Protein AF-0000000075100118 (afdb_homodimer)

Nearest PDB structures (foldseek):
  4ix8-assembly1_B  TM=9.455E-01  e=1.623E-38  Leishmania infantum
  4cvq-assembly1_B  TM=9.169E-01  e=5.244E-35  Escherichia coli K-12
  1b5p-assembly1_B  TM=8.909E-01  e=1.078E-31  Thermus thermophilus HB8
  1bkg-assembly1_B  TM=8.947E-01  e=9.228E-31  Thermus thermophilus HB8
  1j32-assembly1_B  TM=9.048E-01  e=3.199E-30  Phormidium lapideum

InterPro domains:
  IPR004839 Aminotransferase, class I/classII, large domain [PF00155] (41-410)
  IPR005957 Tyrosine aminotransferase [TIGR01264] (12-417)
  IPR005958 Tyrosine/nicotianamine aminotransferase [PIRSF000517] (4-419)
  IPR005958 Tyrosine/nicotianamine aminotransferase [TIGR01265] (13-417)
  IPR015421 Pyridoxal phosphate-dependent transferase, major domain [G3DSA:3.40.640.10] (61-303)
  IPR015422 Pyridoxal phosphate-dependent transferase, small domain [G3DSA:3.90.1150.10] (44-414)
  IPR015424 Pyridoxal phosphate-dependent transferase [SSF53383] (12-417)

Solvent-accessible surface area (backbone atoms only — not comparable to full-atom values): 41726 Å² total; per-residue (Å²): 134,82,79,75,79,76,74,70,51,63,79,58,57,42,6,62,44,16,69,39,27,52,51,54,43,52,63,48,52,71,65,48,78,75,60,90,74,58,81,39,80,72,46,81,24,53,62,96,46,55,36,77,72,64,80,46,70,47,50,64,64,56,50,51,39,43,45,53,44,58,74,64,62,78,40,28,35,73,60,51,26,39,40,45,68,64,32,25,36,23,49,17,62,58,74,28,41,93,65,35,64,47,46,38,91,31,35,38,34,17,35,11,49,45,29,18,49,46,44,63,48,45,18,49,40,40,68,76,24,30,35,35,35,49,28,56,27,54,47,62,63,55,22,53,26,42,28,52,48,28,43,80,40,72,22,44,39,35,66,93,60,58,47,40,71,38,62,68,54,38,54,69,69,61,56,98,52,45,55,30,40,43,45,55,47,26,16,57,51,46,0,25,58,63,48,72,68,55,49,50,52,53,48,49,50,29,51,75,70,41,32,35,34,38,36,38,30,44,36,47,75,44,46,29,96,84,50,64,68,67,66,67,53,58,75,41,71,77,57,40,24,40,35,30,27,42,46,25,68,71,43,41,27,49,10,51,22,43,9,22,32,37,56,41,51,82,75,60,62,48,50,59,32,54,52,15,45,54,36,50,27,56,60,41,48,27,32,33,31,48,66,44,68,31,39,33,64,75,56,52,40,57,87,89,32,68,55,40,52,51,48,50,52,42,49,50,54,55,46,48,50,40,39,51,32,46,52,50,48,50,64,52,50,52,69,30,77,44,42,47,61,41,72,54,30,17,54,53,27,28,33,31,33,52,40,54,88,44,25,69,79,46,86,43,22,61,51,43,35,48,47,38,31,53,72,49,13,35,38,45,38,30,17,61,45,26,67,33,76,36,21,31,34,41,32,48,61,51,53,62,69,59,47,50,51,49,51,51,40,49,43,53,50,40,60,70,38,40,104,134,82,78,73,78,76,74,70,52,62,79,57,56,44,7,62,43,17,69,39,30,51,52,56,45,52,63,50,51,70,64,48,78,74,61,91,73,59,80,37,79,72,44,81,25,52,64,96,45,55,36,78,72,65,80,45,71,49,50,64,65,55,52,50,38,43,47,55,44,55,73,64,62,77,40,28,35,74,60,52,26,39,40,46,68,64,33,25,36,24,49,17,63,59,73,27,41,93,64,33,62,47,47,39,91,33,34,38,34,17,36,10,48,45,29,18,49,47,45,62,48,47,19,49,39,39,70,75,24,30,35,36,34,50,29,55,27,55,46,60,62,56,23,53,27,42,28,52,48,29,43,78,41,71,2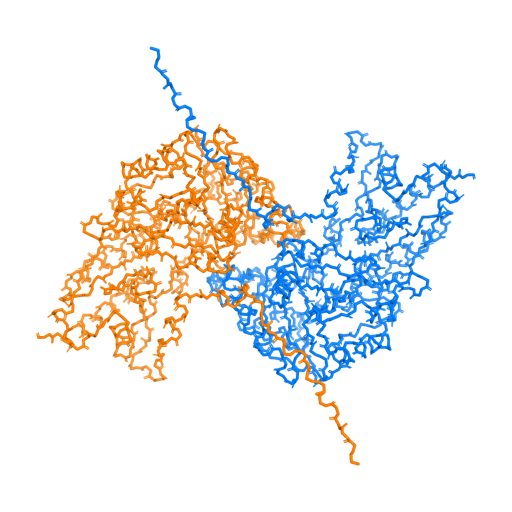2,46,40,35,65,93,60,57,48,41,70,38,63,68,54,40,54,70,68,62,58,95,51,44,55,30,39,44,43,55,47,28,16,58,52,46,0,25,57,63,47,71,68,56,49,50,52,52,50,49,49,28,50,76,70,41,32,36,34,37,36,38,30,41,37,47,74,43,47,28,95,85,52,66,69,67,68,68,52,58,75,41,71,76,58,39,26,40,35,30,26,44,44,26,66,71,43,40,27,47,10,51,23,43,10,22,33,36,55,42,51,82,76,60,60,47,51,58,33,55,54,15,45,54,35,51,26,56,60,43,48,28,33,31,32,49,65,45,68,32,38,34,63,73,54,52,40,56,87,87,33,70,52,39,52,51,49,50,51,40,50,50,53,54,47,49,51,41,39,53,32,46,52,50,48,51,63,54,50,52,69,31,76,42,42,47,62,40,72,53,29,15,54,52,27,27,33,32,33,53,38,56,92,43,25,46,93,44,84,44,23,62,50,44,34,48,48,38,30,55,73,50,14,36,38,46,36,30,17,60,46,26,66,33,75,37,20,31,35,42,34,47,60,53,54,62,70,59,47,50,52,48,51,50,41,49,41,52,49,40,60,70,29,40,108

pLDDT: mean 93.64, std 10.19, range [25.84, 98.88]

Sequence (838 aa):
MSSSDSAVWHTMYPSELANTTSNPIRKIVDNIKMPQNPVKPIIRLSLGDPTVFGNLSCPDVLTDAIIRNVKSHNHNGYIHSAGTEAARAAIAARYGSVDAPLTKDDVIIASGGSGALDMAITGICNPGDNILIPRPAFSLYQVIADAHNIHVRYYDLLPEKNWEADLVGMASQIDSRTQAIVINNPSNPCGSVFSKEHLRGILKVAETHRVPIIADEIYGDMTYGGTTFFPIASLTTTVPVVSVSGLAKQFCIPGWRVGWIAVHDRHDILKDIRTAYFKLSTIVLGANSLVQSAIPDILTPAPGSEEEKSLAAFKTKYYSTLEANAQFTLDTLQTIPGLHVVVPQGAMYVMCGIDRTLLADIADDLDFTQKLLLEEGVFVLPGQCFNIPNFFRVVFSAPQDKLAEAYERIRVFCQRHSKMSSSDSAVWHTMYPSELANTTSNPIRKIVDNIKMPQNPVKPIIRLSLGDPTVFGNLSCPDVLTDAIIRNVKSHNHNGYIHSAGTEAARAAIAARYGSVDAPLTKDDVIIASGGSGALDMAITGICNPGDNILIPRPAFSLYQVIADAHNIHVRYYDLLPEKNWEADLVGMASQIDSRTQAIVINNPSNPCGSVFSKEHLRGILKVAETHRVPIIADEIYGDMTYGGTTFFPIASLTTTVPVVSVSGLAKQFCIPGWRVGWIAVHDRHDILKDIRTAYFKLSTIVLGANSLVQSAIPDILTPAPGSEEEKSLAAFKTKYYSTLEANAQFTLDTLQTIPGLHVVVPQGAMYVMCGIDRTLLADIADDLDFTQKLLLEEGVFVLPGQCFNIPNFFRVVFSAPQDKLAEAYERIRVFCQRHSK

Organism: Aphanomyces astaci (NCBI:txid112090)

Secondary structure (DSSP, 8-state):
------------PPPHHHHH---HHHHHHTTS---SS-SS--EE--S--TTTTSS----HHHHHHHHHHHHHTTTSS---TT--HHHHHHHHHHH--SSS---GGGEEEEEHHHHHHHHHHHTT--TT-EEEEEES--THHHHHHHHTTPEEEEEEEEGGGTTEE-HHHHHHT--TTEEEEEEESS-TTT-----HHHHHHHHHHHHHHT--EEEE-TTTT-B-TT-----GGGG-SSS-EEEEEESTTTTT-GGG-EEEEEEE-TTSSSHHHHHHHHHHHHHHT-S-HHHHTTHHHHHSPPTT-HHHHHHHHHHHHHHHHHHHHHHHHHHHHTTSTTEEEPPP-BTTEEEEEE-TTTBTT--SHHHHHHHHHHHH-EE-EEGGGGT-TTEEEEE--S-HHHHHHHHHHHHHHHHHTB-/------------PPPHHHHH---HHHHHHTTS---SS-SS--EE--S--TTTTSS----HHHHHHHHHHHHHTTTSS---TT--HHHHHHHHHHH--SSS---GGGEEEEEHHHHHHHHHHHTT--TT-EEEEEES--THHHHHHHHTTPEEEEEEEEGGGTTEE-HHHHHHT--TTEEEEEEESS-TTT-----HHHHHHHHHHHHHHT--EEEE-TTTT-B-TT-----GGGG-SSS-EEEEEESTTTTT-GGG-EEEEEEE-TTSSSHHHHHHHHHHHHHHT-S-HHHHTTHHHHHSPPTT-HHHHHHHHHHHHHHHHHHHHHHHHHHHHTTSTTEEEPPP-BTTEEEEEE-TTTBTT--SHHHHHHHHHHHH-EE-EEGGGGT-TTEEEEE--S-HHHHHHHHHHHHHHHHHTB-

Radius of gyration: 28.07 Å; Cα contacts (8 Å, |Δi|>4): 1931; chains: 2; bounding box: 84×85×59 Å

Foldseek 3Di:
DPPPPPVPDPPDDDDQLVVQQDQLQCVLVVVQDFDPDFPDAFQEFADLALPPAPPAAFFVLLVVLLVVLVVVVPQVDFAQLQAHQLLLQLVQVQPADPLFHFHSLQKGKAQALLRALLLLDVLFAAAPAEEEEEFLADRSNVSSCRSRNHHYDYWYQDLVVLGQTPLVSVLVRDDPRYAEYEDEAVGVAALDHDDLVSLVSNVVSCQVSVHAYEYECAFPQLWEDPDGHDDSLSNDLQHKYWYKYFCCQQRSNRVQGIIMIGTGHNPCPCVVSSVSSSVVSVVVSHGRRSSSSSNCLQSPNDPPDPSVVSNVVSNCVQSVQLRVLQVLLCVLLCPAPQWDWRRRTGRFKTKIAGRVVFQQPQDKQSSLQSCLCRPQSYHWGASVSSPDIRITMGGRSHPSVSVVSSSVSSSVSSVVRGD/DPPPPPVPDPPDDDDQLVVQQDQLQCVLVVVQDFDPDFPDAFDEFADLALPPAPPAAFFPLLVVLLVVLVVVVPQVDFAQLQAHQLLLQLVQVQPADPLFHFHSLQKGKAQALLRALLLLDVLFAAAPAEEEEEFLADRSNVSSCRSRNYHYDYWYQDLVVLGQTPLVSVLVRDDPRYAEYEDEAVGVAALDHDDLVSLVSNVVSCQVSVHAYEYECAFPQLWEDPDGHDDSLSNDLQHKYWYKYFCCQQRSNRVQGIIMIGTGHNPCPCVVSSVSSSVVSVVVSHGRRSSSSSNCLQSPNDPPDPSVVSNVVSNCVQSVQLRVLQVLLCVLLCPAPQWDWRRRTGRFKTKIAGRVVFFAPQDWQSSLQSCLCRPQSYHWGASVSSPDIRITMGGRSHPSVSVVSSSVSVSVSRVVRGD

Structure (mmCIF, N/CA/C/O backbone):
data_AF-0000000075100118-model_v1
#
loop_
_entity.id
_entity.type
_entity.pdbx_description
1 polymer 'Tyrosine aminotransferase'
#
loop_
_atom_site.group_PDB
_atom_site.id
_atom_site.type_symbol
_atom_site.label_atom_id
_atom_site.label_alt_id
_atom_site.label_comp_id
_atom_site.label_asym_id
_atom_site.label_entity_id
_atom_site.label_seq_id
_atom_site.pdbx_PDB_ins_code
_atom_site.Cartn_x
_atom_site.Cartn_y
_atom_site.Cartn_z
_atom_site.occupancy
_atom_site.B_iso_or_equiv
_atom_site.auth_seq_id
_atom_site.auth_comp_id
_atom_site.auth_asym_id
_atom_site.auth_atom_id
_atom_site.pdbx_PDB_model_num
ATOM 1 N N . MET A 1 1 ? 45.281 -8.156 -30.734 1 26.64 1 MET A N 1
ATOM 2 C CA . MET A 1 1 ? 44.844 -7.012 -29.922 1 26.64 1 MET A CA 1
ATOM 3 C C . MET A 1 1 ? 43.375 -7.066 -29.625 1 26.64 1 MET A C 1
ATOM 5 O O . MET A 1 1 ? 42.531 -6.961 -30.531 1 26.64 1 MET A O 1
ATOM 9 N N . SER A 1 2 ? 42.844 -7.973 -28.734 1 29.36 2 SER A N 1
ATOM 10 C CA . SER A 1 2 ? 41.562 -8.609 -28.406 1 29.36 2 SER A CA 1
ATOM 11 C C . SER A 1 2 ? 40.531 -7.59 -27.922 1 29.36 2 SER A C 1
ATOM 13 O O . SER A 1 2 ? 40.781 -6.898 -26.922 1 29.36 2 SER A O 1
ATOM 15 N N . SER A 1 3 ? 39.969 -6.727 -28.859 1 31.58 3 SER A N 1
ATOM 16 C CA . SER A 1 3 ? 39 -5.68 -28.641 1 31.58 3 SER A CA 1
ATOM 17 C C . SER A 1 3 ? 37.906 -6.145 -27.688 1 31.58 3 SER A C 1
ATOM 19 O O . SER A 1 3 ? 37.125 -7.047 -28.016 1 31.58 3 SER A O 1
ATOM 21 N N . SER A 1 4 ? 38.156 -6.32 -26.406 1 33.56 4 SER A N 1
ATOM 22 C CA . SER A 1 4 ? 37.312 -6.609 -25.234 1 33.56 4 SER A CA 1
ATOM 23 C C . SER A 1 4 ? 36 -5.805 -25.281 1 33.56 4 SER A C 1
ATOM 25 O O . SER A 1 4 ? 36.031 -4.578 -25.188 1 33.56 4 SER A O 1
ATOM 27 N N . ASP A 1 5 ? 35.125 -5.992 -26.25 1 39.5 5 ASP A N 1
ATOM 28 C CA . ASP A 1 5 ? 33.812 -5.402 -26.516 1 39.5 5 ASP A CA 1
ATOM 29 C C . ASP A 1 5 ? 33.062 -5.121 -25.219 1 39.5 5 ASP A C 1
ATOM 31 O O . ASP A 1 5 ? 32.625 -6.047 -24.547 1 39.5 5 ASP A O 1
ATOM 35 N N . SER A 1 6 ? 33.469 -4.203 -24.328 1 37.88 6 SER A N 1
ATOM 36 C CA . SER A 1 6 ? 32.875 -3.533 -23.172 1 37.88 6 SER A CA 1
ATOM 37 C C . SER A 1 6 ? 31.391 -3.229 -23.391 1 37.88 6 SER A C 1
ATOM 39 O O . SER A 1 6 ? 31.047 -2.205 -23.984 1 37.88 6 SER A O 1
ATOM 41 N N . ALA A 1 7 ? 30.625 -4.012 -23.984 1 45.53 7 ALA A N 1
ATOM 42 C CA . ALA A 1 7 ? 29.203 -3.795 -24.234 1 45.53 7 ALA A CA 1
ATOM 43 C C . ALA A 1 7 ? 28.5 -3.221 -23 1 45.53 7 ALA A C 1
ATOM 45 O O . ALA A 1 7 ? 28.484 -3.854 -21.938 1 45.53 7 ALA A O 1
ATOM 46 N N . VAL A 1 8 ? 28.391 -1.936 -22.797 1 54.06 8 VAL A N 1
ATOM 47 C CA . VAL A 1 8 ? 27.812 -1.089 -21.766 1 54.06 8 VAL A CA 1
ATOM 48 C C . VAL A 1 8 ? 26.359 -1.463 -21.531 1 54.06 8 VAL A C 1
ATOM 50 O O . VAL A 1 8 ? 25.609 -1.671 -22.484 1 54.06 8 VAL A O 1
ATOM 53 N N . TRP A 1 9 ? 26.109 -2.217 -20.531 1 64.38 9 TRP A N 1
ATOM 54 C CA . TRP A 1 9 ? 24.719 -2.342 -20.125 1 64.38 9 TRP A CA 1
ATOM 55 C C . TRP A 1 9 ? 23.922 -1.087 -20.469 1 64.38 9 TRP A C 1
ATOM 57 O O . TRP A 1 9 ? 24.469 0.021 -20.453 1 64.38 9 TRP A O 1
ATOM 67 N N . HIS A 1 10 ? 22.969 -1.155 -21.359 1 56.09 10 HIS A N 1
ATOM 68 C CA . HIS A 1 10 ? 22.109 0.017 -21.5 1 56.09 10 HIS A CA 1
ATOM 69 C C . HIS A 1 10 ? 21.969 0.745 -20.156 1 56.09 10 HIS A C 1
ATOM 71 O O . HIS A 1 10 ? 21.844 0.108 -19.109 1 56.09 10 HIS A O 1
ATOM 77 N N . THR A 1 11 ? 22.703 1.823 -20.109 1 56.31 11 THR A N 1
ATOM 78 C CA . THR A 1 11 ? 22.484 2.623 -18.906 1 56.31 11 THR A CA 1
ATOM 79 C C . THR A 1 11 ? 21.047 2.52 -18.438 1 56.31 11 THR A C 1
ATOM 81 O O . THR A 1 11 ? 20.125 2.838 -19.188 1 56.31 11 THR A O 1
ATOM 84 N N . MET A 1 12 ? 20.859 1.7 -17.469 1 76.38 12 MET A N 1
ATOM 85 C CA . MET A 1 12 ? 19.5 1.605 -16.938 1 76.38 12 MET A CA 1
ATOM 86 C C . MET A 1 12 ? 19.109 2.893 -16.219 1 76.38 12 MET A C 1
ATOM 88 O O . MET A 1 12 ? 19.844 3.361 -15.336 1 76.38 12 MET A O 1
ATOM 92 N N . TYR A 1 13 ? 18.234 3.689 -16.844 1 83.81 13 TYR A N 1
ATOM 93 C CA . TYR A 1 13 ? 17.703 4.906 -16.234 1 83.81 13 TYR A CA 1
ATOM 94 C C . TYR A 1 13 ? 16.375 4.629 -15.539 1 83.81 13 TYR A C 1
ATOM 96 O O . TYR A 1 13 ? 15.578 3.82 -16.016 1 83.81 13 TYR A O 1
ATOM 104 N N . PRO A 1 14 ? 16.219 5.277 -14.352 1 87.69 14 PRO A N 1
ATOM 105 C CA . PRO A 1 14 ? 14.906 5.184 -13.711 1 87.69 14 PRO A CA 1
ATOM 106 C C . PRO A 1 14 ? 13.766 5.664 -14.609 1 87.69 14 PRO A C 1
ATOM 108 O O . PRO A 1 14 ? 14 6.434 -15.547 1 87.69 14 PRO A O 1
ATOM 111 N N . SER A 1 15 ? 12.648 5.148 -14.344 1 91.25 15 SER A N 1
ATOM 112 C CA . SER A 1 15 ? 11.477 5.625 -15.062 1 91.25 15 SER A CA 1
ATOM 113 C C . SER A 1 15 ? 11.219 7.102 -14.789 1 91.25 15 SER A C 1
ATOM 115 O O . SER A 1 15 ? 11.703 7.645 -13.789 1 91.25 15 SER A O 1
ATOM 117 N N . GLU A 1 16 ? 10.492 7.723 -15.672 1 89.31 16 GLU A N 1
ATOM 118 C CA . GLU A 1 16 ? 10.062 9.102 -15.461 1 89.31 16 GLU A CA 1
ATOM 119 C C . GLU A 1 16 ? 9.18 9.227 -14.219 1 89.31 16 GLU A C 1
ATOM 121 O O . GLU A 1 16 ? 9.312 10.18 -13.453 1 89.31 16 GLU A O 1
ATOM 126 N N . LEU A 1 17 ? 8.32 8.266 -14.023 1 86.81 17 LEU A N 1
ATOM 127 C CA . LEU A 1 17 ? 7.473 8.219 -12.836 1 86.81 17 LEU A CA 1
ATOM 128 C C . LEU A 1 17 ? 8.312 8.312 -11.57 1 86.81 17 LEU A C 1
ATOM 130 O O . LEU A 1 17 ? 8.031 9.133 -10.695 1 86.81 17 LEU A O 1
ATOM 134 N N . ALA A 1 18 ? 9.305 7.52 -11.477 1 85.56 18 ALA A N 1
ATOM 135 C CA . ALA A 1 18 ? 10.188 7.512 -10.305 1 85.56 18 ALA A CA 1
ATOM 136 C C . ALA A 1 18 ? 10.977 8.812 -10.211 1 85.56 18 ALA A C 1
ATOM 138 O O . ALA A 1 18 ? 11.117 9.383 -9.125 1 85.56 18 ALA A O 1
ATOM 139 N N . ASN A 1 19 ? 11.461 9.281 -11.352 1 87.69 19 ASN A N 1
ATOM 140 C CA . ASN A 1 19 ? 12.281 10.484 -11.375 1 87.69 19 ASN A CA 1
ATOM 141 C C . ASN A 1 19 ? 11.5 11.711 -10.93 1 87.69 19 ASN A C 1
ATOM 143 O O . ASN A 1 19 ? 12.055 12.609 -10.289 1 87.69 19 ASN A O 1
ATOM 147 N N . THR A 1 20 ? 10.289 11.672 -11.219 1 86.75 20 THR A N 1
ATOM 148 C CA . THR A 1 20 ? 9.477 12.844 -10.914 1 86.75 20 THR A CA 1
ATOM 149 C C . THR A 1 20 ? 8.867 12.742 -9.516 1 86.75 20 THR A C 1
ATOM 151 O O . THR A 1 20 ? 8.297 13.703 -9.008 1 86.75 20 THR A O 1
ATOM 154 N N . THR A 1 21 ? 9.016 11.578 -8.992 1 82.75 21 THR A N 1
ATOM 155 C CA . THR A 1 21 ? 8.578 11.422 -7.605 1 82.75 21 THR A CA 1
ATOM 156 C C . THR A 1 21 ? 9.547 12.109 -6.648 1 82.75 21 THR A C 1
ATOM 158 O O . THR A 1 21 ? 10.703 11.695 -6.527 1 82.75 21 THR A O 1
ATOM 161 N N . SER A 1 22 ? 9.164 13.234 -6.094 1 80.12 22 SER A N 1
ATOM 162 C CA . SER A 1 22 ? 10 14 -5.176 1 80.12 22 SER A CA 1
ATOM 163 C C . SER A 1 22 ? 9.156 14.664 -4.09 1 80.12 22 SER A C 1
ATOM 165 O O . SER A 1 22 ? 8.094 15.211 -4.371 1 80.12 22 SER A O 1
ATOM 167 N N . ASN A 1 23 ? 9.547 14.383 -2.932 1 71.5 23 ASN A N 1
ATOM 168 C CA . ASN A 1 23 ? 8.906 15.016 -1.783 1 71.5 23 ASN A CA 1
ATOM 169 C C . ASN A 1 23 ? 9.539 16.359 -1.453 1 71.5 23 ASN A C 1
ATOM 171 O O . ASN A 1 23 ? 10.703 16.422 -1.052 1 71.5 23 ASN A O 1
ATOM 175 N N . PRO A 1 24 ? 8.797 17.344 -1.598 1 69.81 24 PRO A N 1
ATOM 176 C CA . PRO A 1 24 ? 9.352 18.672 -1.329 1 69.81 24 PRO A CA 1
ATOM 177 C C . PRO A 1 24 ? 9.953 18.781 0.07 1 69.81 24 PRO A C 1
ATOM 179 O O . PRO A 1 24 ? 10.977 19.453 0.253 1 69.81 24 PRO A O 1
ATOM 182 N N . ILE A 1 25 ? 9.25 18.125 0.994 1 69.19 25 ILE A N 1
ATOM 183 C CA . ILE A 1 25 ? 9.758 18.188 2.359 1 69.19 25 ILE A CA 1
ATOM 184 C C . ILE A 1 25 ? 11.156 17.562 2.41 1 69.19 25 ILE A C 1
ATOM 186 O O . ILE A 1 25 ? 12.078 18.156 2.979 1 69.19 25 ILE A O 1
ATOM 190 N N . ARG A 1 26 ? 11.234 16.469 1.739 1 64.31 26 ARG A N 1
ATOM 191 C CA . ARG A 1 26 ? 12.516 15.773 1.77 1 64.31 26 ARG A CA 1
ATOM 192 C C . ARG A 1 26 ? 13.602 16.609 1.101 1 64.31 26 ARG A C 1
ATOM 194 O O . ARG A 1 26 ? 14.742 16.641 1.567 1 64.31 26 ARG A O 1
ATOM 201 N N . LYS A 1 27 ? 13.18 17.266 0.065 1 67.75 27 LYS A N 1
ATOM 202 C CA . LYS A 1 27 ? 14.125 18.109 -0.641 1 67.75 27 LYS A CA 1
ATOM 203 C C . LYS A 1 27 ? 14.672 19.203 0.278 1 67.75 27 LYS A C 1
ATOM 205 O O . LYS A 1 27 ? 15.852 19.547 0.215 1 67.75 27 LYS A O 1
ATOM 210 N N . ILE A 1 28 ? 13.805 19.578 1.119 1 69.44 28 ILE A N 1
ATOM 211 C CA . ILE A 1 28 ? 14.172 20.672 2.004 1 69.44 28 ILE A CA 1
ATOM 212 C C . ILE A 1 28 ? 14.844 20.125 3.26 1 69.44 28 ILE A C 1
ATOM 214 O O . ILE A 1 28 ? 15.914 20.594 3.652 1 69.44 28 ILE A O 1
ATOM 218 N N . VAL A 1 29 ? 14.211 19.031 3.742 1 67.06 29 VAL A N 1
ATOM 219 C CA . VAL A 1 29 ? 14.688 18.453 4.996 1 67.06 29 VAL A CA 1
ATOM 220 C C . VAL A 1 29 ? 16.062 17.828 4.785 1 67.06 29 VAL A C 1
ATOM 222 O O . VAL A 1 29 ? 16.922 17.859 5.676 1 67.06 29 VAL A O 1
ATOM 225 N N . ASP A 1 30 ? 16.188 17.312 3.568 1 63.09 30 ASP A N 1
ATOM 226 C CA . ASP A 1 30 ? 17.5 16.75 3.246 1 63.09 30 ASP A CA 1
ATOM 227 C C . ASP A 1 30 ? 18.578 17.828 3.283 1 63.09 30 ASP A C 1
ATOM 229 O O . ASP A 1 30 ? 19.766 17.531 3.445 1 63.09 30 ASP A O 1
ATOM 233 N N . ASN A 1 31 ? 18.125 18.984 3.121 1 67 31 ASN A N 1
ATOM 234 C CA . ASN A 1 31 ? 19.078 20.094 3.16 1 67 31 ASN A CA 1
ATOM 235 C C . ASN A 1 31 ? 19.234 20.641 4.574 1 67 31 ASN A C 1
ATOM 237 O O . ASN A 1 31 ? 20.094 21.5 4.816 1 67 31 ASN A O 1
ATOM 241 N N . ILE A 1 32 ? 18.375 20.188 5.379 1 75.81 32 ILE A N 1
ATOM 242 C CA . ILE A 1 32 ? 18.531 20.578 6.773 1 75.81 32 ILE A CA 1
ATOM 243 C C . ILE A 1 32 ? 19.656 19.75 7.414 1 75.81 32 ILE A C 1
ATOM 245 O O . ILE A 1 32 ? 19.625 18.516 7.391 1 75.81 32 ILE A O 1
ATOM 249 N N . LYS A 1 33 ? 20.719 20.375 7.82 1 75.88 33 LYS A N 1
ATOM 250 C CA . LYS A 1 33 ? 21.891 19.734 8.414 1 75.88 33 LYS A CA 1
ATOM 251 C C . LYS A 1 33 ? 21.656 19.406 9.891 1 75.88 33 LYS A C 1
ATOM 253 O O . LYS A 1 33 ? 21.484 20.312 10.711 1 75.88 33 LYS A O 1
ATOM 258 N N . MET A 1 34 ? 21.484 18.141 10.102 1 83.19 34 MET A N 1
ATOM 259 C CA . MET A 1 34 ? 21.391 17.75 11.508 1 83.19 34 MET A CA 1
ATOM 260 C C . MET A 1 34 ? 22.719 18 12.227 1 83.19 34 MET A C 1
ATOM 262 O O . MET A 1 34 ? 23.781 17.781 11.672 1 83.19 34 MET A O 1
ATOM 266 N N . PRO A 1 35 ? 22.609 18.516 13.383 1 86.5 35 PRO A N 1
ATOM 267 C CA . PRO A 1 35 ? 23.859 18.719 14.109 1 86.5 35 PRO A CA 1
ATOM 268 C C . PRO A 1 35 ? 24.578 17.422 14.445 1 86.5 35 PRO A C 1
ATOM 270 O O . PRO A 1 35 ? 23.938 16.453 14.883 1 86.5 35 PRO A O 1
ATOM 273 N N . GLN A 1 36 ? 25.812 17.312 14.125 1 82.88 36 GLN A N 1
ATOM 274 C CA . GLN A 1 36 ? 26.625 16.156 14.477 1 82.88 36 GLN A CA 1
ATOM 275 C C . GLN A 1 36 ? 26.812 16.047 15.984 1 82.88 36 GLN A C 1
ATOM 277 O O . GLN A 1 36 ? 26.719 14.953 16.547 1 82.88 36 GLN A O 1
ATOM 282 N N . ASN A 1 37 ? 26.984 17.203 16.594 1 87.19 37 ASN A N 1
ATOM 283 C CA . ASN A 1 37 ? 27.094 17.328 18.047 1 87.19 37 ASN A CA 1
ATOM 284 C C . ASN A 1 37 ? 26.125 18.359 18.594 1 87.19 37 ASN A C 1
ATOM 286 O O . ASN A 1 37 ? 26.5 19.5 18.859 1 87.19 37 ASN A O 1
ATOM 290 N N . PRO A 1 38 ? 24.906 17.859 18.812 1 86.88 38 PRO A N 1
ATOM 291 C CA . PRO A 1 38 ? 23.891 18.828 19.25 1 86.88 38 PRO A CA 1
ATOM 292 C C . PRO A 1 38 ? 24.234 19.484 20.578 1 86.88 38 PRO A C 1
ATOM 294 O O . PRO A 1 38 ? 24.734 18.812 21.484 1 86.88 38 PRO A O 1
ATOM 297 N N . VAL A 1 39 ? 24.047 20.703 20.703 1 88.5 39 VAL A N 1
ATOM 298 C CA . VAL A 1 39 ? 24.312 21.484 21.906 1 88.5 39 VAL A CA 1
ATOM 299 C C . VAL A 1 39 ? 23.328 21.109 23 1 88.5 39 VAL A C 1
ATOM 301 O O . VAL A 1 39 ? 23.609 21.266 24.188 1 88.5 39 VAL A O 1
ATOM 304 N N . LYS A 1 40 ? 22.172 20.781 22.625 1 94.5 40 LYS A N 1
ATOM 305 C CA . LYS A 1 40 ? 21.078 20.312 23.469 1 94.5 40 LYS A CA 1
ATOM 306 C C . LYS A 1 40 ? 20.406 19.094 22.875 1 94.5 40 LYS A C 1
ATOM 308 O O . LYS A 1 40 ? 20.469 18.875 21.656 1 94.5 40 LYS A O 1
ATOM 313 N N . PRO A 1 41 ? 19.859 18.344 23.75 1 94.88 41 PRO A N 1
ATOM 314 C CA . PRO A 1 41 ? 19.062 17.25 23.172 1 94.88 41 PRO A CA 1
ATOM 315 C C . PRO A 1 41 ? 17.984 17.75 22.203 1 94.88 41 PRO A C 1
ATOM 317 O O . PRO A 1 41 ? 17.281 18.719 22.5 1 94.88 41 PRO A O 1
ATOM 320 N N . ILE A 1 42 ? 17.906 17.125 21.125 1 95.88 42 ILE A N 1
ATOM 321 C CA . ILE A 1 42 ? 17.031 17.578 20.062 1 95.88 42 ILE A CA 1
ATOM 322 C C . ILE A 1 42 ? 15.57 17.297 20.438 1 95.88 42 ILE A C 1
ATOM 324 O O . ILE A 1 42 ? 15.25 16.203 20.906 1 95.88 42 ILE A O 1
ATOM 328 N N . ILE A 1 43 ? 14.727 18.281 20.391 1 96.94 43 ILE A N 1
ATOM 329 C CA . ILE A 1 43 ? 13.273 18.141 20.516 1 96.94 43 ILE A CA 1
ATOM 330 C C . ILE A 1 43 ? 12.633 18.203 19.125 1 96.94 43 ILE A C 1
ATOM 332 O O . ILE A 1 43 ? 12.695 19.25 18.453 1 96.94 43 ILE A O 1
ATOM 336 N N . ARG A 1 44 ? 12.062 17.125 18.75 1 94.12 44 ARG A N 1
ATOM 337 C CA . ARG A 1 44 ? 11.508 17 17.406 1 94.12 44 ARG A CA 1
ATOM 338 C C . ARG A 1 44 ? 10.031 17.375 17.375 1 94.12 44 ARG A C 1
ATOM 340 O O . ARG A 1 44 ? 9.18 16.578 17.781 1 94.12 44 ARG A O 1
ATOM 347 N N . LEU A 1 45 ? 9.734 18.438 16.766 1 97.31 45 LEU A N 1
ATOM 348 C CA . LEU A 1 45 ? 8.359 18.906 16.625 1 97.31 45 LEU A CA 1
ATOM 349 C C . LEU A 1 45 ? 8 19.062 15.148 1 97.31 45 LEU A C 1
ATOM 351 O O . LEU A 1 45 ? 7.168 19.906 14.789 1 97.31 45 LEU A O 1
ATOM 355 N N . SER A 1 46 ? 8.648 18.25 14.281 1 92 46 SER A N 1
ATOM 356 C CA . SER A 1 46 ? 8.547 18.438 12.836 1 92 46 SER A CA 1
ATOM 357 C C . SER A 1 46 ? 7.602 17.406 12.219 1 92 46 SER A C 1
ATOM 359 O O . SER A 1 46 ? 6.996 17.672 11.172 1 92 46 SER A O 1
ATOM 361 N N . LEU A 1 47 ? 7.438 16.234 12.773 1 85.94 47 LEU A N 1
ATOM 362 C CA . LEU A 1 47 ? 6.719 15.141 12.141 1 85.94 47 LEU A CA 1
ATOM 363 C C . LEU A 1 47 ? 5.281 15.07 12.648 1 85.94 47 LEU A C 1
ATOM 365 O O . LEU A 1 47 ? 5.047 15.094 13.859 1 85.94 47 LEU A O 1
ATOM 369 N N . GLY A 1 48 ? 4.371 15 11.734 1 90.62 48 GLY A N 1
ATOM 370 C CA . GLY A 1 48 ? 2.967 14.844 12.062 1 90.62 48 GLY A CA 1
ATOM 371 C C . GLY A 1 48 ? 2.611 13.43 12.484 1 90.62 48 GLY A C 1
ATOM 372 O O . GLY A 1 48 ? 1.712 12.812 11.906 1 90.62 48 GLY A O 1
ATOM 373 N N . ASP A 1 49 ? 3.295 12.906 13.461 1 92.69 49 ASP A N 1
ATOM 374 C CA . ASP A 1 49 ? 3.123 11.57 14.039 1 92.69 49 ASP A CA 1
ATOM 375 C C . ASP A 1 49 ? 2.82 11.656 15.531 1 92.69 49 ASP A C 1
ATOM 377 O O . ASP A 1 49 ? 3.697 11.992 16.328 1 92.69 49 ASP A O 1
ATOM 381 N N . PRO A 1 50 ? 1.62 11.328 15.93 1 93.81 50 PRO A N 1
ATOM 382 C CA . PRO A 1 50 ? 1.221 11.469 17.328 1 93.81 50 PRO A CA 1
ATOM 383 C C . PRO A 1 50 ? 1.925 10.477 18.25 1 93.81 50 PRO A C 1
ATOM 385 O O . PRO A 1 50 ? 1.836 10.586 19.469 1 93.81 50 PRO A O 1
ATOM 388 N N . THR A 1 51 ? 2.664 9.555 17.719 1 93.38 51 THR A N 1
ATOM 389 C CA . THR A 1 51 ? 3.242 8.492 18.531 1 93.38 51 THR A CA 1
ATOM 390 C C . THR A 1 51 ? 4.707 8.789 18.844 1 93.38 51 THR A C 1
ATOM 392 O O . THR A 1 51 ? 5.352 8.039 19.578 1 93.38 51 THR A O 1
ATOM 395 N N . VAL A 1 52 ? 5.227 9.852 18.391 1 89.94 52 VAL A N 1
ATOM 396 C CA . VAL A 1 52 ? 6.656 10.141 18.406 1 89.94 52 VAL A CA 1
ATOM 397 C C . VAL A 1 52 ? 7.156 10.133 19.859 1 89.94 52 VAL A C 1
ATOM 399 O O . VAL A 1 52 ? 8.211 9.57 20.156 1 89.94 52 VAL A O 1
ATOM 402 N N . PHE A 1 53 ? 6.395 10.68 20.812 1 93.56 53 PHE A N 1
ATOM 403 C CA . PHE A 1 53 ? 6.883 10.883 22.172 1 93.56 53 PHE A CA 1
ATOM 404 C C . PHE A 1 53 ? 6.336 9.812 23.109 1 93.56 53 PHE A C 1
ATOM 406 O O . PHE A 1 53 ? 6.684 9.781 24.297 1 93.56 53 PHE A O 1
ATOM 413 N N . GLY A 1 54 ? 5.445 8.984 22.641 1 92.94 54 GLY A N 1
ATOM 414 C CA . GLY A 1 54 ? 4.957 7.855 23.406 1 92.94 54 GLY A CA 1
ATOM 415 C C . GLY A 1 54 ? 3.873 8.234 24.406 1 92.94 54 GLY A C 1
ATOM 416 O O . GLY A 1 54 ? 3.35 7.375 25.109 1 92.94 54 GLY A O 1
ATOM 417 N N . ASN A 1 55 ? 3.512 9.523 24.438 1 94.25 55 ASN A N 1
ATOM 418 C CA . ASN A 1 55 ? 2.523 9.992 25.406 1 94.25 55 ASN A CA 1
ATOM 419 C C . ASN A 1 55 ? 1.1 9.742 24.922 1 94.25 55 ASN A C 1
ATOM 421 O O . ASN A 1 55 ? 0.151 9.805 25.703 1 94.25 55 ASN A O 1
ATOM 425 N N . LEU A 1 56 ? 0.91 9.578 23.641 1 95.06 56 LEU A N 1
ATOM 426 C CA . LEU A 1 56 ? -0.385 9.266 23.047 1 95.06 56 LEU A CA 1
ATOM 427 C C . LEU A 1 56 ? -0.396 7.852 22.484 1 95.06 56 LEU A C 1
ATOM 429 O O . LEU A 1 56 ? 0.552 7.441 21.797 1 95.06 56 LEU A O 1
ATOM 433 N N . SER A 1 57 ? -1.361 7.109 22.859 1 93.75 57 SER A N 1
ATOM 434 C CA . SER A 1 57 ? -1.445 5.723 22.406 1 93.75 57 SER A CA 1
ATOM 435 C C . SER A 1 57 ? -2.822 5.41 21.844 1 93.75 57 SER A C 1
ATOM 437 O O . SER A 1 57 ? -3.803 6.082 22.156 1 93.75 57 SER A O 1
ATOM 439 N N . CYS A 1 58 ? -2.855 4.379 21.047 1 96.38 58 CYS A N 1
ATOM 440 C CA . CYS A 1 58 ? -4.133 3.932 20.5 1 96.38 58 CYS A CA 1
ATOM 441 C C . CYS A 1 58 ? -5.02 3.359 21.594 1 96.38 58 CYS A C 1
ATOM 443 O O . CYS A 1 58 ? -4.539 3.006 22.672 1 96.38 58 CYS A O 1
ATOM 445 N N . PRO A 1 59 ? -6.344 3.309 21.391 1 96.75 59 PRO A N 1
ATOM 446 C CA . PRO A 1 59 ? -7.23 2.777 22.438 1 96.75 59 PRO A CA 1
ATOM 447 C C . PRO A 1 59 ? -7.035 1.282 22.672 1 96.75 59 PRO A C 1
ATOM 449 O O . PRO A 1 59 ? -6.762 0.535 21.734 1 96.75 59 PRO A O 1
ATOM 452 N N . ASP A 1 60 ? -7.379 0.794 23.844 1 95.56 60 ASP A N 1
ATOM 453 C CA . ASP A 1 60 ? -7.227 -0.605 24.234 1 95.56 60 ASP A CA 1
ATOM 454 C C . ASP A 1 60 ? -8.109 -1.512 23.375 1 95.56 60 ASP A C 1
ATOM 456 O O . ASP A 1 60 ? -7.727 -2.641 23.062 1 95.56 60 ASP A O 1
ATOM 460 N N . VAL A 1 61 ? -9.281 -0.953 23.016 1 96.94 61 VAL A N 1
ATOM 461 C CA . VAL A 1 61 ? -10.211 -1.73 22.203 1 96.94 61 VAL A CA 1
ATOM 462 C C . VAL A 1 61 ? -9.531 -2.17 20.922 1 96.94 61 VAL A C 1
ATOM 464 O O . VAL A 1 61 ? -9.766 -3.281 20.438 1 96.94 61 VAL A O 1
ATOM 467 N N . LEU A 1 62 ? -8.734 -1.312 20.391 1 97.31 62 LEU A N 1
ATOM 468 C CA . LEU A 1 62 ? -8.039 -1.62 19.141 1 97.31 62 LEU A CA 1
ATOM 469 C C . LEU A 1 62 ? -6.973 -2.691 19.375 1 97.31 62 LEU A C 1
ATOM 471 O O . LEU A 1 62 ? -6.91 -3.674 18.625 1 97.31 62 LEU A O 1
ATOM 475 N N . THR A 1 63 ? -6.098 -2.57 20.406 1 97.19 63 THR A N 1
ATOM 476 C CA . THR A 1 63 ? -5.07 -3.551 20.734 1 97.19 63 THR A CA 1
ATOM 477 C C . THR A 1 63 ? -5.695 -4.91 21.047 1 97.19 63 THR A C 1
ATOM 479 O O . THR A 1 63 ? -5.215 -5.941 20.578 1 97.19 63 THR A O 1
ATOM 482 N N . ASP A 1 64 ? -6.785 -4.875 21.766 1 97.44 64 ASP A N 1
ATOM 483 C CA . ASP A 1 64 ? -7.477 -6.109 22.141 1 97.44 64 ASP A CA 1
ATOM 484 C C . ASP A 1 64 ? -8.039 -6.812 20.906 1 97.44 64 ASP A C 1
ATOM 486 O O . ASP A 1 64 ? -7.98 -8.039 20.797 1 97.44 64 ASP A O 1
ATOM 490 N N . ALA A 1 65 ? -8.609 -6.031 20.016 1 97.62 65 ALA A N 1
ATOM 491 C CA . ALA A 1 65 ? -9.164 -6.598 18.781 1 97.62 65 ALA A CA 1
ATOM 492 C C . ALA A 1 65 ? -8.07 -7.27 17.953 1 97.62 65 ALA A C 1
ATOM 494 O O . ALA A 1 65 ? -8.273 -8.367 17.438 1 97.62 65 ALA A O 1
ATOM 495 N N . ILE A 1 66 ? -6.922 -6.648 17.828 1 98.12 66 ILE A N 1
ATOM 496 C CA . ILE A 1 66 ? -5.82 -7.203 17.047 1 98.12 66 ILE A CA 1
ATOM 497 C C . ILE A 1 66 ? -5.344 -8.508 17.688 1 98.12 66 ILE A C 1
ATOM 499 O O . ILE A 1 66 ? -5.113 -9.5 16.984 1 98.12 66 ILE A O 1
ATOM 503 N N . ILE A 1 67 ? -5.207 -8.492 19.047 1 98.44 67 ILE A N 1
ATOM 504 C CA . ILE A 1 67 ? -4.75 -9.68 19.766 1 98.44 67 ILE A CA 1
ATOM 505 C C . ILE A 1 67 ? -5.738 -10.82 19.547 1 98.44 67 ILE A C 1
ATOM 507 O O . ILE A 1 67 ? -5.34 -11.938 19.203 1 98.44 67 ILE A O 1
ATOM 511 N N . ARG A 1 68 ? -7.031 -10.57 19.672 1 98.12 68 ARG A N 1
ATOM 512 C CA . ARG A 1 68 ? -8.07 -11.57 19.469 1 98.12 68 ARG A CA 1
ATOM 513 C C . ARG A 1 68 ? -8.023 -12.109 18.031 1 98.12 68 ARG A C 1
ATOM 515 O O . ARG A 1 68 ? -8.055 -13.328 17.828 1 98.12 68 ARG A O 1
ATOM 522 N N . ASN A 1 69 ? -7.941 -11.242 17.109 1 97.75 69 ASN A N 1
ATOM 523 C CA . ASN A 1 69 ? -8.062 -11.602 15.695 1 97.75 69 ASN A CA 1
ATOM 524 C C . ASN A 1 69 ? -6.82 -12.336 15.203 1 97.75 69 ASN A C 1
ATOM 526 O O . ASN A 1 69 ? -6.914 -13.234 14.359 1 97.75 69 ASN A O 1
ATOM 530 N N . VAL A 1 70 ? -5.637 -11.922 15.664 1 97.69 70 VAL A N 1
ATOM 531 C CA . VAL A 1 70 ? -4.414 -12.609 15.258 1 97.69 70 VAL A CA 1
ATOM 532 C C . VAL A 1 70 ? -4.426 -14.039 15.789 1 97.69 70 VAL A C 1
ATOM 534 O O . VAL A 1 70 ? -3.982 -14.961 15.102 1 97.69 70 VAL A O 1
ATOM 537 N N . LYS A 1 71 ? -4.93 -14.305 16.984 1 96.88 71 LYS A N 1
ATOM 538 C CA . LYS A 1 71 ? -5.004 -15.633 17.594 1 96.88 71 LYS A CA 1
ATOM 539 C C . LYS A 1 71 ? -6 -16.516 16.844 1 96.88 71 LYS A C 1
ATOM 541 O O . LYS A 1 71 ? -5.84 -17.734 16.812 1 96.88 71 LYS A O 1
ATOM 546 N N . SER A 1 72 ? -6.969 -15.953 16.219 1 96.31 72 SER A N 1
ATOM 547 C CA . SER A 1 72 ? -8.016 -16.719 15.555 1 96.31 72 SER A CA 1
ATOM 548 C C . SER A 1 72 ? -7.512 -17.312 14.242 1 96.31 72 SER A C 1
ATOM 550 O O . SER A 1 72 ? -8.102 -18.266 13.727 1 96.31 72 SER A O 1
ATOM 552 N N . HIS A 1 73 ? -6.492 -16.703 13.578 1 95.69 73 HIS A N 1
ATOM 553 C CA . HIS A 1 73 ? -5.93 -17.078 12.281 1 95.69 73 HIS A CA 1
ATOM 554 C C . HIS A 1 73 ? -6.949 -16.891 11.164 1 95.69 73 HIS A C 1
ATOM 556 O O . HIS A 1 73 ? -6.773 -17.406 10.062 1 95.69 73 HIS A O 1
ATOM 562 N N . ASN A 1 74 ? -8.023 -16.109 11.414 1 95.25 74 ASN A N 1
ATOM 563 C CA . ASN A 1 74 ? -9.109 -15.992 10.453 1 95.25 74 ASN A CA 1
ATOM 564 C C . ASN A 1 74 ? -8.914 -14.789 9.523 1 95.25 74 ASN A C 1
ATOM 566 O O . ASN A 1 74 ? -9.734 -14.547 8.633 1 95.25 74 ASN A O 1
ATOM 570 N N . HIS A 1 75 ? -7.871 -14.055 9.719 1 96.69 75 HIS A N 1
ATOM 571 C CA . HIS A 1 75 ? -7.691 -12.82 8.969 1 96.69 75 HIS A CA 1
ATOM 572 C C . HIS A 1 75 ? -6.32 -12.773 8.305 1 96.69 75 HIS A C 1
ATOM 574 O O . HIS A 1 75 ? -5.758 -11.688 8.109 1 96.69 75 HIS A O 1
ATOM 580 N N . ASN A 1 76 ? -5.754 -13.945 8.016 1 97.12 76 ASN A N 1
ATOM 581 C CA . ASN A 1 76 ? -4.41 -14.039 7.449 1 97.12 76 ASN A CA 1
ATOM 582 C C . ASN A 1 76 ? -4.445 -14.016 5.922 1 97.12 76 ASN A C 1
ATOM 584 O O . ASN A 1 76 ? -3.438 -13.719 5.277 1 97.12 76 ASN A O 1
ATOM 588 N N . GLY A 1 77 ? -5.566 -14.344 5.32 1 95.19 77 GLY A N 1
ATOM 589 C CA . GLY A 1 77 ? -5.648 -14.578 3.887 1 95.19 77 GLY A CA 1
ATOM 590 C C . GLY A 1 77 ? -5.977 -13.328 3.092 1 95.19 77 GLY A C 1
ATOM 591 O O . GLY A 1 77 ? -6.113 -12.242 3.66 1 95.19 77 GLY A O 1
ATOM 592 N N . TYR A 1 78 ? -6.008 -13.477 1.766 1 92.44 78 TYR A N 1
ATOM 593 C CA . TYR A 1 78 ? -6.406 -12.391 0.876 1 92.44 78 TYR A CA 1
ATOM 594 C C . TYR A 1 78 ? -7.84 -11.953 1.157 1 92.44 78 TYR A C 1
ATOM 596 O O . TYR A 1 78 ? -8.688 -12.781 1.512 1 92.44 78 TYR A O 1
ATOM 604 N N . ILE A 1 79 ? -8.039 -10.734 1.032 1 93.06 79 ILE A N 1
ATOM 605 C CA . ILE A 1 79 ? -9.375 -10.156 1.085 1 93.06 79 ILE A CA 1
ATOM 606 C C . ILE A 1 79 ? -9.672 -9.422 -0.223 1 93.06 79 ILE A C 1
ATOM 608 O O . ILE A 1 79 ? -8.812 -9.344 -1.104 1 93.06 79 ILE A O 1
ATOM 612 N N . HIS A 1 80 ? -10.914 -9.016 -0.34 1 91.69 80 HIS A N 1
ATOM 613 C CA . HIS A 1 80 ? -11.227 -8.164 -1.484 1 91.69 80 HIS A CA 1
ATOM 614 C C . HIS A 1 80 ? -10.25 -6.996 -1.579 1 91.69 80 HIS A C 1
ATOM 616 O O . HIS A 1 80 ? -9.883 -6.402 -0.562 1 91.69 80 HIS A O 1
ATOM 622 N N . SER A 1 81 ? -9.828 -6.652 -2.77 1 92.25 81 SER A N 1
ATOM 623 C CA . SER A 1 81 ? -8.805 -5.633 -2.969 1 92.25 81 SER A CA 1
ATOM 624 C C . SER A 1 81 ? -9.234 -4.293 -2.383 1 92.25 81 SER A C 1
ATOM 626 O O . SER A 1 81 ? -8.398 -3.488 -1.974 1 92.25 81 SER A O 1
ATOM 628 N N . ALA A 1 82 ? -10.555 -4.023 -2.311 1 95 82 ALA A N 1
ATOM 629 C CA . ALA A 1 82 ? -11.07 -2.777 -1.747 1 95 82 ALA A CA 1
ATOM 630 C C . ALA A 1 82 ? -11.25 -2.891 -0.236 1 95 82 ALA A C 1
ATOM 632 O O . ALA A 1 82 ? -11.594 -1.911 0.429 1 95 82 ALA A O 1
ATOM 633 N N . GLY A 1 83 ? -11.07 -4.035 0.293 1 96.69 83 GLY A N 1
ATOM 634 C CA . GLY A 1 83 ? -11.258 -4.27 1.717 1 96.69 83 GLY A CA 1
ATOM 635 C C . GLY A 1 83 ? -12.367 -5.258 2.021 1 96.69 83 GLY A C 1
ATOM 636 O O . GLY A 1 83 ? -13.172 -5.582 1.147 1 96.69 83 GLY A O 1
ATOM 637 N N . THR A 1 84 ? -12.398 -5.773 3.213 1 96.69 84 THR A N 1
ATOM 638 C CA . THR A 1 84 ? -13.438 -6.715 3.617 1 96.69 84 THR A CA 1
ATOM 639 C C . THR A 1 84 ? -14.805 -6.039 3.619 1 96.69 84 THR A C 1
ATOM 641 O O . THR A 1 84 ? -14.906 -4.832 3.84 1 96.69 84 THR A O 1
ATOM 644 N N . GLU A 1 85 ? -15.781 -6.844 3.385 1 97.19 85 GLU A N 1
ATOM 645 C CA . GLU A 1 85 ? -17.141 -6.32 3.406 1 97.19 85 GLU A CA 1
ATOM 646 C C . GLU A 1 85 ? -17.484 -5.703 4.762 1 97.19 85 GLU A C 1
ATOM 648 O O . GLU A 1 85 ? -18.078 -4.625 4.832 1 97.19 85 GLU A O 1
ATOM 653 N N . ALA A 1 86 ? -17.109 -6.355 5.824 1 98.06 86 ALA A N 1
ATOM 654 C CA . ALA A 1 86 ? -17.406 -5.891 7.176 1 98.06 86 ALA A CA 1
ATOM 655 C C . ALA A 1 86 ? -16.75 -4.543 7.449 1 98.06 86 ALA A C 1
ATOM 657 O O . ALA A 1 86 ? -17.375 -3.648 8.031 1 98.06 86 ALA A O 1
ATOM 658 N N . ALA A 1 87 ? -15.523 -4.418 7.062 1 98.56 87 ALA A N 1
ATOM 659 C CA . ALA A 1 87 ? -14.805 -3.164 7.285 1 98.56 87 ALA A CA 1
ATOM 660 C C . ALA A 1 87 ? -15.414 -2.029 6.469 1 98.56 87 ALA A C 1
ATOM 662 O O . ALA A 1 87 ? -15.641 -0.933 6.984 1 98.56 87 ALA A O 1
ATOM 663 N N . ARG A 1 88 ? -15.656 -2.262 5.18 1 98.56 88 ARG A N 1
ATOM 664 C CA . ARG A 1 88 ? -16.234 -1.245 4.305 1 98.56 88 ARG A CA 1
ATOM 665 C C . ARG A 1 88 ? -17.609 -0.825 4.789 1 98.56 88 ARG A C 1
ATOM 667 O O . ARG A 1 88 ? -17.953 0.359 4.758 1 98.56 88 ARG A O 1
ATOM 674 N N . ALA A 1 89 ? -18.375 -1.797 5.273 1 98.62 89 ALA A N 1
ATOM 675 C CA . ALA A 1 89 ? -19.703 -1.492 5.812 1 98.62 89 ALA A CA 1
ATOM 676 C C . ALA A 1 89 ? -19.594 -0.636 7.074 1 98.62 89 ALA A C 1
ATOM 678 O O . ALA A 1 89 ? -20.375 0.293 7.266 1 98.62 89 ALA A O 1
ATOM 679 N N . ALA A 1 90 ? -18.688 -0.979 7.934 1 98.69 90 ALA A N 1
ATOM 680 C CA . ALA A 1 90 ? -18.484 -0.217 9.164 1 98.69 90 ALA A CA 1
ATOM 681 C C . ALA A 1 90 ? -18.094 1.223 8.859 1 98.69 90 ALA A C 1
ATOM 683 O O . ALA A 1 90 ? -18.562 2.158 9.5 1 98.69 90 ALA A O 1
ATOM 684 N N . ILE A 1 91 ? -17.219 1.407 7.867 1 98.75 91 ILE A N 1
ATOM 685 C CA . ILE A 1 91 ? -16.781 2.738 7.461 1 98.75 91 ILE A CA 1
ATOM 686 C C . ILE A 1 91 ? -17.969 3.525 6.902 1 98.75 91 ILE A C 1
ATOM 688 O O . ILE A 1 91 ? -18.188 4.684 7.273 1 98.75 91 ILE A O 1
ATOM 692 N N . ALA A 1 92 ? -18.703 2.887 6.039 1 98.56 92 ALA A N 1
ATOM 693 C CA . ALA A 1 92 ? -19.859 3.533 5.445 1 98.56 92 ALA A CA 1
ATOM 694 C C . ALA A 1 92 ? -20.859 3.959 6.52 1 98.56 92 ALA A C 1
ATOM 696 O O . ALA A 1 92 ? -21.422 5.051 6.449 1 98.56 92 ALA A O 1
ATOM 697 N N . ALA A 1 93 ? -21.062 3.09 7.477 1 97.88 93 ALA A N 1
ATOM 698 C CA . ALA A 1 93 ? -22.016 3.375 8.555 1 97.88 93 ALA A CA 1
ATOM 699 C C . ALA A 1 93 ? -21.531 4.547 9.406 1 97.88 93 ALA A C 1
ATOM 701 O O . ALA A 1 93 ? -22.328 5.402 9.797 1 97.88 93 ALA A O 1
ATOM 702 N N . ARG A 1 94 ? -20.297 4.57 9.703 1 97.12 94 ARG A N 1
ATOM 703 C CA . ARG A 1 94 ? -19.75 5.578 10.602 1 97.12 94 ARG A CA 1
ATOM 704 C C . ARG A 1 94 ? -19.703 6.945 9.93 1 97.12 94 ARG A C 1
ATOM 706 O O . ARG A 1 94 ? -19.922 7.969 10.586 1 97.12 94 ARG A O 1
ATOM 713 N N . TYR A 1 95 ? -19.375 6.988 8.672 1 96.5 95 TYR A N 1
ATOM 714 C CA . TYR A 1 95 ? -19.047 8.266 8.055 1 96.5 95 TYR A CA 1
ATOM 715 C C . TYR A 1 95 ? -20.125 8.68 7.055 1 96.5 95 TYR A C 1
ATOM 717 O O . TYR A 1 95 ? -20.094 9.789 6.523 1 96.5 95 TYR A O 1
ATOM 725 N N . GLY A 1 96 ? -21.062 7.738 6.832 1 94.62 96 GLY A N 1
ATOM 726 C CA . GLY A 1 96 ? -22.25 8.125 6.102 1 94.62 96 GLY A CA 1
ATOM 727 C C . GLY A 1 96 ? -23.25 8.875 6.957 1 94.62 96 GLY A C 1
ATOM 728 O O . GLY A 1 96 ? -23.141 8.898 8.188 1 94.62 96 GLY A O 1
ATOM 729 N N . SER A 1 97 ? -24.156 9.609 6.332 1 91.31 97 SER A N 1
ATOM 730 C CA . SER A 1 97 ? -25.25 10.312 6.988 1 91.31 97 SER A CA 1
ATOM 731 C C . SER A 1 97 ? -26.516 10.281 6.145 1 91.31 97 SER A C 1
ATOM 733 O O . SER A 1 97 ? -26.5 9.781 5.02 1 91.31 97 SER A O 1
ATOM 735 N N . VAL A 1 98 ? -27.562 10.734 6.754 1 88.88 98 VAL A N 1
ATOM 736 C CA . VAL A 1 98 ? -28.828 10.797 6.039 1 88.88 98 VAL A CA 1
ATOM 737 C C . VAL A 1 98 ? -28.688 11.703 4.82 1 88.88 98 VAL A C 1
ATOM 739 O O . VAL A 1 98 ? -29.234 11.398 3.752 1 88.88 98 VAL A O 1
ATOM 742 N N . ASP A 1 99 ? -27.891 12.695 4.969 1 87.19 99 ASP A N 1
ATOM 743 C CA . ASP A 1 99 ? -27.75 13.68 3.9 1 87.19 99 ASP A CA 1
ATOM 744 C C . ASP A 1 99 ? -26.656 13.258 2.916 1 87.19 99 ASP A C 1
ATOM 746 O O . ASP A 1 99 ? -26.578 13.789 1.807 1 87.19 99 ASP A O 1
ATOM 750 N N . ALA A 1 100 ? -25.812 12.414 3.34 1 91 100 ALA A N 1
ATOM 751 C CA . ALA A 1 100 ? -24.75 11.859 2.512 1 91 100 ALA A CA 1
ATOM 752 C C . ALA A 1 100 ? -24.594 10.359 2.75 1 91 100 ALA A C 1
ATOM 754 O O . ALA A 1 100 ? -23.578 9.914 3.297 1 91 100 ALA A O 1
ATOM 755 N N . PRO A 1 101 ? -25.547 9.633 2.297 1 94.31 101 PRO A N 1
ATOM 756 C CA . PRO A 1 101 ? -25.531 8.195 2.592 1 94.31 101 PRO A CA 1
ATOM 757 C C . PRO A 1 101 ? -24.391 7.473 1.874 1 94.31 101 PRO A C 1
ATOM 759 O O . PRO A 1 101 ? -24.047 7.824 0.746 1 94.31 101 PRO A O 1
ATOM 762 N N . LEU A 1 102 ? -23.828 6.52 2.537 1 97.31 102 LEU A N 1
ATOM 763 C CA . LEU A 1 102 ? -22.797 5.641 1.999 1 97.31 102 LEU A CA 1
ATOM 764 C C . LEU A 1 102 ? -23.172 4.176 2.182 1 97.31 102 LEU A C 1
ATOM 766 O O . LEU A 1 102 ? -23.875 3.828 3.133 1 97.31 102 LEU A O 1
ATOM 770 N N . THR A 1 103 ? -22.859 3.348 1.3 1 97.44 103 THR A N 1
ATOM 771 C CA . THR A 1 103 ? -22.844 1.896 1.441 1 97.44 103 THR A CA 1
ATOM 772 C C . THR A 1 103 ? -21.438 1.346 1.32 1 97.44 103 THR A C 1
ATOM 774 O O . THR A 1 103 ? -20.5 2.082 0.988 1 97.44 103 THR A O 1
ATOM 777 N N . LYS A 1 104 ? -21.297 0.095 1.63 1 97.44 104 LYS A N 1
ATOM 778 C CA . LYS A 1 104 ? -19.984 -0.542 1.524 1 97.44 104 LYS A CA 1
ATOM 779 C C . LYS A 1 104 ? -19.422 -0.397 0.116 1 97.44 104 LYS A C 1
ATOM 781 O O . LYS A 1 104 ? -18.203 -0.373 -0.066 1 97.44 104 LYS A O 1
ATOM 786 N N . ASP A 1 105 ? -20.219 -0.259 -0.939 1 96.12 105 ASP A N 1
ATOM 787 C CA . ASP A 1 105 ? -19.797 -0.189 -2.334 1 96.12 105 ASP A CA 1
ATOM 788 C C . ASP A 1 105 ? -19.266 1.198 -2.674 1 96.12 105 ASP A C 1
ATOM 790 O O . ASP A 1 105 ? -18.703 1.405 -3.754 1 96.12 105 ASP A O 1
ATOM 794 N N . ASP A 1 106 ? -19.359 2.143 -1.719 1 97.75 106 ASP A N 1
ATOM 795 C CA . ASP A 1 106 ? -18.844 3.492 -1.907 1 97.75 106 ASP A CA 1
ATOM 796 C C . ASP A 1 106 ? -17.453 3.645 -1.268 1 97.75 106 ASP A C 1
ATOM 798 O O . ASP A 1 106 ? -16.844 4.707 -1.361 1 97.75 106 ASP A O 1
ATOM 802 N N . VAL A 1 107 ? -17.031 2.551 -0.639 1 98.44 107 VAL A N 1
ATOM 803 C CA . VAL A 1 107 ? -15.82 2.645 0.171 1 98.44 107 VAL A CA 1
ATOM 804 C C . VAL A 1 107 ? -14.727 1.757 -0.426 1 98.44 107 VAL A C 1
ATOM 806 O O . VAL A 1 107 ? -14.969 0.588 -0.737 1 98.44 107 VAL A O 1
ATOM 809 N N . ILE A 1 108 ? -13.555 2.291 -0.648 1 98.25 108 ILE A N 1
ATOM 810 C CA . ILE A 1 108 ? -12.359 1.548 -1.032 1 98.25 108 ILE A CA 1
ATOM 811 C C . ILE A 1 108 ? -11.258 1.758 0.01 1 98.25 108 ILE A C 1
ATOM 813 O O . ILE A 1 108 ? -10.805 2.885 0.225 1 98.25 108 ILE A O 1
ATOM 817 N N . ILE A 1 109 ? -10.898 0.693 0.671 1 98.38 109 ILE A N 1
ATOM 818 C CA . ILE A 1 109 ? -9.844 0.752 1.683 1 98.38 109 ILE A CA 1
ATOM 819 C C . ILE A 1 109 ? -8.477 0.636 1.016 1 98.38 109 ILE A C 1
ATOM 821 O O . ILE A 1 109 ? -8.289 -0.179 0.109 1 98.38 109 ILE A O 1
ATOM 825 N N . ALA A 1 110 ? -7.562 1.488 1.42 1 97.31 110 ALA A N 1
ATOM 826 C CA . ALA A 1 110 ? -6.23 1.57 0.823 1 97.31 110 ALA A CA 1
ATOM 827 C C . ALA A 1 110 ? -5.145 1.506 1.893 1 97.31 110 ALA A C 1
ATOM 829 O O . ALA A 1 110 ? -5.445 1.47 3.088 1 97.31 110 ALA A O 1
ATOM 830 N N . SER A 1 111 ? -3.895 1.412 1.408 1 95.94 111 SER A N 1
ATOM 831 C CA . SER A 1 111 ? -2.742 1.371 2.303 1 95.94 111 SER A CA 1
ATOM 832 C C . SER A 1 111 ? -2.459 2.744 2.902 1 95.94 111 SER A C 1
ATOM 834 O O . SER A 1 111 ? -1.533 3.436 2.475 1 95.94 111 SER A O 1
ATOM 836 N N . GLY A 1 112 ? -3.201 3.09 3.914 1 96.38 112 GLY A N 1
ATOM 837 C CA . GLY A 1 112 ? -3.08 4.383 4.57 1 96.38 112 GLY A CA 1
ATOM 838 C C . GLY A 1 112 ? -3.783 5.5 3.822 1 96.38 112 GLY A C 1
ATOM 839 O O . GLY A 1 112 ? -4.309 5.285 2.729 1 96.38 112 GLY A O 1
ATOM 840 N N . GLY A 1 113 ? -3.824 6.648 4.504 1 96.75 113 GLY A N 1
ATOM 841 C CA . GLY A 1 113 ? -4.367 7.832 3.854 1 96.75 113 GLY A CA 1
ATOM 842 C C . GLY A 1 113 ? -3.607 8.227 2.6 1 96.75 113 GLY A C 1
ATOM 843 O O . GLY A 1 113 ? -4.199 8.727 1.642 1 96.75 113 GLY A O 1
ATOM 844 N N . SER A 1 114 ? -2.307 7.977 2.584 1 95.81 114 SER A N 1
ATOM 845 C CA . SER A 1 114 ? -1.479 8.281 1.422 1 95.81 114 SER A CA 1
ATOM 846 C C . SER A 1 114 ? -1.893 7.449 0.214 1 95.81 114 SER A C 1
ATOM 848 O O . SER A 1 114 ? -1.981 7.965 -0.902 1 95.81 114 SER A O 1
ATOM 850 N N . GLY A 1 115 ? -2.117 6.125 0.465 1 96.5 115 GLY A N 1
ATOM 851 C CA . GLY A 1 115 ? -2.621 5.289 -0.613 1 96.5 115 GLY A CA 1
ATOM 852 C C . GLY A 1 115 ? -3.98 5.73 -1.122 1 96.5 115 GLY A C 1
ATOM 853 O O . GLY A 1 115 ? -4.246 5.676 -2.324 1 96.5 115 GLY A O 1
ATOM 854 N N . ALA A 1 116 ? -4.84 6.129 -0.229 1 98.19 116 ALA A N 1
ATOM 855 C CA . ALA A 1 116 ? -6.168 6.613 -0.591 1 98.19 116 ALA A CA 1
ATOM 856 C C . ALA A 1 116 ? -6.078 7.879 -1.442 1 98.19 116 ALA A C 1
ATOM 858 O O . ALA A 1 116 ? -6.785 8.008 -2.443 1 98.19 116 ALA A O 1
ATOM 859 N N . LEU A 1 117 ? -5.18 8.789 -1.062 1 98.25 117 LEU A N 1
ATOM 860 C CA . LEU A 1 117 ? -4.984 10.023 -1.82 1 98.25 117 LEU A CA 1
ATOM 861 C C . LEU A 1 117 ? -4.422 9.727 -3.205 1 98.25 117 LEU A C 1
ATOM 863 O O . LEU A 1 117 ? -4.836 10.336 -4.195 1 98.25 117 LEU A O 1
ATOM 867 N N . ASP A 1 118 ? -3.48 8.844 -3.248 1 96.88 118 ASP A N 1
ATOM 868 C CA . ASP A 1 118 ? -2.912 8.438 -4.531 1 96.88 118 ASP A CA 1
ATOM 869 C C . ASP A 1 118 ? -4 7.934 -5.477 1 96.88 118 ASP A C 1
ATOM 871 O O . ASP A 1 118 ? -4.074 8.359 -6.633 1 96.88 118 ASP A O 1
ATOM 875 N N . MET A 1 119 ? -4.844 7.055 -4.977 1 96.94 119 MET A N 1
ATOM 876 C CA . MET A 1 119 ? -5.934 6.5 -5.777 1 96.94 119 MET A CA 1
ATOM 877 C C . MET A 1 119 ? -6.934 7.586 -6.16 1 96.94 119 MET A C 1
ATOM 879 O O . MET A 1 119 ? -7.391 7.641 -7.305 1 96.94 119 MET A O 1
ATOM 883 N N . ALA A 1 120 ? -7.316 8.414 -5.207 1 97.94 120 ALA A N 1
ATOM 884 C CA . ALA A 1 120 ? -8.305 9.469 -5.434 1 97.94 120 ALA A CA 1
ATOM 885 C C . ALA A 1 120 ? -7.859 10.406 -6.551 1 97.94 120 ALA A C 1
ATOM 887 O O . ALA A 1 120 ? -8.664 10.805 -7.398 1 97.94 120 ALA A O 1
ATOM 888 N N . ILE A 1 121 ? -6.578 10.727 -6.574 1 97.94 121 ILE A N 1
ATOM 889 C CA . ILE A 1 121 ? -6.059 11.703 -7.527 1 97.94 121 ILE A CA 1
ATOM 890 C C . ILE A 1 121 ? -5.785 11.023 -8.867 1 97.94 121 ILE A C 1
ATOM 892 O O . ILE A 1 121 ? -6.246 11.484 -9.914 1 97.94 121 ILE A O 1
ATOM 896 N N . THR A 1 122 ? -5.113 9.883 -8.844 1 96.25 122 THR A N 1
ATOM 897 C CA . THR A 1 122 ? -4.672 9.25 -10.078 1 96.25 122 THR A CA 1
ATOM 898 C C . THR A 1 122 ? -5.84 8.578 -10.789 1 96.25 122 THR A C 1
ATOM 900 O O . THR A 1 122 ? -5.77 8.297 -11.984 1 96.25 122 THR A O 1
ATOM 903 N N . GLY A 1 123 ? -6.863 8.305 -10.062 1 96 123 GLY A N 1
ATOM 904 C CA . GLY A 1 123 ? -8.047 7.715 -10.68 1 96 123 GLY A CA 1
ATOM 905 C C . GLY A 1 123 ? -8.812 8.688 -11.555 1 96 123 GLY A C 1
ATOM 906 O O . GLY A 1 123 ? -9.547 8.281 -12.453 1 96 123 GLY A O 1
ATOM 907 N N . ILE A 1 124 ? -8.625 10 -11.328 1 95.06 124 ILE A N 1
ATOM 908 C CA . ILE A 1 124 ? -9.461 10.961 -12.039 1 95.06 124 ILE A CA 1
ATOM 909 C C . ILE A 1 124 ? -8.594 11.859 -12.906 1 95.06 124 ILE A C 1
ATOM 911 O O . ILE A 1 124 ? -9.102 12.578 -13.773 1 95.06 124 ILE A O 1
ATOM 915 N N . CYS A 1 125 ? -7.273 11.852 -12.75 1 96 125 CYS A N 1
ATOM 916 C CA . CYS A 1 125 ? -6.402 12.773 -13.469 1 96 125 CYS A CA 1
ATOM 917 C C . CYS A 1 125 ? -5.523 12.031 -14.461 1 96 125 CYS A C 1
ATOM 919 O O . CYS A 1 125 ? -5.047 10.93 -14.18 1 96 125 CYS A O 1
ATOM 921 N N . ASN A 1 126 ? -5.305 12.602 -15.594 1 94.94 126 ASN A N 1
ATOM 922 C CA . ASN A 1 126 ? -4.328 12.18 -16.594 1 94.94 126 ASN A CA 1
ATOM 923 C C . ASN A 1 126 ? -3.16 13.156 -16.672 1 94.94 126 ASN A C 1
ATOM 925 O O . ASN A 1 126 ? -3.26 14.297 -16.203 1 94.94 126 ASN A O 1
ATOM 929 N N . PRO A 1 127 ? -2.006 12.641 -17.266 1 94.25 127 PRO A N 1
ATOM 930 C CA . PRO A 1 127 ? -0.948 13.609 -17.547 1 94.25 127 PRO A CA 1
ATOM 931 C C . PRO A 1 127 ? -1.454 14.82 -18.328 1 94.25 127 PRO A C 1
ATOM 933 O O . PRO A 1 127 ? -2.188 14.656 -19.312 1 94.25 127 PRO A O 1
ATOM 936 N N . GLY A 1 128 ? -1.134 15.984 -17.828 1 95.56 128 GLY A N 1
ATOM 937 C CA . GLY A 1 128 ? -1.564 17.203 -18.5 1 95.56 128 GLY A CA 1
ATOM 938 C C . GLY A 1 128 ? -2.771 17.844 -17.844 1 95.56 128 GLY A C 1
ATOM 939 O O . GLY A 1 128 ? -3.01 19.047 -18.016 1 95.56 128 GLY A O 1
ATOM 940 N N . ASP A 1 129 ? -3.562 17.062 -17.094 1 96.25 129 ASP A N 1
ATOM 941 C CA . ASP A 1 129 ? -4.637 17.656 -16.281 1 96.25 129 ASP A CA 1
ATOM 942 C C . ASP A 1 129 ? -4.07 18.469 -15.125 1 96.25 129 ASP A C 1
ATOM 944 O O . ASP A 1 129 ? -2.863 18.453 -14.883 1 96.25 129 ASP A O 1
ATOM 948 N N . ASN A 1 130 ? -4.98 19.219 -14.5 1 97.19 130 ASN A N 1
ATOM 949 C CA . ASN A 1 130 ? -4.527 19.906 -13.289 1 97.19 130 ASN A CA 1
ATOM 950 C C . ASN A 1 130 ? -5.512 19.719 -12.141 1 97.19 130 ASN A C 1
ATOM 952 O O . ASN A 1 130 ? -6.672 19.359 -12.359 1 97.19 130 ASN A O 1
ATOM 956 N N . ILE A 1 131 ? -5.055 19.906 -10.938 1 97.88 131 ILE A N 1
ATOM 957 C CA . ILE A 1 131 ? -5.844 19.906 -9.711 1 97.88 131 ILE A CA 1
ATOM 958 C C . ILE A 1 131 ? -5.527 21.172 -8.898 1 97.88 131 ILE A C 1
ATOM 960 O O . ILE A 1 131 ? -4.414 21.703 -8.977 1 97.88 131 ILE A O 1
ATOM 964 N N . LEU A 1 132 ? -6.535 21.641 -8.148 1 98.5 132 LEU A N 1
ATOM 965 C CA . LEU A 1 132 ? -6.336 22.75 -7.223 1 98.5 132 LEU A CA 1
ATOM 966 C C . LEU A 1 132 ? -6.012 22.234 -5.824 1 98.5 132 LEU A C 1
ATOM 968 O O . LEU A 1 132 ? -6.754 21.422 -5.27 1 98.5 132 LEU A O 1
ATOM 972 N N . ILE A 1 133 ? -4.914 22.656 -5.305 1 98.44 133 ILE A N 1
ATOM 973 C CA . ILE A 1 133 ? -4.59 22.297 -3.926 1 98.44 133 ILE A CA 1
ATOM 974 C C . ILE A 1 133 ? -4.344 23.562 -3.113 1 98.44 133 ILE A C 1
ATOM 976 O O . ILE A 1 133 ? -4.059 24.625 -3.676 1 98.44 133 ILE A O 1
ATOM 980 N N . PRO A 1 134 ? -4.516 23.5 -1.836 1 98.56 134 PRO A N 1
ATOM 981 C CA . PRO A 1 134 ? -4.293 24.688 -1.013 1 98.56 134 PRO A CA 1
ATOM 982 C C . PRO A 1 134 ? -2.818 25.062 -0.909 1 98.56 134 PRO A C 1
ATOM 984 O O . PRO A 1 134 ? -1.943 24.234 -1.182 1 98.56 134 PRO A O 1
ATOM 987 N N . ARG A 1 135 ? -2.584 26.281 -0.635 1 98 135 ARG A N 1
ATOM 988 C CA . ARG A 1 135 ? -1.283 26.812 -0.235 1 98 135 ARG A CA 1
ATOM 989 C C . ARG A 1 135 ? -1.396 27.625 1.05 1 98 135 ARG A C 1
ATOM 991 O O . ARG A 1 135 ? -2.051 28.672 1.075 1 98 135 ARG A O 1
ATOM 998 N N . PRO A 1 136 ? -0.775 27.203 2.18 1 97.5 136 PRO A N 1
ATOM 999 C CA . PRO A 1 136 ? 0.1 26.031 2.281 1 97.5 136 PRO A CA 1
ATOM 1000 C C . PRO A 1 136 ? -0.665 24.719 2.188 1 97.5 136 PRO A C 1
ATOM 1002 O O . PRO A 1 136 ? -1.88 24.688 2.395 1 97.5 136 PRO A O 1
ATOM 1005 N N . ALA A 1 137 ? 0.027 23.641 1.832 1 95.56 137 ALA A N 1
ATOM 1006 C CA . ALA A 1 137 ? -0.617 22.359 1.62 1 95.56 137 ALA A CA 1
ATOM 1007 C C . ALA A 1 137 ? 0.23 21.219 2.189 1 95.56 137 ALA A C 1
ATOM 1009 O O . ALA A 1 137 ? 1.457 21.328 2.258 1 95.56 137 ALA A O 1
ATOM 1010 N N . PHE A 1 138 ? -0.447 20.188 2.594 1 94.88 138 PHE A N 1
ATOM 1011 C CA . PHE A 1 138 ? 0.232 18.906 2.777 1 94.88 138 PHE A CA 1
ATOM 1012 C C . PHE A 1 138 ? 0.975 18.5 1.509 1 94.88 138 PHE A C 1
ATOM 1014 O O . PHE A 1 138 ? 0.404 18.531 0.416 1 94.88 138 PHE A O 1
ATOM 1021 N N . SER A 1 139 ? 2.176 18.078 1.584 1 92.94 139 SER A N 1
ATOM 1022 C CA . SER A 1 139 ? 3.105 17.984 0.462 1 92.94 139 SER A CA 1
ATOM 1023 C C . SER A 1 139 ? 2.785 16.797 -0.427 1 92.94 139 SER A C 1
ATOM 1025 O O . SER A 1 139 ? 3.139 16.781 -1.607 1 92.94 139 SER A O 1
ATOM 1027 N N . LEU A 1 140 ? 2.135 15.805 0.075 1 93.56 140 LEU A N 1
ATOM 1028 C CA . LEU A 1 140 ? 1.909 14.57 -0.673 1 93.56 140 LEU A CA 1
ATOM 1029 C C . LEU A 1 140 ? 1.076 14.836 -1.923 1 93.56 140 LEU A C 1
ATOM 1031 O O . LEU A 1 140 ? 1.248 14.172 -2.943 1 93.56 140 LEU A O 1
ATOM 1035 N N . TYR A 1 141 ? 0.147 15.852 -1.863 1 96.75 141 TYR A N 1
ATOM 1036 C CA . TYR A 1 141 ? -0.646 16.172 -3.045 1 96.75 141 TYR A CA 1
ATOM 1037 C C . TYR A 1 141 ? 0.253 16.484 -4.234 1 96.75 141 TYR A C 1
ATOM 1039 O O . TYR A 1 141 ? 0.05 15.945 -5.328 1 96.75 141 TYR A O 1
ATOM 1047 N N . GLN A 1 142 ? 1.225 17.281 -3.926 1 94.5 142 GLN A N 1
ATOM 1048 C CA . GLN A 1 142 ? 2.168 17.672 -4.969 1 94.5 142 GLN A CA 1
ATOM 1049 C C . GLN A 1 142 ? 3.029 16.484 -5.398 1 94.5 142 GLN A C 1
ATOM 1051 O O . GLN A 1 142 ? 3.344 16.344 -6.582 1 94.5 142 GLN A O 1
ATOM 1056 N N . VAL A 1 143 ? 3.432 15.672 -4.473 1 93.12 143 VAL A N 1
ATOM 1057 C CA . VAL A 1 143 ? 4.254 14.508 -4.773 1 93.12 143 VAL A CA 1
ATOM 1058 C C . VAL A 1 143 ? 3.527 13.602 -5.762 1 93.12 143 VAL A C 1
ATOM 1060 O O . VAL A 1 143 ? 4.102 13.195 -6.777 1 93.12 143 VAL A O 1
ATOM 1063 N N . ILE A 1 144 ? 2.268 13.289 -5.496 1 95.88 144 ILE A N 1
ATOM 1064 C CA . ILE A 1 144 ? 1.46 12.438 -6.363 1 95.88 144 ILE A CA 1
ATOM 1065 C C . ILE A 1 144 ? 1.286 13.102 -7.727 1 95.88 144 ILE A C 1
ATOM 1067 O O . ILE A 1 144 ? 1.459 12.453 -8.766 1 95.88 144 ILE A O 1
ATOM 1071 N N . ALA A 1 145 ? 0.972 14.398 -7.699 1 95.62 145 ALA A N 1
ATOM 1072 C CA . ALA A 1 145 ? 0.763 15.133 -8.945 1 95.62 145 ALA A CA 1
ATOM 1073 C C . ALA A 1 145 ? 2.018 15.109 -9.812 1 95.62 145 ALA A C 1
ATOM 1075 O O . ALA A 1 145 ? 1.954 14.773 -11 1 95.62 145 ALA A O 1
ATOM 1076 N N . ASP A 1 146 ? 3.158 15.383 -9.195 1 93.75 146 ASP A N 1
ATOM 1077 C CA . ASP A 1 146 ? 4.418 15.406 -9.93 1 93.75 146 ASP A CA 1
ATOM 1078 C C . ASP A 1 146 ? 4.738 14.031 -10.516 1 93.75 146 ASP A C 1
ATOM 1080 O O . ASP A 1 146 ? 5.121 13.922 -11.68 1 93.75 146 ASP A O 1
ATOM 1084 N N . ALA A 1 147 ? 4.562 13.055 -9.734 1 92.69 147 ALA A N 1
ATOM 1085 C CA . ALA A 1 147 ? 4.875 11.695 -10.156 1 92.69 147 ALA A CA 1
ATOM 1086 C C . ALA A 1 147 ? 4.078 11.312 -11.398 1 92.69 147 ALA A C 1
ATOM 1088 O O . ALA A 1 147 ? 4.562 10.555 -12.242 1 92.69 147 ALA A O 1
ATOM 1089 N N . HIS A 1 148 ? 2.889 11.867 -11.57 1 94.94 148 HIS A N 1
ATOM 1090 C CA . HIS A 1 148 ? 1.989 11.438 -12.633 1 94.94 148 HIS A CA 1
ATOM 1091 C C . HIS A 1 148 ? 1.803 12.539 -13.672 1 94.94 148 HIS A C 1
ATOM 1093 O O . HIS A 1 148 ? 0.864 12.484 -14.469 1 94.94 148 HIS A O 1
ATOM 1099 N N . ASN A 1 149 ? 2.615 13.57 -13.602 1 95.31 149 ASN A N 1
ATOM 1100 C CA . ASN A 1 149 ? 2.621 14.672 -14.555 1 95.31 149 ASN A CA 1
ATOM 1101 C C . ASN A 1 149 ? 1.282 15.406 -14.578 1 95.31 149 ASN A C 1
ATOM 1103 O O . ASN A 1 149 ? 0.762 15.727 -15.648 1 95.31 149 ASN A O 1
ATOM 1107 N N . ILE A 1 150 ? 0.704 15.5 -13.422 1 96.56 150 ILE A N 1
ATOM 1108 C CA . ILE A 1 150 ? -0.48 16.328 -13.195 1 96.56 150 ILE A CA 1
ATOM 1109 C C . ILE A 1 150 ? -0.061 17.719 -12.742 1 96.56 150 ILE A C 1
ATOM 1111 O O . ILE A 1 150 ? 0.791 17.859 -11.859 1 96.56 150 ILE A O 1
ATOM 1115 N N . HIS A 1 151 ? -0.631 18.734 -13.344 1 97.31 151 HIS A N 1
ATOM 1116 C CA . HIS A 1 151 ? -0.268 20.109 -12.969 1 97.31 151 HIS A CA 1
ATOM 1117 C C . HIS A 1 151 ? -0.981 20.531 -11.688 1 97.31 151 HIS A C 1
ATOM 1119 O O . HIS A 1 151 ? -2.182 20.297 -11.539 1 97.31 151 HIS A O 1
ATOM 1125 N N . VAL A 1 152 ? -0.246 21.125 -10.805 1 97.06 152 VAL A N 1
ATOM 1126 C CA . VAL A 1 152 ? -0.829 21.641 -9.57 1 97.06 152 VAL A CA 1
ATOM 1127 C C . VAL A 1 152 ? -1.068 23.156 -9.703 1 97.06 152 VAL A C 1
ATOM 1129 O O . VAL A 1 152 ? -0.192 23.891 -10.172 1 97.06 152 VAL A O 1
ATOM 1132 N N . ARG A 1 153 ? -2.197 23.516 -9.414 1 98.19 153 ARG A N 1
ATOM 1133 C CA . ARG A 1 153 ? -2.541 24.922 -9.227 1 98.19 153 ARG A CA 1
ATOM 1134 C C . ARG A 1 153 ? -2.92 25.203 -7.777 1 98.19 153 ARG A C 1
ATOM 1136 O O . ARG A 1 153 ? -3.582 24.391 -7.133 1 98.19 153 ARG A O 1
ATOM 1143 N N . TYR A 1 154 ? -2.471 26.359 -7.312 1 98 154 TYR A N 1
ATOM 1144 C CA . TYR A 1 154 ? -2.684 26.656 -5.902 1 98 154 TYR A CA 1
ATOM 1145 C C . TYR A 1 154 ? -3.779 27.703 -5.723 1 98 154 TYR A C 1
ATOM 1147 O O . TYR A 1 154 ? -3.873 28.641 -6.504 1 98 154 TYR A O 1
ATOM 1155 N N . TYR A 1 155 ? -4.602 27.469 -4.766 1 98.62 155 TYR A N 1
ATOM 1156 C CA . TYR A 1 155 ? -5.379 28.562 -4.18 1 98.62 155 TYR A CA 1
ATOM 1157 C C . TYR A 1 155 ? -4.855 28.922 -2.793 1 98.62 155 TYR A C 1
ATOM 1159 O O . TYR A 1 155 ? -4.387 28.047 -2.057 1 98.62 155 TYR A O 1
ATOM 1167 N N . ASP A 1 156 ? -5.051 30.109 -2.414 1 98.69 156 ASP A N 1
ATOM 1168 C CA . ASP A 1 156 ? -4.375 30.578 -1.21 1 98.69 156 ASP A CA 1
ATOM 1169 C C . ASP A 1 156 ? -5.266 30.422 0.02 1 98.69 156 ASP A C 1
ATOM 1171 O O . ASP A 1 156 ? -6.477 30.641 -0.051 1 98.69 156 ASP A O 1
ATOM 1175 N N . LEU A 1 157 ? -4.688 29.953 1.063 1 98.75 157 LEU A N 1
ATOM 1176 C CA . LEU A 1 157 ? -5.254 30.078 2.4 1 98.75 157 LEU A CA 1
ATOM 1177 C C . LEU A 1 157 ? -4.754 31.344 3.092 1 98.75 157 LEU A C 1
ATOM 1179 O O . LEU A 1 157 ? -3.555 31.641 3.061 1 98.75 157 LEU A O 1
ATOM 1183 N N . LEU A 1 158 ? -5.664 32.062 3.691 1 98.5 158 LEU A N 1
ATOM 1184 C CA . LEU A 1 158 ? -5.367 33.406 4.18 1 98.5 158 LEU A CA 1
ATOM 1185 C C . LEU A 1 158 ? -5.094 33.375 5.68 1 98.5 158 LEU A C 1
ATOM 1187 O O . LEU A 1 158 ? -6.023 33.25 6.48 1 98.5 158 LEU A O 1
ATOM 1191 N N . PRO A 1 159 ? -3.834 33.594 6.094 1 97.81 159 PRO A N 1
ATOM 1192 C CA . PRO A 1 159 ? -3.521 33.562 7.523 1 97.81 159 PRO A CA 1
ATOM 1193 C C . PRO A 1 159 ? -4.281 34.594 8.328 1 97.81 159 PRO A C 1
ATOM 1195 O O . PRO A 1 159 ? -4.625 34.375 9.484 1 97.81 159 PRO A O 1
ATOM 1198 N N . GLU A 1 160 ? -4.578 35.75 7.738 1 97.06 160 GLU A N 1
ATOM 1199 C CA . GLU A 1 160 ? -5.27 36.844 8.422 1 97.06 160 GLU A CA 1
ATOM 1200 C C . GLU A 1 160 ? -6.742 36.5 8.648 1 97.06 160 GLU A C 1
ATOM 1202 O O . GLU A 1 160 ? -7.422 37.156 9.445 1 97.06 160 GLU A O 1
ATOM 1207 N N . LYS A 1 161 ? -7.195 35.5 8.016 1 97.94 161 LYS A N 1
ATOM 1208 C CA . LYS A 1 161 ? -8.555 35 8.219 1 97.94 161 LYS A CA 1
ATOM 1209 C C . LYS A 1 161 ? -8.531 33.562 8.75 1 97.94 161 LYS A C 1
ATOM 1211 O O . LYS A 1 161 ? -9.359 32.75 8.352 1 97.94 161 LYS A O 1
ATOM 1216 N N . ASN A 1 162 ? -7.508 33.281 9.461 1 97.38 162 ASN A N 1
ATOM 1217 C CA . ASN A 1 162 ? -7.297 31.953 10.07 1 97.38 162 ASN A CA 1
ATOM 1218 C C . ASN A 1 162 ? -7.312 30.844 9.023 1 97.38 162 ASN A C 1
ATOM 1220 O O . ASN A 1 162 ? -8.008 29.844 9.188 1 97.38 162 ASN A O 1
ATOM 1224 N N . TRP A 1 163 ? -6.734 31.125 7.918 1 98.5 163 TRP A N 1
ATOM 1225 C CA . TRP A 1 163 ? -6.43 30.172 6.848 1 98.5 163 TRP A CA 1
ATOM 1226 C C . TRP A 1 163 ? -7.688 29.797 6.074 1 98.5 163 TRP A C 1
ATOM 1228 O O . TRP A 1 163 ? -7.781 28.703 5.523 1 98.5 163 TRP A O 1
ATOM 1238 N N . GLU A 1 164 ? -8.703 30.641 6.051 1 98.56 164 GLU A N 1
ATOM 1239 C CA . GLU A 1 164 ? -9.781 30.438 5.09 1 98.56 164 GLU A CA 1
ATOM 1240 C C . GLU A 1 164 ? -9.258 30.422 3.66 1 98.56 164 GLU A C 1
ATOM 1242 O O . GLU A 1 164 ? -8.25 31.062 3.354 1 98.56 164 GLU A O 1
ATOM 1247 N N . ALA A 1 165 ? -9.961 29.719 2.838 1 98.81 165 ALA A N 1
ATOM 1248 C CA . ALA A 1 165 ? -9.602 29.688 1.422 1 98.81 165 ALA A CA 1
ATOM 1249 C C . ALA A 1 165 ? -9.977 31 0.734 1 98.81 165 ALA A C 1
ATOM 1251 O O . ALA A 1 165 ? -11.031 31.578 1.012 1 98.81 165 ALA A O 1
ATOM 1252 N N . ASP A 1 166 ? -9.094 31.5 -0.107 1 98.81 166 ASP A N 1
ATOM 1253 C CA . ASP A 1 166 ? -9.445 32.594 -1.017 1 98.81 166 ASP A CA 1
ATOM 1254 C C . ASP A 1 166 ? -10.367 32.094 -2.129 1 98.81 166 ASP A C 1
ATOM 1256 O O . ASP A 1 166 ? -9.906 31.672 -3.189 1 98.81 166 ASP A O 1
ATOM 1260 N N . LEU A 1 167 ? -11.633 32.281 -1.969 1 98.81 167 LEU A N 1
ATOM 1261 C CA . LEU A 1 167 ? -12.633 31.688 -2.861 1 98.81 167 LEU A CA 1
ATOM 1262 C C . LEU A 1 167 ? -12.547 32.312 -4.25 1 98.81 167 LEU A C 1
ATOM 1264 O O . LEU A 1 167 ? -12.766 31.625 -5.254 1 98.81 167 LEU A O 1
ATOM 1268 N N . VAL A 1 168 ? -12.281 33.594 -4.277 1 98.56 168 VAL A N 1
ATOM 1269 C CA . VAL A 1 168 ? -12.133 34.25 -5.562 1 98.56 168 VAL A CA 1
ATOM 1270 C C . VAL A 1 168 ? -10.906 33.719 -6.297 1 98.56 168 VAL A C 1
ATOM 1272 O O . VAL A 1 168 ? -10.977 33.406 -7.488 1 98.56 168 VAL A O 1
ATOM 1275 N N . GLY A 1 169 ? -9.789 33.656 -5.57 1 98.44 169 GLY A N 1
ATOM 1276 C CA . GLY A 1 169 ? -8.586 33.062 -6.145 1 98.44 169 GLY A CA 1
ATOM 1277 C C . GLY A 1 169 ? -8.781 31.625 -6.59 1 98.44 169 GLY A C 1
ATOM 1278 O O . GLY A 1 169 ? -8.289 31.234 -7.648 1 98.44 169 GLY A O 1
ATOM 1279 N N . MET A 1 170 ? -9.484 30.922 -5.793 1 98.62 170 MET A N 1
ATOM 1280 C CA . MET A 1 170 ? -9.797 29.531 -6.113 1 98.62 170 MET A CA 1
ATOM 1281 C C . MET A 1 170 ? -10.555 29.422 -7.438 1 98.62 170 MET A C 1
ATOM 1283 O O . MET A 1 170 ? -10.148 28.672 -8.328 1 98.62 170 MET A O 1
ATOM 1287 N N . ALA A 1 171 ? -11.555 30.172 -7.578 1 98.38 171 ALA A N 1
ATOM 1288 C CA . ALA A 1 171 ? -12.375 30.141 -8.781 1 98.38 171 ALA A CA 1
ATOM 1289 C C . ALA A 1 171 ? -11.57 30.562 -10.008 1 98.38 171 ALA A C 1
ATOM 1291 O O . ALA A 1 171 ? -11.75 30 -11.094 1 98.38 171 ALA A O 1
ATOM 1292 N N . SER A 1 172 ? -10.688 31.469 -9.82 1 98.38 172 SER A N 1
ATOM 1293 C CA . SER A 1 172 ? -9.93 32.031 -10.922 1 98.38 172 SER A CA 1
ATOM 1294 C C . SER A 1 172 ? -8.93 31.016 -11.484 1 98.38 172 SER A C 1
ATOM 1296 O O . SER A 1 172 ? -8.438 31.172 -12.602 1 98.38 172 SER A O 1
ATOM 1298 N N . GLN A 1 173 ? -8.648 29.969 -10.734 1 97.69 173 GLN A N 1
ATOM 1299 C CA . GLN A 1 173 ? -7.641 28.984 -11.141 1 97.69 173 GLN A CA 1
ATOM 1300 C C . GLN A 1 173 ? -8.266 27.844 -11.938 1 97.69 173 GLN A C 1
ATOM 1302 O O . GLN A 1 173 ? -7.559 27.016 -12.516 1 97.69 173 GLN A O 1
ATOM 1307 N N . ILE A 1 174 ? -9.57 27.781 -11.984 1 97 174 ILE A N 1
ATOM 1308 C CA . ILE A 1 174 ? -10.273 26.672 -12.602 1 97 174 ILE A CA 1
ATOM 1309 C C . ILE A 1 174 ? -10.367 26.891 -14.109 1 97 174 ILE A C 1
ATOM 1311 O O . ILE A 1 174 ? -10.695 28 -14.555 1 97 174 ILE A O 1
ATOM 1315 N N . ASP A 1 175 ? -10 25.891 -14.906 1 95.75 175 ASP A N 1
ATOM 1316 C CA . ASP A 1 175 ? -10.18 25.891 -16.359 1 95.75 175 ASP A CA 1
ATOM 1317 C C . ASP A 1 175 ? -10.742 24.562 -16.844 1 95.75 175 ASP A C 1
ATOM 1319 O O . ASP A 1 175 ? -11.281 23.781 -16.047 1 95.75 175 ASP A O 1
ATOM 1323 N N . SER A 1 176 ? -10.695 24.328 -18.141 1 93.19 176 SER A N 1
ATOM 1324 C CA . SER A 1 176 ? -11.359 23.172 -18.734 1 93.19 176 SER A CA 1
ATOM 1325 C C . SER A 1 176 ? -10.609 21.891 -18.438 1 93.19 176 SER A C 1
ATOM 1327 O O . SER A 1 176 ? -11.133 20.781 -18.656 1 93.19 176 SER A O 1
ATOM 1329 N N . ARG A 1 177 ? -9.398 22 -17.859 1 94.31 177 ARG A N 1
ATOM 1330 C CA . ARG A 1 177 ? -8.594 20.812 -17.578 1 94.31 177 ARG A CA 1
ATOM 1331 C C . ARG A 1 177 ? -8.531 20.531 -16.078 1 94.31 177 ARG A C 1
ATOM 1333 O O . ARG A 1 177 ? -7.852 19.594 -15.648 1 94.31 177 ARG A O 1
ATOM 1340 N N . THR A 1 178 ? -9.211 21.328 -15.273 1 96.38 178 THR A N 1
ATOM 1341 C CA . THR A 1 178 ? -9.242 21.109 -13.836 1 96.38 178 THR A CA 1
ATOM 1342 C C . THR A 1 178 ? -10.117 19.906 -13.492 1 96.38 178 THR A C 1
ATOM 1344 O O . THR A 1 178 ? -11.305 19.891 -13.812 1 96.38 178 THR A O 1
ATOM 1347 N N . GLN A 1 179 ? -9.523 18.969 -12.766 1 96.12 179 GLN A N 1
ATOM 1348 C CA . GLN A 1 179 ? -10.234 17.719 -12.531 1 96.12 179 GLN A CA 1
ATOM 1349 C C . GLN A 1 179 ? -10.812 17.672 -11.117 1 96.12 179 GLN A C 1
ATOM 1351 O O . GLN A 1 179 ? -11.758 16.938 -10.844 1 96.12 179 GLN A O 1
ATOM 1356 N N . ALA A 1 180 ? -10.242 18.453 -10.18 1 97.38 180 ALA A N 1
ATOM 1357 C CA . ALA A 1 180 ? -10.75 18.422 -8.812 1 97.38 180 ALA A CA 1
ATOM 1358 C C . ALA A 1 180 ? -10.188 19.578 -7.992 1 97.38 180 ALA A C 1
ATOM 1360 O O . ALA A 1 180 ? -9.141 20.125 -8.32 1 97.38 180 ALA A O 1
ATOM 1361 N N . ILE A 1 181 ? -10.922 19.938 -6.996 1 98.5 181 ILE A N 1
ATOM 1362 C CA . ILE A 1 181 ? -10.445 20.797 -5.91 1 98.5 181 ILE A CA 1
ATOM 1363 C C . ILE A 1 181 ? -10.133 19.938 -4.684 1 98.5 181 ILE A C 1
ATOM 1365 O O . ILE A 1 181 ? -10.992 19.219 -4.188 1 98.5 181 ILE A O 1
ATOM 1369 N N . VAL A 1 182 ? -8.891 20 -4.211 1 98.81 182 VAL A N 1
ATOM 1370 C CA . VAL A 1 182 ? -8.5 19.297 -2.998 1 98.81 182 VAL A CA 1
ATOM 1371 C C . VAL A 1 182 ? -8.625 20.219 -1.793 1 98.81 182 VAL A C 1
ATOM 1373 O O . VAL A 1 182 ? -8.125 21.344 -1.818 1 98.81 182 VAL A O 1
ATOM 1376 N N . ILE A 1 183 ? -9.289 19.781 -0.796 1 98.81 183 ILE A N 1
ATOM 1377 C CA . ILE A 1 183 ? -9.305 20.516 0.469 1 98.81 183 ILE A CA 1
ATOM 1378 C C . ILE A 1 183 ? -8.789 19.609 1.588 1 98.81 183 ILE A C 1
ATOM 1380 O O . ILE A 1 183 ? -8.883 18.391 1.499 1 98.81 183 ILE A O 1
ATOM 1384 N N . ASN A 1 184 ? -8.188 20.125 2.473 1 98.75 184 ASN A N 1
ATOM 1385 C CA . ASN A 1 184 ? -7.684 19.453 3.67 1 98.75 184 ASN A CA 1
ATOM 1386 C C . ASN A 1 184 ? -8.211 20.109 4.941 1 98.75 184 ASN A C 1
ATOM 1388 O O . ASN A 1 184 ? -7.789 21.219 5.289 1 98.75 184 ASN A O 1
ATOM 1392 N N . ASN A 1 185 ? -9.18 19.484 5.582 1 98.62 185 ASN A N 1
ATOM 1393 C CA . ASN A 1 185 ? -9.922 20.062 6.695 1 98.62 185 ASN A CA 1
ATOM 1394 C C . ASN A 1 185 ? -10.312 19 7.719 1 98.62 185 ASN A C 1
ATOM 1396 O O . ASN A 1 185 ? -11.102 18.094 7.414 1 98.62 185 ASN A O 1
ATOM 1400 N N . PRO A 1 186 ? -9.82 19.078 9 1 98.31 186 PRO A N 1
ATOM 1401 C CA . PRO A 1 186 ? -8.836 20.031 9.523 1 98.31 186 PRO A CA 1
ATOM 1402 C C . PRO A 1 186 ? -7.512 20 8.766 1 98.31 186 PRO A C 1
ATOM 1404 O O . PRO A 1 186 ? -7.203 19 8.102 1 98.31 186 PRO A O 1
ATOM 1407 N N . SER A 1 187 ? -6.793 21.078 8.93 1 98.25 187 SER A N 1
ATOM 1408 C CA . SER A 1 187 ? -5.727 21.328 7.957 1 98.25 187 SER A CA 1
ATOM 1409 C C . SER A 1 187 ? -4.367 20.922 8.516 1 98.25 187 SER A C 1
ATOM 1411 O O . SER A 1 187 ? -4.047 21.234 9.664 1 98.25 187 SER A O 1
ATOM 1413 N N . ASN A 1 188 ? -3.611 20.188 7.844 1 97.38 188 ASN A N 1
ATOM 1414 C CA . ASN A 1 188 ? -2.152 20.141 7.855 1 97.38 188 ASN A CA 1
ATOM 1415 C C . ASN A 1 188 ? -1.551 20.906 6.68 1 97.38 188 ASN A C 1
ATOM 1417 O O . ASN A 1 188 ? -1.794 20.562 5.523 1 97.38 188 ASN A O 1
ATOM 1421 N N . PRO A 1 189 ? -0.953 21.953 6.895 1 97.31 189 PRO A N 1
ATOM 1422 C CA . PRO A 1 189 ? -0.151 22.266 8.086 1 97.31 189 PRO A CA 1
ATOM 1423 C C . PRO A 1 189 ? -0.786 23.328 8.969 1 97.31 189 PRO A C 1
ATOM 1425 O O . PRO A 1 189 ? -0.214 23.719 9.992 1 97.31 189 PRO A O 1
ATOM 1428 N N . CYS A 1 190 ? -1.969 23.812 8.688 1 98.25 190 CYS A N 1
ATOM 1429 C CA . CYS A 1 190 ? -2.4 25.094 9.219 1 98.25 190 CYS A CA 1
ATOM 1430 C C . CYS A 1 190 ? -3.074 24.938 10.57 1 98.25 190 CYS A C 1
ATOM 1432 O O . CYS A 1 190 ? -3.145 25.875 11.352 1 98.25 190 CYS A O 1
ATOM 1434 N N . GLY A 1 191 ? -3.646 23.781 10.797 1 98 191 GLY A N 1
ATOM 1435 C CA . GLY A 1 191 ? -4.398 23.594 12.031 1 98 191 GLY A CA 1
ATOM 1436 C C . GLY A 1 191 ? -5.762 24.25 12.016 1 98 191 GLY A C 1
ATOM 1437 O O . GLY A 1 191 ? -6.457 24.281 13.031 1 98 191 GLY A O 1
ATOM 1438 N N . SER A 1 192 ? -6.188 24.781 10.945 1 97.62 192 SER A N 1
ATOM 1439 C CA . SER A 1 192 ? -7.477 25.453 10.812 1 97.62 192 SER A CA 1
ATOM 1440 C C . SER A 1 192 ? -8.602 24.453 10.586 1 97.62 192 SER A C 1
ATOM 1442 O O . SER A 1 192 ? -8.359 23.328 10.141 1 97.62 192 SER A O 1
ATOM 1444 N N . VAL A 1 193 ? -9.781 24.812 10.891 1 98.56 193 VAL A N 1
ATOM 1445 C CA . VAL A 1 193 ? -11.023 24.094 10.609 1 98.56 193 VAL A CA 1
ATOM 1446 C C . VAL A 1 193 ? -12.016 25.031 9.922 1 98.56 193 VAL A C 1
ATOM 1448 O O . VAL A 1 193 ? -12.375 26.078 10.477 1 98.56 193 VAL A O 1
ATOM 1451 N N . PHE A 1 194 ? -12.406 24.734 8.719 1 98.62 194 PHE A N 1
ATOM 1452 C CA . PHE A 1 194 ? -13.336 25.578 7.977 1 98.62 194 PHE A CA 1
ATOM 1453 C C . PHE A 1 194 ? -14.711 25.562 8.625 1 98.62 194 PHE A C 1
ATOM 1455 O O . PHE A 1 194 ? -15.203 24.516 9.039 1 98.62 194 PHE A O 1
ATOM 1462 N N . SER A 1 195 ? -15.32 26.75 8.742 1 98.06 195 SER A N 1
ATOM 1463 C CA . SER A 1 195 ? -16.703 26.844 9.211 1 98.06 195 SER A CA 1
ATOM 1464 C C . SER A 1 195 ? -17.672 26.25 8.195 1 98.06 195 SER A C 1
ATOM 1466 O O . SER A 1 195 ? -17.312 26.047 7.035 1 98.06 195 SER A O 1
ATOM 1468 N N . LYS A 1 196 ? -18.859 26.016 8.648 1 98.19 196 LYS A N 1
ATOM 1469 C CA . LYS A 1 196 ? -19.906 25.531 7.766 1 98.19 196 LYS A CA 1
ATOM 1470 C C . LYS A 1 196 ? -20.141 26.5 6.613 1 98.19 196 LYS A C 1
ATOM 1472 O O . LYS A 1 196 ? -20.266 26.078 5.461 1 98.19 196 LYS A O 1
ATOM 1477 N N . GLU A 1 197 ? -20.188 27.75 6.949 1 98.38 197 GLU A N 1
ATOM 1478 C CA . GLU A 1 197 ? -20.422 28.797 5.957 1 98.38 197 GLU A CA 1
ATOM 1479 C C . GLU A 1 197 ? -19.297 28.828 4.922 1 98.38 197 GLU A C 1
ATOM 1481 O O . GLU A 1 197 ? -19.547 28.953 3.725 1 98.38 197 GLU A O 1
ATOM 1486 N N . HIS A 1 198 ? -18.109 28.719 5.355 1 98.75 198 HIS A N 1
ATOM 1487 C CA . HIS A 1 198 ? -16.969 28.766 4.438 1 98.75 198 HIS A CA 1
ATOM 1488 C C . HIS A 1 198 ? -16.969 27.531 3.529 1 98.75 198 HIS A C 1
ATOM 1490 O O . HIS A 1 198 ? -16.672 27.641 2.338 1 98.75 198 HIS A O 1
ATOM 1496 N N . LEU A 1 199 ? -17.234 26.359 4.09 1 98.88 199 LEU A N 1
ATOM 1497 C CA . LEU A 1 199 ? -17.359 25.141 3.295 1 98.88 199 LEU A CA 1
ATOM 1498 C C . LEU A 1 199 ? -18.422 25.297 2.213 1 98.88 199 LEU A C 1
ATOM 1500 O O . LEU A 1 199 ? -18.234 24.844 1.084 1 98.88 199 LEU A O 1
ATOM 1504 N N . ARG A 1 200 ? -19.531 25.922 2.543 1 98.75 200 ARG A N 1
ATOM 1505 C CA . ARG A 1 200 ? -20.578 26.156 1.554 1 98.75 200 ARG A CA 1
ATOM 1506 C C . ARG A 1 200 ? -20.078 27.078 0.446 1 98.75 200 ARG A C 1
ATOM 1508 O O . ARG A 1 200 ? -20.469 26.938 -0.714 1 98.75 200 ARG A O 1
ATOM 1515 N N . GLY A 1 201 ? -19.25 28.031 0.852 1 98.88 201 GLY A N 1
ATOM 1516 C CA . GLY A 1 201 ? -18.609 28.859 -0.154 1 98.88 201 GLY A CA 1
ATOM 1517 C C . GLY A 1 201 ? -17.766 28.078 -1.128 1 98.88 201 GLY A C 1
ATOM 1518 O O . GLY A 1 201 ? -17.812 28.312 -2.338 1 98.88 201 GLY A O 1
ATOM 1519 N N . ILE A 1 202 ? -17 27.141 -0.631 1 98.88 202 ILE A N 1
ATOM 1520 C CA . ILE A 1 202 ? -16.172 26.281 -1.46 1 98.88 202 ILE A CA 1
ATOM 1521 C C . ILE A 1 202 ? -17.062 25.422 -2.365 1 98.88 202 ILE A C 1
ATOM 1523 O O . ILE A 1 202 ? -16.781 25.281 -3.559 1 98.88 202 ILE A O 1
ATOM 1527 N N . LEU A 1 203 ? -18.109 24.875 -1.802 1 98.75 203 LEU A N 1
ATOM 1528 C CA . LEU A 1 203 ? -19.047 24.062 -2.559 1 98.75 203 LEU A CA 1
ATOM 1529 C C . LEU A 1 203 ? -19.672 24.859 -3.693 1 98.75 203 LEU A C 1
ATOM 1531 O O . LEU A 1 203 ? -19.891 24.344 -4.785 1 98.75 203 LEU A O 1
ATOM 1535 N N . LYS A 1 204 ? -19.984 26.109 -3.432 1 98.62 204 LYS A N 1
ATOM 1536 C CA . LYS A 1 204 ? -20.547 26.969 -4.465 1 98.62 204 LYS A CA 1
ATOM 1537 C C . LYS A 1 204 ? -19.594 27.141 -5.637 1 98.62 204 LYS A C 1
ATOM 1539 O O . LYS A 1 204 ? -20 27.094 -6.797 1 98.62 204 LYS A O 1
ATOM 1544 N N . VAL A 1 205 ? -18.312 27.344 -5.316 1 98.5 205 VAL A N 1
ATOM 1545 C CA . VAL A 1 205 ? -17.297 27.422 -6.367 1 98.5 205 VAL A CA 1
ATOM 1546 C C . VAL A 1 205 ? -17.281 26.125 -7.172 1 98.5 205 VAL A C 1
ATOM 1548 O O . VAL A 1 205 ? -17.312 26.156 -8.406 1 98.5 205 VAL A O 1
ATOM 1551 N N . ALA A 1 206 ? -17.234 25 -6.477 1 97.88 206 ALA A N 1
ATOM 1552 C CA . ALA A 1 206 ? -17.188 23.688 -7.117 1 97.88 206 ALA A CA 1
ATOM 1553 C C . ALA A 1 206 ? -18.406 23.469 -8 1 97.88 206 ALA A C 1
ATOM 1555 O O . ALA A 1 206 ? -18.281 22.969 -9.125 1 97.88 206 ALA A O 1
ATOM 1556 N N . GLU A 1 207 ? -19.531 23.781 -7.531 1 96.69 207 GLU A N 1
ATOM 1557 C CA . GLU A 1 207 ? -20.797 23.594 -8.25 1 96.69 207 GLU A CA 1
ATOM 1558 C C . GLU A 1 207 ? -20.844 24.484 -9.5 1 96.69 207 GLU A C 1
ATOM 1560 O O . GLU A 1 207 ? -21.219 24.016 -10.578 1 96.69 207 GLU A O 1
ATOM 1565 N N . THR A 1 208 ? -20.5 25.719 -9.305 1 96.38 208 THR A N 1
ATOM 1566 C CA . THR A 1 208 ? -20.531 26.688 -10.398 1 96.38 208 THR A CA 1
ATOM 1567 C C . THR A 1 208 ? -19.641 26.234 -11.539 1 96.38 208 THR A C 1
ATOM 1569 O O . THR A 1 208 ? -20 26.359 -12.711 1 96.38 208 THR A O 1
ATOM 1572 N N . HIS A 1 209 ? -18.516 25.703 -11.234 1 95.81 209 HIS A N 1
ATOM 1573 C CA . HIS A 1 209 ? -17.531 25.344 -12.25 1 95.81 209 HIS A CA 1
ATOM 1574 C C . HIS A 1 209 ? -17.609 23.859 -12.602 1 95.81 209 HIS A C 1
ATOM 1576 O O . HIS A 1 209 ? -16.859 23.375 -13.445 1 95.81 209 HIS A O 1
ATOM 1582 N N . ARG A 1 210 ? -18.453 23.141 -11.844 1 94.38 210 ARG A N 1
ATOM 1583 C CA . ARG A 1 210 ? -18.719 21.719 -12.086 1 94.38 210 ARG A CA 1
ATOM 1584 C C . ARG A 1 210 ? -17.438 20.891 -11.938 1 94.38 210 ARG A C 1
ATOM 1586 O O . ARG A 1 210 ? -17.094 20.109 -12.828 1 94.38 210 ARG A O 1
ATOM 1593 N N . VAL A 1 211 ? -16.766 21.062 -10.906 1 95.38 211 VAL A N 1
ATOM 1594 C CA . VAL A 1 211 ? -15.562 20.312 -10.547 1 95.38 211 VAL A CA 1
ATOM 1595 C C . VAL A 1 211 ? -15.773 19.594 -9.227 1 95.38 211 VAL A C 1
ATOM 1597 O O . VAL A 1 211 ? -16.281 20.172 -8.266 1 95.38 211 VAL A O 1
ATOM 1600 N N . PRO A 1 212 ? -15.469 18.25 -9.156 1 97 212 PRO A N 1
ATOM 1601 C CA . PRO A 1 212 ? -15.625 17.547 -7.887 1 97 212 PRO A CA 1
ATOM 1602 C C . PRO A 1 212 ? -14.609 17.969 -6.84 1 97 212 PRO A C 1
ATOM 1604 O O . PRO A 1 212 ? -13.656 18.688 -7.156 1 97 212 PRO A O 1
ATOM 1607 N N . ILE A 1 213 ? -14.883 17.531 -5.613 1 98.38 213 ILE A N 1
ATOM 1608 C CA . ILE A 1 213 ? -13.984 17.844 -4.504 1 98.38 213 ILE A CA 1
ATOM 1609 C C . ILE A 1 213 ? -13.344 16.562 -3.984 1 98.38 213 ILE A C 1
ATOM 1611 O O . ILE A 1 213 ? -14.023 15.547 -3.818 1 98.38 213 ILE A O 1
ATOM 1615 N N . ILE A 1 214 ? -12.07 16.547 -3.873 1 98.69 214 ILE A N 1
ATOM 1616 C CA . ILE A 1 214 ? -11.367 15.57 -3.037 1 98.69 214 ILE A CA 1
ATOM 1617 C C . ILE A 1 214 ? -11.148 16.156 -1.645 1 98.69 214 ILE A C 1
ATOM 1619 O O . ILE A 1 214 ? -10.406 17.125 -1.481 1 98.69 214 ILE A O 1
ATOM 1623 N N . ALA A 1 215 ? -11.773 15.586 -0.682 1 98.88 215 ALA A N 1
ATOM 1624 C CA . ALA A 1 215 ? -11.734 16.109 0.678 1 98.88 215 ALA A CA 1
ATOM 1625 C C . ALA A 1 215 ? -10.836 15.258 1.572 1 98.88 215 ALA A C 1
ATOM 1627 O O . ALA A 1 215 ? -11.242 14.18 2.002 1 98.88 215 ALA A O 1
ATOM 1628 N N . ASP A 1 216 ? -9.641 15.727 1.822 1 98.81 216 ASP A N 1
ATOM 1629 C CA . ASP A 1 216 ? -8.781 15.094 2.82 1 98.81 216 ASP A CA 1
ATOM 1630 C C . ASP A 1 216 ? -9.25 15.438 4.234 1 98.81 216 ASP A C 1
ATOM 1632 O O . ASP A 1 216 ? -8.945 16.516 4.754 1 98.81 216 ASP A O 1
ATOM 1636 N N . GLU A 1 217 ? -9.938 14.5 4.812 1 98.69 217 GLU A N 1
ATOM 1637 C CA . GLU A 1 217 ? -10.539 14.672 6.129 1 98.69 217 GLU A CA 1
ATOM 1638 C C . GLU A 1 217 ? -9.945 13.688 7.137 1 98.69 217 GLU A C 1
ATOM 1640 O O . GLU A 1 217 ? -10.656 13.188 8.008 1 98.69 217 GLU A O 1
ATOM 1645 N N . ILE A 1 218 ? -8.648 13.461 7.02 1 98.5 218 ILE A N 1
ATOM 1646 C CA . ILE A 1 218 ? -7.914 12.445 7.777 1 98.5 218 ILE A CA 1
ATOM 1647 C C . ILE A 1 218 ? -8.016 12.742 9.273 1 98.5 218 ILE A C 1
ATOM 1649 O O . ILE A 1 218 ? -8.008 11.828 10.094 1 98.5 218 ILE A O 1
ATOM 1653 N N . TYR A 1 219 ? -8.234 14.016 9.68 1 98.25 219 TYR A N 1
ATOM 1654 C CA . TYR A 1 219 ? -8.234 14.391 11.086 1 98.25 219 TYR A CA 1
ATOM 1655 C C . TYR A 1 219 ? -9.648 14.344 11.656 1 98.25 219 TYR A C 1
ATOM 1657 O O . TYR A 1 219 ? -9.836 14.305 12.875 1 98.25 219 TYR A O 1
ATOM 1665 N N . GLY A 1 220 ? -10.656 14.383 10.766 1 96.62 220 GLY A N 1
ATOM 1666 C CA . GLY A 1 220 ? -12.039 14.258 11.188 1 96.62 220 GLY A CA 1
ATOM 1667 C C . GLY A 1 220 ? -12.43 15.266 12.25 1 96.62 220 GLY A C 1
ATOM 1668 O O . GLY A 1 220 ? -12.188 16.469 12.094 1 96.62 220 GLY A O 1
ATOM 1669 N N . ASP A 1 221 ? -12.938 14.758 13.367 1 95.31 221 ASP A N 1
ATOM 1670 C CA . ASP A 1 221 ? -13.516 15.625 14.391 1 95.31 221 ASP A CA 1
ATOM 1671 C C . ASP A 1 221 ? -12.477 16.016 15.438 1 95.31 221 ASP A C 1
ATOM 1673 O O . ASP A 1 221 ? -12.828 16.391 16.562 1 95.31 221 ASP A O 1
ATOM 1677 N N . MET A 1 222 ? -11.172 15.922 15.141 1 97.19 222 MET A N 1
ATOM 1678 C CA . MET A 1 222 ? -10.117 16.422 16 1 97.19 222 MET A CA 1
ATOM 1679 C C . MET A 1 222 ? -10.109 17.953 16.031 1 97.19 222 MET A C 1
ATOM 1681 O O . MET A 1 222 ? -9.25 18.578 15.398 1 97.19 222 MET A O 1
ATOM 1685 N N . THR A 1 223 ? -11.039 18.547 16.75 1 97.19 223 THR A N 1
ATOM 1686 C CA . THR A 1 223 ? -11.211 20 16.766 1 97.19 223 THR A CA 1
ATOM 1687 C C . THR A 1 223 ? -11.203 20.531 18.203 1 97.19 223 THR A C 1
ATOM 1689 O O . THR A 1 223 ? -11.359 19.75 19.156 1 97.19 223 THR A O 1
ATOM 1692 N N . TYR A 1 224 ? -10.977 21.797 18.312 1 93.62 224 TYR A N 1
ATOM 1693 C CA . TYR A 1 224 ? -10.773 22.422 19.609 1 93.62 224 TYR A CA 1
ATOM 1694 C C . TYR A 1 224 ? -11.641 23.656 19.766 1 93.62 224 TYR A C 1
ATOM 1696 O O . TYR A 1 224 ? -12.117 24.219 18.781 1 93.62 224 TYR A O 1
ATOM 1704 N N . GLY A 1 225 ? -11.758 24.25 21.047 1 88 225 GLY A N 1
ATOM 1705 C CA . GLY A 1 225 ? -12.328 25.547 21.375 1 88 225 GLY A CA 1
ATOM 1706 C C . GLY A 1 225 ? -13.758 25.703 20.875 1 88 225 GLY A C 1
ATOM 1707 O O . GLY A 1 225 ? -14.125 26.766 20.375 1 88 225 GLY A O 1
ATOM 1708 N N . GLY A 1 226 ? -14.539 24.797 20.734 1 89.62 226 GLY A N 1
ATOM 1709 C CA . GLY A 1 226 ? -15.922 24.891 20.297 1 89.62 226 GLY A CA 1
ATOM 1710 C C . GLY A 1 226 ? -16.094 24.766 18.797 1 89.62 226 GLY A C 1
ATOM 1711 O O . GLY A 1 226 ? -17.203 24.828 18.281 1 89.62 226 GLY A O 1
ATOM 1712 N N . THR A 1 227 ? -14.961 24.672 18.109 1 94.56 227 THR A N 1
ATOM 1713 C CA . THR A 1 227 ? -15.008 24.484 16.656 1 94.56 227 THR A CA 1
ATOM 1714 C C . THR A 1 227 ? -15.625 23.125 16.312 1 94.56 227 THR A C 1
ATOM 1716 O O . THR A 1 227 ? -15.336 22.125 16.969 1 94.56 227 THR A O 1
ATOM 1719 N N . THR A 1 228 ? -16.484 23.156 15.289 1 96.69 228 THR A N 1
ATOM 1720 C CA . THR A 1 228 ? -17.141 21.922 14.859 1 96.69 228 THR A CA 1
ATOM 1721 C C . THR A 1 228 ? -16.672 21.516 13.469 1 96.69 228 THR A C 1
ATOM 1723 O O . THR A 1 228 ? -16.578 22.359 12.57 1 96.69 228 THR A O 1
ATOM 1726 N N . PHE A 1 229 ? -16.375 20.297 13.367 1 97.5 229 PHE A N 1
ATOM 1727 C CA . PHE A 1 229 ? -16.031 19.719 12.062 1 97.5 229 PHE A CA 1
ATOM 1728 C C . PHE A 1 229 ? -17.281 19.312 11.305 1 97.5 229 PHE A C 1
ATOM 1730 O O . PHE A 1 229 ? -18.156 18.641 11.852 1 97.5 229 PHE A O 1
ATOM 1737 N N . PHE A 1 230 ? -17.422 19.734 10.078 1 97.44 230 PHE A N 1
ATOM 1738 C CA . PHE A 1 230 ? -18.484 19.312 9.164 1 97.44 230 PHE A CA 1
ATOM 1739 C C . PHE A 1 230 ? -17.891 18.594 7.957 1 97.44 230 PHE A C 1
ATOM 1741 O O . PHE A 1 230 ? -17.203 19.203 7.141 1 97.44 230 PHE A O 1
ATOM 1748 N N . PRO A 1 231 ? -18.141 17.234 7.848 1 97.75 231 PRO A N 1
ATOM 1749 C CA . PRO A 1 231 ? -17.781 16.641 6.562 1 97.75 231 PRO A CA 1
ATOM 1750 C C . PRO A 1 231 ? -18.406 17.359 5.375 1 97.75 231 PRO A C 1
ATOM 1752 O O . PRO A 1 231 ? -19.625 17.562 5.348 1 97.75 231 PRO A O 1
ATOM 1755 N N . ILE A 1 232 ? -17.625 17.719 4.445 1 98.44 232 ILE A N 1
ATOM 1756 C CA . ILE A 1 232 ? -18.125 18.625 3.402 1 98.44 232 ILE A CA 1
ATOM 1757 C C . ILE A 1 232 ? -19.203 17.922 2.584 1 98.44 232 ILE A C 1
ATOM 1759 O O . ILE A 1 232 ? -20.141 18.562 2.096 1 98.44 232 ILE A O 1
ATOM 1763 N N . ALA A 1 233 ? -19.094 16.609 2.418 1 97.94 233 ALA A N 1
ATOM 1764 C CA . ALA A 1 233 ? -20.078 15.844 1.655 1 97.94 233 ALA A CA 1
ATOM 1765 C C . ALA A 1 233 ? -21.469 15.969 2.271 1 97.94 233 ALA A C 1
ATOM 1767 O O . ALA A 1 233 ? -22.469 15.867 1.57 1 97.94 233 ALA A O 1
ATOM 1768 N N . SER A 1 234 ? -21.578 16.203 3.535 1 97.25 234 SER A N 1
ATOM 1769 C CA . SER A 1 234 ? -22.859 16.297 4.234 1 97.25 234 SER A CA 1
ATOM 1770 C C . SER A 1 234 ? -23.547 17.625 3.955 1 97.25 234 SER A C 1
ATOM 1772 O O . SER A 1 234 ? -24.703 17.812 4.312 1 97.25 234 SER A O 1
ATOM 1774 N N . LEU A 1 235 ? -22.875 18.562 3.305 1 97.62 235 LEU A N 1
ATOM 1775 C CA . LEU A 1 235 ? -23.391 19.906 3.123 1 97.62 235 LEU A CA 1
ATOM 1776 C C . LEU A 1 235 ? -23.828 20.141 1.68 1 97.62 235 LEU A C 1
ATOM 1778 O O . LEU A 1 235 ? -24.094 21.266 1.276 1 97.62 235 LEU A O 1
ATOM 1782 N N . THR A 1 236 ? -23.891 19.094 0.916 1 97 236 THR A N 1
ATOM 1783 C CA . THR A 1 236 ? -24.266 19.234 -0.485 1 97 236 THR A CA 1
ATOM 1784 C C . THR A 1 236 ? -24.984 17.969 -0.977 1 97 236 THR A C 1
ATOM 1786 O O . THR A 1 236 ? -24.781 16.891 -0.422 1 97 236 THR A O 1
ATOM 1789 N N . THR A 1 237 ? -25.766 18.062 -1.955 1 94.56 237 THR A N 1
ATOM 1790 C CA . THR A 1 237 ? -26.359 16.922 -2.656 1 94.56 237 THR A CA 1
ATOM 1791 C C . THR A 1 237 ? -26 16.953 -4.137 1 94.56 237 THR A C 1
ATOM 1793 O O . THR A 1 237 ? -26.312 16.016 -4.879 1 94.56 237 THR A O 1
ATOM 1796 N N . THR A 1 238 ? -25.266 17.984 -4.547 1 94.19 238 THR A N 1
ATOM 1797 C CA . THR A 1 238 ? -25.047 18.156 -5.98 1 94.19 238 THR A CA 1
ATOM 1798 C C . THR A 1 238 ? -23.578 17.984 -6.324 1 94.19 238 THR A C 1
ATOM 1800 O O . THR A 1 238 ? -23.234 17.406 -7.359 1 94.19 238 THR A O 1
ATOM 1803 N N . VAL A 1 239 ? -22.688 18.484 -5.473 1 96.31 239 VAL A N 1
ATOM 1804 C CA . VAL A 1 239 ? -21.25 18.406 -5.75 1 96.31 239 VAL A CA 1
ATOM 1805 C C . VAL A 1 239 ? -20.734 17.016 -5.402 1 96.31 239 VAL A C 1
ATOM 1807 O O . VAL A 1 239 ? -20.875 16.562 -4.266 1 96.31 239 VAL A O 1
ATOM 1810 N N . PRO A 1 240 ? -20.203 16.266 -6.367 1 96.5 240 PRO A N 1
ATOM 1811 C CA . PRO A 1 240 ? -19.562 15.008 -5.996 1 96.5 240 PRO A CA 1
ATOM 1812 C C . PRO A 1 240 ? -18.344 15.203 -5.105 1 96.5 240 PRO A C 1
ATOM 1814 O O . PRO A 1 240 ? -17.547 16.125 -5.34 1 96.5 240 PRO A O 1
ATOM 1817 N N . VAL A 1 241 ? -18.234 14.391 -4.062 1 97.88 241 VAL A N 1
ATOM 1818 C CA . VAL A 1 241 ? -17.125 14.5 -3.119 1 97.88 241 VAL A CA 1
ATOM 1819 C C . VAL A 1 241 ? -16.484 13.125 -2.936 1 97.88 241 VAL A C 1
ATOM 1821 O O . VAL A 1 241 ? -17.172 12.133 -2.705 1 97.88 241 VAL A O 1
ATOM 1824 N N . VAL A 1 242 ? -15.203 13.07 -3.146 1 98.12 242 VAL A N 1
ATOM 1825 C CA . VAL A 1 242 ? -14.383 11.938 -2.736 1 98.12 242 VAL A CA 1
ATOM 1826 C C . VAL A 1 242 ? -13.664 12.258 -1.431 1 98.12 242 VAL A C 1
ATOM 1828 O O . VAL A 1 242 ? -12.672 12.992 -1.43 1 98.12 242 VAL A O 1
ATOM 1831 N N . SER A 1 243 ? -14.164 11.711 -0.358 1 98.5 243 SER A N 1
ATOM 1832 C CA . SER A 1 243 ? -13.523 11.984 0.924 1 98.5 243 SER A CA 1
ATOM 1833 C C . SER A 1 243 ? -12.453 10.945 1.235 1 98.5 243 SER A C 1
ATOM 1835 O O . SER A 1 243 ? -12.586 9.773 0.871 1 98.5 243 SER A O 1
ATOM 1837 N N . VAL A 1 244 ? -11.383 11.391 1.819 1 98.69 244 VAL A N 1
ATOM 1838 C CA . VAL A 1 244 ? -10.266 10.547 2.24 1 98.69 244 VAL A CA 1
ATOM 1839 C C . VAL A 1 244 ? -10.109 10.617 3.758 1 98.69 244 VAL A C 1
ATOM 1841 O O . VAL A 1 244 ? -10.117 11.711 4.336 1 98.69 244 VAL A O 1
ATOM 1844 N N . SER A 1 245 ? -9.992 9.516 4.391 1 98.56 245 SER A N 1
ATOM 1845 C CA . SER A 1 245 ? -9.766 9.406 5.828 1 98.56 245 SER A CA 1
ATOM 1846 C C . SER A 1 245 ? -9 8.133 6.172 1 98.56 245 SER A C 1
ATOM 1848 O O . SER A 1 245 ? -8.414 7.5 5.293 1 98.56 245 SER A O 1
ATOM 1850 N N . GLY A 1 246 ? -8.867 7.84 7.457 1 98.12 246 GLY A N 1
ATOM 1851 C CA . GLY A 1 246 ? -8.125 6.66 7.875 1 98.12 246 GLY A CA 1
ATOM 1852 C C . GLY A 1 246 ? -7.996 6.539 9.383 1 98.12 246 GLY A C 1
ATOM 1853 O O . GLY A 1 246 ? -8.562 7.344 10.125 1 98.12 246 GLY A O 1
ATOM 1854 N N . LEU A 1 247 ? -7.277 5.535 9.805 1 98 247 LEU A N 1
ATOM 1855 C CA . LEU A 1 247 ? -7.129 5.238 11.227 1 98 247 LEU A CA 1
ATOM 1856 C C . LEU A 1 247 ? -5.918 5.953 11.812 1 98 247 LEU A C 1
ATOM 1858 O O . LEU A 1 247 ? -5.797 6.078 13.031 1 98 247 LEU A O 1
ATOM 1862 N N . ALA A 1 248 ? -5.066 6.438 11 1 97.06 248 ALA A N 1
ATOM 1863 C CA . ALA A 1 248 ? -3.721 6.891 11.344 1 97.06 248 ALA A CA 1
ATOM 1864 C C . ALA A 1 248 ? -3.758 7.922 12.469 1 97.06 248 ALA A C 1
ATOM 1866 O O . ALA A 1 248 ? -3.094 7.758 13.492 1 97.06 248 ALA A O 1
ATOM 1867 N N . LYS A 1 249 ? -4.578 8.969 12.242 1 97.62 249 LYS A N 1
ATOM 1868 C CA . LYS A 1 249 ? -4.516 10.133 13.117 1 97.62 249 LYS A CA 1
ATOM 1869 C C . LYS A 1 249 ? -5.598 10.07 14.188 1 97.62 249 LYS A C 1
ATOM 1871 O O . LYS A 1 249 ? -5.348 10.391 15.352 1 97.62 249 LYS A O 1
ATOM 1876 N N . GLN A 1 250 ? -6.684 9.539 13.836 1 96.56 250 GLN A N 1
ATOM 1877 C CA . GLN A 1 250 ? -7.824 9.5 14.75 1 96.56 250 GLN A CA 1
ATOM 1878 C C . GLN A 1 250 ? -7.645 8.43 15.812 1 96.56 250 GLN A C 1
ATOM 1880 O O . GLN A 1 250 ? -8.227 8.516 16.891 1 96.56 250 GLN A O 1
ATOM 1885 N N . PHE A 1 251 ? -6.777 7.41 15.539 1 97.5 251 PHE A N 1
ATOM 1886 C CA . PHE A 1 251 ? -6.617 6.32 16.484 1 97.5 251 PHE A CA 1
ATOM 1887 C C . PHE A 1 251 ? -5.145 6.105 16.828 1 97.5 251 PHE A C 1
ATOM 1889 O O . PHE A 1 251 ? -4.77 5.055 17.359 1 97.5 251 PHE A O 1
ATOM 1896 N N . CYS A 1 252 ? -4.273 6.992 16.438 1 97.38 252 CYS A N 1
ATOM 1897 C CA . CYS A 1 252 ? -2.863 7.035 16.812 1 97.38 252 CYS A CA 1
ATOM 1898 C C . CYS A 1 252 ? -2.129 5.797 16.312 1 97.38 252 CYS A C 1
ATOM 1900 O O . CYS A 1 252 ? -1.365 5.184 17.062 1 97.38 252 CYS A O 1
ATOM 1902 N N . ILE A 1 253 ? -2.338 5.422 15.055 1 97.62 253 ILE A N 1
ATOM 1903 C CA . ILE A 1 253 ? -1.63 4.266 14.508 1 97.62 253 ILE A CA 1
ATOM 1904 C C . ILE A 1 253 ? -1.224 4.543 13.062 1 97.62 253 ILE A C 1
ATOM 1906 O O . ILE A 1 253 ? -1.497 3.738 12.172 1 97.62 253 ILE A O 1
ATOM 1910 N N . PRO A 1 254 ? -0.533 5.656 12.812 1 96.5 254 PRO A N 1
ATOM 1911 C CA . PRO A 1 254 ? -0.214 6.004 11.43 1 96.5 254 PRO A CA 1
ATOM 1912 C C . PRO A 1 254 ? 0.621 4.938 10.727 1 96.5 254 PRO A C 1
ATOM 1914 O O . PRO A 1 254 ? 0.52 4.77 9.508 1 96.5 254 PRO A O 1
ATOM 1917 N N . GLY A 1 255 ? 1.372 4.16 11.453 1 96.81 255 GLY A N 1
ATOM 1918 C CA . GLY A 1 255 ? 2.223 3.141 10.867 1 96.81 255 GLY A CA 1
ATOM 1919 C C . GLY A 1 255 ? 1.457 1.91 10.414 1 96.81 255 GLY A C 1
ATOM 1920 O O . GLY A 1 255 ? 1.989 1.074 9.68 1 96.81 255 GLY A O 1
ATOM 1921 N N . TRP A 1 256 ? 0.219 1.747 10.844 1 98 256 TRP A N 1
ATOM 1922 C CA . TRP A 1 256 ? -0.525 0.53 10.539 1 98 256 TRP A CA 1
ATOM 1923 C C . TRP A 1 256 ? -1.102 0.583 9.133 1 98 256 TRP A C 1
ATOM 1925 O O . TRP A 1 256 ? -1.506 -0.443 8.578 1 98 256 TRP A O 1
ATOM 1935 N N . ARG A 1 257 ? -1.138 1.726 8.484 1 97.25 257 ARG A N 1
ATOM 1936 C CA . ARG A 1 257 ? -1.312 1.951 7.055 1 97.25 257 ARG A CA 1
ATOM 1937 C C . ARG A 1 257 ? -2.689 1.493 6.594 1 97.25 257 ARG A C 1
ATOM 1939 O O . ARG A 1 257 ? -2.807 0.743 5.621 1 97.25 257 ARG A O 1
ATOM 1946 N N . VAL A 1 258 ? -3.734 1.996 7.211 1 98.31 258 VAL A N 1
ATOM 1947 C CA . VAL A 1 258 ? -5.094 1.753 6.746 1 98.31 258 VAL A CA 1
ATOM 1948 C C . VAL A 1 258 ? -5.836 3.08 6.598 1 98.31 258 VAL A C 1
ATOM 1950 O O . VAL A 1 258 ? -5.973 3.832 7.566 1 98.31 258 VAL A O 1
ATOM 1953 N N . GLY A 1 259 ? -6.188 3.43 5.441 1 98.25 259 GLY A N 1
ATOM 1954 C CA . GLY A 1 259 ? -7.023 4.559 5.059 1 98.25 259 GLY A CA 1
ATOM 1955 C C . GLY A 1 259 ? -8.039 4.215 3.988 1 98.25 259 GLY A C 1
ATOM 1956 O O . GLY A 1 259 ? -8.117 3.066 3.545 1 98.25 259 GLY A O 1
ATOM 1957 N N . TRP A 1 260 ? -8.891 5.164 3.617 1 98.69 260 TRP A N 1
ATOM 1958 C CA . TRP A 1 260 ? -9.914 4.809 2.639 1 98.69 260 TRP A CA 1
ATOM 1959 C C . TRP A 1 260 ? -10.398 6.043 1.89 1 98.69 260 TRP A C 1
ATOM 1961 O O . TRP A 1 260 ? -10.195 7.172 2.34 1 98.69 260 TRP A O 1
ATOM 1971 N N . ILE A 1 261 ? -10.977 5.781 0.769 1 97.94 261 ILE A N 1
ATOM 1972 C CA . ILE A 1 261 ? -11.797 6.734 0.025 1 97.94 261 ILE A CA 1
ATOM 1973 C C . ILE A 1 261 ? -13.273 6.41 0.221 1 97.94 261 ILE A C 1
ATOM 1975 O O . ILE A 1 261 ? -13.656 5.238 0.286 1 97.94 261 ILE A O 1
ATOM 1979 N N . ALA A 1 262 ? -14.047 7.375 0.388 1 98.5 262 ALA A N 1
ATOM 1980 C CA . ALA A 1 262 ? -15.5 7.285 0.329 1 98.5 262 ALA A CA 1
ATOM 1981 C C . ALA A 1 262 ? -16.062 8.172 -0.779 1 98.5 262 ALA A C 1
ATOM 1983 O O . ALA A 1 262 ? -15.805 9.375 -0.81 1 98.5 262 ALA A O 1
ATOM 1984 N N . VAL A 1 263 ? -16.797 7.594 -1.706 1 97.69 263 VAL A N 1
ATOM 1985 C CA . VAL A 1 263 ? -17.344 8.305 -2.859 1 97.69 263 VAL A CA 1
ATOM 1986 C C . VAL A 1 263 ? -18.766 8.773 -2.562 1 97.69 263 VAL A C 1
ATOM 1988 O O . VAL A 1 263 ? -19.688 7.957 -2.484 1 97.69 263 VAL A O 1
ATOM 1991 N N . HIS A 1 264 ? -18.922 10.062 -2.348 1 97.38 264 HIS A N 1
ATOM 1992 C CA . HIS A 1 264 ? -20.219 10.695 -2.199 1 97.38 264 HIS A CA 1
ATOM 1993 C C . HIS A 1 264 ? -20.734 11.234 -3.533 1 97.38 264 HIS A C 1
ATOM 1995 O O . HIS A 1 264 ? -20.266 12.266 -4.012 1 97.38 264 HIS A O 1
ATOM 2001 N N . ASP A 1 265 ? -21.641 10.555 -4.105 1 94.12 265 ASP A N 1
ATOM 2002 C CA . ASP A 1 265 ? -22.141 10.867 -5.441 1 94.12 265 ASP A CA 1
ATOM 2003 C C . ASP A 1 265 ? -23.641 10.57 -5.559 1 94.12 265 ASP A C 1
ATOM 2005 O O . ASP A 1 265 ? -24.031 9.453 -5.883 1 94.12 265 ASP A O 1
ATOM 2009 N N . ARG A 1 266 ? -24.453 11.617 -5.422 1 91.44 266 ARG A N 1
ATOM 2010 C CA . ARG A 1 266 ? -25.891 11.43 -5.355 1 91.44 266 ARG A CA 1
ATOM 2011 C C . ARG A 1 266 ? -26.5 11.359 -6.754 1 91.44 266 ARG A C 1
ATOM 2013 O O . ARG A 1 266 ? -27.641 10.914 -6.918 1 91.44 266 ARG A O 1
ATOM 2020 N N . HIS A 1 267 ? -25.75 11.711 -7.758 1 91.06 267 HIS A N 1
ATOM 2021 C CA . HIS A 1 267 ? -26.328 11.812 -9.086 1 91.06 267 HIS A CA 1
ATOM 2022 C C . HIS A 1 267 ? -25.547 10.984 -10.102 1 91.06 267 HIS A C 1
ATOM 2024 O O . HIS A 1 267 ? -25.625 11.219 -11.305 1 91.06 267 HIS A O 1
ATOM 2030 N N . ASP A 1 268 ? -24.672 10.07 -9.68 1 90 268 ASP A N 1
ATOM 2031 C CA . ASP A 1 268 ? -23.938 9.102 -10.484 1 90 268 ASP A CA 1
ATOM 2032 C C . ASP A 1 268 ? -22.984 9.797 -11.445 1 90 268 ASP A C 1
ATOM 2034 O O . ASP A 1 268 ? -22.781 9.328 -12.57 1 90 268 ASP A O 1
ATOM 2038 N N . ILE A 1 269 ? -22.594 11.008 -10.984 1 90.5 269 ILE A N 1
ATOM 2039 C CA . ILE A 1 269 ? -21.625 11.75 -11.781 1 90.5 269 ILE A CA 1
ATOM 2040 C C . ILE A 1 269 ? -20.281 11.023 -11.766 1 90.5 269 ILE A C 1
ATOM 2042 O O . ILE A 1 269 ? -19.562 11.016 -12.766 1 90.5 269 ILE A O 1
ATOM 2046 N N . LEU A 1 270 ? -19.938 10.359 -10.625 1 91.56 270 LEU A N 1
ATOM 2047 C CA . LEU A 1 270 ? -18.641 9.719 -10.438 1 91.56 270 LEU A CA 1
ATOM 2048 C C . LEU A 1 270 ? -18.75 8.203 -10.602 1 91.56 270 LEU A C 1
ATOM 2050 O O . LEU A 1 270 ? -17.875 7.457 -10.164 1 91.56 270 LEU A O 1
ATOM 2054 N N . LYS A 1 271 ? -19.766 7.699 -11.234 1 88.38 271 LYS A N 1
ATOM 2055 C CA . LYS A 1 271 ? -20.016 6.262 -11.305 1 88.38 271 LYS A CA 1
ATOM 2056 C C . LYS A 1 271 ? -18.812 5.535 -11.922 1 88.38 271 LYS A C 1
ATOM 2058 O O . LYS A 1 271 ? -18.312 4.562 -11.359 1 88.38 271 LYS A O 1
ATOM 2063 N N . ASP A 1 272 ? -18.328 6.008 -13.016 1 90.44 272 ASP A N 1
ATOM 2064 C CA . ASP A 1 272 ? -17.203 5.371 -13.695 1 90.44 272 ASP A CA 1
ATOM 2065 C C . ASP A 1 272 ? -15.922 5.531 -12.891 1 90.44 272 ASP A C 1
ATOM 2067 O O . ASP A 1 272 ? -15.039 4.668 -12.938 1 90.44 272 ASP A O 1
ATOM 2071 N N . ILE A 1 273 ? -15.844 6.633 -12.125 1 92.12 273 ILE A N 1
ATOM 2072 C CA . ILE A 1 273 ? -14.68 6.883 -11.281 1 92.12 273 ILE A CA 1
ATOM 2073 C C . ILE A 1 273 ? -14.664 5.902 -10.117 1 92.12 273 ILE A C 1
ATOM 2075 O O . ILE A 1 273 ? -13.602 5.422 -9.711 1 92.12 273 ILE A O 1
ATOM 2079 N N . ARG A 1 274 ? -15.82 5.652 -9.586 1 92.44 274 ARG A N 1
ATOM 2080 C CA . ARG A 1 274 ? -15.922 4.633 -8.547 1 92.44 274 ARG A CA 1
ATOM 2081 C C . ARG A 1 274 ? -15.375 3.297 -9.031 1 92.44 274 ARG A C 1
ATOM 2083 O O . ARG A 1 274 ? -14.594 2.648 -8.336 1 92.44 274 ARG A O 1
ATOM 2090 N N . THR A 1 275 ? -15.75 2.91 -10.195 1 91.19 275 THR A N 1
ATOM 2091 C CA . THR A 1 275 ? -15.266 1.679 -10.805 1 91.19 275 THR A CA 1
ATOM 2092 C C . THR A 1 275 ? -13.75 1.731 -11.008 1 91.19 275 THR A C 1
ATOM 2094 O O . THR A 1 275 ? -13.055 0.737 -10.789 1 91.19 275 THR A O 1
ATOM 2097 N N . ALA A 1 276 ? -13.312 2.902 -11.375 1 92.31 276 ALA A N 1
ATOM 2098 C CA . ALA A 1 276 ? -11.883 3.111 -11.578 1 92.31 276 ALA A CA 1
ATOM 2099 C C . ALA A 1 276 ? -11.102 2.887 -10.281 1 92.31 276 ALA A C 1
ATOM 2101 O O . ALA A 1 276 ? -10.023 2.297 -10.297 1 92.31 276 ALA A O 1
ATOM 2102 N N . TYR A 1 277 ? -11.656 3.369 -9.203 1 94.75 277 TYR A N 1
ATOM 2103 C CA . TYR A 1 277 ? -10.992 3.203 -7.914 1 94.75 277 TYR A CA 1
ATOM 2104 C C . TYR A 1 277 ? -10.898 1.731 -7.535 1 94.75 277 TYR A C 1
ATOM 2106 O O . TYR A 1 277 ? -9.883 1.283 -7 1 94.75 277 TYR A O 1
ATOM 2114 N N . PHE A 1 278 ? -11.906 0.971 -7.84 1 91.88 278 PHE A N 1
ATOM 2115 C CA . PHE A 1 278 ? -11.875 -0.466 -7.598 1 91.88 278 PHE A CA 1
ATOM 2116 C C . PHE A 1 278 ? -10.805 -1.137 -8.445 1 91.88 278 PHE A C 1
ATOM 2118 O O . PHE A 1 278 ? -10.055 -1.984 -7.953 1 91.88 278 PHE A O 1
ATOM 2125 N N . LYS A 1 279 ? -10.703 -0.763 -9.68 1 91.81 279 LYS A N 1
ATOM 2126 C CA . LYS A 1 279 ? -9.672 -1.305 -10.562 1 91.81 279 LYS A CA 1
ATOM 2127 C C . LYS A 1 279 ? -8.273 -1.003 -10.031 1 91.81 279 LYS A C 1
ATOM 2129 O O . LYS A 1 279 ? -7.418 -1.888 -9.984 1 91.81 279 LYS A O 1
ATOM 2134 N N . LEU A 1 280 ? -8.055 0.222 -9.609 1 93.31 280 LEU A N 1
ATOM 2135 C CA . LEU A 1 280 ? -6.75 0.635 -9.102 1 93.31 280 LEU A CA 1
ATOM 2136 C C . LEU A 1 280 ? -6.375 -0.152 -7.852 1 93.31 280 LEU A C 1
ATOM 2138 O O . LEU A 1 280 ? -5.199 -0.445 -7.629 1 93.31 280 LEU A O 1
ATOM 2142 N N . SER A 1 281 ? -7.379 -0.501 -7.035 1 92.62 281 SER A N 1
ATOM 2143 C CA . SER A 1 281 ? -7.121 -1.22 -5.789 1 92.62 281 SER A CA 1
ATOM 2144 C C . SER A 1 281 ? -6.574 -2.617 -6.062 1 92.62 281 SER A C 1
ATOM 2146 O O . SER A 1 281 ? -5.98 -3.242 -5.18 1 92.62 281 SER A O 1
ATOM 2148 N N . THR A 1 282 ? -6.723 -3.117 -7.277 1 89.62 282 THR A N 1
ATOM 2149 C CA . THR A 1 282 ? -6.312 -4.48 -7.602 1 89.62 282 THR A CA 1
ATOM 2150 C C . THR A 1 282 ? -4.809 -4.547 -7.852 1 89.62 282 THR A C 1
ATOM 2152 O O . THR A 1 282 ? -4.227 -5.633 -7.887 1 89.62 282 THR A O 1
ATOM 2155 N N . ILE A 1 283 ? -4.188 -3.428 -8 1 89 283 ILE A N 1
ATOM 2156 C CA . ILE A 1 283 ? -2.762 -3.412 -8.297 1 89 283 ILE A CA 1
ATOM 2157 C C . ILE A 1 283 ? -1.97 -3.834 -7.066 1 89 283 ILE A C 1
ATOM 2159 O O . ILE A 1 283 ? -1.123 -4.727 -7.141 1 89 283 ILE A O 1
ATOM 2163 N N . VAL A 1 284 ? -2.352 -3.277 -5.906 1 87 284 VAL A N 1
ATOM 2164 C CA . VAL A 1 284 ? -1.586 -3.578 -4.699 1 87 284 VAL A CA 1
ATOM 2165 C C . VAL A 1 284 ? -2.381 -4.527 -3.807 1 87 284 VAL A C 1
ATOM 2167 O O . VAL A 1 284 ? -1.862 -5.023 -2.805 1 87 284 VAL A O 1
ATOM 2170 N N . LEU A 1 285 ? -3.592 -4.832 -4.117 1 86.25 285 LEU A N 1
ATOM 2171 C CA . LEU A 1 285 ? -4.434 -5.844 -3.479 1 86.25 285 LEU A CA 1
ATOM 2172 C C . LEU A 1 285 ? -4.816 -5.418 -2.066 1 86.25 285 LEU A C 1
ATOM 2174 O O . LEU A 1 285 ? -4.883 -6.25 -1.159 1 86.25 285 LEU A O 1
ATOM 2178 N N . GLY A 1 286 ? -4.93 -4.145 -1.878 1 86.06 286 GLY A N 1
ATOM 2179 C CA . GLY A 1 286 ? -5.566 -3.596 -0.692 1 86.06 286 GLY A CA 1
ATOM 2180 C C . GLY A 1 286 ? -4.621 -3.469 0.488 1 86.06 286 GLY A C 1
ATOM 2181 O O . GLY A 1 286 ? -3.416 -3.688 0.352 1 86.06 286 GLY A O 1
ATOM 2182 N N . ALA A 1 287 ? -5.242 -3.043 1.676 1 94.94 287 ALA A N 1
ATOM 2183 C CA . ALA A 1 287 ? -4.508 -2.793 2.914 1 94.94 287 ALA A CA 1
ATOM 2184 C C . ALA A 1 287 ? -4.461 -4.047 3.785 1 94.94 287 ALA A C 1
ATOM 2186 O O . ALA A 1 287 ? -5.031 -5.078 3.428 1 94.94 287 ALA A O 1
ATOM 2187 N N . ASN A 1 288 ? -3.736 -4.008 4.867 1 97.06 288 ASN A N 1
ATOM 2188 C CA . ASN A 1 288 ? -3.508 -5.094 5.812 1 97.06 288 ASN A CA 1
ATOM 2189 C C . ASN A 1 288 ? -4.82 -5.656 6.352 1 97.06 288 ASN A C 1
ATOM 2191 O O . ASN A 1 288 ? -5.598 -4.934 6.977 1 97.06 288 ASN A O 1
ATOM 2195 N N . SER A 1 289 ? -5.043 -6.953 6.129 1 97.38 289 SER A N 1
ATOM 2196 C CA . SER A 1 289 ? -6.305 -7.59 6.496 1 97.38 289 SER A CA 1
ATOM 2197 C C . SER A 1 289 ? -6.473 -7.66 8.008 1 97.38 289 SER A C 1
ATOM 2199 O O . SER A 1 289 ? -7.586 -7.562 8.523 1 97.38 289 SER A O 1
ATOM 2201 N N . LEU A 1 290 ? -5.379 -7.832 8.75 1 97.88 290 LEU A N 1
ATOM 2202 C CA . LEU A 1 290 ? -5.445 -7.934 10.203 1 97.88 290 LEU A CA 1
ATOM 2203 C C . LEU A 1 290 ? -5.941 -6.629 10.812 1 97.88 290 LEU A C 1
ATOM 2205 O O . LEU A 1 290 ? -6.816 -6.637 11.68 1 97.88 290 LEU A O 1
ATOM 2209 N N . VAL A 1 291 ? -5.406 -5.52 10.336 1 98.25 291 VAL A N 1
ATOM 2210 C CA . VAL A 1 291 ? -5.824 -4.219 10.852 1 98.25 291 VAL A CA 1
ATOM 2211 C C . VAL A 1 291 ? -7.27 -3.943 10.445 1 98.25 291 VAL A C 1
ATOM 2213 O O . VAL A 1 291 ? -8.062 -3.443 11.242 1 98.25 291 VAL A O 1
ATOM 2216 N N . GLN A 1 292 ? -7.625 -4.285 9.211 1 98.38 292 GLN A N 1
ATOM 2217 C CA . GLN A 1 292 ? -8.992 -4.078 8.734 1 98.38 292 GLN A CA 1
ATOM 2218 C C . GLN A 1 292 ? -9.992 -4.84 9.602 1 98.38 292 GLN A C 1
ATOM 2220 O O . GLN A 1 292 ? -11.125 -4.391 9.789 1 98.38 292 GLN A O 1
ATOM 2225 N N . SER A 1 293 ? -9.586 -6.012 10.07 1 98.06 293 SER A N 1
ATOM 2226 C CA . SER A 1 293 ? -10.484 -6.863 10.852 1 98.06 293 SER A CA 1
ATOM 2227 C C . SER A 1 293 ? -10.93 -6.168 12.133 1 98.06 293 SER A C 1
ATOM 2229 O O . SER A 1 293 ? -11.938 -6.543 12.727 1 98.06 293 SER A O 1
ATOM 2231 N N . ALA A 1 294 ? -10.188 -5.184 12.578 1 98.12 294 ALA A N 1
ATOM 2232 C CA . ALA A 1 294 ? -10.484 -4.488 13.828 1 98.12 294 ALA A CA 1
ATOM 2233 C C . ALA A 1 294 ? -11.43 -3.311 13.586 1 98.12 294 ALA A C 1
ATOM 2235 O O . ALA A 1 294 ? -11.953 -2.723 14.539 1 98.12 294 ALA A O 1
ATOM 2236 N N . ILE A 1 295 ? -11.68 -2.938 12.344 1 98.5 295 ILE A N 1
ATOM 2237 C CA . ILE A 1 295 ? -12.367 -1.701 11.984 1 98.5 295 ILE A CA 1
ATOM 2238 C C . ILE A 1 295 ? -13.789 -1.72 12.547 1 98.5 295 ILE A C 1
ATOM 2240 O O . ILE A 1 295 ? -14.227 -0.75 13.172 1 98.5 295 ILE A O 1
ATOM 2244 N N . PRO A 1 296 ? -14.539 -2.857 12.43 1 98 296 PRO A N 1
ATOM 2245 C CA . PRO A 1 296 ? -15.891 -2.848 12.992 1 98 296 PRO A CA 1
ATOM 2246 C C . PRO A 1 296 ? -15.906 -2.59 14.492 1 98 296 PRO A C 1
ATOM 2248 O O . PRO A 1 296 ? -16.797 -1.894 15 1 98 296 PRO A O 1
ATOM 2251 N N . ASP A 1 297 ? -14.867 -3.082 15.25 1 97.25 297 ASP A N 1
ATOM 2252 C CA . ASP A 1 297 ? -14.805 -2.932 16.703 1 97.25 297 ASP A CA 1
ATOM 2253 C C . ASP A 1 297 ? -14.609 -1.468 17.094 1 97.25 297 ASP A C 1
ATOM 2255 O O . ASP A 1 297 ? -15.055 -1.038 18.156 1 97.25 297 ASP A O 1
ATOM 2259 N N . ILE A 1 298 ? -13.992 -0.684 16.25 1 97.31 298 ILE A N 1
ATOM 2260 C CA . ILE A 1 298 ? -13.594 0.649 16.688 1 97.31 298 ILE A CA 1
ATOM 2261 C C . ILE A 1 298 ? -14.508 1.695 16.062 1 97.31 298 ILE A C 1
ATOM 2263 O O . ILE A 1 298 ? -14.68 2.789 16.594 1 97.31 298 ILE A O 1
ATOM 2267 N N . LEU A 1 299 ? -15.133 1.354 14.883 1 97.75 299 LEU A N 1
ATOM 2268 C CA . LEU A 1 299 ? -15.93 2.365 14.203 1 97.75 299 LEU A CA 1
ATOM 2269 C C . LEU A 1 299 ? -17.422 2.16 14.477 1 97.75 299 LEU A C 1
ATOM 2271 O O . LEU A 1 299 ? -18.203 3.113 14.438 1 97.75 299 LEU A O 1
ATOM 2275 N N . THR A 1 300 ? -17.812 0.916 14.703 1 97.44 300 THR A N 1
ATOM 2276 C CA . THR A 1 300 ? -19.219 0.636 14.945 1 97.44 300 THR A CA 1
ATOM 2277 C C . THR A 1 300 ? -19.391 -0.279 16.156 1 97.44 300 THR A C 1
ATOM 2279 O O . THR A 1 300 ? -20.062 -1.311 16.062 1 97.44 300 THR A O 1
ATOM 2282 N N . PRO A 1 301 ? -18.844 0.134 17.25 1 96.19 301 PRO A N 1
ATOM 2283 C CA . PRO A 1 301 ? -19.094 -0.677 18.438 1 96.19 301 PRO A CA 1
ATOM 2284 C C . PRO A 1 301 ? -20.562 -0.759 18.812 1 96.19 301 PRO A C 1
ATOM 2286 O O . PRO A 1 301 ? -21.328 0.161 18.5 1 96.19 301 PRO A O 1
ATOM 2289 N N . ALA A 1 302 ? -20.953 -1.838 19.453 1 95.25 302 ALA A N 1
ATOM 2290 C CA . ALA A 1 302 ? -22.359 -1.963 19.875 1 95.25 302 ALA A CA 1
ATOM 2291 C C . ALA A 1 302 ? -22.734 -0.843 20.844 1 95.25 302 ALA A C 1
ATOM 2293 O O . ALA A 1 302 ? -21.969 -0.495 21.734 1 95.25 302 ALA A O 1
ATOM 2294 N N . PRO A 1 303 ? -23.875 -0.228 20.594 1 94.88 303 PRO A N 1
ATOM 2295 C CA . PRO A 1 303 ? -24.312 0.838 21.5 1 94.88 303 PRO A CA 1
ATOM 2296 C C . PRO A 1 303 ? -24.359 0.389 22.969 1 94.88 303 PRO A C 1
ATOM 2298 O O . PRO A 1 303 ? -24.875 -0.69 23.266 1 94.88 303 PRO A O 1
ATOM 2301 N N . GLY A 1 304 ? -23.797 1.111 23.781 1 95.25 304 GLY A N 1
ATOM 2302 C CA . GLY A 1 304 ? -23.844 0.823 25.203 1 95.25 304 GLY A CA 1
ATOM 2303 C C . GLY A 1 304 ? -22.797 -0.191 25.641 1 95.25 304 GLY A C 1
ATOM 2304 O O . GLY A 1 304 ? -22.688 -0.507 26.828 1 95.25 304 GLY A O 1
ATOM 2305 N N . SER A 1 305 ? -21.969 -0.616 24.719 1 95.81 305 SER A N 1
ATOM 2306 C CA . SER A 1 305 ? -20.953 -1.622 25.031 1 95.81 305 SER A CA 1
ATOM 2307 C C . SER A 1 305 ? -19.781 -1.009 25.797 1 95.81 305 SER A C 1
ATOM 2309 O O . SER A 1 305 ? -19.641 0.214 25.844 1 95.81 305 SER A O 1
ATOM 2311 N N . GLU A 1 306 ? -19.062 -1.907 26.453 1 94 306 GLU A N 1
ATOM 2312 C CA . GLU A 1 306 ? -17.828 -1.482 27.109 1 94 306 GLU A CA 1
ATOM 2313 C C . GLU A 1 306 ? -16.844 -0.907 26.109 1 94 306 GLU A C 1
ATOM 2315 O O . GLU A 1 306 ? -16.094 0.018 26.422 1 94 306 GLU A O 1
ATOM 2320 N N . GLU A 1 307 ? -16.844 -1.445 24.953 1 93.5 307 GLU A N 1
ATOM 2321 C CA . GLU A 1 307 ? -15.969 -0.958 23.891 1 93.5 307 GLU A CA 1
ATOM 2322 C C . GLU A 1 307 ? -16.312 0.477 23.516 1 93.5 307 GLU A C 1
ATOM 2324 O O . GLU A 1 307 ? -15.43 1.317 23.359 1 93.5 307 GLU A O 1
ATOM 2329 N N . GLU A 1 308 ? -17.562 0.712 23.359 1 95.75 308 GLU A N 1
ATOM 2330 C CA . GLU A 1 308 ? -18 2.061 23 1 95.75 308 GLU A CA 1
ATOM 2331 C C . GLU A 1 308 ? -17.578 3.07 24.062 1 95.75 308 GLU A C 1
ATOM 2333 O O . GLU A 1 308 ? -17.094 4.16 23.75 1 95.75 308 GLU A O 1
ATOM 2338 N N . LYS A 1 309 ? -17.781 2.674 25.328 1 95.25 309 LYS A N 1
ATOM 2339 C CA . LYS A 1 309 ? -17.422 3.547 26.438 1 95.25 309 LYS A CA 1
ATOM 2340 C C . LYS A 1 309 ? -15.914 3.797 26.484 1 95.25 309 LYS A C 1
ATOM 2342 O O . LYS A 1 309 ? -15.477 4.93 26.688 1 95.25 309 LYS A O 1
ATOM 2347 N N . SER A 1 310 ? -15.242 2.752 26.281 1 94.75 310 SER A N 1
ATOM 2348 C CA . SER A 1 310 ? -13.789 2.85 26.266 1 94.75 310 SER A CA 1
ATOM 2349 C C . SER A 1 310 ? -13.305 3.748 25.125 1 94.75 310 SER A C 1
ATOM 2351 O O . SER A 1 310 ? -12.391 4.555 25.312 1 94.75 310 SER A O 1
ATOM 2353 N N . LEU A 1 311 ? -13.891 3.625 24.031 1 96.62 311 LEU A N 1
ATOM 2354 C CA . LEU A 1 311 ? -13.531 4.438 22.875 1 96.62 311 LEU A CA 1
ATOM 2355 C C . LEU A 1 311 ? -13.859 5.906 23.109 1 96.62 311 LEU A C 1
ATOM 2357 O O . LEU A 1 311 ? -13.094 6.793 22.719 1 96.62 311 LEU A O 1
ATOM 2361 N N . ALA A 1 312 ? -14.961 6.145 23.719 1 95.69 312 ALA A N 1
ATOM 2362 C CA . ALA A 1 312 ? -15.344 7.52 24.047 1 95.69 312 ALA A CA 1
ATOM 2363 C C . ALA A 1 312 ? -14.344 8.141 25.031 1 95.69 312 ALA A C 1
ATOM 2365 O O . ALA A 1 312 ? -13.969 9.305 24.875 1 95.69 312 ALA A O 1
ATOM 2366 N N . ALA A 1 313 ? -13.961 7.352 26 1 95.75 313 ALA A N 1
ATOM 2367 C CA . ALA A 1 313 ? -12.977 7.82 26.969 1 95.75 313 ALA A CA 1
ATOM 2368 C C . ALA A 1 313 ? -11.633 8.102 26.312 1 95.75 313 ALA A C 1
ATOM 2370 O O . ALA A 1 313 ? -10.984 9.102 26.609 1 95.75 313 ALA A O 1
ATOM 2371 N N . PHE A 1 314 ? -11.227 7.246 25.469 1 96.25 314 PHE A N 1
ATOM 2372 C CA . PHE A 1 314 ? -10 7.426 24.703 1 96.25 314 PHE A CA 1
ATOM 2373 C C . PHE A 1 314 ? -10.039 8.734 23.922 1 96.25 314 PHE A C 1
ATOM 2375 O O . PHE A 1 314 ? -9.109 9.547 24.016 1 96.25 314 PHE A O 1
ATOM 2382 N N . LYS A 1 315 ? -11.094 8.875 23.188 1 95.75 315 LYS A N 1
ATOM 2383 C CA . LYS A 1 315 ? -11.219 10.047 22.328 1 95.75 315 LYS A CA 1
ATOM 2384 C C . LYS A 1 315 ? -11.195 11.336 23.156 1 95.75 315 LYS A C 1
ATOM 2386 O O . LYS A 1 315 ? -10.531 12.305 22.781 1 95.75 315 LYS A O 1
ATOM 2391 N N . THR A 1 316 ? -11.914 11.305 24.234 1 95.5 316 THR A N 1
ATOM 2392 C CA . THR A 1 316 ? -11.953 12.469 25.109 1 95.5 316 THR A CA 1
ATOM 2393 C C . THR A 1 316 ? -10.562 12.797 25.625 1 95.5 316 THR A C 1
ATOM 2395 O O . THR A 1 316 ? -10.141 13.953 25.594 1 95.5 316 THR A O 1
ATOM 2398 N N . LYS A 1 317 ? -9.852 11.852 26.078 1 96.06 317 LYS A N 1
ATOM 2399 C CA . LYS A 1 317 ? -8.508 12.062 26.609 1 96.06 317 LYS A CA 1
ATOM 2400 C C . LYS A 1 317 ? -7.562 12.555 25.516 1 96.06 317 LYS A C 1
ATOM 2402 O O . LYS A 1 317 ? -6.805 13.5 25.734 1 96.06 317 LYS A O 1
ATOM 2407 N N . TYR A 1 318 ? -7.613 11.906 24.422 1 96.56 318 TYR A N 1
ATOM 2408 C CA . TYR A 1 318 ? -6.758 12.242 23.281 1 96.56 318 TYR A CA 1
ATOM 2409 C C . TYR A 1 318 ? -7 13.672 22.828 1 96.56 318 TYR A C 1
ATOM 2411 O O . TYR A 1 318 ? -6.066 14.477 22.766 1 96.56 318 TYR A O 1
ATOM 2419 N N . TYR A 1 319 ? -8.242 14.047 22.625 1 95.69 319 TYR A N 1
ATOM 2420 C CA . TYR A 1 319 ? -8.594 15.359 22.109 1 95.69 319 TYR A CA 1
ATOM 2421 C C . TYR A 1 319 ? -8.375 16.453 23.156 1 95.69 319 TYR A C 1
ATOM 2423 O O . TYR A 1 319 ? -7.957 17.562 22.828 1 95.69 319 TYR A O 1
ATOM 2431 N N . SER A 1 320 ? -8.625 16.094 24.391 1 96.31 320 SER A N 1
ATOM 2432 C CA . SER A 1 320 ? -8.398 17.094 25.438 1 96.31 320 SER A CA 1
ATOM 2433 C C . SER A 1 320 ? -6.91 17.406 25.594 1 96.31 320 SER A C 1
ATOM 2435 O O . SER A 1 320 ? -6.535 18.547 25.859 1 96.31 320 SER A O 1
ATOM 2437 N N . THR A 1 321 ? -6.086 16.375 25.453 1 97.44 321 THR A N 1
ATOM 2438 C CA . THR A 1 321 ? -4.645 16.594 25.5 1 97.44 321 THR A CA 1
ATOM 2439 C C . THR A 1 321 ? -4.191 17.516 24.375 1 97.44 321 THR A C 1
ATOM 2441 O O . THR A 1 321 ? -3.443 18.469 24.609 1 97.44 321 THR A O 1
ATOM 2444 N N . LEU A 1 322 ? -4.668 17.281 23.188 1 97.56 322 LEU A N 1
ATOM 2445 C CA . LEU A 1 322 ? -4.281 18.109 22.047 1 97.56 322 LEU A CA 1
ATOM 2446 C C . LEU A 1 322 ? -4.832 19.516 22.188 1 97.56 322 LEU A C 1
ATOM 2448 O O . LEU A 1 322 ? -4.164 20.484 21.812 1 97.56 322 LEU A O 1
ATOM 2452 N N . GLU A 1 323 ? -6.043 19.594 22.688 1 97.69 323 GLU A N 1
ATOM 2453 C CA . GLU A 1 323 ? -6.641 20.906 22.906 1 97.69 323 GLU A CA 1
ATOM 2454 C C . GLU A 1 323 ? -5.844 21.719 23.922 1 97.69 323 GLU A C 1
ATOM 2456 O O . GLU A 1 323 ? -5.578 22.906 23.703 1 97.69 323 GLU A O 1
ATOM 2461 N N . ALA A 1 324 ? -5.477 21.125 25.016 1 98.12 324 ALA A N 1
ATOM 2462 C CA . ALA A 1 324 ? -4.656 21.797 26.016 1 98.12 324 ALA A CA 1
ATOM 2463 C C . ALA A 1 324 ? -3.311 22.219 25.438 1 98.12 324 ALA A C 1
ATOM 2465 O O . ALA A 1 324 ? -2.82 23.312 25.719 1 98.12 324 ALA A O 1
ATOM 2466 N N . ASN A 1 325 ? -2.715 21.328 24.688 1 98.25 325 ASN A N 1
ATOM 2467 C CA . ASN A 1 325 ? -1.445 21.641 24.047 1 98.25 325 ASN A CA 1
ATOM 2468 C C . ASN A 1 325 ? -1.589 22.797 23.047 1 98.25 325 ASN A C 1
ATOM 2470 O O . ASN A 1 325 ? -0.694 23.641 22.938 1 98.25 325 ASN A O 1
ATOM 2474 N N . ALA A 1 326 ? -2.695 22.781 22.312 1 97.94 326 ALA A N 1
ATOM 2475 C CA . ALA A 1 326 ? -2.959 23.844 21.359 1 97.94 326 ALA A CA 1
ATOM 2476 C C . ALA A 1 326 ? -3.035 25.203 22.062 1 97.94 326 ALA A C 1
ATOM 2478 O O . ALA A 1 326 ? -2.424 26.172 21.625 1 97.94 326 ALA A O 1
ATOM 2479 N N . GLN A 1 327 ? -3.762 25.25 23.109 1 97.75 327 GLN A N 1
ATOM 2480 C CA . GLN A 1 327 ? -3.904 26.484 23.891 1 97.75 327 GLN A CA 1
ATOM 2481 C C . GLN A 1 327 ? -2.57 26.906 24.484 1 97.75 327 GLN A C 1
ATOM 2483 O O . GLN A 1 327 ? -2.211 28.094 24.438 1 97.75 327 GLN A O 1
ATOM 2488 N N . PHE A 1 328 ? -1.872 25.953 25.062 1 98.44 328 PHE A N 1
ATOM 2489 C CA . PHE A 1 328 ? -0.558 26.234 25.625 1 98.44 328 PHE A CA 1
ATOM 2490 C C . PHE A 1 328 ? 0.385 26.781 24.562 1 98.44 328 PHE A C 1
ATOM 2492 O O . PHE A 1 328 ? 1.121 27.734 24.828 1 98.44 328 PHE A O 1
ATOM 2499 N N . THR A 1 329 ? 0.385 26.172 23.422 1 98.38 329 THR A N 1
ATOM 2500 C CA . THR A 1 329 ? 1.217 26.578 22.297 1 98.38 329 THR A CA 1
ATOM 2501 C C . THR A 1 329 ? 0.891 28.016 21.891 1 98.38 329 THR A C 1
ATOM 2503 O O . THR A 1 329 ? 1.791 28.844 21.734 1 98.38 329 THR A O 1
ATOM 2506 N N . LEU A 1 330 ? -0.393 28.281 21.703 1 97.5 330 LEU A N 1
ATOM 2507 C CA . LEU A 1 330 ? -0.84 29.609 21.328 1 97.5 330 LEU A CA 1
ATOM 2508 C C . LEU A 1 330 ? -0.402 30.641 22.375 1 97.5 330 LEU A C 1
ATOM 2510 O O . LEU A 1 330 ? 0.24 31.641 22.031 1 97.5 330 LEU A O 1
ATOM 2514 N N . ASP A 1 331 ? -0.642 30.344 23.578 1 97.81 331 ASP A N 1
ATOM 2515 C CA . ASP A 1 331 ? -0.387 31.266 24.672 1 97.81 331 ASP A CA 1
ATOM 2516 C C . ASP A 1 331 ? 1.106 31.547 24.828 1 97.81 331 ASP A C 1
ATOM 2518 O O . ASP A 1 331 ? 1.505 32.656 25.188 1 97.81 331 ASP A O 1
ATOM 2522 N N . THR A 1 332 ? 1.863 30.547 24.578 1 98.31 332 THR A N 1
ATOM 2523 C CA . THR A 1 332 ? 3.301 30.672 24.797 1 98.31 332 THR A CA 1
ATOM 2524 C C . THR A 1 332 ? 3.969 31.328 23.594 1 98.31 332 THR A C 1
ATOM 2526 O O . THR A 1 332 ? 4.664 32.344 23.734 1 98.31 332 THR A O 1
ATOM 2529 N N . LEU A 1 333 ? 3.732 30.906 22.422 1 98.25 333 LEU A N 1
ATOM 2530 C CA . LEU A 1 333 ? 4.438 31.359 21.234 1 98.25 333 LEU A CA 1
ATOM 2531 C C . LEU A 1 333 ? 4.02 32.781 20.875 1 98.25 333 LEU A C 1
ATOM 2533 O O . LEU A 1 333 ? 4.824 33.562 20.344 1 98.25 333 LEU A O 1
ATOM 2537 N N . GLN A 1 334 ? 2.756 33.094 21.172 1 97 334 GLN A N 1
ATOM 2538 C CA . GLN A 1 334 ? 2.26 34.438 20.812 1 97 334 GLN A CA 1
ATOM 2539 C C . GLN A 1 334 ? 2.998 35.5 21.594 1 97 334 GLN A C 1
ATOM 2541 O O . GLN A 1 334 ? 3.021 36.688 21.188 1 97 334 GLN A O 1
ATOM 2546 N N . THR A 1 335 ? 3.607 35.156 22.672 1 97.56 335 THR A N 1
ATOM 2547 C CA . THR A 1 335 ? 4.293 36.125 23.516 1 97.56 335 THR A CA 1
ATOM 2548 C C . THR A 1 335 ? 5.715 36.375 23.016 1 97.56 335 THR A C 1
ATOM 2550 O O . THR A 1 335 ? 6.395 37.281 23.5 1 97.56 335 THR A O 1
ATOM 2553 N N . ILE A 1 336 ? 6.148 35.594 22.125 1 97.69 336 ILE A N 1
ATOM 2554 C CA . ILE A 1 336 ? 7.527 35.719 21.656 1 97.69 336 ILE A CA 1
ATOM 2555 C C . ILE A 1 336 ? 7.621 36.781 20.562 1 97.69 336 ILE A C 1
ATOM 2557 O O . ILE A 1 336 ? 7.039 36.625 19.484 1 97.69 336 ILE A O 1
ATOM 2561 N N . PRO A 1 337 ? 8.391 37.844 20.812 1 95.62 337 PRO A N 1
ATOM 2562 C CA . PRO A 1 337 ? 8.555 38.844 19.766 1 95.62 337 PRO A CA 1
ATOM 2563 C C . PRO A 1 337 ? 9.133 38.281 18.469 1 95.62 337 PRO A C 1
ATOM 2565 O O . PRO A 1 337 ? 10.039 37.438 18.516 1 95.62 337 PRO A O 1
ATOM 2568 N N . GLY A 1 338 ? 8.508 38.688 17.375 1 95.69 338 GLY A N 1
ATOM 2569 C CA . GLY A 1 338 ? 8.992 38.219 16.094 1 95.69 338 GLY A CA 1
ATOM 2570 C C . GLY A 1 338 ? 8.18 37.094 15.516 1 95.69 338 GLY A C 1
ATOM 2571 O O . GLY A 1 338 ? 8.367 36.688 14.359 1 95.69 338 GLY A O 1
ATOM 2572 N N . LEU A 1 339 ? 7.316 36.594 16.359 1 97.75 339 LEU A N 1
ATOM 2573 C CA . LEU A 1 339 ? 6.473 35.5 15.891 1 97.75 339 LEU A CA 1
ATOM 2574 C C . LEU A 1 339 ? 5.008 35.938 15.836 1 97.75 339 LEU A C 1
ATOM 2576 O O . LEU A 1 339 ? 4.559 36.719 16.656 1 97.75 339 LEU A O 1
ATOM 2580 N N . HIS A 1 340 ? 4.348 35.5 14.828 1 97.38 340 HIS A N 1
ATOM 2581 C CA . HIS A 1 340 ? 2.904 35.656 14.688 1 97.38 340 HIS A CA 1
ATOM 2582 C C . HIS A 1 340 ? 2.215 34.281 14.578 1 97.38 340 HIS A C 1
ATOM 2584 O O . HIS A 1 340 ? 2.227 33.656 13.516 1 97.38 340 HIS A O 1
ATOM 2590 N N . VAL A 1 341 ? 1.552 33.906 15.586 1 97.75 341 VAL A N 1
ATOM 2591 C CA . VAL A 1 341 ? 0.958 32.562 15.648 1 97.75 341 VAL A CA 1
ATOM 2592 C C . VAL A 1 341 ? -0.48 32.625 15.133 1 97.75 341 VAL A C 1
ATOM 2594 O O . VAL A 1 341 ? -1.263 33.469 15.547 1 97.75 341 VAL A O 1
ATOM 2597 N N . VAL A 1 342 ? -0.821 31.766 14.18 1 97.31 342 VAL A N 1
ATOM 2598 C CA . VAL A 1 342 ? -2.203 31.625 13.734 1 97.31 342 VAL A CA 1
ATOM 2599 C C . VAL A 1 342 ? -2.912 30.562 14.57 1 97.31 342 VAL A C 1
ATOM 2601 O O . VAL A 1 342 ? -2.393 29.469 14.75 1 97.31 342 VAL A O 1
ATOM 2604 N N . VAL A 1 343 ? -4.051 30.875 15.102 1 95.44 343 VAL A N 1
ATOM 2605 C CA . VAL A 1 343 ? -4.758 30.078 16.094 1 95.44 343 VAL A CA 1
ATOM 2606 C C . VAL A 1 343 ? -5.055 28.688 15.547 1 95.44 343 VAL A C 1
ATOM 2608 O O . VAL A 1 343 ? -5.715 28.562 14.516 1 95.44 343 VAL A O 1
ATOM 2611 N N . PRO A 1 344 ? -4.547 27.688 16.141 1 96.88 344 PRO A N 1
ATOM 2612 C CA . PRO A 1 344 ? -4.941 26.344 15.742 1 96.88 344 PRO A CA 1
ATOM 2613 C C . PRO A 1 344 ? -6.344 25.969 16.219 1 96.88 344 PRO A C 1
ATOM 2615 O O . PRO A 1 344 ? -6.703 26.25 17.375 1 96.88 344 PRO A O 1
ATOM 2618 N N . GLN A 1 345 ? -7.125 25.312 15.359 1 97.62 345 GLN A N 1
ATOM 2619 C CA . GLN A 1 345 ? -8.508 24.984 15.688 1 97.62 345 GLN A CA 1
ATOM 2620 C C . GLN A 1 345 ? -8.734 23.469 15.625 1 97.62 345 GLN A C 1
ATOM 2622 O O . GLN A 1 345 ? -9.773 22.984 16.062 1 97.62 345 GLN A O 1
ATOM 2627 N N . GLY A 1 346 ? -7.777 22.703 15.102 1 97.94 346 GLY A N 1
ATOM 2628 C CA . GLY A 1 346 ? -7.879 21.266 14.977 1 97.94 346 GLY A CA 1
ATOM 2629 C C . GLY A 1 346 ? -6.582 20.609 14.547 1 97.94 346 GLY A C 1
ATOM 2630 O O . GLY A 1 346 ? -5.551 21.266 14.438 1 97.94 346 GLY A O 1
ATOM 2631 N N . ALA A 1 347 ? -6.605 19.281 14.375 1 97.81 347 ALA A N 1
ATOM 2632 C CA . ALA A 1 347 ? -5.434 18.484 14.023 1 97.81 347 ALA A CA 1
ATOM 2633 C C . ALA A 1 347 ? -4.363 18.578 15.109 1 97.81 347 ALA A C 1
ATOM 2635 O O . ALA A 1 347 ? -4.648 18.406 16.297 1 97.81 347 ALA A O 1
ATOM 2636 N N . MET A 1 348 ? -3.156 18.781 14.805 1 98.19 348 MET A N 1
ATOM 2637 C CA . MET A 1 348 ? -2.109 18.844 15.82 1 98.19 348 MET A CA 1
ATOM 2638 C C . MET A 1 348 ? -0.981 19.766 15.383 1 98.19 348 MET A C 1
ATOM 2640 O O . MET A 1 348 ? 0.181 19.547 15.727 1 98.19 348 MET A O 1
ATOM 2644 N N . TYR A 1 349 ? -1.339 20.812 14.57 1 97.81 349 TYR A N 1
ATOM 2645 C CA . TYR A 1 349 ? -0.346 21.688 13.953 1 97.81 349 TYR A CA 1
ATOM 2646 C C . TYR A 1 349 ? -0.63 23.141 14.273 1 97.81 349 TYR A C 1
ATOM 2648 O O . TYR A 1 349 ? -1.78 23.531 14.508 1 97.81 349 TYR A O 1
ATOM 2656 N N . VAL A 1 350 ? 0.407 23.906 14.273 1 98.19 350 VAL A N 1
ATOM 2657 C CA . VAL A 1 350 ? 0.279 25.359 14.281 1 98.19 350 VAL A CA 1
ATOM 2658 C C . VAL A 1 350 ? 1.333 25.984 13.367 1 98.19 350 VAL A C 1
ATOM 2660 O O . VAL A 1 350 ? 2.469 25.516 13.312 1 98.19 350 VAL A O 1
ATOM 2663 N N . MET A 1 351 ? 0.895 26.922 12.57 1 98.56 351 MET A N 1
ATOM 2664 C CA . MET A 1 351 ? 1.803 27.719 11.742 1 98.56 351 MET A CA 1
ATOM 2665 C C . MET A 1 351 ? 2.162 29.031 12.43 1 98.56 351 MET A C 1
ATOM 2667 O O . MET A 1 351 ? 1.277 29.766 12.867 1 98.56 351 MET A O 1
ATOM 2671 N N . CYS A 1 352 ? 3.428 29.281 12.492 1 98.5 352 CYS A N 1
ATOM 2672 C CA . CYS A 1 352 ? 3.936 30.5 13.102 1 98.5 352 CYS A CA 1
ATOM 2673 C C . CYS A 1 352 ? 4.645 31.375 12.07 1 98.5 352 CYS A C 1
ATOM 2675 O O . CYS A 1 352 ? 5.609 30.938 11.445 1 98.5 352 CYS A O 1
ATOM 2677 N N . GLY A 1 353 ? 4.129 32.562 11.898 1 98.06 353 GLY A N 1
ATOM 2678 C CA . GLY A 1 353 ? 4.801 33.5 11.031 1 98.06 353 GLY A CA 1
ATOM 2679 C C . GLY A 1 353 ? 6.078 34.062 11.633 1 98.06 353 GLY A C 1
ATOM 2680 O O . GLY A 1 353 ? 6.172 34.25 12.852 1 98.06 353 GLY A O 1
ATOM 2681 N N . ILE A 1 354 ? 7.004 34.312 10.773 1 97.81 354 ILE A N 1
ATOM 2682 C CA . ILE A 1 354 ? 8.289 34.906 11.156 1 97.81 354 ILE A CA 1
ATOM 2683 C C . ILE A 1 354 ? 8.359 36.344 10.703 1 97.81 354 ILE A C 1
ATOM 2685 O O . ILE A 1 354 ? 8.266 36.656 9.5 1 97.81 354 ILE A O 1
ATOM 2689 N N . ASP A 1 355 ? 8.461 37.25 11.617 1 96.06 355 ASP A N 1
ATOM 2690 C CA . ASP A 1 355 ? 8.672 38.656 11.297 1 96.06 355 ASP A CA 1
ATOM 2691 C C . ASP A 1 355 ? 10.156 38.969 11.117 1 96.06 355 ASP A C 1
ATOM 2693 O O . ASP A 1 355 ? 10.836 39.344 12.078 1 96.06 355 ASP A O 1
ATOM 2697 N N . ARG A 1 356 ? 10.57 39 9.984 1 93.19 356 ARG A N 1
ATOM 2698 C CA . ARG A 1 356 ? 11.992 39.156 9.68 1 93.19 356 ARG A CA 1
ATOM 2699 C C . ARG A 1 356 ? 12.453 40.594 9.984 1 93.19 356 ARG A C 1
ATOM 2701 O O . ARG A 1 356 ? 13.648 40.844 10.125 1 93.19 356 ARG A O 1
ATOM 2708 N N . THR A 1 357 ? 11.547 41.5 10.102 1 93.44 357 THR A N 1
ATOM 2709 C CA . THR A 1 357 ? 11.922 42.875 10.43 1 93.44 357 THR A CA 1
ATOM 2710 C C . THR A 1 357 ? 12.367 42.969 11.883 1 93.44 357 THR A C 1
ATOM 2712 O O . THR A 1 357 ? 13.102 43.906 12.242 1 93.44 357 THR A O 1
ATOM 2715 N N . LEU A 1 358 ? 11.938 42 12.609 1 94.94 358 LEU A N 1
ATOM 2716 C CA . LEU A 1 358 ? 12.273 42.031 14.023 1 94.94 358 LEU A CA 1
ATOM 2717 C C . LEU A 1 358 ? 13.406 41.062 14.328 1 94.94 358 LEU A C 1
ATOM 2719 O O . LEU A 1 358 ? 14.008 41.094 15.406 1 94.94 358 LEU A O 1
ATOM 2723 N N . LEU A 1 359 ? 13.734 40.219 13.406 1 93.56 359 LEU A N 1
ATOM 2724 C CA . LEU A 1 359 ? 14.789 39.25 13.594 1 93.56 359 LEU A CA 1
ATOM 2725 C C . LEU A 1 359 ? 15.953 39.5 12.648 1 93.56 359 LEU A C 1
ATOM 2727 O O . LEU A 1 359 ? 15.93 39.094 11.492 1 93.56 359 LEU A O 1
ATOM 2731 N N . ALA A 1 360 ? 17.016 40.344 13.109 1 83 360 ALA A N 1
ATOM 2732 C CA . ALA A 1 360 ? 18.109 41 12.414 1 83 360 ALA A CA 1
ATOM 2733 C C . ALA A 1 360 ? 19 40 11.695 1 83 360 ALA A C 1
ATOM 2735 O O . ALA A 1 360 ? 19.75 40.375 10.781 1 83 360 ALA A O 1
ATOM 2736 N N . ASP A 1 361 ? 18.953 38.781 11.398 1 90.38 361 ASP A N 1
ATOM 2737 C CA . ASP A 1 361 ? 19.906 37.875 10.781 1 90.38 361 ASP A CA 1
ATOM 2738 C C . ASP A 1 361 ? 19.203 36.562 10.344 1 90.38 361 ASP A C 1
ATOM 2740 O O . ASP A 1 361 ? 19.844 35.531 10.203 1 90.38 361 ASP A O 1
ATOM 2744 N N . ILE A 1 362 ? 18.062 36.688 10.234 1 95.38 362 ILE A N 1
ATOM 2745 C CA . ILE A 1 362 ? 17.312 35.562 9.68 1 95.38 362 ILE A CA 1
ATOM 2746 C C . ILE A 1 362 ? 16.938 35.844 8.227 1 95.38 362 ILE A C 1
ATOM 2748 O O . ILE A 1 362 ? 16.203 36.812 7.953 1 95.38 362 ILE A O 1
ATOM 2752 N N . ALA A 1 363 ? 17.391 35.031 7.324 1 95 363 ALA A N 1
ATOM 2753 C CA . ALA A 1 363 ? 17.203 35.281 5.895 1 95 363 ALA A CA 1
ATOM 2754 C C . ALA A 1 363 ? 15.82 34.875 5.438 1 95 363 ALA A C 1
ATOM 2756 O O . ALA A 1 363 ? 15.188 35.531 4.629 1 95 363 ALA A O 1
ATOM 2757 N N . ASP A 1 364 ? 15.359 33.75 5.844 1 94.88 364 ASP A N 1
ATOM 2758 C CA . ASP A 1 364 ? 14.062 33.156 5.496 1 94.88 364 ASP A CA 1
ATOM 2759 C C . ASP A 1 364 ? 13.672 32.062 6.473 1 94.88 364 ASP A C 1
ATOM 2761 O O . ASP A 1 364 ? 14.312 31.891 7.512 1 94.88 364 ASP A O 1
ATOM 2765 N N . ASP A 1 365 ? 12.586 31.422 6.176 1 95.56 365 ASP A N 1
ATOM 2766 C CA . ASP A 1 365 ? 12.078 30.391 7.09 1 95.56 365 ASP A CA 1
ATOM 2767 C C . ASP A 1 365 ? 13.023 29.203 7.16 1 95.56 365 ASP A C 1
ATOM 2769 O O . ASP A 1 365 ? 13.156 28.578 8.211 1 95.56 365 ASP A O 1
ATOM 2773 N N . LEU A 1 366 ? 13.68 28.859 6.059 1 93.88 366 LEU A N 1
ATOM 2774 C CA . LEU A 1 366 ? 14.664 27.797 6.086 1 93.88 366 LEU A CA 1
ATOM 2775 C C . LEU A 1 366 ? 15.836 28.156 6.996 1 93.88 366 LEU A C 1
ATOM 2777 O O . LEU A 1 366 ? 16.297 27.312 7.781 1 93.88 366 LEU A O 1
ATOM 2781 N N . ASP A 1 367 ? 16.312 29.328 6.828 1 94.94 367 ASP A N 1
ATOM 2782 C CA . ASP A 1 367 ? 17.391 29.812 7.68 1 94.94 367 ASP A CA 1
ATOM 2783 C C . ASP A 1 367 ? 16.969 29.812 9.148 1 94.94 367 ASP A C 1
ATOM 2785 O O . ASP A 1 367 ? 17.75 29.406 10.016 1 94.94 367 ASP A O 1
ATOM 2789 N N . PHE A 1 368 ? 15.82 30.312 9.461 1 96.62 368 PHE A N 1
ATOM 2790 C CA . PHE A 1 368 ? 15.281 30.328 10.812 1 96.62 368 PHE A CA 1
ATOM 2791 C C . PHE A 1 368 ? 15.297 28.938 11.422 1 96.62 368 PHE A C 1
ATOM 2793 O O . PHE A 1 368 ? 15.828 28.734 12.516 1 96.62 368 PHE A O 1
ATOM 2800 N N . THR A 1 369 ? 14.703 27.969 10.758 1 96 369 THR A N 1
ATOM 2801 C CA . THR A 1 369 ? 14.539 26.625 11.297 1 96 369 THR A CA 1
ATOM 2802 C C . THR A 1 369 ? 15.883 25.906 11.422 1 96 369 THR A C 1
ATOM 2804 O O . THR A 1 369 ? 16.109 25.156 12.367 1 96 369 THR A O 1
ATOM 2807 N N . GLN A 1 370 ? 16.781 26.156 10.484 1 94.94 370 GLN A N 1
ATOM 2808 C CA . GLN A 1 370 ? 18.125 25.594 10.547 1 94.94 370 GLN A CA 1
ATOM 2809 C C . GLN A 1 370 ? 18.875 26.109 11.766 1 94.94 370 GLN A C 1
ATOM 2811 O O . GLN A 1 370 ? 19.469 25.328 12.508 1 94.94 370 GLN A O 1
ATOM 2816 N N . LYS A 1 371 ? 18.859 27.391 11.906 1 95.19 371 LYS A N 1
ATOM 2817 C CA . LYS A 1 371 ? 19.562 27.984 13.039 1 95.19 371 LYS A CA 1
ATOM 2818 C C . LYS A 1 371 ? 18.953 27.531 14.359 1 95.19 371 LYS A C 1
ATOM 2820 O O .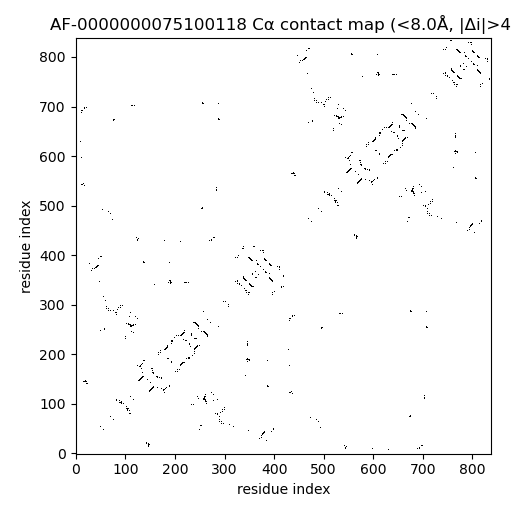 LYS A 1 371 ? 19.656 27.266 15.328 1 95.19 371 LYS A O 1
ATOM 2825 N N . LEU A 1 372 ? 17.641 27.5 14.375 1 97 372 LEU A N 1
ATOM 2826 C CA . LEU A 1 372 ? 16.953 27.047 15.578 1 97 372 LEU A CA 1
ATOM 2827 C C . LEU A 1 372 ? 17.375 25.641 15.961 1 97 372 LEU A C 1
ATOM 2829 O O . LEU A 1 372 ? 17.609 25.359 17.141 1 97 372 LEU A O 1
ATOM 2833 N N . LEU A 1 373 ? 17.469 24.734 14.992 1 96.19 373 LEU A N 1
ATOM 2834 C CA . LEU A 1 373 ? 17.906 23.359 15.219 1 96.19 373 LEU A CA 1
ATOM 2835 C C . LEU A 1 373 ? 19.344 23.328 15.719 1 96.19 373 LEU A C 1
ATOM 2837 O O . LEU A 1 373 ? 19.656 22.625 16.688 1 96.19 373 LEU A O 1
ATOM 2841 N N . LEU A 1 374 ? 20.188 24.109 15.117 1 95.06 374 LEU A N 1
ATOM 2842 C CA . LEU A 1 374 ? 21.625 24.062 15.422 1 95.06 374 LEU A CA 1
ATOM 2843 C C . LEU A 1 374 ? 21.906 24.719 16.781 1 95.06 374 LEU A C 1
ATOM 2845 O O . LEU A 1 374 ? 22.734 24.219 17.547 1 95.06 374 LEU A O 1
ATOM 2849 N N . GLU A 1 375 ? 21.219 25.781 17.047 1 95.88 375 GLU A N 1
ATOM 2850 C CA . GLU A 1 375 ? 21.547 26.594 18.219 1 95.88 375 GLU A CA 1
ATOM 2851 C C . GLU A 1 375 ? 20.781 26.109 19.453 1 95.88 375 GLU A C 1
ATOM 2853 O O . GLU A 1 375 ? 21.25 26.234 20.578 1 95.88 375 GLU A O 1
ATOM 2858 N N . GLU A 1 376 ? 19.578 25.625 19.188 1 97.25 376 GLU A N 1
ATOM 2859 C CA . GLU A 1 376 ? 18.719 25.359 20.344 1 97.25 376 GLU A CA 1
ATOM 2860 C C . GLU A 1 376 ? 18.203 23.922 20.344 1 97.25 376 GLU A C 1
ATOM 2862 O O . GLU A 1 376 ? 17.531 23.5 21.281 1 97.25 376 GLU A O 1
ATOM 2867 N N . GLY A 1 377 ? 18.453 23.156 19.328 1 96.25 377 GLY A N 1
ATOM 2868 C CA . GLY A 1 377 ? 18.062 21.766 19.266 1 96.25 377 GLY A CA 1
ATOM 2869 C C . GLY A 1 377 ? 16.562 21.562 19.094 1 96.25 377 GLY A C 1
ATOM 2870 O O . GLY A 1 377 ? 16 20.609 19.625 1 96.25 377 GLY A O 1
ATOM 2871 N N . VAL A 1 378 ? 15.914 22.516 18.516 1 97.56 378 VAL A N 1
ATOM 2872 C CA . VAL A 1 378 ? 14.492 22.375 18.234 1 97.56 378 VAL A CA 1
ATOM 2873 C C . VAL A 1 378 ? 14.273 22.188 16.734 1 97.56 378 VAL A C 1
ATOM 2875 O O . VAL A 1 378 ? 14.68 23.031 15.93 1 97.56 378 VAL A O 1
ATOM 2878 N N . PHE A 1 379 ? 13.664 21.062 16.375 1 95.56 379 PHE A N 1
ATOM 2879 C CA . PHE A 1 379 ? 13.461 20.719 14.969 1 95.56 379 PHE A CA 1
ATOM 2880 C C . PHE A 1 379 ? 12.008 20.953 14.562 1 95.56 379 PHE A C 1
ATOM 2882 O O . PHE A 1 379 ? 11.117 20.219 14.992 1 95.56 379 PHE A O 1
ATOM 2889 N N . VAL A 1 380 ? 11.75 21.969 13.773 1 96.62 380 VAL A N 1
ATOM 2890 C CA . VAL A 1 380 ? 10.453 22.312 13.18 1 96.62 380 VAL A CA 1
ATOM 2891 C C . VAL A 1 380 ? 10.594 22.406 11.664 1 96.62 380 VAL A C 1
ATOM 2893 O O . VAL A 1 380 ? 11.711 22.406 11.133 1 96.62 380 VAL A O 1
ATOM 2896 N N . LEU A 1 381 ? 9.477 22.438 10.953 1 95.12 381 LEU A N 1
ATOM 2897 C CA . LEU A 1 381 ? 9.547 22.484 9.5 1 95.12 381 LEU A CA 1
ATOM 2898 C C . LEU A 1 381 ? 9.328 23.906 8.992 1 95.12 381 LEU A C 1
ATOM 2900 O O . LEU A 1 381 ? 8.398 24.594 9.43 1 95.12 381 LEU A O 1
ATOM 2904 N N . PRO A 1 382 ? 10.195 24.359 8.078 1 95.5 382 PRO A N 1
ATOM 2905 C CA . PRO A 1 382 ? 9.977 25.672 7.469 1 95.5 382 PRO A CA 1
ATOM 2906 C C . PRO A 1 382 ? 8.758 25.703 6.559 1 95.5 382 PRO A C 1
ATOM 2908 O O . PRO A 1 382 ? 8.391 24.688 5.969 1 95.5 382 PRO A O 1
ATOM 2911 N N . GLY A 1 383 ? 8.164 26.844 6.461 1 95.56 383 GLY A N 1
ATOM 2912 C CA . GLY A 1 383 ? 6.969 27.031 5.652 1 95.56 383 GLY A CA 1
ATOM 2913 C C . GLY A 1 383 ? 7.18 26.688 4.188 1 95.56 383 GLY A C 1
ATOM 2914 O O . GLY A 1 383 ? 6.246 26.281 3.5 1 95.56 383 GLY A O 1
ATOM 2915 N N . GLN A 1 384 ? 8.383 26.781 3.693 1 93 384 GLN A N 1
ATOM 2916 C CA . GLN A 1 384 ? 8.703 26.469 2.305 1 93 384 GLN A CA 1
ATOM 2917 C C . GLN A 1 384 ? 8.359 25.016 1.973 1 93 384 GLN A C 1
ATOM 2919 O O . GLN A 1 384 ? 8.07 24.688 0.82 1 93 384 GLN A O 1
ATOM 2924 N N . CYS A 1 385 ? 8.367 24.172 3.002 1 92.31 385 CYS A N 1
ATOM 2925 C CA . CYS A 1 385 ? 7.969 22.766 2.816 1 92.31 385 CYS A CA 1
ATOM 2926 C C . CYS A 1 385 ? 6.52 22.672 2.365 1 92.31 385 CYS A C 1
ATOM 2928 O O . CYS A 1 385 ? 6.113 21.672 1.772 1 92.31 385 CYS A O 1
ATOM 2930 N N . PHE A 1 386 ? 5.742 23.703 2.627 1 95.06 386 PHE A N 1
ATOM 2931 C CA . PHE A 1 386 ? 4.309 23.703 2.357 1 95.06 386 PHE A CA 1
ATOM 2932 C C . PHE A 1 386 ? 3.943 24.797 1.374 1 95.06 386 PHE A C 1
ATOM 2934 O O . PHE A 1 386 ? 2.771 25.156 1.246 1 95.06 386 PHE A O 1
ATOM 2941 N N . ASN A 1 387 ? 4.961 25.469 0.825 1 93.31 387 ASN A N 1
ATOM 2942 C CA . A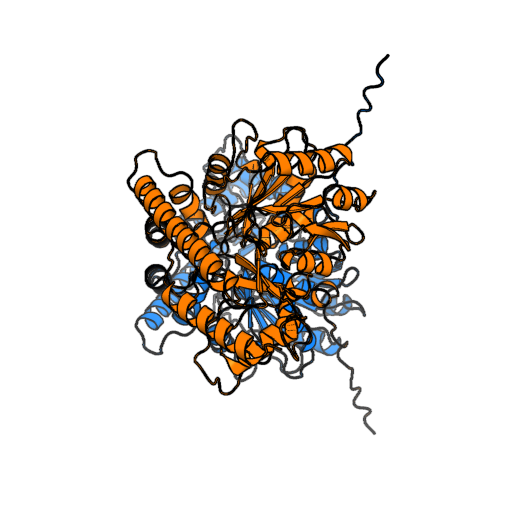SN A 1 387 ? 4.836 26.484 -0.221 1 93.31 387 ASN A CA 1
ATOM 2943 C C . ASN A 1 387 ? 4.363 27.812 0.344 1 93.31 387 ASN A C 1
ATOM 2945 O O . ASN A 1 387 ? 3.574 28.516 -0.292 1 93.31 387 ASN A O 1
ATOM 2949 N N . ILE A 1 388 ? 4.727 28.109 1.502 1 95.81 388 ILE A N 1
ATOM 2950 C CA . ILE A 1 388 ? 4.48 29.422 2.098 1 95.81 388 ILE A CA 1
ATOM 2951 C C . ILE A 1 388 ? 5.73 29.891 2.838 1 95.81 388 ILE A C 1
ATOM 2953 O O . ILE A 1 388 ? 6.145 29.281 3.826 1 95.81 388 ILE A O 1
ATOM 2957 N N . PRO A 1 389 ? 6.332 30.922 2.412 1 94.81 389 PRO A N 1
ATOM 2958 C CA . PRO A 1 389 ? 7.57 31.375 3.041 1 94.81 389 PRO A CA 1
ATOM 2959 C C . PRO A 1 389 ? 7.328 32.125 4.352 1 94.81 389 PRO A C 1
ATOM 2961 O O . PRO A 1 389 ? 6.207 32.562 4.613 1 94.81 389 PRO A O 1
ATOM 2964 N N . ASN A 1 390 ? 8.289 32.188 5.133 1 96.94 390 ASN A N 1
ATOM 2965 C CA . ASN A 1 390 ? 8.367 32.969 6.355 1 96.94 390 ASN A CA 1
ATOM 2966 C C . ASN A 1 390 ? 7.371 32.469 7.402 1 96.94 390 ASN A C 1
ATOM 2968 O O . ASN A 1 390 ? 6.793 33.281 8.141 1 96.94 390 ASN A O 1
ATOM 2972 N N . PHE A 1 391 ? 7.086 31.266 7.344 1 98.12 391 PHE A N 1
ATOM 2973 C CA . PHE A 1 391 ? 6.375 30.531 8.383 1 98.12 391 PHE A CA 1
ATOM 2974 C C . PHE A 1 391 ? 7.164 29.297 8.805 1 98.12 391 PHE A C 1
ATOM 2976 O O . PHE A 1 391 ? 8.102 28.891 8.125 1 98.12 391 PHE A O 1
ATOM 2983 N N . PHE A 1 392 ? 6.871 28.766 9.93 1 97.69 392 PHE A N 1
ATOM 2984 C CA . PHE A 1 392 ? 7.262 27.406 10.281 1 97.69 392 PHE A CA 1
ATOM 2985 C C . PHE A 1 392 ? 6.117 26.672 10.977 1 97.69 392 PHE A C 1
ATOM 2987 O O . PHE A 1 392 ? 5.242 27.312 11.57 1 97.69 392 PHE A O 1
ATOM 2994 N N . ARG A 1 393 ? 6.074 25.391 10.844 1 97.88 393 ARG A N 1
ATOM 2995 C CA . ARG A 1 393 ? 5.031 24.562 11.461 1 97.88 393 ARG A CA 1
ATOM 2996 C C . ARG A 1 393 ? 5.551 23.859 12.711 1 97.88 393 ARG A C 1
ATOM 2998 O O . ARG A 1 393 ? 6.656 23.312 12.711 1 97.88 393 ARG A O 1
ATOM 3005 N N . VAL A 1 394 ? 4.785 23.891 13.727 1 98.19 394 VAL A N 1
ATOM 3006 C CA . VAL A 1 394 ? 5.039 23.141 14.945 1 98.19 394 VAL A CA 1
ATOM 3007 C C . VAL A 1 394 ? 3.99 22.047 15.102 1 98.19 394 VAL A C 1
ATOM 3009 O O . VAL A 1 394 ? 2.797 22.281 14.914 1 98.19 394 VAL A O 1
ATOM 3012 N N . VAL A 1 395 ? 4.418 20.859 15.375 1 97.75 395 VAL A N 1
ATOM 3013 C CA . VAL A 1 395 ? 3.529 19.766 15.781 1 97.75 395 VAL A CA 1
ATOM 3014 C C . VAL A 1 395 ? 3.457 19.703 17.312 1 97.75 395 VAL A C 1
ATOM 3016 O O . VAL A 1 395 ? 4.473 19.516 17.984 1 97.75 395 VAL A O 1
ATOM 3019 N N . PHE A 1 396 ? 2.307 19.844 17.875 1 98.19 396 PHE A N 1
ATOM 3020 C CA . PHE A 1 396 ? 2.234 20.031 19.328 1 98.19 396 PHE A CA 1
ATOM 3021 C C . PHE A 1 396 ? 1.642 18.797 20 1 98.19 396 PHE A C 1
ATOM 3023 O O . PHE A 1 396 ? 0.901 18.906 20.969 1 98.19 396 PHE A O 1
ATOM 3030 N N . SER A 1 397 ? 1.911 17.594 19.422 1 97.19 397 SER A N 1
ATOM 3031 C CA . SER A 1 397 ? 1.435 16.344 20 1 97.19 397 SER A CA 1
ATOM 3032 C C . SER A 1 397 ? 2.377 15.844 21.094 1 97.19 397 SER A C 1
ATOM 3034 O O . SER A 1 397 ? 2.092 14.844 21.766 1 97.19 397 SER A O 1
ATOM 3036 N N . ALA A 1 398 ? 3.523 16.516 21.391 1 97.25 398 ALA A N 1
ATOM 3037 C CA . ALA A 1 398 ? 4.484 16.156 22.438 1 97.25 398 ALA A CA 1
ATOM 3038 C C . ALA A 1 398 ? 3.908 16.391 23.828 1 97.25 398 ALA A C 1
ATOM 3040 O O . ALA A 1 398 ? 2.922 17.125 23.984 1 97.25 398 ALA A O 1
ATOM 3041 N N . PRO A 1 399 ? 4.531 15.734 24.828 1 97.38 399 PRO A N 1
ATOM 3042 C CA . PRO A 1 399 ? 4.16 16.109 26.188 1 97.38 399 PRO A CA 1
ATOM 3043 C C . PRO A 1 399 ? 4.34 17.594 26.469 1 97.38 399 PRO A C 1
ATOM 3045 O O . PRO A 1 399 ? 5.277 18.219 25.953 1 97.38 399 PRO A O 1
ATOM 3048 N N . GLN A 1 400 ? 3.451 18.109 27.25 1 97.44 400 GLN A N 1
ATOM 3049 C CA . GLN A 1 400 ? 3.422 19.547 27.422 1 97.44 400 GLN A CA 1
ATOM 3050 C C . GLN A 1 400 ? 4.738 20.062 28 1 97.44 400 GLN A C 1
ATOM 3052 O O . GLN A 1 400 ? 5.172 21.172 27.688 1 97.44 400 GLN A O 1
ATOM 3057 N N . ASP A 1 401 ? 5.402 19.266 28.859 1 97.94 401 ASP A N 1
ATOM 3058 C CA . ASP A 1 401 ? 6.691 19.672 29.406 1 97.94 401 ASP A CA 1
ATOM 3059 C C . ASP A 1 401 ? 7.742 19.812 28.312 1 97.94 401 ASP A C 1
ATOM 3061 O O . ASP A 1 401 ? 8.602 20.688 28.375 1 97.94 401 ASP A O 1
ATOM 3065 N N . LYS A 1 402 ? 7.703 18.875 27.344 1 97.69 402 LYS A N 1
ATOM 3066 C CA . LYS A 1 402 ? 8.602 18.984 26.203 1 97.69 402 LYS A CA 1
ATOM 3067 C C . LYS A 1 402 ? 8.281 20.219 25.359 1 97.69 402 LYS A C 1
ATOM 3069 O O . LYS A 1 402 ? 9.188 20.875 24.844 1 97.69 402 LYS A O 1
ATOM 3074 N N . LEU A 1 403 ? 7.012 20.531 25.234 1 98.56 403 LEU A N 1
ATOM 3075 C CA . LEU A 1 403 ? 6.605 21.734 24.531 1 98.56 403 LEU A CA 1
ATOM 3076 C C . LEU A 1 403 ? 7.109 22.984 25.25 1 98.56 403 LEU A C 1
ATOM 3078 O O . LEU A 1 403 ? 7.617 23.906 24.625 1 98.56 403 LEU A O 1
ATOM 3082 N N . ALA A 1 404 ? 6.926 22.953 26.516 1 98.62 404 ALA A N 1
ATOM 3083 C CA . ALA A 1 404 ? 7.391 24.078 27.328 1 98.62 404 ALA A CA 1
ATOM 3084 C C . ALA A 1 404 ? 8.883 24.328 27.109 1 98.62 404 ALA A C 1
ATOM 3086 O O . ALA A 1 404 ? 9.312 25.469 26.938 1 98.62 404 ALA A O 1
ATOM 3087 N N . GLU A 1 405 ? 9.609 23.25 27.172 1 98.62 405 GLU A N 1
ATOM 3088 C CA . GLU A 1 405 ? 11.047 23.375 26.938 1 98.62 405 GLU A CA 1
ATOM 3089 C C . GLU A 1 405 ? 11.344 23.891 25.547 1 98.62 405 GLU A C 1
ATOM 3091 O O . GLU A 1 405 ? 12.156 24.812 25.375 1 98.62 405 GLU A O 1
ATOM 3096 N N . ALA A 1 406 ? 10.727 23.344 24.578 1 98.69 406 ALA A N 1
ATOM 3097 C CA . ALA A 1 406 ? 10.953 23.75 23.188 1 98.69 406 ALA A CA 1
ATOM 3098 C C . ALA A 1 406 ? 10.609 25.219 22.984 1 98.69 406 ALA A C 1
ATOM 3100 O O . ALA A 1 406 ? 11.328 25.953 22.297 1 98.69 406 ALA A O 1
ATOM 3101 N N . TYR A 1 407 ? 9.523 25.672 23.547 1 98.75 407 TYR A N 1
ATOM 3102 C CA . TYR A 1 407 ? 9.062 27.031 23.344 1 98.75 407 TYR A CA 1
ATOM 3103 C C . TYR A 1 407 ? 9.969 28.031 24.062 1 98.75 407 TYR A C 1
ATOM 3105 O O . TYR A 1 407 ? 10.18 29.141 23.594 1 98.75 407 TYR A O 1
ATOM 3113 N N . GLU A 1 408 ? 10.453 27.625 25.219 1 98.62 408 GLU A N 1
ATOM 3114 C CA . GLU A 1 408 ? 11.445 28.453 25.875 1 98.62 408 GLU A CA 1
ATOM 3115 C C . GLU A 1 408 ? 12.711 28.578 25.031 1 98.62 408 GLU A C 1
ATOM 3117 O O . GLU A 1 408 ? 13.289 29.672 24.938 1 98.62 408 GLU A O 1
ATOM 3122 N N . ARG A 1 409 ? 13.102 27.531 24.453 1 98.5 409 ARG A N 1
ATOM 3123 C CA . ARG A 1 409 ? 14.258 27.547 23.562 1 98.5 409 ARG A CA 1
ATOM 3124 C C . ARG A 1 409 ? 14 28.453 22.359 1 98.5 409 ARG A C 1
ATOM 3126 O O . ARG A 1 409 ? 14.898 29.156 21.906 1 98.5 409 ARG A O 1
ATOM 3133 N N . ILE A 1 410 ? 12.828 28.406 21.844 1 98.62 410 ILE A N 1
ATOM 3134 C CA . ILE A 1 410 ? 12.461 29.281 20.734 1 98.62 410 ILE A CA 1
ATOM 3135 C C . ILE A 1 410 ? 12.5 30.734 21.188 1 98.62 410 ILE A C 1
ATOM 3137 O O . ILE A 1 410 ? 12.984 31.609 20.469 1 98.62 410 ILE A O 1
ATOM 3141 N N . ARG A 1 411 ? 11.992 30.969 22.391 1 98.31 411 ARG A N 1
ATOM 3142 C CA . ARG A 1 411 ? 12.023 32.312 22.953 1 98.31 411 ARG A CA 1
ATOM 3143 C C . ARG A 1 411 ? 13.453 32.844 23.031 1 98.31 411 ARG A C 1
ATOM 3145 O O . ARG A 1 411 ? 13.734 33.938 22.578 1 98.31 411 ARG A O 1
ATOM 3152 N N . VAL A 1 412 ? 14.359 32.062 23.578 1 97.88 412 VAL A N 1
ATOM 3153 C CA . VAL A 1 412 ? 15.758 32.438 23.734 1 97.88 412 VAL A CA 1
ATOM 3154 C C . VAL A 1 412 ? 16.391 32.688 22.375 1 97.88 412 VAL A C 1
ATOM 3156 O O . VAL A 1 412 ? 17.125 33.656 22.188 1 97.88 412 VAL A O 1
ATOM 3159 N N . PHE A 1 413 ? 16.141 31.875 21.453 1 97.81 413 PHE A N 1
ATOM 3160 C CA . PHE A 1 413 ? 16.641 31.984 20.094 1 97.81 413 PHE A CA 1
ATOM 3161 C C . PHE A 1 413 ? 16.219 33.312 19.469 1 97.81 413 PHE A C 1
ATOM 3163 O O . PHE A 1 413 ? 17.047 34.031 18.922 1 97.81 413 PHE A O 1
ATOM 3170 N N . CYS A 1 414 ? 14.867 33.594 19.578 1 97.75 414 CYS A N 1
ATOM 3171 C CA . CYS A 1 414 ? 14.344 34.812 18.984 1 97.75 414 CYS A CA 1
ATOM 3172 C C . CYS A 1 414 ? 14.938 36.031 19.672 1 97.75 414 CYS A C 1
ATOM 3174 O O . CYS A 1 414 ? 15.203 37.062 19.031 1 97.75 414 CYS A O 1
ATOM 3176 N N . GLN A 1 415 ? 15.148 35.906 20.969 1 96.88 415 GLN A N 1
ATOM 3177 C CA . GLN A 1 415 ? 15.781 37 21.703 1 96.88 415 GLN A CA 1
ATOM 3178 C C . GLN A 1 415 ? 17.203 37.25 21.203 1 96.88 415 GLN A C 1
ATOM 3180 O O . GLN A 1 415 ? 17.609 38.406 21.016 1 96.88 415 GLN A O 1
ATOM 3185 N N . ARG A 1 416 ? 17.875 36.156 20.969 1 96.31 416 ARG A N 1
ATOM 3186 C CA . ARG A 1 416 ? 19.25 36.25 20.5 1 96.31 416 ARG A CA 1
ATOM 3187 C C . ARG A 1 416 ? 19.328 36.875 19.125 1 96.31 416 ARG A C 1
ATOM 3189 O O . ARG A 1 416 ? 20.266 37.625 18.828 1 96.31 416 ARG A O 1
ATOM 3196 N N . HIS A 1 417 ? 18.406 36.656 18.359 1 96.44 417 HIS A N 1
ATOM 3197 C CA . HIS A 1 417 ? 18.453 37.125 16.969 1 96.44 417 HIS A CA 1
ATOM 3198 C C . HIS A 1 417 ? 17.625 38.375 16.781 1 96.44 417 HIS A C 1
ATOM 3200 O O . HIS A 1 417 ? 17.406 38.812 15.648 1 96.44 417 HIS A O 1
ATOM 3206 N N . SER A 1 418 ? 17.156 38.938 17.844 1 92.44 418 SER A N 1
ATOM 3207 C CA . SER A 1 418 ? 16.344 40.156 17.781 1 92.44 418 SER A CA 1
ATOM 3208 C C . SER A 1 418 ? 17.188 41.344 17.422 1 92.44 418 SER A C 1
ATOM 3210 O O . SER A 1 418 ? 18.391 41.406 17.719 1 92.44 418 SER A O 1
ATOM 3212 N N . LYS A 1 419 ? 16.594 42.312 16.734 1 84.81 419 LYS A N 1
ATOM 3213 C CA . LYS A 1 419 ? 17.234 43.562 16.438 1 84.81 419 LYS A CA 1
ATOM 3214 C C . LYS A 1 419 ? 17.219 44.5 17.641 1 84.81 419 LYS A C 1
ATOM 3216 O O . LYS A 1 419 ? 16.281 44.469 18.438 1 84.81 419 LYS A O 1
ATOM 3221 N N . MET B 1 1 ? -39.5 31.609 -21.344 1 25.84 1 MET B N 1
ATOM 3222 C CA . MET B 1 1 ? -39.188 30.203 -21.531 1 25.84 1 MET B CA 1
ATOM 3223 C C . MET B 1 1 ? -37.781 29.891 -21.031 1 25.84 1 MET B C 1
ATOM 3225 O O . MET B 1 1 ? -36.781 30.422 -21.562 1 25.84 1 MET B O 1
ATOM 3229 N N . SER B 1 2 ? -37.5 29.812 -19.672 1 29.22 2 SER B N 1
ATOM 3230 C CA . SER B 1 2 ? -36.344 29.891 -18.766 1 29.22 2 SER B CA 1
ATOM 3231 C C . SER B 1 2 ? -35.344 28.766 -19.016 1 29.22 2 SER B C 1
ATOM 3233 O O . SER B 1 2 ? -35.719 27.594 -18.906 1 29.22 2 SER B O 1
ATOM 3235 N N . SER B 1 3 ? -34.562 28.844 -20.156 1 30.98 3 SER B N 1
ATOM 3236 C CA . SER B 1 3 ? -33.531 27.922 -20.609 1 30.98 3 SER B CA 1
ATOM 3237 C C . SER B 1 3 ? -32.688 27.438 -19.453 1 30.98 3 SER B C 1
ATOM 3239 O O . SER B 1 3 ? -31.953 28.219 -18.828 1 30.98 3 SER B O 1
ATOM 3241 N N . SER B 1 4 ? -33.188 26.609 -18.547 1 33.19 4 SER B N 1
ATOM 3242 C CA . SER B 1 4 ? -32.594 25.859 -17.438 1 33.19 4 SER B CA 1
ATOM 3243 C C . SER B 1 4 ? -31.25 25.281 -17.812 1 33.19 4 SER B C 1
ATOM 3245 O O . SER B 1 4 ? -31.156 24.422 -18.703 1 33.19 4 SER B O 1
ATOM 3247 N N . ASP B 1 5 ? -30.219 26.078 -18.078 1 39.03 5 ASP B N 1
ATOM 3248 C CA . ASP B 1 5 ? -28.828 25.828 -18.422 1 39.03 5 ASP B CA 1
ATOM 3249 C C . ASP B 1 5 ? -28.297 24.578 -17.719 1 39.03 5 ASP B C 1
ATOM 3251 O O . ASP B 1 5 ? -28.109 24.578 -16.5 1 39.03 5 ASP B O 1
ATOM 3255 N N . SER B 1 6 ? -28.719 23.344 -17.969 1 37.5 6 SER B N 1
ATOM 3256 C CA . SER B 1 6 ? -28.281 21.969 -17.688 1 37.5 6 SER B CA 1
ATOM 3257 C C . SER B 1 6 ? -26.766 21.859 -17.734 1 37.5 6 SER B C 1
ATOM 3259 O O . SER B 1 6 ? -26.188 21.672 -18.812 1 37.5 6 SER B O 1
ATOM 3261 N N . ALA B 1 7 ? -26 22.75 -17.328 1 44.72 7 ALA B N 1
ATOM 3262 C CA . ALA B 1 7 ? -24.531 22.703 -17.344 1 44.72 7 ALA B CA 1
ATOM 3263 C C . ALA B 1 7 ? -24.031 21.344 -16.891 1 44.72 7 ALA B C 1
ATOM 3265 O O . ALA B 1 7 ? -24.25 20.938 -15.742 1 44.72 7 ALA B O 1
ATOM 3266 N N . VAL B 1 8 ? -23.828 20.359 -17.719 1 53.09 8 VAL B N 1
ATOM 3267 C CA . VAL B 1 8 ? -23.375 18.984 -17.594 1 53.09 8 VAL B CA 1
ATOM 3268 C C . VAL B 1 8 ? -22.016 18.938 -16.891 1 53.09 8 VAL B C 1
ATOM 3270 O O . VAL B 1 8 ? -21.125 19.734 -17.203 1 53.09 8 VAL B O 1
ATOM 3273 N N . TRP B 1 9 ? -22.031 18.656 -15.648 1 63.03 9 TRP B N 1
ATOM 3274 C CA . TRP B 1 9 ? -20.766 18.328 -15.039 1 63.03 9 TRP B CA 1
ATOM 3275 C C . TRP B 1 9 ? -19.797 17.719 -16.062 1 63.03 9 TRP B C 1
ATOM 3277 O O . TRP B 1 9 ? -20.234 17.031 -17 1 63.03 9 TRP B O 1
ATOM 3287 N N . HIS B 1 10 ? -18.719 18.375 -16.391 1 55.44 10 HIS B N 1
ATOM 3288 C CA . HIS B 1 10 ? -17.75 17.656 -17.219 1 55.44 10 HIS B CA 1
ATOM 3289 C C . HIS B 1 10 ? -17.781 16.156 -16.922 1 55.44 10 HIS B C 1
ATOM 3291 O O . HIS B 1 10 ? -17.859 15.758 -15.758 1 55.44 10 HIS B O 1
ATOM 3297 N N . THR B 1 11 ? -18.484 15.5 -17.797 1 55.75 11 THR B N 1
ATOM 3298 C CA . THR B 1 11 ? -18.422 14.047 -17.641 1 55.75 11 THR B CA 1
ATOM 3299 C C . THR B 1 11 ? -17.062 13.633 -17.062 1 55.75 11 THR B C 1
ATOM 3301 O O . THR B 1 11 ? -16.031 13.914 -17.672 1 55.75 11 THR B O 1
ATOM 3304 N N . MET B 1 12 ? -17.062 13.43 -15.805 1 75 12 MET B N 1
ATOM 3305 C CA . MET B 1 12 ? -15.812 12.969 -15.203 1 75 12 MET B CA 1
ATOM 3306 C C . MET B 1 12 ? -15.461 11.562 -15.68 1 75 12 MET B C 1
ATOM 3308 O O . MET B 1 12 ? -16.297 10.656 -15.609 1 75 12 MET B O 1
ATOM 3312 N N . TYR B 1 13 ? -14.453 11.469 -16.547 1 83.62 13 TYR B N 1
ATOM 3313 C CA . TYR B 1 13 ? -13.938 10.188 -17.016 1 83.62 13 TYR B CA 1
ATOM 3314 C C . TYR B 1 13 ? -12.766 9.719 -16.156 1 83.62 13 TYR B C 1
ATOM 3316 O O . TYR B 1 13 ? -11.961 10.531 -15.703 1 83.62 13 TYR B O 1
ATOM 3324 N N . PRO B 1 14 ? -12.773 8.383 -15.875 1 87.75 14 PRO B N 1
ATOM 3325 C CA . PRO B 1 14 ? -11.594 7.836 -15.188 1 87.75 14 PRO B CA 1
ATOM 3326 C C . PRO B 1 14 ? -10.297 8.133 -15.922 1 87.75 14 PRO B C 1
ATOM 3328 O O . PRO B 1 14 ? -10.305 8.383 -17.141 1 87.75 14 PRO B O 1
ATOM 3331 N N . SER B 1 15 ? -9.281 8.172 -15.18 1 91.19 15 SER B N 1
ATOM 3332 C CA . SER B 1 15 ? -7.965 8.328 -15.797 1 91.19 15 SER B CA 1
ATOM 3333 C C . SER B 1 15 ? -7.641 7.152 -16.719 1 91.19 15 SER B C 1
ATOM 3335 O O . SER B 1 15 ? -8.242 6.082 -16.594 1 91.19 15 SER B O 1
ATOM 3337 N N . GLU B 1 16 ? -6.727 7.379 -17.609 1 89.06 16 GLU B N 1
ATOM 3338 C CA . GLU B 1 16 ? -6.227 6.305 -18.469 1 89.06 16 GLU B CA 1
ATOM 3339 C C . GLU B 1 16 ? -5.566 5.203 -17.641 1 89.06 16 GLU B C 1
ATOM 3341 O O . GLU B 1 16 ? -5.75 4.016 -17.922 1 89.06 16 GLU B O 1
ATOM 3346 N N . LEU B 1 17 ? -4.824 5.598 -16.641 1 86.56 17 LEU B N 1
ATOM 3347 C CA . LEU B 1 17 ? -4.199 4.652 -15.727 1 86.56 17 LEU B CA 1
ATOM 3348 C C . LEU B 1 17 ? -5.234 3.688 -15.148 1 86.56 17 LEU B C 1
ATOM 3350 O O . LEU B 1 17 ? -5.043 2.469 -15.195 1 86.56 17 LEU B O 1
ATOM 3354 N N . ALA B 1 18 ? -6.293 4.195 -14.648 1 85.44 18 ALA B N 1
ATOM 3355 C CA . ALA B 1 18 ? -7.352 3.379 -14.062 1 85.44 18 ALA B CA 1
ATOM 3356 C C . ALA B 1 18 ? -8.047 2.537 -15.125 1 85.44 18 ALA B C 1
ATOM 3358 O O . ALA B 1 18 ? -8.32 1.354 -14.906 1 85.44 18 ALA B O 1
ATOM 3359 N N . ASN B 1 19 ? -8.289 3.146 -16.281 1 87.56 19 ASN B N 1
ATOM 3360 C CA . ASN B 1 19 ? -9.008 2.463 -17.359 1 87.56 19 ASN B CA 1
ATOM 3361 C C . ASN B 1 19 ? -8.211 1.271 -17.891 1 87.56 19 ASN B C 1
ATOM 3363 O O . ASN B 1 19 ? -8.797 0.254 -18.266 1 87.56 19 ASN B O 1
ATOM 3367 N N . THR B 1 20 ? -6.977 1.422 -17.828 1 86.19 20 THR B N 1
ATOM 3368 C CA . THR B 1 20 ? -6.137 0.378 -18.406 1 86.19 20 THR B CA 1
ATOM 3369 C C . THR B 1 20 ? -5.781 -0.67 -17.359 1 86.19 20 THR B C 1
ATOM 3371 O O . THR B 1 20 ? -5.23 -1.724 -17.688 1 86.19 20 THR B O 1
ATOM 3374 N N . THR B 1 21 ? -6.102 -0.314 -16.156 1 82.25 21 THR B N 1
ATOM 3375 C CA . THR B 1 21 ? -5.914 -1.309 -15.109 1 82.25 21 THR B CA 1
ATOM 3376 C C . THR B 1 21 ? -6.973 -2.404 -15.211 1 82.25 21 THR B C 1
ATOM 3378 O O . THR B 1 21 ? -8.164 -2.148 -15 1 82.25 21 THR B O 1
ATOM 3381 N N . SER B 1 22 ? -6.613 -3.566 -15.695 1 79.25 22 SER B N 1
ATOM 3382 C CA . SER B 1 22 ? -7.527 -4.691 -15.859 1 79.25 22 SER B CA 1
ATOM 3383 C C . SER B 1 22 ? -6.836 -6.016 -15.555 1 79.25 22 SER B C 1
ATOM 3385 O O . SER B 1 22 ? -5.699 -6.238 -15.969 1 79.25 22 SER B O 1
ATOM 3387 N N . ASN B 1 23 ? -7.438 -6.672 -14.664 1 70.38 23 ASN B N 1
ATOM 3388 C CA . ASN B 1 23 ? -6.953 -8.008 -14.328 1 70.38 23 ASN B CA 1
ATOM 3389 C C . ASN B 1 23 ? -7.527 -9.07 -15.258 1 70.38 23 ASN B C 1
ATOM 3391 O O . ASN B 1 23 ? -8.734 -9.312 -15.258 1 70.38 23 ASN B O 1
ATOM 3395 N N . PRO B 1 24 ? -6.684 -9.625 -15.984 1 69 24 PRO B N 1
ATOM 3396 C CA . PRO B 1 24 ? -7.168 -10.633 -16.938 1 69 24 PRO B CA 1
ATOM 3397 C C . PRO B 1 24 ? -7.984 -11.734 -16.25 1 69 24 PRO B C 1
ATOM 3399 O O . PRO B 1 24 ? -8.969 -12.219 -16.828 1 69 24 PRO B O 1
ATOM 3402 N N . ILE B 1 25 ? -7.504 -12.086 -15.062 1 67.94 25 ILE B N 1
ATOM 3403 C CA . ILE B 1 25 ? -8.227 -13.125 -14.352 1 67.94 25 ILE B CA 1
ATOM 3404 C C . ILE B 1 25 ? -9.664 -12.664 -14.078 1 67.94 25 ILE B C 1
ATOM 3406 O O . ILE B 1 25 ? -10.617 -13.406 -14.328 1 67.94 25 ILE B O 1
ATOM 3410 N N . ARG B 1 26 ? -9.703 -11.445 -13.648 1 63.81 26 ARG B N 1
ATOM 3411 C CA . ARG B 1 26 ? -11.031 -10.938 -13.305 1 63.81 26 ARG B CA 1
ATOM 3412 C C . ARG B 1 26 ? -11.922 -10.875 -14.539 1 63.81 26 ARG B C 1
ATOM 3414 O O . ARG B 1 26 ? -13.117 -11.164 -14.461 1 63.81 26 ARG B O 1
ATOM 3421 N N . LYS B 1 27 ? -11.289 -10.531 -15.625 1 67.25 27 LYS B N 1
ATOM 3422 C CA . LYS B 1 27 ? -12.039 -10.469 -16.875 1 67.25 27 LYS B CA 1
ATOM 3423 C C . LYS B 1 27 ? -12.633 -11.828 -17.234 1 67.25 27 LYS B C 1
ATOM 3425 O O . LYS B 1 27 ? -13.766 -11.914 -17.719 1 67.25 27 LYS B O 1
ATOM 3430 N N . ILE B 1 28 ? -11.883 -12.773 -16.859 1 68.81 28 ILE B N 1
ATOM 3431 C CA . ILE B 1 28 ? -12.297 -14.125 -17.203 1 68.81 28 ILE B CA 1
ATOM 3432 C C . ILE B 1 28 ? -13.211 -14.688 -16.109 1 68.81 28 ILE B C 1
ATOM 3434 O O . ILE B 1 28 ? -14.289 -15.211 -16.406 1 68.81 28 ILE B O 1
ATOM 3438 N N . VAL B 1 29 ? -12.758 -14.391 -14.867 1 66.38 29 VAL B N 1
ATOM 3439 C CA . VAL B 1 29 ? -13.484 -14.945 -13.727 1 66.38 29 VAL B CA 1
ATOM 3440 C C . VAL B 1 29 ? -14.852 -14.281 -13.609 1 66.38 29 VAL B C 1
ATOM 3442 O O . VAL B 1 29 ? -15.828 -14.922 -13.219 1 66.38 29 VAL B O 1
ATOM 3445 N N . ASP B 1 30 ? -14.812 -13.008 -14 1 62.53 30 ASP B N 1
ATOM 3446 C CA . ASP B 1 30 ? -16.094 -12.297 -13.992 1 62.53 30 ASP B CA 1
ATOM 3447 C C . ASP B 1 30 ? -17.062 -12.93 -14.977 1 62.53 30 ASP B C 1
ATOM 3449 O O . ASP B 1 30 ? -18.281 -12.773 -14.836 1 62.53 30 ASP B O 1
ATOM 3453 N N . ASN B 1 31 ? -16.5 -13.586 -15.891 1 66.56 31 ASN B N 1
ATOM 3454 C CA . ASN B 1 31 ? -17.344 -14.242 -16.875 1 66.56 31 ASN B CA 1
ATOM 3455 C C . ASN B 1 31 ? -17.703 -15.664 -16.438 1 66.56 31 ASN B C 1
ATOM 3457 O O . ASN B 1 31 ? -18.516 -16.328 -17.094 1 66.56 31 ASN B O 1
ATOM 3461 N N . ILE B 1 32 ? -17.016 -16.047 -15.438 1 75.44 32 ILE B N 1
ATOM 3462 C CA . ILE B 1 32 ? -17.375 -17.344 -14.906 1 75.44 32 ILE B CA 1
ATOM 3463 C C . ILE B 1 32 ? -18.656 -17.234 -14.078 1 75.44 32 ILE B C 1
ATOM 3465 O O . ILE B 1 32 ? -18.734 -16.438 -13.141 1 75.44 32 ILE B O 1
ATOM 3469 N N . LYS B 1 33 ? -19.719 -17.859 -14.477 1 75.38 33 LYS B N 1
ATOM 3470 C CA . LYS B 1 33 ? -21.031 -17.812 -13.82 1 75.38 33 LYS B CA 1
ATOM 3471 C C . LYS B 1 33 ? -21.062 -18.75 -12.617 1 75.38 33 LYS B C 1
ATOM 3473 O O . LYS B 1 33 ? -20.953 -19.969 -12.766 1 75.38 33 LYS B O 1
ATOM 3478 N N . MET B 1 34 ? -21.047 -18.125 -11.5 1 82.62 34 MET B N 1
ATOM 3479 C CA . MET B 1 34 ? -21.219 -18.953 -10.305 1 82.62 34 MET B CA 1
ATOM 3480 C C . MET B 1 34 ? -22.609 -19.578 -10.281 1 82.62 34 MET B C 1
ATOM 3482 O O . MET B 1 34 ? -23.594 -18.922 -10.648 1 82.62 34 MET B O 1
ATOM 3486 N N . PRO B 1 35 ? -22.656 -20.781 -9.922 1 86.19 35 PRO B N 1
ATOM 3487 C CA . PRO B 1 35 ? -24 -21.375 -9.844 1 86.19 35 PRO B CA 1
ATOM 3488 C C . PRO B 1 35 ? -24.875 -20.75 -8.766 1 86.19 35 PRO B C 1
ATOM 3490 O O . PRO B 1 35 ? -24.391 -20.516 -7.648 1 86.19 35 PRO B O 1
ATOM 3493 N N . GLN B 1 36 ? -26.031 -20.328 -9.109 1 82.38 36 GLN B N 1
ATOM 3494 C CA . GLN B 1 36 ? -26.984 -19.797 -8.141 1 82.38 36 GLN B CA 1
ATOM 3495 C C . GLN B 1 36 ? -27.422 -20.859 -7.148 1 82.38 36 GLN B C 1
ATOM 3497 O O . GLN B 1 36 ? -27.531 -20.594 -5.949 1 82.38 36 GLN B O 1
ATOM 3502 N N . ASN B 1 37 ? -27.625 -22.047 -7.699 1 86.94 37 ASN B N 1
ATOM 3503 C CA . ASN B 1 37 ? -27.969 -23.219 -6.91 1 86.94 37 ASN B CA 1
ATOM 3504 C C . ASN B 1 37 ? -27.016 -24.375 -7.188 1 86.94 37 ASN B C 1
ATOM 3506 O O . ASN B 1 37 ? -27.344 -25.281 -7.965 1 86.94 37 ASN B O 1
ATOM 3510 N N . PRO B 1 38 ? -25.891 -24.328 -6.453 1 86.5 38 PRO B N 1
ATOM 3511 C CA . PRO B 1 38 ? -24.906 -25.359 -6.742 1 86.5 38 PRO B CA 1
ATOM 3512 C C . PRO B 1 38 ? -25.422 -26.766 -6.469 1 86.5 38 PRO B C 1
ATOM 3514 O O . PRO B 1 38 ? -26.109 -27 -5.477 1 86.5 38 PRO B O 1
ATOM 3517 N N . VAL B 1 39 ? -25.172 -27.656 -7.309 1 88 39 VAL B N 1
ATOM 3518 C CA . VAL B 1 39 ? -25.578 -29.062 -7.203 1 88 39 VAL B CA 1
ATOM 3519 C C . VAL B 1 39 ? -24.812 -29.734 -6.07 1 88 39 VAL B C 1
ATOM 3521 O O . VAL B 1 39 ? -25.281 -30.719 -5.5 1 88 39 VAL B O 1
ATOM 3524 N N . LYS B 1 40 ? -23.641 -29.344 -5.859 1 94.38 40 LYS B N 1
ATOM 3525 C CA . LYS B 1 40 ? -22.75 -29.781 -4.801 1 94.38 40 LYS B CA 1
ATOM 3526 C C . LYS B 1 40 ? -22.078 -28.594 -4.121 1 94.38 40 LYS B C 1
ATOM 3528 O O . LYS B 1 40 ? -21.953 -27.531 -4.715 1 94.38 40 LYS B O 1
ATOM 3533 N N . PRO B 1 41 ? -21.734 -28.828 -2.92 1 94.81 41 PRO B N 1
ATOM 3534 C CA . PRO B 1 41 ? -20.938 -27.75 -2.305 1 94.81 41 PRO B CA 1
ATOM 3535 C C . PRO B 1 41 ? -19.688 -27.422 -3.102 1 94.81 41 PRO B C 1
ATOM 3537 O O . PRO B 1 41 ? -18.969 -28.312 -3.553 1 94.81 41 PRO B O 1
ATOM 3540 N N . ILE B 1 42 ? -19.469 -26.188 -3.279 1 95.81 42 ILE B N 1
ATOM 3541 C CA . ILE B 1 42 ? -18.375 -25.734 -4.145 1 95.81 42 ILE B CA 1
ATOM 3542 C C . ILE B 1 42 ? -17.031 -25.969 -3.449 1 95.81 42 ILE B C 1
ATOM 3544 O O . ILE B 1 42 ? -16.891 -25.656 -2.268 1 95.81 42 ILE B O 1
ATOM 3548 N N . ILE B 1 43 ? -16.125 -26.625 -4.078 1 96.94 43 ILE B N 1
ATOM 3549 C CA . ILE B 1 43 ? -14.727 -26.734 -3.654 1 96.94 43 ILE B CA 1
ATOM 3550 C C . ILE B 1 43 ? -13.859 -25.781 -4.457 1 96.94 43 ILE B C 1
ATOM 3552 O O . ILE B 1 43 ? -13.719 -25.922 -5.676 1 96.94 43 ILE B O 1
ATOM 3556 N N . ARG B 1 44 ? -13.305 -24.828 -3.768 1 93.81 44 ARG B N 1
ATOM 3557 C CA . ARG B 1 44 ? -12.547 -23.75 -4.414 1 93.81 44 ARG B CA 1
ATOM 3558 C C . ARG B 1 44 ? -11.062 -24.094 -4.465 1 93.81 44 ARG B C 1
ATOM 3560 O O . ARG B 1 44 ? -10.359 -23.984 -3.461 1 93.81 44 ARG B O 1
ATOM 3567 N N . LEU B 1 45 ? -10.594 -24.359 -5.609 1 97.31 45 LEU B N 1
ATOM 3568 C CA . LEU B 1 45 ? -9.188 -24.641 -5.832 1 97.31 45 LEU B CA 1
ATOM 3569 C C . LEU B 1 45 ? -8.57 -23.641 -6.805 1 97.31 45 LEU B C 1
ATOM 3571 O O . LEU B 1 45 ? -7.625 -23.984 -7.531 1 97.31 45 LEU B O 1
ATOM 3575 N N . SER B 1 46 ? -9.117 -22.406 -6.828 1 91.94 46 SER B N 1
ATOM 3576 C CA . SER B 1 46 ? -8.758 -21.422 -7.848 1 91.94 46 SER B CA 1
ATOM 3577 C C . SER B 1 46 ? -7.801 -20.375 -7.289 1 91.94 46 SER B C 1
ATOM 3579 O O . SER B 1 46 ? -6.996 -19.797 -8.031 1 91.94 46 SER B O 1
ATOM 3581 N N . LEU B 1 47 ? -7.84 -20.047 -6.027 1 85.94 47 LEU B N 1
ATOM 3582 C CA . LEU B 1 47 ? -7.109 -18.922 -5.461 1 85.94 47 LEU B CA 1
ATOM 3583 C C . LEU B 1 47 ? -5.789 -19.375 -4.852 1 85.94 47 LEU B C 1
ATOM 3585 O O . LEU B 1 47 ? -5.754 -20.344 -4.09 1 85.94 47 LEU B O 1
ATOM 3589 N N . GLY B 1 48 ? -4.746 -18.703 -5.207 1 90.62 48 GLY B N 1
ATOM 3590 C CA . GLY B 1 48 ? -3.432 -18.984 -4.645 1 90.62 48 GLY B CA 1
ATOM 3591 C C . GLY B 1 48 ? -3.264 -18.438 -3.24 1 90.62 48 GLY B C 1
ATOM 3592 O O . GLY B 1 48 ? -2.336 -17.656 -2.975 1 90.62 48 GLY B O 1
ATOM 3593 N N . ASP B 1 49 ? -4.129 -18.812 -2.352 1 92.62 49 ASP B N 1
ATOM 3594 C CA . ASP B 1 49 ? -4.164 -18.422 -0.944 1 92.62 49 ASP B CA 1
ATOM 3595 C C . ASP B 1 49 ? -4.109 -19.641 -0.034 1 92.62 49 ASP B C 1
ATOM 3597 O O . ASP B 1 49 ? -5.074 -20.406 0.048 1 92.62 49 ASP B O 1
ATOM 3601 N N . PRO B 1 50 ? -3.02 -19.828 0.668 1 94 50 PRO B N 1
ATOM 3602 C CA . PRO B 1 50 ? -2.85 -21.031 1.492 1 94 50 PRO B CA 1
ATOM 3603 C C . PRO B 1 50 ? -3.781 -21.047 2.703 1 94 50 PRO B C 1
ATOM 3605 O O . PRO B 1 50 ? -3.891 -22.078 3.385 1 94 50 PRO B O 1
ATOM 3608 N N . THR B 1 51 ? -4.484 -19.984 2.955 1 93.44 51 THR B N 1
ATOM 3609 C CA . THR B 1 51 ? -5.277 -19.891 4.176 1 93.44 51 THR B CA 1
ATOM 3610 C C . THR B 1 51 ? -6.742 -20.203 3.896 1 93.44 51 THR B C 1
ATOM 3612 O O . THR B 1 51 ? -7.562 -20.25 4.82 1 93.44 51 THR B O 1
ATOM 3615 N N . VAL B 1 52 ? -7.098 -20.484 2.713 1 90.06 52 VAL B N 1
ATOM 3616 C CA . VAL B 1 52 ? -8.484 -20.578 2.27 1 90.06 52 VAL B CA 1
ATOM 3617 C C . VAL B 1 52 ? -9.227 -21.641 3.086 1 90.06 52 VAL B C 1
ATOM 3619 O O . VAL B 1 52 ? -10.352 -21.406 3.527 1 90.06 52 VAL B O 1
ATOM 3622 N N . PHE B 1 53 ? -8.602 -22.781 3.396 1 93.69 53 PHE B N 1
ATOM 3623 C CA . PHE B 1 53 ? -9.297 -23.906 4.008 1 93.69 53 PHE B CA 1
ATOM 3624 C C . PHE B 1 53 ? -9 -23.984 5.5 1 93.69 53 PHE B C 1
ATOM 3626 O O . PHE B 1 53 ? -9.539 -24.828 6.203 1 93.69 53 PHE B O 1
ATOM 3633 N N . GLY B 1 54 ? -8.117 -23.156 6 1 92.94 54 GLY B N 1
ATOM 3634 C CA . GLY B 1 54 ? -7.848 -23.062 7.426 1 92.94 54 GLY B CA 1
ATOM 3635 C C . GLY B 1 54 ? -6.926 -24.156 7.938 1 92.94 54 GLY B C 1
ATOM 3636 O O . GLY B 1 54 ? -6.602 -24.203 9.125 1 92.94 54 GLY B O 1
ATOM 3637 N N . ASN B 1 55 ? -6.473 -25.031 7.027 1 94.31 55 ASN B N 1
ATOM 3638 C CA . ASN B 1 55 ? -5.629 -26.156 7.438 1 94.31 55 ASN B CA 1
ATOM 3639 C C . ASN B 1 55 ? -4.164 -25.734 7.559 1 94.31 55 ASN B C 1
ATOM 3641 O O . ASN B 1 55 ? -3.359 -26.453 8.156 1 94.31 55 ASN B O 1
ATOM 3645 N N . LEU B 1 56 ? -3.771 -24.672 6.93 1 95.12 56 LEU B N 1
ATOM 3646 C CA . LEU B 1 56 ? -2.422 -24.125 7.012 1 95.12 56 LEU B CA 1
ATOM 3647 C C . LEU B 1 56 ? -2.424 -22.781 7.742 1 95.12 56 LEU B C 1
ATOM 3649 O O . LEU B 1 56 ? -3.271 -21.938 7.477 1 95.12 56 LEU B O 1
ATOM 3653 N N . SER B 1 57 ? -1.602 -22.688 8.703 1 93.81 57 SER B N 1
ATOM 3654 C CA . SER B 1 57 ? -1.55 -21.469 9.508 1 93.81 57 SER B CA 1
ATOM 3655 C C . SER B 1 57 ? -0.123 -20.938 9.625 1 93.81 57 SER B C 1
ATOM 3657 O O . SER B 1 57 ? 0.837 -21.703 9.469 1 93.81 57 SER B O 1
ATOM 3659 N N . CYS B 1 58 ? -0.036 -19.688 9.922 1 96.38 58 CYS B N 1
ATOM 3660 C CA . CYS B 1 58 ? 1.275 -19.078 10.141 1 96.38 58 CYS B CA 1
ATOM 3661 C C . CYS B 1 58 ? 1.919 -19.625 11.406 1 96.38 58 CYS B C 1
ATOM 3663 O O . CYS B 1 58 ? 1.232 -20.188 12.266 1 96.38 58 CYS B O 1
ATOM 3665 N N . PRO B 1 59 ? 3.242 -19.562 11.547 1 96.75 59 PRO B N 1
ATOM 3666 C CA . PRO B 1 59 ? 3.896 -20.094 12.742 1 96.75 59 PRO B CA 1
ATOM 3667 C C . PRO B 1 59 ? 3.553 -19.297 14.008 1 96.75 59 PRO B C 1
ATOM 3669 O O . PRO B 1 59 ? 3.389 -18.078 13.945 1 96.75 59 PRO B O 1
ATOM 3672 N N . ASP B 1 60 ? 3.654 -19.906 15.156 1 95.5 60 ASP B N 1
ATOM 3673 C CA . ASP B 1 60 ? 3.33 -19.312 16.438 1 95.5 60 ASP B CA 1
ATOM 3674 C C . ASP B 1 60 ? 4.273 -18.156 16.766 1 95.5 60 ASP B C 1
ATOM 3676 O O . ASP B 1 60 ? 3.865 -17.156 17.375 1 95.5 60 ASP B O 1
ATOM 3680 N N . VAL B 1 61 ? 5.535 -18.328 16.312 1 97 61 VAL B N 1
ATOM 3681 C CA . VAL B 1 61 ? 6.527 -17.281 16.562 1 97 61 VAL B CA 1
ATOM 3682 C C . VAL B 1 61 ? 6.039 -15.961 15.984 1 97 61 VAL B C 1
ATOM 3684 O O . VAL B 1 61 ? 6.258 -14.898 16.578 1 97 61 VAL B O 1
ATOM 3687 N N . LEU B 1 62 ? 5.402 -16.031 14.875 1 97.25 62 LEU B N 1
ATOM 3688 C CA . LEU B 1 62 ? 4.902 -14.836 14.219 1 97.25 62 LEU B CA 1
ATOM 3689 C C . LEU B 1 62 ? 3.73 -14.242 15 1 97.25 62 LEU B C 1
ATOM 3691 O O . LEU B 1 62 ? 3.713 -13.039 15.281 1 97.25 62 LEU B O 1
ATOM 3695 N N . THR B 1 63 ? 2.707 -15.047 15.406 1 97.12 63 THR B N 1
ATOM 3696 C CA . THR B 1 63 ? 1.56 -14.586 16.188 1 97.12 63 THR B CA 1
ATOM 3697 C C . THR B 1 63 ? 2.01 -14.008 17.531 1 97.12 63 THR B C 1
ATOM 3699 O O . THR B 1 63 ? 1.534 -12.953 17.938 1 97.12 63 THR B O 1
ATOM 3702 N N . ASP B 1 64 ? 2.969 -14.672 18.125 1 97.44 64 ASP B N 1
ATOM 3703 C CA . ASP B 1 64 ? 3.486 -14.227 19.422 1 97.44 64 ASP B CA 1
ATOM 3704 C C . ASP B 1 64 ? 4.191 -12.875 19.281 1 97.44 64 ASP B C 1
ATOM 3706 O O . ASP B 1 64 ? 4.051 -12.008 20.156 1 97.44 64 ASP B O 1
ATOM 3710 N N . ALA B 1 65 ? 4.965 -12.734 18.234 1 97.62 65 ALA B N 1
ATOM 3711 C CA . ALA B 1 65 ? 5.668 -11.477 18 1 97.62 65 ALA B CA 1
ATOM 3712 C C . ALA B 1 65 ? 4.684 -10.328 17.812 1 97.62 65 ALA B C 1
ATOM 3714 O O . ALA B 1 65 ? 4.875 -9.242 18.359 1 97.62 65 ALA B O 1
ATOM 3715 N N . ILE B 1 66 ? 3.619 -10.531 17.062 1 98.12 66 ILE B N 1
ATOM 3716 C CA . ILE B 1 66 ? 2.619 -9.5 16.828 1 98.12 66 ILE B CA 1
ATOM 3717 C C . ILE B 1 66 ? 1.945 -9.117 18.141 1 98.12 66 ILE B C 1
ATOM 3719 O O . ILE B 1 66 ? 1.759 -7.93 18.422 1 98.12 66 ILE B O 1
ATOM 3723 N N . ILE B 1 67 ? 1.585 -10.141 18.953 1 98.44 67 ILE B N 1
ATOM 3724 C CA . ILE B 1 67 ? 0.923 -9.906 20.219 1 98.44 67 ILE B CA 1
ATOM 3725 C C . ILE B 1 67 ? 1.84 -9.086 21.141 1 98.44 67 ILE B C 1
ATOM 3727 O O . ILE B 1 67 ? 1.42 -8.078 21.703 1 98.44 67 ILE B O 1
ATOM 3731 N N . ARG B 1 68 ? 3.104 -9.461 21.234 1 98.12 68 ARG B N 1
ATOM 3732 C CA . ARG B 1 68 ? 4.082 -8.734 22.047 1 98.12 68 ARG B CA 1
ATOM 3733 C C . ARG B 1 68 ? 4.23 -7.297 21.562 1 98.12 68 ARG B C 1
ATOM 3735 O O . ARG B 1 68 ? 4.211 -6.367 22.375 1 98.12 68 ARG B O 1
ATOM 3742 N N . ASN B 1 69 ? 4.379 -7.137 20.312 1 97.81 69 ASN B N 1
ATOM 3743 C CA . ASN B 1 69 ? 4.703 -5.832 19.734 1 97.81 69 ASN B CA 1
ATOM 3744 C C . ASN B 1 69 ? 3.506 -4.887 19.781 1 97.81 69 ASN B C 1
ATOM 3746 O O . ASN B 1 69 ? 3.67 -3.68 19.953 1 97.81 69 ASN B O 1
ATOM 3750 N N . VAL B 1 70 ? 2.291 -5.418 19.562 1 97.69 70 VAL B N 1
ATOM 3751 C CA . VAL B 1 70 ? 1.102 -4.574 19.641 1 97.69 70 VAL B CA 1
ATOM 3752 C C . VAL B 1 70 ? 0.91 -4.07 21.062 1 97.69 70 VAL B C 1
ATOM 3754 O O . VAL B 1 70 ? 0.517 -2.92 21.281 1 97.69 70 VAL B O 1
ATOM 3757 N N . LYS B 1 71 ? 1.189 -4.852 22.078 1 96.88 71 LYS B N 1
ATOM 3758 C CA . LYS B 1 71 ? 1.056 -4.484 23.484 1 96.88 71 LYS B CA 1
ATOM 3759 C C . LYS B 1 71 ? 2.086 -3.428 23.875 1 96.88 71 LYS B C 1
ATOM 3761 O O . LYS B 1 71 ? 1.836 -2.607 24.766 1 96.88 71 LYS B O 1
ATOM 3766 N N . SER B 1 72 ? 3.189 -3.387 23.219 1 96.38 72 SER B N 1
ATOM 3767 C CA . SER B 1 72 ? 4.27 -2.473 23.578 1 96.38 72 SER B CA 1
ATOM 3768 C C . SER B 1 72 ? 3.953 -1.047 23.141 1 96.38 72 SER B C 1
ATOM 3770 O O . SER B 1 72 ? 4.543 -0.091 23.656 1 96.38 72 SER B O 1
ATOM 3772 N N . HIS B 1 73 ? 3.117 -0.848 22.078 1 95.69 73 HIS B N 1
ATOM 3773 C CA . HIS B 1 73 ? 2.758 0.428 21.469 1 95.69 73 HIS B CA 1
ATOM 3774 C C . HIS B 1 73 ? 3.965 1.084 20.812 1 95.69 73 HIS B C 1
ATOM 3776 O O . HIS B 1 73 ? 3.932 2.273 20.484 1 95.69 73 HIS B O 1
ATOM 3782 N N . ASN B 1 74 ? 5.039 0.315 20.547 1 95.25 74 ASN B N 1
ATOM 3783 C CA . ASN B 1 74 ? 6.281 0.89 20.047 1 95.25 74 ASN B CA 1
ATOM 3784 C C . ASN B 1 74 ? 6.34 0.85 18.516 1 95.25 74 ASN B C 1
ATOM 3786 O O . ASN B 1 74 ? 7.309 1.316 17.922 1 95.25 74 ASN B O 1
ATOM 3790 N N . HIS B 1 75 ? 5.336 0.328 17.906 1 96.69 75 HIS B N 1
ATOM 3791 C CA . HIS B 1 75 ? 5.379 0.128 16.453 1 96.69 75 HIS B CA 1
ATOM 3792 C C . HIS B 1 75 ? 4.145 0.717 15.781 1 96.69 75 HIS B C 1
ATOM 3794 O O . HIS B 1 75 ? 3.713 0.231 14.734 1 96.69 75 HIS B O 1
ATOM 3800 N N . ASN B 1 76 ? 3.541 1.727 16.406 1 97.12 76 ASN B N 1
ATOM 3801 C CA . ASN B 1 76 ? 2.309 2.326 15.906 1 97.12 76 ASN B CA 1
ATOM 3802 C C . ASN B 1 76 ? 2.598 3.482 14.953 1 97.12 76 ASN B C 1
ATOM 3804 O O . ASN B 1 76 ? 1.735 3.867 14.164 1 97.12 76 ASN B O 1
ATOM 3808 N N . GLY B 1 77 ? 3.77 4.066 15.016 1 95.25 77 GLY B N 1
ATOM 3809 C CA . GLY B 1 77 ? 4.074 5.312 14.328 1 95.25 77 GLY B CA 1
ATOM 3810 C C . GLY B 1 77 ? 4.625 5.102 12.93 1 95.25 77 GLY B C 1
ATOM 3811 O O . GLY B 1 77 ? 4.758 3.963 12.477 1 95.25 77 GLY B O 1
ATOM 3812 N N . TYR B 1 78 ? 4.863 6.211 12.227 1 92.56 78 TYR B N 1
ATOM 3813 C CA . TYR B 1 78 ? 5.496 6.172 10.914 1 92.56 78 TYR B CA 1
ATOM 3814 C C . TYR B 1 78 ? 6.891 5.566 10.992 1 92.56 78 TYR B C 1
ATOM 3816 O O . TYR B 1 78 ? 7.594 5.746 11.992 1 92.56 78 TYR B O 1
ATOM 3824 N N . ILE B 1 79 ? 7.207 4.875 10 1 93.06 79 ILE B N 1
ATOM 3825 C CA . ILE B 1 79 ? 8.555 4.355 9.812 1 93.06 79 ILE B CA 1
ATOM 3826 C C . ILE B 1 79 ? 9.125 4.871 8.492 1 93.06 79 ILE B C 1
ATOM 3828 O O . ILE B 1 79 ? 8.438 5.57 7.742 1 93.06 79 ILE B O 1
ATOM 3832 N N . HIS B 1 80 ? 10.398 4.602 8.312 1 91.88 80 HIS B N 1
ATOM 3833 C CA . HIS B 1 80 ? 10.961 4.918 7.008 1 91.88 80 HIS B CA 1
ATOM 3834 C C . HIS B 1 80 ? 10.117 4.328 5.883 1 91.88 80 HIS B C 1
ATOM 3836 O O . HIS B 1 80 ? 9.633 3.199 5.992 1 91.88 80 HIS B O 1
ATOM 3842 N N . SER B 1 81 ? 9.93 5.055 4.82 1 92.31 81 SER B N 1
ATOM 3843 C CA . SER B 1 81 ? 9.039 4.645 3.738 1 92.31 81 SER B CA 1
ATOM 3844 C C . SER B 1 81 ? 9.477 3.309 3.146 1 92.31 81 SER B C 1
ATOM 3846 O O . SER B 1 81 ? 8.648 2.551 2.635 1 92.31 81 SER B O 1
ATOM 3848 N N . ALA B 1 82 ? 10.781 2.977 3.207 1 95.12 82 ALA B N 1
ATOM 3849 C CA . ALA B 1 82 ? 11.289 1.71 2.684 1 95.12 82 ALA B CA 1
ATOM 3850 C C . ALA B 1 82 ? 11.203 0.608 3.734 1 95.12 82 ALA B C 1
ATOM 3852 O O . ALA B 1 82 ? 11.508 -0.553 3.453 1 95.12 82 ALA B O 1
ATOM 3853 N N . GLY B 1 83 ? 10.844 0.933 4.918 1 96.75 83 GLY B N 1
ATOM 3854 C CA . GLY B 1 83 ? 10.766 -0.028 6.004 1 96.75 83 GLY B CA 1
ATOM 3855 C C . GLY B 1 83 ? 11.727 0.276 7.141 1 96.75 83 GLY B C 1
ATOM 3856 O O . GLY B 1 83 ? 12.648 1.086 6.984 1 96.75 83 GLY B O 1
ATOM 3857 N N . THR B 1 84 ? 11.523 -0.308 8.281 1 96.69 84 THR B N 1
ATOM 3858 C CA . THR B 1 84 ? 12.398 -0.105 9.422 1 96.69 84 THR B CA 1
ATOM 3859 C C . THR B 1 84 ? 13.797 -0.643 9.141 1 96.69 84 THR B C 1
ATOM 3861 O O . THR B 1 84 ? 13.953 -1.589 8.367 1 96.69 84 THR B O 1
ATOM 3864 N N . GLU B 1 85 ? 14.734 -0.031 9.773 1 97.19 85 GLU B N 1
ATOM 3865 C CA . GLU B 1 85 ? 16.109 -0.488 9.609 1 97.19 85 GLU B CA 1
ATOM 3866 C C . GLU B 1 85 ? 16.266 -1.947 10.031 1 97.19 85 GLU B C 1
ATOM 3868 O O . GLU B 1 85 ? 16.922 -2.732 9.344 1 97.19 85 GLU B O 1
ATOM 3873 N N . ALA B 1 86 ? 15.664 -2.314 11.125 1 98.06 86 ALA B N 1
ATOM 3874 C CA . ALA B 1 86 ? 15.773 -3.672 11.656 1 98.06 86 ALA B CA 1
ATOM 3875 C C . ALA B 1 86 ? 15.188 -4.688 10.68 1 98.06 86 ALA B C 1
ATOM 3877 O O . ALA B 1 86 ? 15.773 -5.75 10.453 1 98.06 86 ALA B O 1
ATOM 3878 N N . ALA B 1 87 ? 14.055 -4.375 10.133 1 98.56 87 ALA B N 1
ATOM 3879 C CA . ALA B 1 87 ? 13.414 -5.289 9.188 1 98.56 87 ALA B CA 1
ATOM 3880 C C . ALA B 1 87 ? 14.242 -5.43 7.914 1 98.56 87 ALA B C 1
ATOM 3882 O O . ALA B 1 87 ? 14.461 -6.539 7.43 1 98.56 87 ALA B O 1
ATOM 3883 N N . ARG B 1 88 ? 14.672 -4.305 7.336 1 98.56 88 ARG B N 1
ATOM 3884 C CA . ARG B 1 88 ? 15.461 -4.324 6.109 1 98.56 88 ARG B CA 1
ATOM 3885 C C . ARG B 1 88 ? 16.781 -5.074 6.316 1 98.56 88 ARG B C 1
ATOM 3887 O O . ARG B 1 88 ? 17.203 -5.832 5.445 1 98.56 88 ARG B O 1
ATOM 3894 N N . ALA B 1 89 ? 17.375 -4.883 7.496 1 98.62 89 ALA B N 1
ATOM 3895 C CA . ALA B 1 89 ? 18.609 -5.598 7.816 1 98.62 89 ALA B CA 1
ATOM 3896 C C . ALA B 1 89 ? 18.359 -7.098 7.922 1 98.62 89 ALA B C 1
ATOM 3898 O O . ALA B 1 89 ? 19.172 -7.902 7.461 1 98.62 89 ALA B O 1
ATOM 3899 N N . ALA B 1 90 ? 17.297 -7.477 8.562 1 98.69 90 ALA B N 1
ATOM 3900 C CA . ALA B 1 90 ? 16.953 -8.891 8.711 1 98.69 90 ALA B CA 1
ATOM 3901 C C . ALA B 1 90 ? 16.719 -9.539 7.348 1 98.69 90 ALA B C 1
ATOM 3903 O O . ALA B 1 90 ? 17.156 -10.664 7.105 1 98.69 90 ALA B O 1
ATOM 3904 N N . ILE B 1 91 ? 16.047 -8.828 6.449 1 98.75 91 ILE B N 1
ATOM 3905 C CA . ILE B 1 91 ? 15.789 -9.328 5.105 1 98.75 91 ILE B CA 1
ATOM 3906 C C . ILE B 1 91 ? 17.109 -9.492 4.352 1 98.75 91 ILE B C 1
ATOM 3908 O O . ILE B 1 91 ? 17.344 -10.531 3.729 1 98.75 91 ILE B O 1
ATOM 3912 N N . ALA B 1 92 ? 17.922 -8.484 4.43 1 98.56 92 ALA B N 1
ATOM 3913 C CA . ALA B 1 92 ? 19.219 -8.531 3.758 1 98.56 92 ALA B CA 1
ATOM 3914 C C . ALA B 1 92 ? 20.047 -9.703 4.262 1 98.56 92 ALA B C 1
ATOM 3916 O O . ALA B 1 92 ? 20.703 -10.391 3.477 1 98.56 92 ALA B O 1
ATOM 3917 N N . ALA B 1 93 ? 20.016 -9.906 5.559 1 97.81 93 ALA B N 1
ATOM 3918 C CA . ALA B 1 93 ? 20.797 -10.984 6.164 1 97.81 93 ALA B CA 1
ATOM 3919 C C . ALA B 1 93 ? 20.281 -12.352 5.715 1 97.81 93 ALA B C 1
ATOM 3921 O O . ALA B 1 93 ? 21.062 -13.258 5.43 1 97.81 93 ALA B O 1
ATOM 3922 N N . ARG B 1 94 ? 19.031 -12.5 5.668 1 97.12 94 ARG B N 1
ATOM 3923 C CA . ARG B 1 94 ? 18.406 -13.789 5.355 1 97.12 94 ARG B CA 1
ATOM 3924 C C . ARG B 1 94 ? 18.594 -14.141 3.885 1 97.12 94 ARG B C 1
ATOM 3926 O O . ARG B 1 94 ? 18.781 -15.305 3.539 1 97.12 94 ARG B O 1
ATOM 3933 N N . TYR B 1 95 ? 18.469 -13.172 3.023 1 96.5 95 TYR B N 1
ATOM 3934 C CA . TYR B 1 95 ? 18.359 -13.477 1.602 1 96.5 95 TYR B CA 1
ATOM 3935 C C . TYR B 1 95 ? 19.609 -13.062 0.85 1 96.5 95 TYR B C 1
ATOM 3937 O O . TYR B 1 95 ? 19.766 -13.352 -0.339 1 96.5 95 TYR B O 1
ATOM 3945 N N . GLY B 1 96 ? 20.5 -12.359 1.588 1 94.56 96 GLY B N 1
ATOM 3946 C CA . GLY B 1 96 ? 21.828 -12.141 1.041 1 94.56 96 GLY B CA 1
ATOM 3947 C C . GLY B 1 96 ? 22.734 -13.352 1.16 1 94.56 96 GLY B C 1
ATOM 3948 O O . GLY B 1 96 ? 22.422 -14.297 1.884 1 94.56 96 GLY B O 1
ATOM 3949 N N . SER B 1 97 ? 23.766 -13.414 0.363 1 91.19 97 SER B N 1
ATOM 3950 C CA . SER B 1 97 ? 24.797 -14.453 0.408 1 91.19 97 SER B CA 1
ATOM 3951 C C . SER B 1 97 ? 26.172 -13.883 0.125 1 91.19 97 SER B C 1
ATOM 3953 O O . SER B 1 97 ? 26.312 -12.695 -0.184 1 91.19 97 SER B O 1
ATOM 3955 N N . VAL B 1 98 ? 27.141 -14.719 0.318 1 88.69 98 VAL B N 1
ATOM 3956 C CA . VAL B 1 98 ? 28.516 -14.305 0.044 1 88.69 98 VAL B CA 1
ATOM 3957 C C . VAL B 1 98 ? 28.656 -13.93 -1.429 1 88.69 98 VAL B C 1
ATOM 3959 O O . VAL B 1 98 ? 29.344 -12.961 -1.764 1 88.69 98 VAL B O 1
ATOM 3962 N N . ASP B 1 99 ? 27.922 -14.617 -2.246 1 87 99 ASP B N 1
ATOM 3963 C CA . ASP B 1 99 ? 28.031 -14.406 -3.686 1 87 99 ASP B CA 1
ATOM 3964 C C . ASP B 1 99 ? 27.094 -13.297 -4.148 1 87 99 ASP B C 1
ATOM 3966 O O . ASP B 1 99 ? 27.234 -12.766 -5.254 1 87 99 ASP B O 1
ATOM 3970 N N . ALA B 1 100 ? 26.125 -13.023 -3.369 1 91 100 ALA B N 1
ATOM 3971 C CA . ALA B 1 100 ? 25.172 -11.953 -3.635 1 91 100 ALA B CA 1
ATOM 3972 C C . ALA B 1 100 ? 24.859 -11.172 -2.361 1 91 100 ALA B C 1
ATOM 3974 O O . ALA B 1 100 ? 23.734 -11.234 -1.851 1 91 100 ALA B O 1
ATOM 3975 N N . PRO B 1 101 ? 25.828 -10.438 -1.92 1 94.31 101 PRO B N 1
ATOM 3976 C CA . PRO B 1 101 ? 25.625 -9.75 -0.642 1 94.31 101 PRO B CA 1
ATOM 3977 C C . PRO B 1 101 ? 24.578 -8.648 -0.718 1 94.31 101 PRO B C 1
ATOM 3979 O O . PRO B 1 101 ? 24.453 -7.973 -1.744 1 94.31 101 PRO B O 1
ATOM 3982 N N . LEU B 1 102 ? 23.828 -8.508 0.327 1 97.31 102 LEU B N 1
ATOM 3983 C CA . LEU B 1 102 ? 22.844 -7.449 0.5 1 97.31 102 LEU B CA 1
ATOM 3984 C C . LEU B 1 102 ? 23.078 -6.691 1.802 1 97.31 102 LEU B C 1
ATOM 3986 O O . LEU B 1 102 ? 23.594 -7.254 2.77 1 97.31 102 LEU B O 1
ATOM 3990 N N . THR B 1 103 ? 22.844 -5.461 1.843 1 97.44 103 THR B N 1
ATOM 3991 C CA . THR B 1 103 ? 22.688 -4.648 3.045 1 97.44 103 THR B CA 1
ATOM 3992 C C . THR B 1 103 ? 21.281 -4.094 3.154 1 97.44 103 THR B C 1
ATOM 3994 O O . THR B 1 103 ? 20.469 -4.234 2.229 1 97.44 103 THR B O 1
ATOM 3997 N N . LYS B 1 104 ? 20.984 -3.523 4.273 1 97.5 104 LYS B N 1
ATOM 3998 C CA . LYS B 1 104 ? 19.672 -2.934 4.477 1 97.5 104 LYS B CA 1
ATOM 3999 C C . LYS B 1 104 ? 19.359 -1.901 3.396 1 97.5 104 LYS B C 1
ATOM 4001 O O . LYS B 1 104 ? 18.188 -1.678 3.062 1 97.5 104 LYS B O 1
ATOM 4006 N N . ASP B 1 105 ? 20.344 -1.248 2.775 1 96.25 105 ASP B N 1
ATOM 4007 C CA . ASP B 1 105 ? 20.172 -0.188 1.787 1 96.25 105 ASP B CA 1
ATOM 4008 C C . ASP B 1 105 ? 19.812 -0.766 0.42 1 96.25 105 ASP B C 1
ATOM 4010 O O . ASP B 1 105 ? 19.469 -0.023 -0.503 1 96.25 105 ASP B O 1
ATOM 4014 N N . ASP B 1 106 ? 19.812 -2.111 0.307 1 97.75 106 ASP B N 1
ATOM 4015 C CA . ASP B 1 106 ? 19.438 -2.781 -0.934 1 97.75 106 ASP B CA 1
ATOM 4016 C C . ASP B 1 106 ? 17.984 -3.262 -0.882 1 97.75 106 ASP B C 1
ATOM 4018 O O . ASP B 1 106 ? 17.469 -3.818 -1.856 1 97.75 106 ASP B O 1
ATOM 4022 N N . VAL B 1 107 ? 17.375 -3.018 0.273 1 98.44 107 VAL B N 1
ATOM 4023 C CA . VAL B 1 107 ? 16.047 -3.604 0.502 1 98.44 107 VAL B CA 1
ATOM 4024 C C . VAL B 1 107 ? 15.008 -2.496 0.633 1 98.44 107 VAL B C 1
ATOM 4026 O O . VAL B 1 107 ? 15.203 -1.536 1.382 1 98.44 107 VAL B O 1
ATOM 4029 N N . ILE B 1 108 ? 13.938 -2.564 -0.117 1 98.31 108 ILE B N 1
ATOM 4030 C CA . ILE B 1 108 ? 12.766 -1.699 0.015 1 98.31 108 ILE B CA 1
ATOM 4031 C C . ILE B 1 108 ? 11.531 -2.543 0.314 1 98.31 108 ILE B C 1
ATOM 4033 O O . ILE B 1 108 ? 11.133 -3.385 -0.496 1 98.31 108 ILE B O 1
ATOM 4037 N N . ILE B 1 109 ? 10.977 -2.344 1.479 1 98.38 109 ILE B N 1
ATOM 4038 C CA . ILE B 1 109 ? 9.781 -3.076 1.886 1 98.38 109 ILE B CA 1
ATOM 4039 C C . ILE B 1 109 ? 8.539 -2.385 1.331 1 98.38 109 ILE B C 1
ATOM 4041 O O . ILE B 1 109 ? 8.438 -1.156 1.361 1 98.38 109 ILE B O 1
ATOM 4045 N N . ALA B 1 110 ? 7.641 -3.172 0.779 1 97.31 110 ALA B N 1
ATOM 4046 C CA . ALA B 1 110 ? 6.438 -2.666 0.123 1 97.31 110 ALA B CA 1
ATOM 4047 C C . ALA B 1 110 ? 5.188 -3.361 0.658 1 97.31 110 ALA B C 1
ATOM 4049 O O . ALA B 1 110 ? 5.281 -4.273 1.484 1 97.31 110 ALA B O 1
ATOM 4050 N N . SER B 1 111 ? 4.031 -2.84 0.217 1 95.94 111 SER B N 1
ATOM 4051 C CA . SER B 1 111 ? 2.748 -3.408 0.613 1 95.94 111 SER B CA 1
ATOM 4052 C C . SER B 1 111 ? 2.479 -4.723 -0.113 1 95.94 111 SER B C 1
ATOM 4054 O O . SER B 1 111 ? 1.685 -4.766 -1.055 1 95.94 111 SER B O 1
ATOM 4056 N N . GLY B 1 112 ? 3.07 -5.773 0.369 1 96.31 112 GLY B N 1
ATOM 4057 C CA . GLY B 1 112 ? 2.945 -7.09 -0.236 1 96.31 112 GLY B CA 1
ATOM 4058 C C . GLY B 1 112 ? 3.844 -7.281 -1.442 1 96.31 112 GLY B C 1
ATOM 4059 O O . GLY B 1 112 ? 4.523 -6.348 -1.872 1 96.31 112 GLY B O 1
ATOM 4060 N N . GLY B 1 113 ? 3.869 -8.539 -1.894 1 96.75 113 GLY B N 1
ATOM 4061 C CA . GLY B 1 113 ? 4.602 -8.836 -3.113 1 96.75 113 GLY B CA 1
ATOM 4062 C C . GLY B 1 113 ? 4.094 -8.07 -4.316 1 96.75 113 GLY B C 1
ATOM 4063 O O . GLY B 1 113 ? 4.871 -7.703 -5.203 1 96.75 113 GLY B O 1
ATOM 4064 N N . SER B 1 114 ? 2.799 -7.801 -4.355 1 95.75 114 SER B N 1
ATOM 4065 C CA . SER B 1 114 ? 2.201 -7.039 -5.449 1 95.75 114 SER B CA 1
ATOM 4066 C C . SER B 1 114 ? 2.74 -5.609 -5.488 1 95.75 114 SER B C 1
ATOM 4068 O O . SER B 1 114 ? 3.053 -5.09 -6.559 1 95.75 114 SER B O 1
ATOM 4070 N N . GLY B 1 115 ? 2.814 -4.98 -4.277 1 96.5 115 GLY B N 1
ATOM 4071 C CA . GLY B 1 115 ? 3.422 -3.66 -4.215 1 96.5 115 GLY B CA 1
ATOM 4072 C C . GLY B 1 115 ? 4.879 -3.654 -4.645 1 96.5 115 GLY B C 1
ATOM 4073 O O . GLY B 1 115 ? 5.332 -2.717 -5.301 1 96.5 115 GLY B O 1
ATOM 4074 N N . ALA B 1 116 ? 5.605 -4.66 -4.262 1 98.19 116 ALA B N 1
ATOM 4075 C CA . ALA B 1 116 ? 7.008 -4.797 -4.637 1 98.19 116 ALA B CA 1
ATOM 4076 C C . ALA B 1 116 ? 7.16 -4.945 -6.148 1 98.19 116 ALA B C 1
ATOM 4078 O O . ALA B 1 116 ? 8.039 -4.32 -6.754 1 98.19 116 ALA B O 1
ATOM 4079 N N . LEU B 1 117 ? 6.289 -5.742 -6.758 1 98.25 117 LEU B N 1
ATOM 4080 C CA . LEU B 1 117 ? 6.32 -5.93 -8.203 1 98.25 117 LEU B CA 1
ATOM 4081 C C . LEU B 1 117 ? 5.977 -4.637 -8.93 1 98.25 117 LEU B C 1
ATOM 4083 O O . LEU B 1 117 ? 6.598 -4.297 -9.938 1 98.25 117 LEU B O 1
ATOM 4087 N N . ASP B 1 118 ? 4.984 -3.967 -8.438 1 96.81 118 ASP B N 1
ATOM 4088 C CA . ASP B 1 118 ? 4.609 -2.682 -9.016 1 96.81 118 ASP B CA 1
ATOM 4089 C C . ASP B 1 118 ? 5.797 -1.72 -9.031 1 96.81 118 ASP B C 1
ATOM 4091 O O . ASP B 1 118 ? 6.094 -1.11 -10.062 1 96.81 118 ASP B O 1
ATOM 4095 N N . MET B 1 119 ? 6.473 -1.608 -7.906 1 96.94 119 MET B N 1
ATOM 4096 C CA . MET B 1 119 ? 7.633 -0.728 -7.797 1 96.94 119 MET B CA 1
ATOM 4097 C C . MET B 1 119 ? 8.766 -1.202 -8.703 1 96.94 119 MET B C 1
ATOM 4099 O O . MET B 1 119 ? 9.414 -0.395 -9.367 1 96.94 119 MET B O 1
ATOM 4103 N N . ALA B 1 120 ? 9.047 -2.494 -8.68 1 97.94 120 ALA B N 1
ATOM 4104 C CA . ALA B 1 120 ? 10.141 -3.066 -9.469 1 97.94 120 ALA B CA 1
ATOM 4105 C C . ALA B 1 120 ? 9.961 -2.768 -10.953 1 97.94 120 ALA B C 1
ATOM 4107 O O . ALA B 1 120 ? 10.93 -2.422 -11.641 1 97.94 120 ALA B O 1
ATOM 4108 N N . ILE B 1 121 ? 8.742 -2.855 -11.422 1 97.94 121 ILE B N 1
ATOM 4109 C CA . ILE B 1 121 ? 8.477 -2.699 -12.852 1 97.94 121 ILE B CA 1
ATOM 4110 C C . ILE B 1 121 ? 8.375 -1.215 -13.195 1 97.94 121 ILE B C 1
ATOM 4112 O O . ILE B 1 121 ? 9.039 -0.744 -14.125 1 97.94 121 ILE B O 1
ATOM 4116 N N . THR B 1 122 ? 7.621 -0.464 -12.422 1 96.25 122 THR B N 1
ATOM 4117 C CA . THR B 1 122 ? 7.344 0.925 -12.773 1 96.25 122 THR B CA 1
ATOM 4118 C C . THR B 1 122 ? 8.562 1.805 -12.492 1 96.25 122 THR B C 1
ATOM 4120 O O . THR B 1 122 ? 8.672 2.91 -13.031 1 96.25 122 THR B O 1
ATOM 4123 N N . GLY B 1 123 ? 9.43 1.34 -11.672 1 96.06 123 GLY B N 1
ATOM 4124 C CA . GLY B 1 123 ? 10.641 2.09 -11.406 1 96.06 123 GLY B CA 1
ATOM 4125 C C . GLY B 1 123 ? 11.625 2.076 -12.562 1 96.06 123 GLY B C 1
ATOM 4126 O O . GLY B 1 123 ? 12.461 2.971 -12.688 1 96.06 123 GLY B O 1
ATOM 4127 N N . ILE B 1 124 ? 11.5 1.092 -13.461 1 95.06 124 ILE B N 1
ATOM 4128 C CA . ILE B 1 124 ? 12.516 0.958 -14.5 1 95.06 124 ILE B CA 1
ATOM 4129 C C . ILE B 1 124 ? 11.883 1.133 -15.875 1 95.06 124 ILE B C 1
ATOM 4131 O O . ILE B 1 124 ? 12.578 1.319 -16.875 1 95.06 124 ILE B O 1
ATOM 4135 N N . CYS B 1 125 ? 10.555 1.104 -15.992 1 96 125 CYS B N 1
ATOM 4136 C CA . CYS B 1 125 ? 9.898 1.139 -17.297 1 96 125 CYS B CA 1
ATOM 4137 C C . CYS B 1 125 ? 9.141 2.447 -17.484 1 96 125 CYS B C 1
ATOM 4139 O O . CYS B 1 125 ? 8.539 2.967 -16.531 1 96 125 CYS B O 1
ATOM 4141 N N . ASN B 1 126 ? 9.156 2.967 -18.656 1 94.94 126 ASN B N 1
ATOM 4142 C CA . ASN B 1 126 ? 8.328 4.078 -19.109 1 94.94 126 ASN B CA 1
ATOM 4143 C C . ASN B 1 126 ? 7.27 3.615 -20.109 1 94.94 126 ASN B C 1
ATOM 4145 O O . ASN B 1 126 ? 7.383 2.525 -20.688 1 94.94 126 ASN B O 1
ATOM 4149 N N . PRO B 1 127 ? 6.191 4.48 -20.266 1 94.25 127 PRO B N 1
ATOM 4150 C CA . PRO B 1 127 ? 5.277 4.168 -21.359 1 94.25 127 PRO B CA 1
ATOM 4151 C C . PRO B 1 127 ? 6 3.967 -22.688 1 94.25 127 PRO B C 1
ATOM 4153 O O . PRO B 1 127 ? 6.871 4.762 -23.047 1 94.25 127 PRO B O 1
ATOM 4156 N N . GLY B 1 128 ? 5.691 2.875 -23.328 1 95.56 128 GLY B N 1
ATOM 4157 C CA . GLY B 1 128 ? 6.324 2.584 -24.609 1 95.56 128 GLY B CA 1
ATOM 4158 C C . GLY B 1 128 ? 7.449 1.573 -24.5 1 95.56 128 GLY B C 1
ATOM 4159 O O . GLY B 1 128 ? 7.805 0.925 -25.484 1 95.56 128 GLY B O 1
ATOM 4160 N N . ASP B 1 129 ? 8.047 1.402 -23.297 1 96.25 129 ASP B N 1
ATOM 4161 C CA . ASP B 1 129 ? 9.016 0.333 -23.078 1 96.25 129 ASP B CA 1
ATOM 4162 C C . ASP B 1 129 ? 8.336 -1.033 -23.078 1 96.25 129 ASP B C 1
ATOM 4164 O O . ASP B 1 129 ? 7.105 -1.119 -23.125 1 96.25 129 ASP B O 1
ATOM 4168 N N . ASN B 1 130 ? 9.18 -2.062 -23.109 1 97.12 130 ASN B N 1
ATOM 4169 C CA . ASN B 1 130 ? 8.586 -3.389 -22.969 1 97.12 130 ASN B CA 1
ATOM 4170 C C . ASN B 1 130 ? 9.352 -4.234 -21.953 1 97.12 130 ASN B C 1
ATOM 4172 O O . ASN B 1 130 ? 10.5 -3.932 -21.625 1 97.12 130 ASN B O 1
ATOM 4176 N N . ILE B 1 131 ? 8.719 -5.246 -21.422 1 97.88 131 ILE B N 1
ATOM 4177 C CA . ILE B 1 131 ? 9.289 -6.254 -20.547 1 97.88 131 ILE B CA 1
ATOM 4178 C C . ILE B 1 131 ? 8.938 -7.648 -21.062 1 97.88 131 ILE B C 1
ATOM 4180 O O . ILE B 1 131 ? 7.902 -7.84 -21.688 1 97.88 131 ILE B O 1
ATOM 4184 N N . LEU B 1 132 ? 9.844 -8.602 -20.781 1 98.56 132 LEU B N 1
ATOM 4185 C CA . LEU B 1 132 ? 9.578 -10.008 -21.094 1 98.56 132 LEU B CA 1
ATOM 4186 C C . LEU B 1 132 ? 8.984 -10.727 -19.891 1 98.56 132 LEU B C 1
ATOM 4188 O O . LEU B 1 132 ? 9.555 -10.688 -18.797 1 98.56 132 LEU B O 1
ATOM 4192 N N . ILE B 1 133 ? 7.852 -11.305 -20.062 1 98.44 133 ILE B N 1
ATOM 4193 C CA . ILE B 1 133 ? 7.273 -12.109 -19 1 98.44 133 ILE B CA 1
ATOM 4194 C C . ILE B 1 133 ? 6.996 -13.523 -19.5 1 98.44 133 ILE B C 1
ATOM 4196 O O . ILE B 1 133 ? 6.883 -13.742 -20.719 1 98.44 133 ILE B O 1
ATOM 4200 N N . PRO B 1 134 ? 6.941 -14.461 -18.625 1 98.56 134 PRO B N 1
ATOM 4201 C CA . PRO B 1 134 ? 6.68 -15.828 -19.062 1 98.56 134 PRO B CA 1
ATOM 4202 C C . PRO B 1 134 ? 5.242 -16.031 -19.531 1 98.56 134 PRO B C 1
ATOM 4204 O O . PRO B 1 134 ? 4.363 -15.234 -19.219 1 98.56 134 PRO B O 1
ATOM 4207 N N . ARG B 1 135 ? 5.062 -17 -20.344 1 98 135 ARG B N 1
ATOM 4208 C CA . ARG B 1 135 ? 3.762 -17.547 -20.719 1 98 135 ARG B CA 1
ATOM 4209 C C . ARG B 1 135 ? 3.719 -19.062 -20.531 1 98 135 ARG B C 1
ATOM 4211 O O . ARG B 1 135 ? 4.441 -19.797 -21.203 1 98 135 ARG B O 1
ATOM 4218 N N . PRO B 1 136 ? 2.879 -19.609 -19.609 1 97.44 136 PRO B N 1
ATOM 4219 C CA . PRO B 1 136 ? 1.91 -18.875 -18.797 1 97.44 136 PRO B CA 1
ATOM 4220 C C . PRO B 1 136 ? 2.574 -18.031 -17.719 1 97.44 136 PRO B C 1
ATOM 4222 O O . PRO B 1 136 ? 3.732 -18.266 -17.359 1 97.44 136 PRO B O 1
ATOM 4225 N N . ALA B 1 137 ? 1.872 -17.016 -17.219 1 95.44 137 ALA B N 1
ATOM 4226 C CA . ALA B 1 137 ? 2.441 -16.094 -16.25 1 95.44 137 ALA B CA 1
ATOM 4227 C C . ALA B 1 137 ? 1.419 -15.727 -15.18 1 95.44 137 ALA B C 1
ATOM 4229 O O . ALA B 1 137 ? 0.212 -15.742 -15.43 1 95.44 137 ALA B O 1
ATOM 4230 N N . PHE B 1 138 ? 1.928 -15.438 -14.023 1 94.75 138 PHE B N 1
ATOM 4231 C CA . PHE B 1 138 ? 1.129 -14.711 -13.047 1 94.75 138 PHE B CA 1
ATOM 4232 C C . PHE B 1 138 ? 0.582 -13.422 -13.648 1 94.75 138 PHE B C 1
ATOM 4234 O O . PHE B 1 138 ? 1.329 -12.641 -14.242 1 94.75 138 PHE B O 1
ATOM 4241 N N . SER B 1 139 ? -0.64 -13.102 -13.477 1 92.88 139 SER B N 1
ATOM 4242 C CA . SER B 1 139 ? -1.366 -12.109 -14.266 1 92.88 139 SER B CA 1
ATOM 4243 C C . SER B 1 139 ? -0.997 -10.688 -13.844 1 92.88 139 SER B C 1
ATOM 4245 O O . SER B 1 139 ? -1.148 -9.742 -14.617 1 92.88 139 SER B O 1
ATOM 4247 N N . LEU B 1 140 ? -0.525 -10.508 -12.664 1 93.5 140 LEU B N 1
ATOM 4248 C CA . LEU B 1 140 ? -0.274 -9.164 -12.141 1 93.5 140 LEU B CA 1
ATOM 4249 C C . LEU B 1 140 ? 0.777 -8.445 -12.977 1 93.5 140 LEU B C 1
ATOM 4251 O O . LEU B 1 140 ? 0.726 -7.223 -13.133 1 93.5 140 LEU B O 1
ATOM 4255 N N . TYR B 1 141 ? 1.758 -9.203 -13.562 1 96.62 141 TYR B N 1
ATOM 4256 C CA . TYR B 1 141 ? 2.762 -8.562 -14.406 1 96.62 141 TYR B CA 1
ATOM 4257 C C . TYR B 1 141 ? 2.104 -7.773 -15.539 1 96.62 141 TYR B C 1
ATOM 4259 O O . TYR B 1 141 ? 2.443 -6.613 -15.766 1 96.62 141 TYR B O 1
ATOM 4267 N N . GLN B 1 142 ? 1.165 -8.453 -16.125 1 94.38 142 GLN B N 1
ATOM 4268 C CA . GLN B 1 142 ? 0.445 -7.82 -17.219 1 94.38 142 GLN B CA 1
ATOM 4269 C C . GLN B 1 142 ? -0.425 -6.668 -16.734 1 94.38 142 GLN B C 1
ATOM 4271 O O . GLN B 1 142 ? -0.549 -5.645 -17.406 1 94.38 142 GLN B O 1
ATOM 4276 N N . VAL B 1 143 ? -1.041 -6.836 -15.602 1 93 143 VAL B N 1
ATOM 4277 C CA . VAL B 1 143 ? -1.894 -5.801 -15.031 1 93 143 VAL B CA 1
ATOM 4278 C C . VAL B 1 143 ? -1.085 -4.52 -14.82 1 93 143 VAL B C 1
ATOM 4280 O O . VAL B 1 143 ? -1.51 -3.438 -15.234 1 93 143 VAL B O 1
ATOM 4283 N N . ILE B 1 144 ? 0.081 -4.621 -14.211 1 95.81 144 ILE B N 1
ATOM 4284 C CA . ILE B 1 144 ? 0.951 -3.479 -13.953 1 95.81 144 ILE B CA 1
ATOM 4285 C C . ILE B 1 144 ? 1.404 -2.869 -15.281 1 95.81 144 ILE B C 1
ATOM 4287 O O . ILE B 1 144 ? 1.357 -1.648 -15.453 1 95.81 144 ILE B O 1
ATOM 4291 N N . ALA B 1 145 ? 1.811 -3.74 -16.203 1 95.56 145 ALA B N 1
ATOM 4292 C CA . ALA B 1 145 ? 2.283 -3.264 -17.5 1 95.56 145 ALA B CA 1
ATOM 4293 C C . ALA B 1 145 ? 1.192 -2.482 -18.234 1 95.56 145 ALA B C 1
ATOM 4295 O O . ALA B 1 145 ? 1.428 -1.368 -18.703 1 95.56 145 ALA B O 1
ATOM 4296 N N . ASP B 1 146 ? -0.007 -3.037 -18.25 1 93.5 146 ASP B N 1
ATOM 4297 C CA . ASP B 1 146 ? -1.123 -2.387 -18.922 1 93.5 146 ASP B CA 1
ATOM 4298 C C . ASP B 1 146 ? -1.443 -1.038 -18.281 1 93.5 146 ASP B C 1
ATOM 4300 O O . ASP B 1 146 ? -1.633 -0.042 -18.984 1 93.5 146 ASP B O 1
ATOM 4304 N N . ALA B 1 147 ? -1.485 -1.038 -17.031 1 92.56 147 ALA B N 1
ATOM 4305 C CA . ALA B 1 147 ? -1.826 0.18 -16.297 1 92.56 147 ALA B CA 1
ATOM 4306 C C . ALA B 1 147 ? -0.862 1.312 -16.641 1 92.56 147 ALA B C 1
ATOM 4308 O O . ALA B 1 147 ? -1.252 2.482 -16.656 1 92.56 147 ALA B O 1
ATOM 4309 N N . HIS B 1 148 ? 0.382 0.999 -16.969 1 94.81 148 HIS B N 1
ATOM 4310 C CA . HIS B 1 148 ? 1.413 2.014 -17.141 1 94.81 148 HIS B CA 1
ATOM 4311 C C . HIS B 1 148 ? 1.856 2.098 -18.594 1 94.81 148 HIS B C 1
ATOM 4313 O O . HIS B 1 148 ? 2.91 2.664 -18.891 1 94.81 148 HIS B O 1
ATOM 4319 N N . ASN B 1 149 ? 1.13 1.447 -19.484 1 95.19 149 ASN B N 1
ATOM 4320 C CA . ASN B 1 149 ? 1.369 1.484 -20.922 1 95.19 149 ASN B CA 1
ATOM 4321 C C . ASN B 1 149 ? 2.746 0.929 -21.281 1 95.19 149 ASN B C 1
ATOM 4323 O O . ASN B 1 149 ? 3.465 1.514 -22.094 1 95.19 149 ASN B O 1
ATOM 4327 N N . ILE B 1 150 ? 3.121 -0.068 -20.547 1 96.56 150 ILE B N 1
ATOM 4328 C CA . ILE B 1 150 ? 4.312 -0.858 -20.844 1 96.56 150 ILE B CA 1
ATOM 4329 C C . ILE B 1 150 ? 3.932 -2.061 -21.703 1 96.56 150 ILE B C 1
ATOM 4331 O O . ILE B 1 150 ? 2.955 -2.756 -21.406 1 96.56 150 ILE B O 1
ATOM 4335 N N . HIS B 1 151 ? 4.68 -2.297 -22.766 1 97.31 151 HIS B N 1
ATOM 4336 C CA . HIS B 1 151 ? 4.367 -3.426 -23.641 1 97.31 151 HIS B CA 1
ATOM 4337 C C . HIS B 1 151 ? 4.891 -4.734 -23.047 1 97.31 151 HIS B C 1
ATOM 4339 O O . HIS B 1 151 ? 6.027 -4.797 -22.578 1 97.31 151 HIS B O 1
ATOM 4345 N N . VAL B 1 152 ? 4.07 -5.742 -23.078 1 97.06 152 VAL B N 1
ATOM 4346 C CA . VAL B 1 152 ? 4.477 -7.062 -22.625 1 97.06 152 VAL B CA 1
ATOM 4347 C C . VAL B 1 152 ? 4.852 -7.938 -23.812 1 97.06 152 VAL B C 1
ATOM 4349 O O . VAL B 1 152 ? 4.129 -7.98 -24.812 1 97.06 152 VAL B O 1
ATOM 4352 N N . ARG B 1 153 ? 5.941 -8.484 -23.734 1 98.19 153 ARG B N 1
ATOM 4353 C CA . ARG B 1 153 ? 6.355 -9.547 -24.641 1 98.19 153 ARG B CA 1
ATOM 4354 C C . ARG B 1 153 ? 6.508 -10.875 -23.891 1 98.19 153 ARG B C 1
ATOM 4356 O O . ARG B 1 153 ? 6.988 -10.898 -22.75 1 98.19 153 ARG B O 1
ATOM 4363 N N . TYR B 1 154 ? 6.074 -11.93 -24.562 1 98 154 TYR B N 1
ATOM 4364 C CA . TYR B 1 154 ? 6.07 -13.227 -23.875 1 98 154 TYR B CA 1
ATOM 4365 C C . TYR B 1 154 ? 7.199 -14.109 -24.391 1 98 154 TYR B C 1
ATOM 4367 O O . TYR B 1 154 ? 7.496 -14.125 -25.578 1 98 154 TYR B O 1
ATOM 4375 N N . TYR B 1 155 ? 7.836 -14.758 -23.469 1 98.56 155 TYR B N 1
ATOM 4376 C CA . TYR B 1 155 ? 8.586 -15.961 -23.812 1 98.56 155 TYR B CA 1
ATOM 4377 C C . TYR B 1 155 ? 7.871 -17.219 -23.312 1 98.56 155 TYR B C 1
ATOM 4379 O O . TYR B 1 155 ? 7.223 -17.188 -22.25 1 98.56 155 TYR B O 1
ATOM 4387 N N . ASP B 1 156 ? 8.086 -18.281 -23.969 1 98.69 156 ASP B N 1
ATOM 4388 C CA . ASP B 1 156 ? 7.254 -19.453 -23.688 1 98.69 156 ASP B CA 1
ATOM 4389 C C . ASP B 1 156 ? 7.91 -20.359 -22.656 1 98.69 156 ASP B C 1
ATOM 4391 O O . ASP B 1 156 ? 9.125 -20.547 -22.656 1 98.69 156 ASP B O 1
ATOM 4395 N N . LEU B 1 157 ? 7.125 -20.828 -21.75 1 98.75 157 LEU B N 1
ATOM 4396 C CA . LEU B 1 157 ? 7.469 -21.969 -20.922 1 98.75 157 LEU B CA 1
ATOM 4397 C C . LEU B 1 157 ? 6.961 -23.266 -21.547 1 98.75 157 LEU B C 1
ATOM 4399 O O . LEU B 1 157 ? 5.812 -23.344 -22 1 98.75 157 LEU B O 1
ATOM 4403 N N . LEU B 1 158 ? 7.82 -24.25 -21.562 1 98.5 158 LEU B N 1
ATOM 4404 C CA . LEU B 1 158 ? 7.555 -25.453 -22.344 1 98.5 158 LEU B CA 1
ATOM 4405 C C . LEU B 1 158 ? 7.035 -26.578 -21.453 1 98.5 158 LEU B C 1
ATOM 4407 O O . LEU B 1 158 ? 7.801 -27.172 -20.688 1 98.5 158 LEU B O 1
ATOM 4411 N N . PRO B 1 159 ? 5.738 -26.938 -21.562 1 97.81 159 PRO B N 1
ATOM 4412 C CA . PRO B 1 159 ? 5.188 -27.984 -20.703 1 97.81 159 PRO B CA 1
ATOM 4413 C C . PRO B 1 159 ? 5.883 -29.328 -20.891 1 97.81 159 PRO B C 1
ATOM 4415 O O . PRO B 1 159 ? 6.008 -30.094 -19.922 1 97.81 159 PRO B O 1
ATOM 4418 N N . GLU B 1 160 ? 6.367 -29.625 -22.078 1 97.06 160 GLU B N 1
ATOM 4419 C CA . GLU B 1 160 ? 7.02 -30.906 -22.375 1 97.06 160 GLU B CA 1
ATOM 4420 C C . GLU B 1 160 ? 8.398 -30.969 -21.719 1 97.06 160 GLU B C 1
ATOM 4422 O O . GLU B 1 160 ? 8.992 -32.062 -21.625 1 97.06 160 GLU B O 1
ATOM 4427 N N . LYS B 1 161 ? 8.867 -29.875 -21.266 1 97.94 161 LYS B N 1
ATOM 4428 C CA . LYS B 1 161 ? 10.133 -29.812 -20.531 1 97.94 161 LYS B CA 1
ATOM 4429 C C . LYS B 1 161 ? 9.906 -29.312 -19.109 1 97.94 161 LYS B C 1
ATOM 4431 O O . LYS B 1 161 ? 10.719 -28.547 -18.578 1 97.94 161 LYS B O 1
ATOM 4436 N N . ASN B 1 162 ? 8.758 -29.594 -18.609 1 97.38 162 ASN B N 1
ATOM 4437 C CA . ASN B 1 162 ? 8.344 -29.203 -17.266 1 97.38 162 ASN B CA 1
ATOM 4438 C C . ASN B 1 162 ? 8.445 -27.703 -17.062 1 97.38 162 ASN B C 1
ATOM 4440 O O . ASN B 1 162 ? 9.016 -27.234 -16.062 1 97.38 162 ASN B O 1
ATOM 4444 N N . TRP B 1 163 ? 8.094 -26.984 -18.047 1 98.5 163 TRP B N 1
ATOM 4445 C CA . TRP B 1 163 ? 7.895 -25.531 -18.031 1 98.5 163 TRP B CA 1
ATOM 4446 C C . TRP B 1 163 ? 9.227 -24.797 -18.016 1 98.5 163 TRP B C 1
ATOM 4448 O O . TRP B 1 163 ? 9.328 -23.688 -17.5 1 98.5 163 TRP B O 1
ATOM 4458 N N . GLU B 1 164 ? 10.297 -25.391 -18.5 1 98.5 164 GLU B N 1
ATOM 4459 C CA . GLU B 1 164 ? 11.5 -24.625 -18.75 1 98.5 164 GLU B CA 1
ATOM 4460 C C . GLU B 1 164 ? 11.227 -23.469 -19.719 1 98.5 164 GLU B C 1
ATOM 4462 O O . GLU B 1 164 ? 10.344 -23.562 -20.578 1 98.5 164 GLU B O 1
ATOM 4467 N N . ALA B 1 165 ? 11.992 -22.453 -19.578 1 98.81 165 ALA B N 1
ATOM 4468 C CA . ALA B 1 165 ? 11.875 -21.312 -20.484 1 98.81 165 ALA B CA 1
ATOM 4469 C C . ALA B 1 165 ? 12.461 -21.641 -21.859 1 98.81 165 ALA B C 1
ATOM 4471 O O . ALA B 1 165 ? 13.5 -22.312 -21.953 1 98.81 165 ALA B O 1
ATOM 4472 N N . ASP B 1 166 ? 11.781 -21.25 -22.906 1 98.81 166 ASP B N 1
ATOM 4473 C CA . ASP B 1 166 ? 12.367 -21.266 -24.234 1 98.81 166 ASP B CA 1
ATOM 4474 C C . ASP B 1 166 ? 13.422 -20.172 -24.391 1 98.81 166 ASP B C 1
ATOM 4476 O O . ASP B 1 166 ? 13.117 -19.062 -24.812 1 98.81 166 ASP B O 1
ATOM 4480 N N . LEU B 1 167 ? 14.664 -20.516 -24.234 1 98.81 167 LEU B N 1
ATOM 4481 C CA . LEU B 1 167 ? 15.75 -19.547 -24.172 1 98.81 167 LEU B CA 1
ATOM 4482 C C . LEU B 1 167 ? 15.945 -18.875 -25.531 1 98.81 167 LEU B C 1
ATOM 4484 O O . LEU B 1 167 ? 16.266 -17.688 -25.594 1 98.81 167 LEU B O 1
ATOM 4488 N N . VAL B 1 168 ? 15.781 -19.656 -26.562 1 98.56 168 VAL B N 1
ATOM 4489 C CA . VAL B 1 168 ? 15.906 -19.094 -27.906 1 98.56 168 VAL B CA 1
ATOM 4490 C C . VAL B 1 168 ? 14.789 -18.078 -28.156 1 98.56 168 VAL B C 1
ATOM 4492 O O . VAL B 1 168 ? 15.031 -16.984 -28.641 1 98.56 168 VAL B O 1
ATOM 4495 N N . GLY B 1 169 ? 13.562 -18.5 -27.828 1 98.44 169 GLY B N 1
ATOM 4496 C CA . GLY B 1 169 ? 12.43 -17.594 -27.938 1 98.44 169 GLY B CA 1
ATOM 4497 C C . GLY B 1 169 ? 12.586 -16.344 -27.078 1 98.44 169 GLY B C 1
ATOM 4498 O O . GLY B 1 169 ? 12.242 -15.242 -27.516 1 98.44 169 GLY B O 1
ATOM 4499 N N . MET B 1 170 ? 13.086 -16.562 -25.922 1 98.62 170 MET B N 1
ATOM 4500 C CA . MET B 1 170 ? 13.328 -15.445 -25.016 1 98.62 170 MET B CA 1
ATOM 4501 C C . MET B 1 170 ? 14.281 -14.43 -25.625 1 98.62 170 MET B C 1
ATOM 4503 O O . MET B 1 170 ? 13.984 -13.234 -25.672 1 98.62 170 MET B O 1
ATOM 4507 N N . ALA B 1 171 ? 15.352 -14.867 -26.125 1 98.38 171 ALA B N 1
ATOM 4508 C CA . ALA B 1 171 ? 16.359 -14 -26.719 1 98.38 171 ALA B CA 1
ATOM 4509 C C . ALA B 1 171 ? 15.805 -13.258 -27.922 1 98.38 171 ALA B C 1
ATOM 4511 O O . ALA B 1 171 ? 16.109 -12.086 -28.141 1 98.38 171 ALA B O 1
ATOM 4512 N N . SER B 1 172 ? 14.984 -13.922 -28.641 1 98.38 172 SER B N 1
ATOM 4513 C CA . SER B 1 172 ? 14.461 -13.367 -29.891 1 98.38 172 SER B CA 1
ATOM 4514 C C . SER B 1 172 ? 13.492 -12.219 -29.625 1 98.38 172 SER B C 1
ATOM 4516 O O . SER B 1 172 ? 13.219 -11.422 -30.531 1 98.38 172 SER B O 1
ATOM 4518 N N . GLN B 1 173 ? 13.008 -12.102 -28.406 1 97.62 173 GLN B N 1
ATOM 4519 C CA . GLN B 1 173 ? 12.016 -11.094 -28.078 1 97.62 173 GLN B CA 1
ATOM 4520 C C . GLN B 1 173 ? 12.672 -9.805 -27.609 1 97.62 173 GLN B C 1
ATOM 4522 O O . GLN B 1 173 ? 12.008 -8.773 -27.469 1 97.62 173 GLN B O 1
ATOM 4527 N N . ILE B 1 174 ? 13.961 -9.828 -27.359 1 97 174 ILE B N 1
ATOM 4528 C CA . ILE B 1 174 ? 14.656 -8.688 -26.766 1 97 174 ILE B CA 1
ATOM 4529 C C . ILE B 1 174 ? 15.023 -7.688 -27.875 1 97 174 ILE B C 1
ATOM 4531 O O . ILE B 1 174 ? 15.5 -8.078 -28.938 1 97 174 ILE B O 1
ATOM 4535 N N . ASP B 1 175 ? 14.703 -6.406 -27.656 1 95.69 175 ASP B N 1
ATOM 4536 C CA . ASP B 1 175 ? 15.117 -5.312 -28.531 1 95.69 175 ASP B CA 1
ATOM 4537 C C . ASP B 1 175 ? 15.648 -4.133 -27.703 1 95.69 175 ASP B C 1
ATOM 4539 O O . ASP B 1 175 ? 15.984 -4.285 -26.531 1 95.69 175 ASP B O 1
ATOM 4543 N N . SER B 1 176 ? 15.805 -2.982 -28.344 1 93.12 176 SER B N 1
ATOM 4544 C CA . SER B 1 176 ? 16.469 -1.841 -27.734 1 93.12 176 SER B CA 1
ATOM 4545 C C . SER B 1 176 ? 15.57 -1.19 -26.672 1 93.12 176 SER B C 1
ATOM 4547 O O . SER B 1 176 ? 16.031 -0.372 -25.875 1 93.12 176 SER B O 1
ATOM 4549 N N . ARG B 1 177 ? 14.297 -1.621 -26.609 1 94.25 177 ARG B N 1
ATOM 4550 C CA . ARG B 1 177 ? 13.367 -1.012 -25.656 1 94.25 177 ARG B CA 1
ATOM 4551 C C . ARG B 1 177 ? 13.031 -1.971 -24.516 1 94.25 177 ARG B C 1
ATOM 4553 O O . ARG B 1 177 ? 12.219 -1.652 -23.656 1 94.25 177 ARG B O 1
ATOM 4560 N N . THR B 1 178 ? 13.641 -3.156 -24.516 1 96.38 178 THR B N 1
ATOM 4561 C CA . THR B 1 178 ? 13.406 -4.121 -23.453 1 96.38 178 THR B CA 1
ATOM 4562 C C . THR B 1 178 ? 14.117 -3.689 -22.172 1 96.38 178 THR B C 1
ATOM 4564 O O . THR B 1 178 ? 15.336 -3.518 -22.156 1 96.38 178 THR B O 1
ATOM 4567 N N . GLN B 1 179 ? 13.336 -3.596 -21.109 1 96.06 179 GLN B N 1
ATOM 4568 C CA . GLN B 1 179 ? 13.898 -3.037 -19.875 1 96.06 179 GLN B CA 1
ATOM 4569 C C . GLN B 1 179 ? 14.219 -4.137 -18.875 1 96.06 179 GLN B C 1
ATOM 4571 O O . GLN B 1 179 ? 15.047 -3.941 -17.969 1 96.06 179 GLN B O 1
ATOM 4576 N N . ALA B 1 180 ? 13.562 -5.301 -18.969 1 97.31 180 ALA B N 1
ATOM 4577 C CA . ALA B 1 180 ? 13.828 -6.371 -18.016 1 97.31 180 ALA B CA 1
ATOM 4578 C C . ALA B 1 180 ? 13.234 -7.691 -18.484 1 97.31 180 ALA B C 1
ATOM 4580 O O . ALA B 1 180 ? 12.305 -7.707 -19.297 1 97.31 180 ALA B O 1
ATOM 4581 N N . ILE B 1 181 ? 13.82 -8.75 -18.031 1 98.5 181 ILE B N 1
ATOM 4582 C CA . ILE B 1 181 ? 13.242 -10.086 -18.078 1 98.5 181 ILE B CA 1
ATOM 4583 C C . ILE B 1 181 ? 12.664 -10.453 -16.719 1 98.5 181 ILE B C 1
ATOM 4585 O O . ILE B 1 181 ? 13.367 -10.438 -15.711 1 98.5 181 ILE B O 1
ATOM 4589 N N . VAL B 1 182 ? 11.367 -10.758 -16.688 1 98.81 182 VAL B N 1
ATOM 4590 C CA . VAL B 1 182 ? 10.727 -11.203 -15.453 1 98.81 182 VAL B CA 1
ATOM 4591 C C . VAL B 1 182 ? 10.719 -12.727 -15.398 1 98.81 182 VAL B C 1
ATOM 4593 O O . VAL B 1 182 ? 10.32 -13.391 -16.359 1 98.81 182 VAL B O 1
ATOM 4596 N N . ILE B 1 183 ? 11.172 -13.273 -14.336 1 98.81 183 ILE B N 1
ATOM 4597 C CA . ILE B 1 183 ? 11.031 -14.703 -14.102 1 98.81 183 ILE B CA 1
ATOM 4598 C C . ILE B 1 183 ? 10.266 -14.945 -12.805 1 98.81 183 ILE B C 1
ATOM 4600 O O . ILE B 1 183 ? 10.281 -14.102 -11.906 1 98.81 183 ILE B O 1
ATOM 4604 N N . ASN B 1 184 ? 9.555 -15.898 -12.75 1 98.75 184 ASN B N 1
ATOM 4605 C CA . ASN B 1 184 ? 8.805 -16.344 -11.586 1 98.75 184 ASN B CA 1
ATOM 4606 C C . ASN B 1 184 ? 9.164 -17.781 -11.211 1 98.75 184 ASN B C 1
ATOM 4608 O O . ASN B 1 184 ? 8.773 -18.734 -11.906 1 98.75 184 ASN B O 1
ATOM 4612 N N . ASN B 1 185 ? 9.969 -17.953 -10.164 1 98.62 185 ASN B N 1
ATOM 4613 C CA . ASN B 1 185 ? 10.555 -19.234 -9.789 1 98.62 185 ASN B CA 1
ATOM 4614 C C . ASN B 1 185 ? 10.68 -19.359 -8.281 1 98.62 185 ASN B C 1
ATOM 4616 O O . ASN B 1 185 ? 11.438 -18.625 -7.645 1 98.62 185 ASN B O 1
ATOM 4620 N N . PRO B 1 186 ? 9.984 -20.359 -7.648 1 98.31 186 PRO B N 1
ATOM 4621 C CA . PRO B 1 186 ? 9 -21.297 -8.211 1 98.31 186 PRO B CA 1
ATOM 4622 C C . PRO B 1 186 ? 7.828 -20.594 -8.883 1 98.31 186 PRO B C 1
ATOM 4624 O O . PRO B 1 186 ? 7.551 -19.422 -8.578 1 98.31 186 PRO B O 1
ATOM 4627 N N . SER B 1 187 ? 7.184 -21.344 -9.734 1 98.25 187 SER B N 1
ATOM 4628 C CA . SER B 1 187 ? 6.324 -20.672 -10.703 1 98.25 187 SER B CA 1
ATOM 4629 C C . SER B 1 187 ? 4.859 -20.734 -10.273 1 98.25 187 SER B C 1
ATOM 4631 O O . SER B 1 187 ? 4.379 -21.781 -9.844 1 98.25 187 SER B O 1
ATOM 4633 N N . ASN B 1 188 ? 4.16 -19.703 -10.258 1 97.38 188 ASN B N 1
ATOM 4634 C CA . ASN B 1 188 ? 2.719 -19.562 -10.445 1 97.38 188 ASN B CA 1
ATOM 4635 C C . ASN B 1 188 ? 2.377 -19.094 -11.859 1 97.38 188 ASN B C 1
ATOM 4637 O O . ASN B 1 188 ? 2.773 -18 -12.273 1 97.38 188 ASN B O 1
ATOM 4641 N N . PRO B 1 189 ? 1.838 -19.891 -12.641 1 97.31 189 PRO B N 1
ATOM 4642 C CA . PRO B 1 189 ? 0.877 -20.938 -12.273 1 97.31 189 PRO B CA 1
ATOM 4643 C C . PRO B 1 189 ? 1.443 -22.344 -12.438 1 97.31 189 PRO B C 1
ATOM 4645 O O . PRO B 1 189 ? 0.743 -23.328 -12.18 1 97.31 189 PRO B O 1
ATOM 4648 N N . CYS B 1 190 ? 2.691 -22.531 -12.766 1 98.25 190 CYS B N 1
ATOM 4649 C CA . CYS B 1 190 ? 3.135 -23.781 -13.352 1 98.25 190 CYS B CA 1
ATOM 4650 C C . CYS B 1 190 ? 3.557 -24.766 -12.266 1 98.25 190 CYS B C 1
ATOM 4652 O O . CYS B 1 190 ? 3.574 -25.984 -12.5 1 98.25 190 CYS B O 1
ATOM 4654 N N . GLY B 1 191 ? 3.998 -24.25 -11.156 1 97.94 191 GLY B N 1
ATOM 4655 C CA . GLY B 1 191 ? 4.516 -25.125 -10.109 1 97.94 191 GLY B CA 1
ATOM 4656 C C . GLY B 1 191 ? 5.906 -25.656 -10.406 1 97.94 191 GLY B C 1
ATOM 4657 O O . GLY B 1 191 ? 6.43 -26.484 -9.672 1 97.94 191 GLY B O 1
ATOM 4658 N N . SER B 1 192 ? 6.547 -25.203 -11.406 1 97.62 192 SER B N 1
ATOM 4659 C CA . SER B 1 192 ? 7.887 -25.641 -11.781 1 97.62 192 SER B CA 1
ATOM 4660 C C . SER B 1 192 ? 8.953 -24.906 -10.961 1 97.62 192 SER B C 1
ATOM 4662 O O . SER B 1 192 ? 8.703 -23.828 -10.422 1 97.62 192 SER B O 1
ATOM 4664 N N . VAL B 1 193 ? 10.086 -25.484 -10.852 1 98.56 193 VAL B N 1
ATOM 4665 C CA . VAL B 1 193 ? 11.297 -24.906 -10.266 1 98.56 193 VAL B CA 1
ATOM 4666 C C . VAL B 1 193 ? 12.461 -25.062 -11.242 1 98.56 193 VAL B C 1
ATOM 4668 O O . VAL B 1 193 ? 12.805 -26.172 -11.641 1 98.56 193 VAL B O 1
ATOM 4671 N N . PHE B 1 194 ? 13.031 -23.953 -11.688 1 98.62 194 PHE B N 1
ATOM 4672 C CA . PHE B 1 194 ? 14.133 -24 -12.641 1 98.62 194 PHE B CA 1
ATOM 4673 C C . PHE B 1 194 ? 15.375 -24.609 -12.008 1 98.62 194 PHE B C 1
ATOM 4675 O O . PHE B 1 194 ? 15.711 -24.297 -10.859 1 98.62 194 PHE B O 1
ATOM 4682 N N . SER B 1 195 ? 16.047 -25.5 -12.734 1 98.06 195 SER B N 1
ATOM 4683 C CA . SER B 1 195 ? 17.328 -26.031 -12.281 1 98.06 195 SER B CA 1
ATOM 4684 C C . SER B 1 195 ? 18.406 -24.953 -12.305 1 98.06 195 SER B C 1
ATOM 4686 O O . SER B 1 195 ? 18.25 -23.906 -12.93 1 98.06 195 SER B O 1
ATOM 4688 N N . LYS B 1 196 ? 19.484 -25.234 -11.641 1 98.19 196 LYS B N 1
ATOM 4689 C CA . LYS B 1 196 ? 20.625 -24.344 -11.641 1 98.19 196 LYS B CA 1
ATOM 4690 C C . LYS B 1 196 ? 21.125 -24.094 -13.062 1 98.19 196 LYS B C 1
ATOM 4692 O O . LYS B 1 196 ? 21.422 -22.953 -13.438 1 98.19 196 LYS B O 1
ATOM 4697 N N . GLU B 1 197 ? 21.219 -25.141 -13.797 1 98.38 197 GLU B N 1
ATOM 4698 C CA . GLU B 1 197 ? 21.688 -25.062 -15.172 1 98.38 197 GLU B CA 1
ATOM 4699 C C . GLU B 1 197 ? 20.766 -24.219 -16.031 1 98.38 197 GLU B C 1
ATOM 4701 O O . GLU B 1 197 ? 21.219 -23.391 -16.828 1 98.38 197 GLU B O 1
ATOM 4706 N N . HIS B 1 198 ? 19.516 -24.391 -15.891 1 98.75 198 HIS B N 1
ATOM 4707 C CA . HIS B 1 198 ? 18.547 -23.609 -16.672 1 98.75 198 HIS B CA 1
ATOM 4708 C C . HIS B 1 198 ? 18.594 -22.141 -16.297 1 98.75 198 HIS B C 1
ATOM 4710 O O . HIS B 1 198 ? 18.516 -21.266 -17.172 1 98.75 198 HIS B O 1
ATOM 4716 N N . LEU B 1 199 ? 18.688 -21.844 -15.008 1 98.88 199 LEU B N 1
ATOM 4717 C CA . LEU B 1 199 ? 18.828 -20.469 -14.547 1 98.88 199 LEU B CA 1
ATOM 4718 C C . LEU B 1 199 ? 20.078 -19.812 -15.156 1 98.88 199 LEU B C 1
ATOM 4720 O O . LEU B 1 199 ? 20.047 -18.641 -15.539 1 98.88 199 LEU B O 1
ATOM 4724 N N . ARG B 1 200 ? 21.156 -20.547 -15.242 1 98.75 200 ARG B N 1
ATOM 4725 C CA . ARG B 1 200 ? 22.375 -20.031 -15.867 1 98.75 200 ARG B CA 1
ATOM 4726 C C . ARG B 1 200 ? 22.141 -19.734 -17.344 1 98.75 200 ARG B C 1
ATOM 4728 O O . ARG B 1 200 ? 22.719 -18.781 -17.891 1 98.75 200 ARG B O 1
ATOM 4735 N N . GLY B 1 201 ? 21.344 -20.578 -17.969 1 98.88 201 GLY B N 1
ATOM 4736 C CA . GLY B 1 201 ? 20.938 -20.297 -19.328 1 98.88 201 GLY B CA 1
ATOM 4737 C C . GLY B 1 201 ? 20.203 -18.969 -19.469 1 98.88 201 GLY B C 1
ATOM 4738 O O . GLY B 1 201 ? 20.484 -18.203 -20.391 1 98.88 201 GLY B O 1
ATOM 4739 N N . ILE B 1 202 ? 19.297 -18.703 -18.578 1 98.88 202 ILE B N 1
ATOM 4740 C CA . ILE B 1 202 ? 18.547 -17.438 -18.562 1 98.88 202 ILE B CA 1
ATOM 4741 C C . ILE B 1 202 ? 19.516 -16.281 -18.328 1 98.88 202 ILE B C 1
ATOM 4743 O O . ILE B 1 202 ? 19.438 -15.25 -19 1 98.88 202 ILE B O 1
ATOM 4747 N N . LEU B 1 203 ? 20.406 -16.438 -17.375 1 98.69 203 LEU B N 1
ATOM 4748 C CA . LEU B 1 203 ? 21.391 -15.422 -17.062 1 98.69 203 LEU B CA 1
ATOM 4749 C C . LEU B 1 203 ? 22.266 -15.117 -18.281 1 98.69 203 LEU B C 1
ATOM 4751 O O . LEU B 1 203 ? 22.625 -13.961 -18.516 1 98.69 203 LEU B O 1
ATOM 4755 N N . LYS B 1 204 ? 22.609 -16.141 -19.016 1 98.62 204 LYS B N 1
ATOM 4756 C CA . LYS B 1 204 ? 23.422 -15.93 -20.219 1 98.62 204 LYS B CA 1
ATOM 4757 C C . LYS B 1 204 ? 22.672 -15.062 -21.234 1 98.62 204 LYS B C 1
ATOM 4759 O O . LYS B 1 204 ? 23.266 -14.18 -21.859 1 98.62 204 LYS B O 1
ATOM 4764 N N . VAL B 1 205 ? 21.391 -15.336 -21.406 1 98.5 205 VAL B N 1
ATOM 4765 C CA . VAL B 1 205 ? 20.578 -14.508 -22.297 1 98.5 205 VAL B CA 1
ATOM 4766 C C . VAL B 1 205 ? 20.578 -13.062 -21.812 1 98.5 205 VAL B C 1
ATOM 4768 O O . VAL B 1 205 ? 20.828 -12.141 -22.594 1 98.5 205 VAL B O 1
ATOM 4771 N N . ALA B 1 206 ? 20.344 -12.875 -20.531 1 97.81 206 ALA B N 1
ATOM 4772 C CA . ALA B 1 206 ? 20.281 -11.539 -19.938 1 97.81 206 ALA B CA 1
ATOM 4773 C C . ALA B 1 206 ? 21.625 -10.812 -20.094 1 97.81 206 ALA B C 1
ATOM 4775 O O . ALA B 1 206 ? 21.641 -9.633 -20.438 1 97.81 206 ALA B O 1
ATOM 4776 N N . GLU B 1 207 ? 22.672 -11.469 -19.859 1 96.62 207 GLU B N 1
ATOM 4777 C CA . GLU B 1 207 ? 24.016 -10.898 -19.953 1 96.62 207 GLU B CA 1
ATOM 4778 C C . GLU B 1 207 ? 24.359 -10.508 -21.391 1 96.62 207 GLU B C 1
ATOM 4780 O O . GLU B 1 207 ? 24.859 -9.414 -21.641 1 96.62 207 GLU B O 1
ATOM 4785 N N . THR B 1 208 ? 24.094 -11.43 -22.281 1 96.31 208 THR B N 1
ATOM 4786 C CA . THR B 1 208 ? 24.375 -11.211 -23.688 1 96.31 208 THR B CA 1
ATOM 4787 C C . THR B 1 208 ? 23.656 -9.977 -24.203 1 96.31 208 THR B C 1
ATOM 4789 O O . THR B 1 208 ? 24.219 -9.188 -24.969 1 96.31 208 THR B O 1
ATOM 4792 N N . HIS B 1 209 ? 22.453 -9.773 -23.781 1 95.69 209 HIS B N 1
ATOM 4793 C CA . HIS B 1 209 ? 21.641 -8.688 -24.312 1 95.69 209 HIS B CA 1
ATOM 4794 C C . HIS B 1 209 ? 21.656 -7.484 -23.375 1 95.69 209 HIS B C 1
ATOM 4796 O O . HIS B 1 209 ? 21.016 -6.469 -23.672 1 95.69 209 HIS B O 1
ATOM 4802 N N . ARG B 1 210 ? 22.297 -7.664 -22.219 1 94.38 210 ARG B N 1
ATOM 4803 C CA . ARG B 1 210 ? 22.484 -6.594 -21.234 1 94.38 210 ARG B CA 1
ATOM 4804 C C . ARG B 1 210 ? 21.141 -6.082 -20.719 1 94.38 210 ARG B C 1
ATOM 4806 O O . ARG B 1 210 ? 20.875 -4.875 -20.734 1 94.38 210 ARG B O 1
ATOM 4813 N N . VAL B 1 211 ? 20.312 -6.93 -20.328 1 95.31 211 VAL B N 1
ATOM 4814 C CA . VAL B 1 211 ? 19.016 -6.633 -19.75 1 95.31 211 VAL B CA 1
ATOM 4815 C C . VAL B 1 211 ? 18.938 -7.199 -18.328 1 95.31 211 VAL B C 1
ATOM 4817 O O . VAL B 1 211 ? 19.328 -8.344 -18.094 1 95.31 211 VAL B O 1
ATOM 4820 N N . PRO B 1 212 ? 18.516 -6.375 -17.312 1 97 212 PRO B N 1
ATOM 4821 C CA . PRO B 1 212 ? 18.406 -6.902 -15.961 1 97 212 PRO B CA 1
ATOM 4822 C C . PRO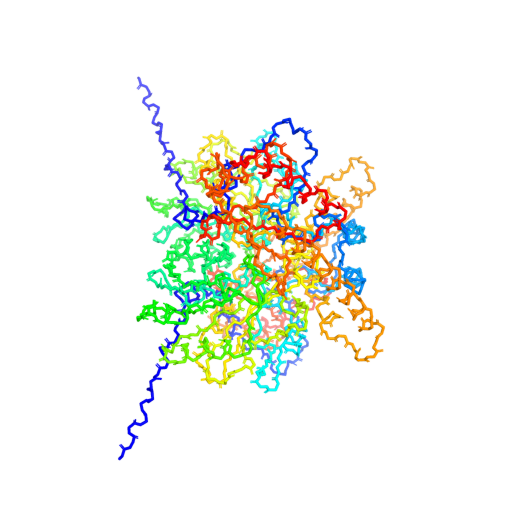 B 1 212 ? 17.25 -7.902 -15.812 1 97 212 PRO B C 1
ATOM 4824 O O . PRO B 1 212 ? 16.438 -8.047 -16.719 1 97 212 PRO B O 1
ATOM 4827 N N . ILE B 1 213 ? 17.297 -8.586 -14.664 1 98.31 213 ILE B N 1
ATOM 4828 C CA . ILE B 1 213 ? 16.25 -9.562 -14.367 1 98.31 213 ILE B CA 1
ATOM 4829 C C . ILE B 1 213 ? 15.43 -9.086 -13.172 1 98.31 213 ILE B C 1
ATOM 4831 O O . ILE B 1 213 ? 15.984 -8.617 -12.172 1 98.31 213 ILE B O 1
ATOM 4835 N N . ILE B 1 214 ? 14.164 -9.062 -13.297 1 98.69 214 ILE B N 1
ATOM 4836 C CA . ILE B 1 214 ? 13.25 -9.023 -12.148 1 98.69 214 ILE B CA 1
ATOM 4837 C C . ILE B 1 214 ? 12.852 -10.445 -11.773 1 98.69 214 ILE B C 1
ATOM 4839 O O . ILE B 1 214 ? 12.172 -11.133 -12.539 1 98.69 214 ILE B O 1
ATOM 4843 N N . ALA B 1 215 ? 13.25 -10.867 -10.625 1 98.88 215 ALA B N 1
ATOM 4844 C CA . ALA B 1 215 ? 13.023 -12.242 -10.195 1 98.88 215 ALA B CA 1
ATOM 4845 C C . ALA B 1 215 ? 11.93 -12.312 -9.141 1 98.88 215 ALA B C 1
ATOM 4847 O O . ALA B 1 215 ? 12.156 -11.977 -7.977 1 98.88 215 ALA B O 1
ATOM 4848 N N . ASP B 1 216 ? 10.742 -12.719 -9.555 1 98.81 216 ASP B N 1
ATOM 4849 C CA . ASP B 1 216 ? 9.68 -13.008 -8.594 1 98.81 216 ASP B CA 1
ATOM 4850 C C . ASP B 1 216 ? 9.93 -14.344 -7.898 1 98.81 216 ASP B C 1
ATOM 4852 O O . ASP B 1 216 ? 9.633 -15.406 -8.453 1 98.81 216 ASP B O 1
ATOM 4856 N N . GLU B 1 217 ? 10.43 -14.25 -6.703 1 98.75 217 GLU B N 1
ATOM 4857 C CA . GLU B 1 217 ? 10.82 -15.422 -5.918 1 98.75 217 GLU B CA 1
ATOM 4858 C C . GLU B 1 217 ? 9.992 -15.523 -4.641 1 98.75 217 GLU B C 1
ATOM 4860 O O . GLU B 1 217 ? 10.5 -15.93 -3.596 1 98.75 217 GLU B O 1
ATOM 4865 N N . ILE B 1 218 ? 8.711 -15.18 -4.754 1 98.5 218 ILE B N 1
ATOM 4866 C CA . ILE B 1 218 ? 7.789 -15.055 -3.633 1 98.5 218 ILE B CA 1
ATOM 4867 C C . ILE B 1 218 ? 7.66 -16.391 -2.916 1 98.5 218 ILE B C 1
ATOM 4869 O O . ILE B 1 218 ? 7.438 -16.438 -1.704 1 98.5 218 ILE B O 1
ATOM 4873 N N . TYR B 1 219 ? 7.906 -17.531 -3.6 1 98.25 219 TYR B N 1
ATOM 4874 C CA . TYR B 1 219 ? 7.707 -18.859 -3.012 1 98.25 219 TYR B CA 1
ATOM 4875 C C . TYR B 1 219 ? 8.992 -19.375 -2.385 1 98.25 219 TYR B C 1
ATOM 4877 O O . TYR B 1 219 ? 8.961 -20.297 -1.566 1 98.25 219 TYR B O 1
ATOM 4885 N N . GLY B 1 220 ? 10.133 -18.812 -2.809 1 96.69 220 GLY B N 1
ATOM 4886 C CA . GLY B 1 220 ? 11.414 -19.172 -2.209 1 96.69 220 GLY B CA 1
ATOM 4887 C C . GLY B 1 220 ? 11.695 -20.656 -2.246 1 96.69 220 GLY B C 1
ATOM 4888 O O . GLY B 1 220 ? 11.57 -21.281 -3.297 1 96.69 220 GLY B O 1
ATOM 4889 N N . ASP B 1 221 ? 11.961 -21.219 -1.078 1 95.31 221 ASP B N 1
ATOM 4890 C CA . ASP B 1 221 ? 12.422 -22.609 -0.997 1 95.31 221 ASP B CA 1
ATOM 4891 C C . ASP B 1 221 ? 11.258 -23.578 -0.821 1 95.31 221 ASP B C 1
ATOM 4893 O O . ASP B 1 221 ? 11.438 -24.703 -0.344 1 95.31 221 ASP B O 1
ATOM 4897 N N . MET B 1 222 ? 10.016 -23.172 -1.16 1 97.12 222 MET B N 1
ATOM 4898 C CA . MET B 1 222 ? 8.875 -24.078 -1.188 1 97.12 222 MET B CA 1
ATOM 4899 C C . MET B 1 222 ? 8.984 -25.062 -2.346 1 97.12 222 MET B C 1
ATOM 4901 O O . MET B 1 222 ? 8.281 -24.938 -3.35 1 97.12 222 MET B O 1
ATOM 4905 N N . THR B 1 223 ? 9.828 -26.062 -2.199 1 97.12 223 THR B N 1
ATOM 4906 C CA . THR B 1 223 ? 10.109 -27.016 -3.264 1 97.12 223 THR B CA 1
ATOM 4907 C C . THR B 1 223 ? 9.898 -28.453 -2.775 1 97.12 223 THR B C 1
ATOM 4909 O O . THR B 1 223 ? 9.836 -28.703 -1.57 1 97.12 223 THR B O 1
ATOM 4912 N N . TYR B 1 224 ? 9.766 -29.328 -3.723 1 93.38 224 TYR B N 1
ATOM 4913 C CA . TYR B 1 224 ? 9.391 -30.703 -3.428 1 93.38 224 TYR B CA 1
ATOM 4914 C C . TYR B 1 224 ? 10.32 -31.688 -4.141 1 93.38 224 TYR B C 1
ATOM 4916 O O . TYR B 1 224 ? 11.008 -31.312 -5.094 1 93.38 224 TYR B O 1
ATOM 4924 N N . GLY B 1 225 ? 10.258 -33.031 -3.76 1 87.81 225 GLY B N 1
ATOM 4925 C CA . GLY B 1 225 ? 10.859 -34.156 -4.473 1 87.81 225 GLY B CA 1
ATOM 4926 C C . GLY B 1 225 ? 12.359 -34 -4.664 1 87.81 225 GLY B C 1
ATOM 4927 O O . GLY B 1 225 ? 12.891 -34.344 -5.723 1 87.81 225 GLY B O 1
ATOM 4928 N N . GLY B 1 226 ? 13.086 -33.375 -3.928 1 89.56 226 GLY B N 1
ATOM 4929 C CA . GLY B 1 226 ? 14.523 -33.219 -4.031 1 89.56 226 GLY B CA 1
ATOM 4930 C C . GLY B 1 226 ? 14.938 -32 -4.844 1 89.56 226 GLY B C 1
ATOM 4931 O O . GLY B 1 226 ? 16.125 -31.75 -5.023 1 89.56 226 GLY B O 1
ATOM 4932 N N . THR B 1 227 ? 13.938 -31.328 -5.391 1 94.56 227 THR B N 1
ATOM 4933 C CA . THR B 1 227 ? 14.219 -30.094 -6.137 1 94.56 227 THR B CA 1
ATOM 4934 C C . THR B 1 227 ? 14.766 -29.016 -5.215 1 94.56 227 THR B C 1
ATOM 4936 O O . THR B 1 227 ? 14.297 -28.859 -4.086 1 94.56 227 THR B O 1
ATOM 4939 N N . THR B 1 228 ? 15.789 -28.312 -5.715 1 96.69 228 THR B N 1
ATOM 4940 C CA . THR B 1 228 ? 16.422 -27.25 -4.934 1 96.69 228 THR B CA 1
ATOM 4941 C C . THR B 1 228 ? 16.156 -25.891 -5.566 1 96.69 228 THR B C 1
ATOM 4943 O O . THR B 1 228 ? 16.297 -25.734 -6.781 1 96.69 228 THR B O 1
ATOM 4946 N N . PHE B 1 229 ? 15.789 -25 -4.738 1 97.5 229 PHE B N 1
ATOM 4947 C CA . PHE B 1 229 ? 15.625 -23.625 -5.168 1 97.5 229 PHE B CA 1
ATOM 4948 C C . PHE B 1 229 ? 16.953 -22.875 -5.117 1 97.5 229 PHE B C 1
ATOM 4950 O O . PHE B 1 229 ? 17.672 -22.938 -4.113 1 97.5 229 PHE B O 1
ATOM 4957 N N . PHE B 1 230 ? 17.328 -22.203 -6.18 1 97.44 230 PHE B N 1
ATOM 4958 C CA . PHE B 1 230 ? 18.484 -21.328 -6.246 1 97.44 230 PHE B CA 1
ATOM 4959 C C . PHE B 1 230 ? 18.047 -19.891 -6.543 1 97.44 230 PHE B C 1
ATOM 4961 O O . PHE B 1 230 ? 17.547 -19.594 -7.633 1 97.44 230 PHE B O 1
ATOM 4968 N N . PRO B 1 231 ? 18.203 -18.953 -5.531 1 97.75 231 PRO B N 1
ATOM 4969 C CA . PRO B 1 231 ? 18.016 -17.562 -5.934 1 97.75 231 PRO B CA 1
ATOM 4970 C C . PRO B 1 231 ? 18.906 -17.172 -7.121 1 97.75 231 PRO B C 1
ATOM 4972 O O . PRO B 1 231 ? 20.109 -17.375 -7.082 1 97.75 231 PRO B O 1
ATOM 4975 N N . ILE B 1 232 ? 18.328 -16.625 -8.102 1 98.44 232 ILE B N 1
ATOM 4976 C CA . ILE B 1 232 ? 19.047 -16.438 -9.359 1 98.44 232 ILE B CA 1
ATOM 4977 C C . ILE B 1 232 ? 20.188 -15.445 -9.141 1 98.44 232 ILE B C 1
ATOM 4979 O O . ILE B 1 232 ? 21.25 -15.555 -9.781 1 98.44 232 ILE B O 1
ATOM 4983 N N . ALA B 1 233 ? 20 -14.484 -8.258 1 97.94 233 ALA B N 1
ATOM 4984 C CA . ALA B 1 233 ? 21.031 -13.492 -7.984 1 97.94 233 ALA B CA 1
ATOM 4985 C C . ALA B 1 233 ? 22.312 -14.148 -7.457 1 97.94 233 ALA B C 1
ATOM 4987 O O . ALA B 1 233 ? 23.406 -13.633 -7.645 1 97.94 233 ALA B O 1
ATOM 4988 N N . SER B 1 234 ? 22.219 -15.281 -6.836 1 97.25 234 SER B N 1
ATOM 4989 C CA . SER B 1 234 ? 23.359 -15.977 -6.258 1 97.25 234 SER B CA 1
ATOM 4990 C C . SER B 1 234 ? 24.188 -16.672 -7.34 1 97.25 234 SER B C 1
ATOM 4992 O O . SER B 1 234 ? 25.297 -17.156 -7.066 1 97.25 234 SER B O 1
ATOM 4994 N N . LEU B 1 235 ? 23.719 -16.703 -8.562 1 97.56 235 LEU B N 1
ATOM 4995 C CA . LEU B 1 235 ? 24.375 -17.469 -9.625 1 97.56 235 LEU B CA 1
ATOM 4996 C C . LEU B 1 235 ? 25.062 -16.547 -10.617 1 97.56 235 LEU B C 1
ATOM 4998 O O . LEU B 1 235 ? 25.469 -16.969 -11.695 1 97.56 235 LEU B O 1
ATOM 5002 N N . THR B 1 236 ? 25.172 -15.297 -10.289 1 96.88 236 THR B N 1
ATOM 5003 C CA . THR B 1 236 ? 25.797 -14.344 -11.195 1 96.88 236 THR B CA 1
ATOM 5004 C C . THR B 1 236 ? 26.469 -13.211 -10.414 1 96.88 236 THR B C 1
ATOM 5006 O O . THR B 1 236 ? 26.094 -12.93 -9.273 1 96.88 236 THR B O 1
ATOM 5009 N N . THR B 1 237 ? 27.406 -12.586 -10.953 1 94.44 237 THR B N 1
ATOM 5010 C CA . THR B 1 237 ? 28.031 -11.375 -10.422 1 94.44 237 THR B CA 1
ATOM 5011 C C . THR B 1 237 ? 27.906 -10.227 -11.422 1 94.44 237 THR B C 1
ATOM 5013 O O . THR B 1 237 ? 28.281 -9.086 -11.117 1 94.44 237 THR B O 1
ATOM 5016 N N . THR B 1 238 ? 27.359 -10.523 -12.602 1 94.06 238 THR B N 1
ATOM 5017 C CA . THR B 1 238 ? 27.391 -9.516 -13.664 1 94.06 238 THR B CA 1
ATOM 5018 C C . THR B 1 238 ? 25.984 -9.023 -13.984 1 94.06 238 THR B C 1
ATOM 5020 O O . THR B 1 238 ? 25.781 -7.836 -14.258 1 94.06 238 THR B O 1
ATOM 5023 N N . VAL B 1 239 ? 25.016 -9.93 -13.984 1 96.25 239 VAL B N 1
ATOM 5024 C CA . VAL B 1 239 ? 23.656 -9.547 -14.336 1 96.25 239 VAL B CA 1
ATOM 5025 C C . VAL B 1 239 ? 22.969 -8.883 -13.141 1 96.25 239 VAL B C 1
ATOM 5027 O O . VAL B 1 239 ? 22.875 -9.477 -12.062 1 96.25 239 VAL B O 1
ATOM 5030 N N . PRO B 1 240 ? 22.562 -7.625 -13.266 1 96.38 240 PRO B N 1
ATOM 5031 C CA . PRO B 1 240 ? 21.766 -7.047 -12.18 1 96.38 240 PRO B CA 1
ATOM 5032 C C . PRO B 1 240 ? 20.422 -7.762 -11.984 1 96.38 240 PRO B C 1
ATOM 5034 O O . PRO B 1 240 ? 19.75 -8.102 -12.961 1 96.38 240 PRO B O 1
ATOM 5037 N N . VAL B 1 241 ? 20.078 -8.023 -10.734 1 97.88 241 VAL B N 1
ATOM 5038 C CA . VAL B 1 241 ? 18.844 -8.727 -10.414 1 97.88 241 VAL B CA 1
ATOM 5039 C C . VAL B 1 241 ? 18.062 -7.941 -9.359 1 97.88 241 VAL B C 1
ATOM 5041 O O . VAL B 1 241 ? 18.625 -7.535 -8.336 1 97.88 241 VAL B O 1
ATOM 5044 N N . VAL B 1 242 ? 16.828 -7.648 -9.664 1 98.12 242 VAL B N 1
ATOM 5045 C CA . VAL B 1 242 ? 15.867 -7.172 -8.672 1 98.12 242 VAL B CA 1
ATOM 5046 C C . VAL B 1 242 ? 14.969 -8.32 -8.234 1 98.12 242 VAL B C 1
ATOM 5048 O O . VAL B 1 242 ? 14.055 -8.719 -8.961 1 98.12 242 VAL B O 1
ATOM 5051 N N . SER B 1 243 ? 15.242 -8.836 -7.059 1 98.5 243 SER B N 1
ATOM 5052 C CA . SER B 1 243 ? 14.422 -9.938 -6.578 1 98.5 243 SER B CA 1
ATOM 5053 C C . SER B 1 243 ? 13.234 -9.43 -5.77 1 98.5 243 SER B C 1
ATOM 5055 O O . SER B 1 243 ? 13.328 -8.422 -5.074 1 98.5 243 SER B O 1
ATOM 5057 N N . VAL B 1 244 ? 12.117 -10.078 -5.941 1 98.69 244 VAL B N 1
ATOM 5058 C CA . VAL B 1 244 ? 10.883 -9.773 -5.227 1 98.69 244 VAL B CA 1
ATOM 5059 C C . VAL B 1 244 ? 10.477 -10.969 -4.371 1 98.69 244 VAL B C 1
ATOM 5061 O O . VAL B 1 244 ? 10.469 -12.109 -4.848 1 98.69 244 VAL B O 1
ATOM 5064 N N . SER B 1 245 ? 10.172 -10.75 -3.141 1 98.56 245 SER B N 1
ATOM 5065 C CA . SER B 1 245 ? 9.695 -11.766 -2.205 1 98.56 245 SER B CA 1
ATOM 5066 C C . SER B 1 245 ? 8.797 -11.156 -1.14 1 98.56 245 SER B C 1
ATOM 5068 O O . SER B 1 245 ? 8.32 -10.023 -1.288 1 98.56 245 SER B O 1
ATOM 5070 N N . GLY B 1 246 ? 8.422 -11.945 -0.141 1 98.06 246 GLY B N 1
ATOM 5071 C CA . GLY B 1 246 ? 7.535 -11.461 0.901 1 98.06 246 GLY B CA 1
ATOM 5072 C C . GLY B 1 246 ? 7.141 -12.523 1.903 1 98.06 246 GLY B C 1
ATOM 5073 O O . GLY B 1 246 ? 7.641 -13.656 1.844 1 98.06 246 GLY B O 1
ATOM 5074 N N . LEU B 1 247 ? 6.285 -12.148 2.814 1 98 247 LEU B N 1
ATOM 5075 C CA . LEU B 1 247 ? 5.879 -13.031 3.9 1 98 24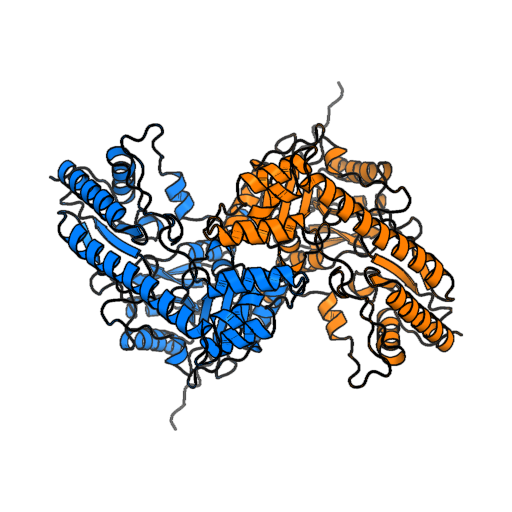7 LEU B CA 1
ATOM 5076 C C . LEU B 1 247 ? 4.645 -13.844 3.508 1 98 247 LEU B C 1
ATOM 5078 O O . LEU B 1 247 ? 4.324 -14.844 4.152 1 98 247 LEU B O 1
ATOM 5082 N N . ALA B 1 248 ? 3.984 -13.469 2.49 1 97.12 248 ALA B N 1
ATOM 5083 C CA . ALA B 1 248 ? 2.641 -13.914 2.129 1 97.12 248 ALA B CA 1
ATOM 5084 C C . ALA B 1 248 ? 2.568 -15.438 2.039 1 97.12 248 ALA B C 1
ATOM 5086 O O . ALA B 1 248 ? 1.722 -16.062 2.68 1 97.12 248 ALA B O 1
ATOM 5087 N N . LYS B 1 249 ? 3.502 -15.992 1.246 1 97.69 249 LYS B N 1
ATOM 5088 C CA . LYS B 1 249 ? 3.381 -17.406 0.888 1 97.69 249 LYS B CA 1
ATOM 5089 C C . LYS B 1 249 ? 4.258 -18.266 1.783 1 97.69 249 LYS B C 1
ATOM 5091 O O . LYS B 1 249 ? 3.83 -19.344 2.23 1 97.69 249 LYS B O 1
ATOM 5096 N N . GLN B 1 250 ? 5.352 -17.766 2.141 1 96.56 250 GLN B N 1
ATOM 5097 C CA . GLN B 1 250 ? 6.312 -18.531 2.922 1 96.56 250 GLN B CA 1
ATOM 5098 C C . GLN B 1 250 ? 5.871 -18.656 4.379 1 96.56 250 GLN B C 1
ATOM 5100 O O . GLN B 1 250 ? 6.273 -19.578 5.082 1 96.56 250 GLN B O 1
ATOM 5105 N N . PHE B 1 251 ? 4.992 -17.719 4.84 1 97.56 251 PHE B N 1
ATOM 5106 C CA . PHE B 1 251 ? 4.586 -17.734 6.238 1 97.56 251 PHE B CA 1
ATOM 5107 C C . PHE B 1 251 ? 3.066 -17.734 6.363 1 97.56 251 PHE B C 1
ATOM 5109 O O . PHE B 1 251 ? 2.523 -17.453 7.43 1 97.56 251 PHE B O 1
ATOM 5116 N N . CYS B 1 252 ? 2.346 -17.938 5.293 1 97.38 252 CYS B N 1
ATOM 5117 C CA . CYS B 1 252 ? 0.901 -18.141 5.254 1 97.38 252 CYS B CA 1
ATOM 5118 C C . CYS B 1 252 ? 0.162 -16.922 5.777 1 97.38 252 CYS B C 1
ATOM 5120 O O . CYS B 1 252 ? -0.763 -17.047 6.582 1 97.38 252 CYS B O 1
ATOM 5122 N N . ILE B 1 253 ? 0.551 -15.727 5.332 1 97.62 253 ILE B N 1
ATOM 5123 C CA . ILE B 1 253 ? -0.145 -14.516 5.766 1 97.62 253 ILE B CA 1
ATOM 5124 C C . ILE B 1 253 ? -0.282 -13.555 4.59 1 97.62 253 ILE B C 1
ATOM 5126 O O . ILE B 1 253 ? 0.071 -12.375 4.703 1 97.62 253 ILE B O 1
ATOM 5130 N N . PRO B 1 254 ? -0.834 -14.016 3.467 1 96.56 254 PRO B N 1
ATOM 5131 C CA . PRO B 1 254 ? -0.889 -13.141 2.291 1 96.56 254 PRO B CA 1
ATOM 5132 C C . PRO B 1 254 ? -1.674 -11.859 2.543 1 96.56 254 PRO B C 1
ATOM 5134 O O . PRO B 1 254 ? -1.375 -10.82 1.945 1 96.56 254 PRO B O 1
ATOM 5137 N N . GLY B 1 255 ? -2.598 -11.859 3.459 1 96.81 255 GLY B N 1
ATOM 5138 C CA . GLY B 1 255 ? -3.416 -10.688 3.732 1 96.81 255 GLY B CA 1
ATOM 5139 C C . GLY B 1 255 ? -2.686 -9.625 4.527 1 96.81 255 GLY B C 1
ATOM 5140 O O . GLY B 1 255 ? -3.152 -8.484 4.629 1 96.81 255 GLY B O 1
ATOM 5141 N N . TRP B 1 256 ? -1.551 -9.945 5.121 1 98 256 TRP B N 1
ATOM 5142 C CA . TRP B 1 256 ? -0.864 -9 5.992 1 98 256 TRP B CA 1
ATOM 5143 C C . TRP B 1 256 ? -0.054 -7.996 5.176 1 98 256 TRP B C 1
ATOM 5145 O O . TRP B 1 256 ? 0.357 -6.957 5.688 1 98 256 TRP B O 1
ATOM 5155 N N . ARG B 1 257 ? 0.172 -8.234 3.904 1 97.31 257 ARG B N 1
ATOM 5156 C CA . ARG B 1 257 ? 0.599 -7.293 2.877 1 97.31 257 ARG B CA 1
ATOM 5157 C C . ARG B 1 257 ? 1.997 -6.758 3.17 1 97.31 257 ARG B C 1
ATOM 5159 O O . ARG B 1 257 ? 2.219 -5.547 3.16 1 97.31 257 ARG B O 1
ATOM 5166 N N . VAL B 1 258 ? 2.959 -7.625 3.344 1 98.31 258 VAL B N 1
ATOM 5167 C CA . VAL B 1 258 ? 4.355 -7.223 3.467 1 98.31 258 VAL B CA 1
ATOM 5168 C C . VAL B 1 258 ? 5.211 -8.016 2.48 1 98.31 258 VAL B C 1
ATOM 5170 O O . VAL B 1 258 ? 5.238 -9.242 2.521 1 98.31 258 VAL B O 1
ATOM 5173 N N . GLY B 1 259 ? 5.781 -7.383 1.556 1 98.25 259 GLY B N 1
ATOM 5174 C CA . GLY B 1 259 ? 6.754 -7.875 0.593 1 98.25 259 GLY B CA 1
ATOM 5175 C C . GLY B 1 259 ? 7.906 -6.918 0.363 1 98.25 259 GLY B C 1
ATOM 5176 O O . GLY B 1 259 ? 7.969 -5.852 0.984 1 98.25 259 GLY B O 1
ATOM 5177 N N . TRP B 1 260 ? 8.875 -7.297 -0.456 1 98.69 260 TRP B N 1
ATOM 5178 C CA . TRP B 1 260 ? 10.016 -6.398 -0.622 1 98.69 260 TRP B CA 1
ATOM 5179 C C . TRP B 1 260 ? 10.711 -6.648 -1.952 1 98.69 260 TRP B C 1
ATOM 5181 O O . TRP B 1 260 ? 10.523 -7.695 -2.576 1 98.69 260 TRP B O 1
ATOM 5191 N N . ILE B 1 261 ? 11.445 -5.668 -2.346 1 97.94 261 ILE B N 1
ATOM 5192 C CA . ILE B 1 261 ? 12.445 -5.758 -3.402 1 97.94 261 ILE B CA 1
ATOM 5193 C C . ILE B 1 261 ? 13.844 -5.824 -2.785 1 97.94 261 ILE B C 1
ATOM 5195 O O . ILE B 1 261 ? 14.117 -5.164 -1.78 1 97.94 261 ILE B O 1
ATOM 5199 N N . ALA B 1 262 ? 14.648 -6.633 -3.299 1 98.5 262 ALA B N 1
ATOM 5200 C CA . ALA B 1 262 ? 16.078 -6.645 -3.021 1 98.5 262 ALA B CA 1
ATOM 5201 C C . ALA B 1 262 ? 16.891 -6.402 -4.293 1 98.5 262 ALA B C 1
ATOM 5203 O O . ALA B 1 262 ? 16.734 -7.129 -5.281 1 98.5 262 ALA B O 1
ATOM 5204 N N . VAL B 1 263 ? 17.719 -5.387 -4.293 1 97.69 263 VAL B N 1
ATOM 5205 C CA . VAL B 1 263 ? 18.5 -4.996 -5.461 1 97.69 263 VAL B CA 1
ATOM 5206 C C . VAL B 1 263 ? 19.891 -5.633 -5.395 1 97.69 263 VAL B C 1
ATOM 5208 O O . VAL B 1 263 ? 20.719 -5.246 -4.566 1 97.69 263 VAL B O 1
ATOM 5211 N N . HIS B 1 264 ? 20.109 -6.633 -6.227 1 97.38 264 HIS B N 1
ATOM 5212 C CA . HIS B 1 264 ? 21.422 -7.254 -6.402 1 97.38 264 HIS B CA 1
ATOM 5213 C C . HIS B 1 264 ? 22.188 -6.613 -7.555 1 97.38 264 HIS B C 1
ATOM 5215 O O . HIS B 1 264 ? 21.891 -6.863 -8.719 1 97.38 264 HIS B O 1
ATOM 5221 N N . ASP B 1 265 ? 23.125 -5.816 -7.234 1 94.06 265 ASP B N 1
ATOM 5222 C CA . ASP B 1 265 ? 23.859 -5.035 -8.219 1 94.06 265 ASP B CA 1
ATOM 5223 C C . ASP B 1 265 ? 25.328 -4.879 -7.812 1 94.06 265 ASP B C 1
ATOM 5225 O O . ASP B 1 265 ? 25.672 -3.961 -7.062 1 94.06 265 ASP B O 1
ATOM 5229 N N . ARG B 1 266 ? 26.188 -5.699 -8.391 1 91.31 266 ARG B N 1
ATOM 5230 C CA . ARG B 1 266 ? 27.578 -5.746 -7.969 1 91.31 266 ARG B CA 1
ATOM 5231 C C . ARG B 1 266 ? 28.406 -4.68 -8.68 1 91.31 266 ARG B C 1
ATOM 5233 O O . ARG B 1 266 ? 29.516 -4.367 -8.258 1 91.31 266 ARG B O 1
ATOM 5240 N N . HIS B 1 267 ? 27.859 -4.074 -9.703 1 91 267 HIS B N 1
ATOM 5241 C CA . HIS B 1 267 ? 28.672 -3.166 -10.508 1 91 267 HIS B CA 1
ATOM 5242 C C . HIS B 1 267 ? 28 -1.8 -10.633 1 91 267 HIS B C 1
ATOM 5244 O O . HIS B 1 267 ? 28.297 -1.041 -11.555 1 91 267 HIS B O 1
ATOM 5250 N N . ASP B 1 268 ? 27 -1.464 -9.82 1 90 268 ASP B N 1
ATOM 5251 C CA . ASP B 1 268 ? 26.328 -0.171 -9.703 1 90 268 ASP B CA 1
ATOM 5252 C C . ASP B 1 268 ? 25.609 0.197 -10.992 1 90 268 ASP B C 1
ATOM 5254 O O . ASP B 1 268 ? 25.547 1.371 -11.367 1 90 268 ASP B O 1
ATOM 5258 N N . ILE B 1 269 ? 25.234 -0.908 -11.688 1 90.56 269 ILE B N 1
ATOM 5259 C CA . ILE B 1 269 ? 24.484 -0.697 -12.914 1 90.56 269 ILE B CA 1
ATOM 5260 C C . ILE B 1 269 ? 23.094 -0.141 -12.57 1 90.56 269 ILE B C 1
ATOM 5262 O O . ILE B 1 269 ? 22.562 0.687 -13.305 1 90.56 269 ILE B O 1
ATOM 5266 N N . LEU B 1 270 ? 22.516 -0.57 -11.414 1 91.62 270 LEU B N 1
ATOM 5267 C CA . LEU B 1 270 ? 21.156 -0.198 -11.023 1 91.62 270 LEU B CA 1
ATOM 5268 C C . LEU B 1 270 ? 21.188 0.883 -9.945 1 91.62 270 LEU B C 1
ATOM 5270 O O . LEU B 1 270 ? 20.188 1.089 -9.25 1 91.62 270 LEU B O 1
ATOM 5274 N N . LYS B 1 271 ? 22.25 1.614 -9.789 1 88.56 271 LYS B N 1
ATOM 5275 C CA . LYS B 1 271 ? 22.391 2.566 -8.688 1 88.56 271 LYS B CA 1
ATOM 5276 C C . LYS B 1 271 ? 21.266 3.596 -8.719 1 88.56 271 LYS B C 1
ATOM 5278 O O . LYS B 1 271 ? 20.594 3.828 -7.703 1 88.56 271 LYS B O 1
ATOM 5283 N N . ASP B 1 272 ? 21 4.16 -9.844 1 90.44 272 ASP B N 1
ATOM 5284 C CA . ASP B 1 272 ? 19.953 5.172 -9.961 1 90.44 272 ASP B CA 1
ATOM 5285 C C . ASP B 1 272 ? 18.562 4.555 -9.805 1 90.44 272 ASP B C 1
ATOM 5287 O O . ASP B 1 272 ? 17.641 5.211 -9.312 1 90.44 272 ASP B O 1
ATOM 5291 N N . ILE B 1 273 ? 18.453 3.281 -10.195 1 92.12 273 ILE B N 1
ATOM 5292 C CA . ILE B 1 273 ? 17.172 2.57 -10.055 1 92.12 273 ILE B CA 1
ATOM 5293 C C . ILE B 1 273 ? 16.891 2.297 -8.578 1 92.12 273 ILE B C 1
ATOM 5295 O O . ILE B 1 273 ? 15.75 2.375 -8.133 1 92.12 273 ILE B O 1
ATOM 5299 N N . ARG B 1 274 ? 17.938 1.954 -7.875 1 92.5 274 ARG B N 1
ATOM 5300 C CA . ARG B 1 274 ? 17.781 1.797 -6.43 1 92.5 274 ARG B CA 1
ATOM 5301 C C . ARG B 1 274 ? 17.219 3.066 -5.797 1 92.5 274 ARG B C 1
ATOM 5303 O O . ARG B 1 274 ? 16.281 3.006 -4.996 1 92.5 274 ARG B O 1
ATOM 5310 N N . THR B 1 275 ? 17.75 4.172 -6.156 1 91.25 275 THR B N 1
ATOM 5311 C CA . THR B 1 275 ? 17.281 5.465 -5.668 1 91.25 275 THR B CA 1
ATOM 5312 C C . THR B 1 275 ? 15.836 5.703 -6.078 1 91.25 275 THR B C 1
ATOM 5314 O O . THR B 1 275 ? 15.039 6.227 -5.293 1 91.25 275 THR B O 1
ATOM 5317 N N . ALA B 1 276 ? 15.555 5.27 -7.273 1 92.5 276 ALA B N 1
ATOM 5318 C CA . ALA B 1 276 ? 14.195 5.406 -7.797 1 92.5 276 ALA B CA 1
ATOM 5319 C C . ALA B 1 276 ? 13.195 4.621 -6.945 1 92.5 276 ALA B C 1
ATOM 5321 O O . ALA B 1 276 ? 12.094 5.094 -6.684 1 92.5 276 ALA B O 1
ATOM 5322 N N . TYR B 1 277 ? 13.602 3.447 -6.551 1 94.88 277 TYR B N 1
ATOM 5323 C CA . TYR B 1 277 ? 12.719 2.619 -5.734 1 94.88 277 TYR B CA 1
ATOM 5324 C C . TYR B 1 277 ? 12.453 3.275 -4.387 1 94.88 277 TYR B C 1
ATOM 5326 O O . TYR B 1 277 ? 11.328 3.234 -3.881 1 94.88 277 TYR B O 1
ATOM 5334 N N . PHE B 1 278 ? 13.438 3.924 -3.828 1 92.06 278 PHE B N 1
ATOM 5335 C CA . PHE B 1 278 ? 13.25 4.656 -2.582 1 92.06 278 PHE B CA 1
ATOM 5336 C C . PHE B 1 278 ? 12.281 5.82 -2.775 1 92.06 278 PHE B C 1
ATOM 5338 O O . PHE B 1 278 ? 11.398 6.047 -1.945 1 92.06 278 PHE B O 1
ATOM 5345 N N . LYS B 1 279 ? 12.414 6.531 -3.855 1 91.94 279 LYS B N 1
ATOM 5346 C CA . LYS B 1 279 ? 11.508 7.633 -4.16 1 91.94 279 LYS B CA 1
ATOM 5347 C C . LYS B 1 279 ? 10.062 7.145 -4.293 1 91.94 279 LYS B C 1
ATOM 5349 O O . LYS B 1 279 ? 9.148 7.738 -3.725 1 91.94 279 LYS B O 1
ATOM 5354 N N . LEU B 1 280 ? 9.883 6.051 -4.996 1 93.44 280 LEU B N 1
ATOM 5355 C CA . LEU B 1 280 ? 8.547 5.508 -5.219 1 93.44 280 LEU B CA 1
ATOM 5356 C C . LEU B 1 280 ? 7.906 5.082 -3.9 1 93.44 280 LEU B C 1
ATOM 5358 O O . LEU B 1 280 ? 6.691 5.191 -3.734 1 93.44 280 LEU B O 1
ATOM 5362 N N . SER B 1 281 ? 8.727 4.598 -2.957 1 92.69 281 SER B N 1
ATOM 5363 C CA . SER B 1 281 ? 8.211 4.125 -1.679 1 92.69 281 SER B CA 1
ATOM 5364 C C . SER B 1 281 ? 7.602 5.266 -0.872 1 92.69 281 SER B C 1
ATOM 5366 O O . SER B 1 281 ? 6.82 5.035 0.054 1 92.69 281 SER B O 1
ATOM 5368 N N . THR B 1 282 ? 7.91 6.512 -1.219 1 89.81 282 THR B N 1
ATOM 5369 C CA . THR B 1 282 ? 7.453 7.66 -0.447 1 89.81 282 THR B CA 1
ATOM 5370 C C . THR B 1 282 ? 6.008 8.008 -0.799 1 89.81 282 THR B C 1
ATOM 5372 O O . THR B 1 282 ? 5.355 8.773 -0.086 1 89.81 282 THR B O 1
ATOM 5375 N N . ILE B 1 283 ? 5.52 7.445 -1.856 1 89 283 ILE B N 1
ATOM 5376 C CA . ILE B 1 283 ? 4.164 7.773 -2.293 1 89 283 ILE B CA 1
ATOM 5377 C C . ILE B 1 283 ? 3.15 7.156 -1.332 1 89 283 ILE B C 1
ATOM 5379 O O . ILE B 1 283 ? 2.256 7.848 -0.836 1 89 283 ILE B O 1
ATOM 5383 N N . VAL B 1 284 ? 3.379 5.879 -0.967 1 86.88 284 VAL B N 1
ATOM 5384 C CA . VAL B 1 284 ? 2.404 5.207 -0.117 1 86.88 284 VAL B CA 1
ATOM 5385 C C . VAL B 1 284 ? 2.965 5.059 1.296 1 86.88 284 VAL B C 1
ATOM 5387 O O . VAL B 1 284 ? 2.25 4.648 2.215 1 86.88 284 VAL B O 1
ATOM 5390 N N . LEU B 1 285 ? 4.18 5.395 1.551 1 86.19 285 LEU B N 1
ATOM 5391 C CA . LEU B 1 285 ? 4.824 5.473 2.857 1 86.19 285 LEU B CA 1
ATOM 5392 C C . LEU B 1 285 ? 4.988 4.086 3.467 1 86.19 285 LEU B C 1
ATOM 5394 O O . LEU B 1 285 ? 4.828 3.91 4.676 1 86.19 285 LEU B O 1
ATOM 5398 N N . GLY B 1 286 ? 5.176 3.123 2.615 1 85.94 286 GLY B N 1
ATOM 5399 C CA . GLY B 1 286 ? 5.645 1.809 3.029 1 85.94 286 GLY B CA 1
ATOM 5400 C C . GLY B 1 286 ? 4.527 0.904 3.516 1 85.94 286 GLY B C 1
ATOM 5401 O O . GLY B 1 286 ? 3.348 1.245 3.396 1 85.94 286 GLY B O 1
ATOM 5402 N N . ALA B 1 287 ? 4.965 -0.325 4.031 1 94.94 287 ALA B N 1
ATOM 5403 C CA . ALA B 1 287 ? 4.051 -1.37 4.488 1 94.94 287 ALA B CA 1
ATOM 5404 C C . ALA B 1 287 ? 3.76 -1.231 5.977 1 94.94 287 ALA B C 1
ATOM 5406 O O . ALA B 1 287 ? 4.289 -0.335 6.641 1 94.94 287 ALA B O 1
ATOM 5407 N N . ASN B 1 288 ? 2.871 -2.016 6.496 1 97.06 288 ASN B N 1
ATOM 5408 C CA . ASN B 1 288 ? 2.402 -2.029 7.879 1 97.06 288 ASN B CA 1
ATOM 5409 C C . ASN B 1 288 ? 3.559 -2.191 8.859 1 97.06 288 ASN B C 1
ATOM 5411 O O . ASN B 1 288 ? 4.277 -3.189 8.82 1 97.06 288 ASN B O 1
ATOM 5415 N N . SER B 1 289 ? 3.713 -1.205 9.758 1 97.38 289 SER B N 1
ATOM 5416 C CA . SER B 1 289 ? 4.844 -1.183 10.68 1 97.38 289 SER B CA 1
ATOM 5417 C C . SER B 1 289 ? 4.75 -2.311 11.703 1 97.38 289 SER B C 1
ATOM 5419 O O . SER B 1 289 ? 5.77 -2.854 12.133 1 97.38 289 SER B O 1
ATOM 5421 N N . LEU B 1 290 ? 3.535 -2.682 12.102 1 97.88 290 LEU B N 1
ATOM 5422 C CA . LEU B 1 290 ? 3.354 -3.738 13.086 1 97.88 290 LEU B CA 1
ATOM 5423 C C . LEU B 1 290 ? 3.84 -5.078 12.547 1 97.88 290 LEU B C 1
ATOM 5425 O O . LEU B 1 290 ? 4.562 -5.805 13.234 1 97.88 290 LEU B O 1
ATOM 5429 N N . VAL B 1 291 ? 3.479 -5.379 11.32 1 98.25 291 VAL B N 1
ATOM 5430 C CA . VAL B 1 291 ? 3.906 -6.633 10.711 1 98.25 291 VAL B CA 1
ATOM 5431 C C . VAL B 1 291 ? 5.418 -6.609 10.484 1 98.25 291 VAL B C 1
ATOM 5433 O O . VAL B 1 291 ? 6.102 -7.609 10.727 1 98.25 291 VAL B O 1
ATOM 5436 N N . GLN B 1 292 ? 5.949 -5.477 10.047 1 98.38 292 GLN B N 1
ATOM 5437 C CA . GLN B 1 292 ? 7.387 -5.352 9.82 1 98.38 292 GLN B CA 1
ATOM 5438 C C . GLN B 1 292 ? 8.164 -5.609 11.102 1 98.38 292 GLN B C 1
ATOM 5440 O O . GLN B 1 292 ? 9.281 -6.137 11.062 1 98.38 292 GLN B O 1
ATOM 5445 N N . SER B 1 293 ? 7.594 -5.195 12.234 1 98.06 293 SER B N 1
ATOM 5446 C CA . SER B 1 293 ? 8.281 -5.32 13.516 1 98.06 293 SER B CA 1
ATOM 5447 C C . SER B 1 293 ? 8.555 -6.781 13.852 1 98.06 293 SER B C 1
ATOM 5449 O O . SER B 1 293 ? 9.422 -7.082 14.68 1 98.06 293 SER B O 1
ATOM 5451 N N . ALA B 1 294 ? 7.836 -7.691 13.242 1 98.06 294 ALA B N 1
ATOM 5452 C CA . ALA B 1 294 ? 7.977 -9.117 13.539 1 98.06 294 ALA B CA 1
ATOM 5453 C C . ALA B 1 294 ? 9.031 -9.758 12.641 1 98.06 294 ALA B C 1
ATOM 5455 O O . ALA B 1 294 ? 9.438 -10.898 12.867 1 98.06 294 ALA B O 1
ATOM 5456 N N . ILE B 1 295 ? 9.516 -9.055 11.625 1 98.5 295 ILE B N 1
ATOM 5457 C CA . ILE B 1 295 ? 10.344 -9.633 10.578 1 98.5 295 ILE B CA 1
ATOM 5458 C C . ILE B 1 295 ? 11.648 -10.164 11.172 1 98.5 295 ILE B C 1
ATOM 5460 O O . ILE B 1 295 ? 12.055 -11.289 10.883 1 98.5 295 ILE B O 1
ATOM 5464 N N . PRO B 1 296 ? 12.32 -9.414 12.102 1 98 296 PRO B N 1
ATOM 5465 C CA . PRO B 1 296 ? 13.562 -9.953 12.664 1 98 296 PRO B CA 1
ATOM 5466 C C . PRO B 1 296 ? 13.344 -11.273 13.398 1 98 296 PRO B C 1
ATOM 5468 O O . PRO B 1 296 ? 14.188 -12.172 13.328 1 98 296 PRO B O 1
ATOM 5471 N N . ASP B 1 297 ? 12.148 -11.445 14.078 1 97.25 297 ASP B N 1
ATOM 5472 C CA . ASP B 1 297 ? 11.852 -12.648 14.844 1 97.25 297 ASP B CA 1
ATOM 5473 C C . ASP B 1 297 ? 11.711 -13.867 13.938 1 97.25 297 ASP B C 1
ATOM 5475 O O . ASP B 1 297 ? 12.008 -14.992 14.344 1 97.25 297 ASP B O 1
ATOM 5479 N N . ILE B 1 298 ? 11.312 -13.672 12.711 1 97.31 298 ILE B N 1
ATOM 5480 C CA . ILE B 1 298 ? 10.953 -14.828 11.891 1 97.31 298 ILE B CA 1
ATOM 5481 C C . ILE B 1 298 ? 12.039 -15.086 10.852 1 97.31 298 ILE B C 1
ATOM 5483 O O . ILE B 1 298 ? 12.211 -16.203 10.383 1 97.31 298 ILE B O 1
ATOM 5487 N N . LEU B 1 299 ? 12.828 -14.016 10.484 1 97.75 299 LEU B N 1
ATOM 5488 C CA . LEU B 1 299 ? 13.805 -14.203 9.422 1 97.75 299 LEU B CA 1
ATOM 5489 C C . LEU B 1 299 ? 15.203 -14.406 10 1 97.75 299 LEU B C 1
ATOM 5491 O O . LEU B 1 299 ? 16.047 -15.039 9.375 1 97.75 299 LEU B O 1
ATOM 5495 N N . THR B 1 300 ? 15.461 -13.812 11.164 1 97.44 300 THR B N 1
ATOM 5496 C CA . THR B 1 300 ? 16.781 -13.93 11.758 1 97.44 300 THR B CA 1
ATOM 5497 C C . THR B 1 300 ? 16.688 -14.289 13.234 1 97.44 300 THR B C 1
ATOM 5499 O O . THR B 1 300 ? 17.281 -13.617 14.086 1 97.44 300 THR B O 1
ATOM 5502 N N . PRO B 1 301 ? 15.992 -15.352 13.5 1 96.19 301 PRO B N 1
ATOM 5503 C CA . PRO B 1 301 ? 15.969 -15.773 14.906 1 96.19 301 PRO B CA 1
ATOM 5504 C C . PRO B 1 301 ? 17.359 -16.125 15.438 1 96.19 301 PRO B C 1
ATOM 5506 O O . PRO B 1 301 ? 18.219 -16.547 14.664 1 96.19 301 PRO B O 1
ATOM 5509 N N . ALA B 1 302 ? 17.547 -15.953 16.734 1 95.19 302 ALA B N 1
ATOM 5510 C CA . ALA B 1 302 ? 18.828 -16.312 17.312 1 95.19 302 ALA B CA 1
ATOM 5511 C C . ALA B 1 302 ? 19.125 -17.812 17.125 1 95.19 302 ALA B C 1
ATOM 5513 O O . ALA B 1 302 ? 18.234 -18.641 17.281 1 95.19 302 ALA B O 1
ATOM 5514 N N . PRO B 1 303 ? 20.344 -18.109 16.688 1 94.81 303 PRO B N 1
ATOM 5515 C CA . PRO B 1 303 ? 20.688 -19.531 16.516 1 94.81 303 PRO B CA 1
ATOM 5516 C C . PRO B 1 303 ? 20.438 -20.359 17.781 1 94.81 303 PRO B C 1
ATOM 5518 O O . PRO B 1 303 ? 20.812 -19.938 18.875 1 94.81 303 PRO B O 1
ATOM 5521 N N . GLY B 1 304 ? 19.812 -21.391 17.641 1 95.12 304 GLY B N 1
ATOM 5522 C CA . GLY B 1 304 ? 19.578 -22.297 18.75 1 95.12 304 GLY B CA 1
ATOM 5523 C C . GLY B 1 304 ? 18.406 -21.891 19.625 1 95.12 304 GLY B C 1
ATOM 5524 O O . GLY B 1 304 ? 18.078 -22.594 20.578 1 95.12 304 GLY B O 1
ATOM 5525 N N . SER B 1 305 ? 17.719 -20.859 19.234 1 95.69 305 SER B N 1
ATOM 5526 C CA . SER B 1 305 ? 16.594 -20.359 20.031 1 95.69 305 SER B CA 1
ATOM 5527 C C . SER B 1 305 ? 15.359 -21.234 19.828 1 95.69 305 SER B C 1
ATOM 5529 O O . SER B 1 305 ? 15.305 -22.047 18.906 1 95.69 305 SER B O 1
ATOM 5531 N N . GLU B 1 306 ? 14.461 -21.078 20.797 1 93.94 306 GLU B N 1
ATOM 5532 C CA . GLU B 1 306 ? 13.172 -21.734 20.672 1 93.94 306 GLU B CA 1
ATOM 5533 C C . GLU B 1 306 ? 12.414 -21.266 19.438 1 93.94 306 GLU B C 1
ATOM 5535 O O . GLU B 1 306 ? 11.695 -22.031 18.812 1 93.94 306 GLU B O 1
ATOM 5540 N N . GLU B 1 307 ? 12.578 -20.047 19.125 1 93.5 307 GLU B N 1
ATOM 5541 C CA . GLU B 1 307 ? 11.945 -19.469 17.953 1 93.5 307 GLU B CA 1
ATOM 5542 C C . GLU B 1 307 ? 12.469 -20.141 16.672 1 93.5 307 GLU B C 1
ATOM 5544 O O . GLU B 1 307 ? 11.688 -20.484 15.781 1 93.5 307 GLU B O 1
ATOM 5549 N N . GLU B 1 308 ? 13.734 -20.281 16.609 1 95.75 308 GLU B N 1
ATOM 5550 C CA . GLU B 1 308 ? 14.328 -20.922 15.445 1 95.75 308 GLU B CA 1
ATOM 5551 C C . GLU B 1 308 ? 13.805 -22.344 15.273 1 95.75 308 GLU B C 1
ATOM 5553 O O . GLU B 1 308 ? 13.477 -22.766 14.156 1 95.75 308 GLU B O 1
ATOM 5558 N N . LYS B 1 309 ? 13.75 -23.062 16.391 1 95.19 309 LYS B N 1
ATOM 5559 C CA . LYS B 1 309 ? 13.266 -24.438 16.359 1 95.19 309 LYS B CA 1
ATOM 5560 C C . LYS B 1 309 ? 11.797 -24.5 15.938 1 95.19 309 LYS B C 1
ATOM 5562 O O . LYS B 1 309 ? 11.414 -25.359 15.133 1 95.19 309 LYS B O 1
ATOM 5567 N N . SER B 1 310 ? 11.102 -23.625 16.484 1 94.81 310 SER B N 1
ATOM 5568 C CA . SER B 1 310 ? 9.68 -23.547 16.156 1 94.81 310 SER B CA 1
ATOM 5569 C C . SER B 1 310 ? 9.477 -23.219 14.672 1 94.81 310 SER B C 1
ATOM 5571 O O . SER B 1 310 ? 8.609 -23.812 14.023 1 94.81 310 SER B O 1
ATOM 5573 N N . LEU B 1 311 ? 10.234 -22.359 14.172 1 96.62 311 LEU B N 1
ATOM 5574 C CA . LEU B 1 311 ? 10.141 -21.969 12.773 1 96.62 311 LEU B CA 1
ATOM 5575 C C . LEU B 1 311 ? 10.539 -23.141 11.859 1 96.62 311 LEU B C 1
ATOM 5577 O O . LEU B 1 311 ? 9.93 -23.344 10.812 1 96.62 311 LEU B O 1
ATOM 5581 N N . ALA B 1 312 ? 11.539 -23.844 12.258 1 95.69 312 ALA B N 1
ATOM 5582 C CA . ALA B 1 312 ? 11.961 -25.016 11.484 1 95.69 312 ALA B CA 1
ATOM 5583 C C . ALA B 1 312 ? 10.859 -26.078 11.453 1 95.69 312 ALA B C 1
ATOM 5585 O O . ALA B 1 312 ? 10.602 -26.688 10.414 1 95.69 312 ALA B O 1
ATOM 5586 N N . ALA B 1 313 ? 10.25 -26.266 12.594 1 95.81 313 ALA B N 1
ATOM 5587 C CA . ALA B 1 313 ? 9.148 -27.219 12.68 1 95.81 313 ALA B CA 1
ATOM 5588 C C . ALA B 1 313 ? 7.969 -26.781 11.82 1 95.81 313 ALA B C 1
ATOM 5590 O O . ALA B 1 313 ? 7.352 -27.609 11.133 1 95.81 313 ALA B O 1
ATOM 5591 N N . PHE B 1 314 ? 7.652 -25.562 11.875 1 96.31 314 PHE B N 1
ATOM 5592 C CA . PHE B 1 314 ? 6.59 -25 11.047 1 96.31 314 PHE B CA 1
ATOM 5593 C C . PHE B 1 314 ? 6.867 -25.25 9.57 1 96.31 314 PHE B C 1
ATOM 5595 O O . PHE B 1 314 ? 6.004 -25.766 8.852 1 96.31 314 PHE B O 1
ATOM 5602 N N . LYS B 1 315 ? 8.047 -24.859 9.18 1 95.69 315 LYS B N 1
ATOM 5603 C CA . LYS B 1 315 ? 8.406 -24.984 7.77 1 95.69 315 LYS B CA 1
ATOM 5604 C C . LYS B 1 315 ? 8.344 -26.438 7.305 1 95.69 315 LYS B C 1
ATOM 5606 O O . LYS B 1 315 ? 7.828 -26.719 6.223 1 95.69 315 LYS B O 1
ATOM 5611 N N . THR B 1 316 ? 8.852 -27.297 8.133 1 95.5 316 THR B N 1
ATOM 5612 C CA . THR B 1 316 ? 8.828 -28.719 7.801 1 95.5 316 THR B CA 1
ATOM 5613 C C . THR B 1 316 ? 7.391 -29.203 7.633 1 95.5 316 THR B C 1
ATOM 5615 O O . THR B 1 316 ? 7.07 -29.891 6.652 1 95.5 316 THR B O 1
ATOM 5618 N N . LYS B 1 317 ? 6.543 -28.891 8.516 1 96.06 317 LYS B N 1
ATOM 5619 C CA . LYS B 1 317 ? 5.148 -29.312 8.453 1 96.06 317 LYS B CA 1
ATOM 5620 C C . LYS B 1 317 ? 4.449 -28.719 7.234 1 96.06 317 LYS B C 1
ATOM 5622 O O . LYS B 1 317 ? 3.744 -29.422 6.512 1 96.06 317 LYS B O 1
ATOM 5627 N N . TYR B 1 318 ? 4.641 -27.453 7.055 1 96.56 318 TYR B N 1
ATOM 5628 C CA . TYR B 1 318 ? 4.023 -26.734 5.949 1 96.56 318 TYR B CA 1
ATOM 5629 C C . TYR B 1 318 ? 4.453 -27.328 4.609 1 96.56 318 TYR B C 1
ATOM 5631 O O . TYR B 1 318 ? 3.613 -27.703 3.795 1 96.56 318 TYR B O 1
ATOM 5639 N N . TYR B 1 319 ? 5.738 -27.516 4.418 1 95.69 319 TYR B N 1
ATOM 5640 C CA . TYR B 1 319 ? 6.277 -27.969 3.143 1 95.69 319 TYR B CA 1
ATOM 5641 C C . TYR B 1 319 ? 5.965 -29.453 2.926 1 95.69 319 TYR B C 1
ATOM 5643 O O . TYR B 1 319 ? 5.695 -29.875 1.801 1 95.69 319 TYR B O 1
ATOM 5651 N N . SER B 1 320 ? 5.973 -30.203 3.996 1 96.25 320 SER B N 1
ATOM 5652 C CA . SER B 1 320 ? 5.645 -31.609 3.855 1 96.25 320 SER B CA 1
ATOM 5653 C C . SER B 1 320 ? 4.184 -31.797 3.453 1 96.25 320 SER B C 1
ATOM 5655 O O . SER B 1 320 ? 3.859 -32.719 2.686 1 96.25 320 SER B O 1
ATOM 5657 N N . THR B 1 321 ? 3.318 -30.984 4.012 1 97.44 321 THR B N 1
ATOM 5658 C CA . THR B 1 321 ? 1.908 -31.031 3.639 1 97.44 321 THR B CA 1
ATOM 5659 C C . THR B 1 321 ? 1.729 -30.719 2.156 1 97.44 321 THR B C 1
ATOM 5661 O O . THR B 1 321 ? 1.031 -31.453 1.444 1 97.44 321 THR B O 1
ATOM 5664 N N . LEU B 1 322 ? 2.377 -29.703 1.678 1 97.5 322 LEU B N 1
ATOM 5665 C CA . LEU B 1 322 ? 2.256 -29.312 0.276 1 97.5 322 LEU B CA 1
ATOM 5666 C C . LEU B 1 322 ? 2.885 -30.359 -0.633 1 97.5 322 LEU B C 1
ATOM 5668 O O . LEU B 1 322 ? 2.367 -30.641 -1.716 1 97.5 322 LEU B O 1
ATOM 5672 N N . GLU B 1 323 ? 4 -30.906 -0.18 1 97.62 323 GLU B N 1
ATOM 5673 C CA . GLU B 1 323 ? 4.656 -31.953 -0.955 1 97.62 323 GLU B CA 1
ATOM 5674 C C . GLU B 1 323 ? 3.762 -33.188 -1.08 1 97.62 323 GLU B C 1
ATOM 5676 O O . GLU B 1 323 ? 3.631 -33.75 -2.166 1 97.62 323 GLU B O 1
ATOM 5681 N N . ALA B 1 324 ? 3.168 -33.625 -0.014 1 98.06 324 ALA B N 1
ATOM 5682 C CA . ALA B 1 324 ? 2.242 -34.75 -0.036 1 98.06 324 ALA B CA 1
ATOM 5683 C C . ALA B 1 324 ? 1.051 -34.469 -0.946 1 98.06 324 ALA B C 1
ATOM 5685 O O . ALA B 1 324 ? 0.606 -35.344 -1.689 1 98.06 324 ALA B O 1
ATOM 5686 N N . ASN B 1 325 ? 0.525 -33.281 -0.824 1 98.25 325 ASN B N 1
ATOM 5687 C CA . ASN B 1 325 ? -0.588 -32.875 -1.678 1 98.25 325 ASN B CA 1
ATOM 5688 C C . ASN B 1 325 ? -0.188 -32.844 -3.15 1 98.25 325 ASN B C 1
ATOM 5690 O O . ASN B 1 325 ? -0.981 -33.219 -4.016 1 98.25 325 ASN B O 1
ATOM 5694 N N . ALA B 1 326 ? 1.022 -32.375 -3.41 1 97.88 326 ALA B N 1
ATOM 5695 C CA . ALA B 1 326 ? 1.526 -32.344 -4.781 1 97.88 326 ALA B CA 1
ATOM 5696 C C . ALA B 1 326 ? 1.588 -33.75 -5.363 1 97.88 326 ALA B C 1
ATOM 5698 O O . ALA B 1 326 ? 1.137 -33.969 -6.488 1 97.88 326 ALA B O 1
ATOM 5699 N N . GLN B 1 327 ? 2.129 -34.656 -4.629 1 97.75 327 GLN B N 1
ATOM 5700 C CA . GLN B 1 327 ? 2.236 -36.031 -5.07 1 97.75 327 GLN B CA 1
ATOM 5701 C C . GLN B 1 327 ? 0.857 -36.656 -5.25 1 97.75 327 GLN B C 1
ATOM 5703 O O . GLN B 1 327 ? 0.605 -37.344 -6.25 1 97.75 327 GLN B O 1
ATOM 5708 N N . PHE B 1 328 ? 0.004 -36.438 -4.277 1 98.38 328 PHE B N 1
ATOM 5709 C CA . PHE B 1 328 ? -1.361 -36.938 -4.355 1 98.38 328 PHE B CA 1
ATOM 5710 C C . PHE B 1 328 ? -2.066 -36.406 -5.598 1 98.38 328 PHE B C 1
ATOM 5712 O O . PHE B 1 328 ? -2.758 -37.156 -6.297 1 98.38 328 PHE B O 1
ATOM 5719 N N . THR B 1 329 ? -1.934 -35.125 -5.836 1 98.31 329 THR B N 1
ATOM 5720 C CA . THR B 1 329 ? -2.531 -34.469 -6.988 1 98.31 329 THR B CA 1
ATOM 5721 C C . THR B 1 329 ? -2.027 -35.094 -8.289 1 98.31 329 THR B C 1
ATOM 5723 O O . THR B 1 329 ? -2.822 -35.438 -9.172 1 98.31 329 THR B O 1
ATOM 5726 N N . LEU B 1 330 ? -0.713 -35.219 -8.383 1 97.38 330 LEU B N 1
ATOM 5727 C CA . LEU B 1 330 ? -0.106 -35.812 -9.562 1 97.38 330 LEU B CA 1
ATOM 5728 C C . LEU B 1 330 ? -0.629 -37.219 -9.789 1 97.38 330 LEU B C 1
ATOM 5730 O O . LEU B 1 330 ? -1.13 -37.562 -10.867 1 97.38 330 LEU B O 1
ATOM 5734 N N . ASP B 1 331 ? -0.624 -38 -8.758 1 97.81 331 ASP B N 1
ATOM 5735 C CA . ASP B 1 331 ? -0.982 -39.406 -8.844 1 97.81 331 ASP B CA 1
ATOM 5736 C C . ASP B 1 331 ? -2.455 -39.562 -9.211 1 97.81 331 ASP B C 1
ATOM 5738 O O . ASP B 1 331 ? -2.818 -40.531 -9.906 1 97.81 331 ASP B O 1
ATOM 5742 N N . THR B 1 332 ? -3.229 -38.688 -8.719 1 98.31 332 THR B N 1
ATOM 5743 C CA . THR B 1 332 ? -4.668 -38.812 -8.93 1 98.31 332 THR B CA 1
ATOM 5744 C C . THR B 1 332 ? -5.07 -38.25 -10.289 1 98.31 332 THR B C 1
ATOM 5746 O O . THR B 1 332 ? -5.703 -38.938 -11.094 1 98.31 332 THR B O 1
ATOM 5749 N N . LEU B 1 333 ? -4.684 -37.094 -10.641 1 98.25 333 LEU B N 1
ATOM 5750 C CA . LEU B 1 333 ? -5.137 -36.438 -11.852 1 98.25 333 LEU B CA 1
ATOM 5751 C C . LEU B 1 333 ? -4.559 -37.094 -13.094 1 98.25 333 LEU B C 1
ATOM 5753 O O . LEU B 1 333 ? -5.195 -37.125 -14.148 1 98.25 333 LEU B O 1
ATOM 5757 N N . GLN B 1 334 ? -3.338 -37.625 -12.953 1 96.94 334 GLN B N 1
ATOM 5758 C CA . GLN B 1 334 ? -2.689 -38.25 -14.109 1 96.94 334 GLN B CA 1
ATOM 5759 C C . GLN B 1 334 ? -3.459 -39.469 -14.578 1 96.94 334 GLN B C 1
ATOM 5761 O O . GLN B 1 334 ? -3.318 -39.906 -15.727 1 96.94 334 GLN B O 1
ATOM 5766 N N . THR B 1 335 ? -4.262 -40.031 -13.727 1 97.56 335 THR B N 1
ATOM 5767 C CA . THR B 1 335 ? -5 -41.25 -14.055 1 97.56 335 THR B CA 1
ATOM 5768 C C . THR B 1 335 ? -6.293 -40.906 -14.789 1 97.56 335 THR B C 1
ATOM 5770 O O . THR B 1 335 ? -6.973 -41.781 -15.312 1 97.56 335 THR B O 1
ATOM 5773 N N . ILE B 1 336 ? -6.641 -39.688 -14.836 1 97.69 336 ILE B N 1
ATOM 5774 C CA . ILE B 1 336 ? -7.906 -39.281 -15.438 1 97.69 336 ILE B CA 1
ATOM 5775 C C . ILE B 1 336 ? -7.73 -39.125 -16.938 1 97.69 336 ILE B C 1
ATOM 5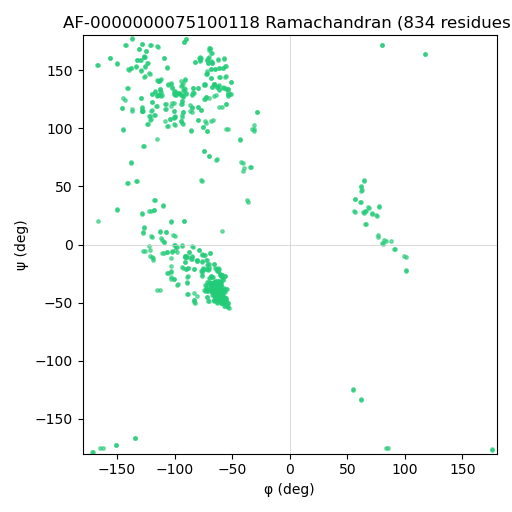777 O O . ILE B 1 336 ? -6.988 -38.25 -17.391 1 97.69 336 ILE B O 1
ATOM 5781 N N . PRO B 1 337 ? -8.445 -39.938 -17.75 1 95.56 337 PRO B N 1
ATOM 5782 C CA . PRO B 1 337 ? -8.344 -39.75 -19.188 1 95.56 337 PRO B CA 1
ATOM 5783 C C . PRO B 1 337 ? -8.742 -38.344 -19.656 1 95.56 337 PRO B C 1
ATOM 5785 O O . PRO B 1 337 ? -9.703 -37.781 -19.141 1 95.56 337 PRO B O 1
ATOM 5788 N N . GLY B 1 338 ? -7.91 -37.844 -20.547 1 95.5 338 GLY B N 1
ATOM 5789 C CA . GLY B 1 338 ? -8.203 -36.5 -21.078 1 95.5 338 GLY B CA 1
ATOM 5790 C C . GLY B 1 338 ? -7.391 -35.406 -20.422 1 95.5 338 GLY B C 1
ATOM 5791 O O . GLY B 1 338 ? -7.41 -34.281 -20.875 1 95.5 338 GLY B O 1
ATOM 5792 N N . LEU B 1 339 ? -6.723 -35.812 -19.375 1 97.69 339 LEU B N 1
ATOM 5793 C CA . LEU B 1 339 ? -5.902 -34.812 -18.688 1 97.69 339 LEU B CA 1
ATOM 5794 C C . LEU B 1 339 ? -4.422 -35.188 -18.797 1 97.69 339 LEU B C 1
ATOM 5796 O O . LEU B 1 339 ? -4.059 -36.344 -18.812 1 97.69 339 LEU B O 1
ATOM 5800 N N . HIS B 1 340 ? -3.629 -34.188 -18.969 1 97.31 340 HIS B N 1
ATOM 5801 C CA . HIS B 1 340 ? -2.174 -34.281 -18.938 1 97.31 340 HIS B CA 1
ATOM 5802 C C . HIS B 1 340 ? -1.587 -33.375 -17.859 1 97.31 340 HIS B C 1
ATOM 5804 O O . HIS B 1 340 ? -1.478 -32.156 -18.031 1 97.31 340 HIS B O 1
ATOM 5810 N N . VAL B 1 341 ? -1.135 -33.969 -16.828 1 97.75 341 VAL B N 1
ATOM 5811 C CA . VAL B 1 341 ? -0.669 -33.219 -15.664 1 97.75 341 VAL B CA 1
ATOM 5812 C C . VAL B 1 341 ? 0.834 -32.969 -15.781 1 97.75 341 VAL B C 1
ATOM 5814 O O . VAL B 1 341 ? 1.601 -33.906 -16.047 1 97.75 341 VAL B O 1
ATOM 5817 N N . VAL B 1 342 ? 1.266 -31.719 -15.656 1 97.19 342 VAL B N 1
ATOM 5818 C CA . VAL B 1 342 ? 2.689 -31.406 -15.594 1 97.19 342 VAL B CA 1
ATOM 5819 C C . VAL B 1 342 ? 3.162 -31.422 -14.141 1 97.19 342 VAL B C 1
ATOM 5821 O O . VAL B 1 342 ? 2.533 -30.812 -13.273 1 97.19 342 VAL B O 1
ATOM 5824 N N . VAL B 1 343 ? 4.219 -32.094 -13.852 1 95.38 343 VAL B N 1
ATOM 5825 C CA . VAL B 1 343 ? 4.684 -32.438 -12.508 1 95.38 343 VAL B CA 1
ATOM 5826 C C . VAL B 1 343 ? 4.965 -31.141 -11.742 1 95.38 343 VAL B C 1
ATOM 5828 O O . VAL B 1 343 ? 5.777 -30.312 -12.164 1 95.38 343 VAL B O 1
ATOM 5831 N N . PRO B 1 344 ? 4.281 -30.906 -10.695 1 96.81 344 PRO B N 1
ATOM 5832 C CA . PRO B 1 344 ? 4.633 -29.766 -9.836 1 96.81 344 PRO B CA 1
ATOM 5833 C C . PRO B 1 344 ? 5.898 -30.016 -9.016 1 96.81 344 PRO B C 1
ATOM 5835 O O . PRO B 1 344 ? 6.082 -31.109 -8.477 1 96.81 344 PRO B O 1
ATOM 5838 N N . GLN B 1 345 ? 6.766 -29 -8.922 1 97.56 345 GLN B N 1
ATOM 5839 C CA . GLN B 1 345 ? 8.039 -29.141 -8.227 1 97.56 345 GLN B CA 1
ATOM 5840 C C . GLN B 1 345 ? 8.148 -28.156 -7.062 1 97.56 345 GLN B C 1
ATOM 5842 O O . GLN B 1 345 ? 9.062 -28.266 -6.234 1 97.56 345 GLN B O 1
ATOM 5847 N N . GLY B 1 346 ? 7.238 -27.203 -6.957 1 97.94 346 GLY B N 1
ATOM 5848 C CA . GLY B 1 346 ? 7.246 -26.188 -5.91 1 97.94 346 GLY B CA 1
ATOM 5849 C C . GLY B 1 346 ? 5.988 -25.344 -5.891 1 97.94 346 GLY B C 1
ATOM 5850 O O . GLY B 1 346 ? 5.047 -25.609 -6.637 1 97.94 346 GLY B O 1
ATOM 5851 N N . ALA B 1 347 ? 5.938 -24.375 -4.988 1 97.81 347 ALA B N 1
ATOM 5852 C CA . ALA B 1 347 ? 4.785 -23.5 -4.785 1 97.81 347 ALA B CA 1
ATOM 5853 C C . ALA B 1 347 ? 3.557 -24.297 -4.367 1 97.81 347 ALA B C 1
ATOM 5855 O O . ALA B 1 347 ? 3.621 -25.109 -3.436 1 97.81 347 ALA B O 1
ATOM 5856 N N . MET B 1 348 ? 2.436 -24.109 -4.906 1 98.19 348 MET B N 1
ATOM 5857 C CA . MET B 1 348 ? 1.241 -24.844 -4.5 1 98.19 348 MET B CA 1
ATOM 5858 C C . MET B 1 348 ? 0.278 -25.016 -5.672 1 98.19 348 MET B C 1
ATOM 5860 O O . MET B 1 348 ? -0.94 -25.016 -5.484 1 98.19 348 MET B O 1
ATOM 5864 N N . TYR B 1 349 ? 0.843 -25.078 -6.922 1 97.75 349 TYR B N 1
ATOM 5865 C CA . TYR B 1 349 ? 0.04 -25.078 -8.141 1 97.75 349 TYR B CA 1
ATOM 5866 C C . TYR B 1 349 ? 0.38 -26.281 -9.016 1 97.75 349 TYR B C 1
ATOM 5868 O O . TYR B 1 349 ? 1.5 -26.797 -8.969 1 97.75 349 TYR B O 1
ATOM 5876 N N . VAL B 1 350 ? -0.576 -26.672 -9.789 1 98.19 350 VAL B N 1
ATOM 5877 C CA . VAL B 1 350 ? -0.336 -27.625 -10.867 1 98.19 350 VAL B CA 1
ATOM 5878 C C . VAL B 1 350 ? -1.169 -27.234 -12.086 1 98.19 350 VAL B C 1
ATOM 5880 O O . VAL B 1 350 ? -2.314 -26.797 -11.953 1 98.19 350 VAL B O 1
ATOM 5883 N N . MET B 1 351 ? -0.531 -27.266 -13.227 1 98.5 351 MET B N 1
ATOM 5884 C CA . MET B 1 351 ? -1.22 -27.062 -14.492 1 98.5 351 MET B CA 1
ATOM 5885 C C . MET B 1 351 ? -1.584 -28.391 -15.133 1 98.5 351 MET B C 1
ATOM 5887 O O . MET B 1 351 ? -0.732 -29.266 -15.281 1 98.5 351 MET B O 1
ATOM 5891 N N . CYS B 1 352 ? -2.82 -28.5 -15.516 1 98.44 352 CYS B N 1
ATOM 5892 C CA . CYS B 1 352 ? -3.328 -29.703 -16.156 1 98.44 352 CYS B CA 1
ATOM 5893 C C . CYS B 1 352 ? -3.781 -29.422 -17.578 1 98.44 352 CYS B C 1
ATOM 5895 O O . CYS B 1 352 ? -4.66 -28.578 -17.797 1 98.44 352 CYS B O 1
ATOM 5897 N N . GLY B 1 353 ? -3.16 -30.078 -18.5 1 98 353 GLY B N 1
ATOM 5898 C CA . GLY B 1 353 ? -3.596 -29.969 -19.891 1 98 353 GLY B CA 1
ATOM 5899 C C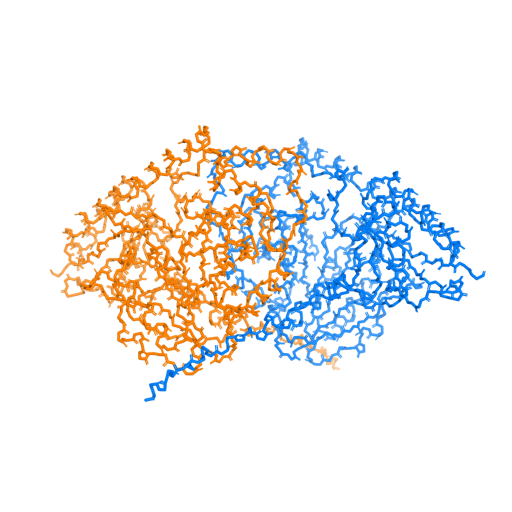 . GLY B 1 353 ? -4.906 -30.688 -20.156 1 98 353 GLY B C 1
ATOM 5900 O O . GLY B 1 353 ? -5.195 -31.719 -19.547 1 98 353 GLY B O 1
ATOM 5901 N N . ILE B 1 354 ? -5.652 -30.125 -21.047 1 97.75 354 ILE B N 1
ATOM 5902 C CA . ILE B 1 354 ? -6.934 -30.688 -21.469 1 97.75 354 ILE B CA 1
ATOM 5903 C C . ILE B 1 354 ? -6.805 -31.25 -22.875 1 97.75 354 ILE B C 1
ATOM 5905 O O . ILE B 1 354 ? -6.496 -30.531 -23.828 1 97.75 354 ILE B O 1
ATOM 5909 N N . ASP B 1 355 ? -6.984 -32.531 -23 1 95.81 355 ASP B N 1
ATOM 5910 C CA . ASP B 1 355 ? -7.016 -33.156 -24.312 1 95.81 355 ASP B CA 1
ATOM 5911 C C . ASP B 1 355 ? -8.414 -33.094 -24.922 1 95.81 355 ASP B C 1
ATOM 5913 O O . ASP B 1 355 ? -9.219 -34.031 -24.719 1 95.81 355 ASP B O 1
ATOM 5917 N N . ARG B 1 356 ? -8.641 -32.219 -25.719 1 92.94 356 ARG B N 1
ATOM 5918 C CA . ARG B 1 356 ? -9.961 -32 -26.281 1 92.94 356 ARG B CA 1
ATOM 5919 C C . ARG B 1 356 ? -10.344 -33.125 -27.25 1 92.94 356 ARG B C 1
ATOM 5921 O O . ARG B 1 356 ? -11.523 -33.281 -27.578 1 92.94 356 ARG B O 1
ATOM 5928 N N . THR B 1 357 ? -9.406 -33.844 -27.719 1 93.19 357 THR B N 1
ATOM 5929 C CA . THR B 1 357 ? -9.711 -34.969 -28.625 1 93.19 357 THR B CA 1
ATOM 5930 C C . THR B 1 357 ? -10.383 -36.094 -27.875 1 93.19 357 THR B C 1
ATOM 5932 O O . THR B 1 357 ? -11.078 -36.906 -28.484 1 93.19 357 THR B O 1
ATOM 5935 N N . LEU B 1 358 ? -10.164 -36.062 -26.594 1 94.62 358 LEU B N 1
ATOM 5936 C CA . LEU B 1 358 ? -10.734 -37.125 -25.781 1 94.62 358 LEU B CA 1
ATOM 5937 C C . LEU B 1 358 ? -11.977 -36.625 -25.031 1 94.62 358 LEU B C 1
ATOM 5939 O O . LEU B 1 358 ? -12.742 -37.438 -24.5 1 94.62 358 LEU B O 1
ATOM 5943 N N . LEU B 1 359 ? -12.188 -35.406 -24.875 1 93 359 LEU B N 1
ATOM 5944 C CA . LEU B 1 359 ? -13.328 -34.844 -24.188 1 93 359 LEU B CA 1
ATOM 5945 C C . LEU B 1 359 ? -14.297 -34.188 -25.172 1 93 359 LEU B C 1
ATOM 5947 O O . LEU B 1 359 ? -14.078 -33.062 -25.625 1 93 359 LEU B O 1
ATOM 5951 N N . ALA B 1 360 ? -15.367 -34.938 -25.312 1 82.56 360 ALA B N 1
ATOM 5952 C CA . ALA B 1 360 ? -16.406 -34.562 -26.266 1 82.56 360 ALA B CA 1
ATOM 5953 C C . ALA B 1 360 ? -17.156 -33.312 -25.797 1 82.56 360 ALA B C 1
ATOM 5955 O O . ALA B 1 360 ? -17.312 -33.094 -24.594 1 82.56 360 ALA B O 1
ATOM 5956 N N . ASP B 1 361 ? -17.281 -32.188 -26.625 1 90.56 361 ASP B N 1
ATOM 5957 C CA . ASP B 1 361 ? -18.188 -31.062 -26.422 1 90.56 361 ASP B CA 1
ATOM 5958 C C . ASP B 1 361 ? -17.531 -30 -25.531 1 90.56 361 ASP B C 1
ATOM 5960 O O . ASP B 1 361 ? -18.219 -29.25 -24.844 1 90.56 361 ASP B O 1
ATOM 5964 N N . ILE B 1 362 ? -16.312 -30.25 -25.188 1 95 362 ILE B N 1
ATOM 5965 C CA . ILE B 1 362 ? -15.555 -29.188 -24.531 1 95 362 ILE B CA 1
ATOM 5966 C C . ILE B 1 362 ? -14.898 -28.281 -25.578 1 95 362 ILE B C 1
ATOM 5968 O O . ILE B 1 362 ? -14.047 -28.734 -26.344 1 95 362 ILE B O 1
ATOM 5972 N N . ALA B 1 363 ? -15.234 -27.047 -25.547 1 94.75 363 ALA B N 1
ATOM 5973 C CA . ALA B 1 363 ? -14.789 -26.125 -26.594 1 94.75 363 ALA B CA 1
ATOM 5974 C C . ALA B 1 363 ? -13.375 -25.609 -26.312 1 94.75 363 ALA B C 1
ATOM 5976 O O . ALA B 1 363 ? -12.562 -25.484 -27.219 1 94.75 363 ALA B O 1
ATOM 5977 N N . ASP B 1 364 ? -13.078 -25.281 -25.094 1 94.69 364 ASP B N 1
ATOM 5978 C CA . ASP B 1 364 ? -11.797 -24.75 -24.656 1 94.69 364 ASP B CA 1
ATOM 5979 C C . ASP B 1 364 ? -11.664 -24.828 -23.141 1 94.69 364 ASP B C 1
ATOM 5981 O O . ASP B 1 364 ? -12.484 -25.469 -22.469 1 94.69 364 ASP B O 1
ATOM 5985 N N . ASP B 1 365 ? -10.594 -24.281 -22.625 1 95.44 365 ASP B N 1
ATOM 5986 C CA . ASP B 1 365 ? -10.328 -24.391 -21.203 1 95.44 365 ASP B CA 1
ATOM 5987 C C . ASP B 1 365 ? -11.359 -23.594 -20.391 1 95.44 365 ASP B C 1
ATOM 5989 O O . ASP B 1 365 ? -11.719 -24 -19.281 1 95.44 365 ASP B O 1
ATOM 5993 N N . LEU B 1 366 ? -11.844 -22.484 -20.922 1 93.75 366 LEU B N 1
ATOM 5994 C CA . LEU B 1 366 ? -12.898 -21.734 -20.25 1 93.75 366 LEU B CA 1
ATOM 5995 C C . LEU B 1 366 ? -14.172 -22.562 -20.156 1 93.75 366 LEU B C 1
ATOM 5997 O O . LEU B 1 366 ? -14.82 -22.609 -19.109 1 93.75 366 LEU B O 1
ATOM 6001 N N . ASP B 1 367 ? -14.516 -23.156 -21.234 1 94.81 367 ASP B N 1
ATOM 6002 C CA . ASP B 1 367 ? -15.688 -24.031 -21.266 1 94.81 367 ASP B CA 1
ATOM 6003 C C . ASP B 1 367 ? -15.523 -25.188 -20.281 1 94.81 367 ASP B C 1
ATOM 6005 O O . ASP B 1 367 ? -16.469 -25.531 -19.562 1 94.81 367 ASP B O 1
ATOM 6009 N N . PHE B 1 368 ? -14.422 -25.828 -20.281 1 96.5 368 PHE B N 1
ATOM 6010 C CA . PHE B 1 368 ? -14.125 -26.922 -19.375 1 96.5 368 PHE B CA 1
ATOM 6011 C C . PHE B 1 368 ? -14.344 -26.5 -17.922 1 96.5 368 PHE B C 1
ATOM 6013 O O . PHE B 1 368 ? -15.07 -27.156 -17.188 1 96.5 368 PHE B O 1
ATOM 6020 N N . THR B 1 369 ? -13.727 -25.422 -17.484 1 95.88 369 THR B N 1
ATOM 6021 C CA . THR B 1 369 ? -13.75 -25 -16.094 1 95.88 369 THR B CA 1
ATOM 6022 C C . THR B 1 369 ? -15.148 -24.531 -15.703 1 95.88 369 THR B C 1
ATOM 6024 O O . THR B 1 369 ? -15.586 -24.75 -14.57 1 95.88 369 THR B O 1
ATOM 6027 N N . GLN B 1 370 ? -15.844 -23.891 -16.625 1 94.75 370 GLN B N 1
ATOM 6028 C CA . GLN B 1 370 ? -17.219 -23.469 -16.375 1 94.75 370 GLN B CA 1
ATOM 6029 C C . GLN B 1 370 ? -18.141 -24.672 -16.141 1 94.75 370 GLN B C 1
ATOM 6031 O O . GLN B 1 370 ? -18.906 -24.703 -15.18 1 94.75 370 GLN B O 1
ATOM 6036 N N . LYS B 1 371 ? -18.047 -25.594 -17.016 1 95 371 LYS B N 1
ATOM 6037 C CA . LYS B 1 371 ? -18.875 -26.781 -16.891 1 95 371 LYS B CA 1
ATOM 6038 C C . LYS B 1 371 ? -18.531 -27.562 -15.633 1 95 371 LYS B C 1
ATOM 6040 O O . LYS B 1 371 ? -19.422 -28.062 -14.945 1 95 371 LYS B O 1
ATOM 6045 N N . LEU B 1 372 ? -17.25 -27.672 -15.383 1 96.88 372 LEU B N 1
ATOM 6046 C CA . LEU B 1 372 ? -16.812 -28.359 -14.18 1 96.88 372 LEU B CA 1
ATOM 6047 C C . LEU B 1 372 ? -17.422 -27.719 -12.93 1 96.88 372 LEU B C 1
ATOM 6049 O O . LEU B 1 372 ? -17.875 -28.406 -12.023 1 96.88 372 LEU B O 1
ATOM 6053 N N . LEU B 1 373 ? -17.391 -26.375 -12.844 1 96.06 373 LEU B N 1
ATOM 6054 C CA . LEU B 1 373 ? -17.969 -25.641 -11.727 1 96.06 373 LEU B CA 1
ATOM 6055 C C . LEU B 1 373 ? -19.469 -25.875 -11.633 1 96.06 373 LEU B C 1
ATOM 6057 O O . LEU B 1 373 ? -19.984 -26.156 -10.547 1 96.06 373 LEU B O 1
ATOM 6061 N N . LEU B 1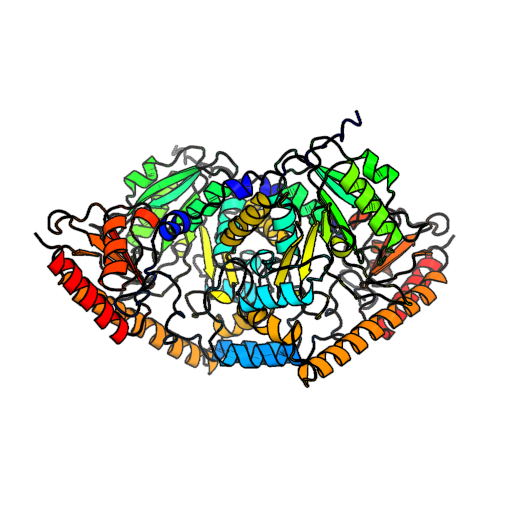 374 ? -20.141 -25.844 -12.742 1 94.94 374 LEU B N 1
ATOM 6062 C CA . LEU B 1 374 ? -21.609 -25.938 -12.766 1 94.94 374 LEU B CA 1
ATOM 6063 C C . LEU B 1 374 ? -22.062 -27.359 -12.469 1 94.94 374 LEU B C 1
ATOM 6065 O O . LEU B 1 374 ? -23.047 -27.562 -11.75 1 94.94 374 LEU B O 1
ATOM 6069 N N . GLU B 1 375 ? -21.344 -28.328 -13.008 1 95.81 375 GLU B N 1
ATOM 6070 C CA . GLU B 1 375 ? -21.797 -29.703 -12.953 1 95.81 375 GLU B CA 1
ATOM 6071 C C . GLU B 1 375 ? -21.297 -30.406 -11.688 1 95.81 375 GLU B C 1
ATOM 6073 O O . GLU B 1 375 ? -21.953 -31.312 -11.172 1 95.81 375 GLU B O 1
ATOM 6078 N N . GLU B 1 376 ? -20.125 -29.984 -11.281 1 97.19 376 GLU B N 1
ATOM 6079 C CA . GLU B 1 376 ? -19.5 -30.781 -10.219 1 97.19 376 GLU B CA 1
ATOM 6080 C C . GLU B 1 376 ? -19.094 -29.906 -9.039 1 97.19 376 GLU B C 1
ATOM 6082 O O . GLU B 1 376 ? -18.625 -30.406 -8.016 1 97.19 376 GLU B O 1
ATOM 6087 N N . GLY B 1 377 ? -19.219 -28.609 -9.117 1 96.12 377 GLY B N 1
ATOM 6088 C CA . GLY B 1 377 ? -18.938 -27.703 -8.016 1 96.12 377 GLY B CA 1
ATOM 6089 C C . GLY B 1 377 ? -17.469 -27.578 -7.715 1 96.12 377 GLY B C 1
ATOM 6090 O O . GLY B 1 377 ? -17.078 -27.422 -6.555 1 96.12 377 GLY B O 1
ATOM 6091 N N . VAL B 1 378 ? -16.641 -27.781 -8.703 1 97.44 378 VAL B N 1
ATOM 6092 C CA . VAL B 1 378 ? -15.203 -27.594 -8.531 1 97.44 378 VAL B CA 1
ATOM 6093 C C . VAL B 1 378 ? -14.75 -26.344 -9.273 1 97.44 378 VAL B C 1
ATOM 6095 O O . VAL B 1 378 ? -14.945 -26.234 -10.492 1 97.44 378 VAL B O 1
ATOM 6098 N N . PHE B 1 379 ? -14.18 -25.406 -8.531 1 95.44 379 PHE B N 1
ATOM 6099 C CA . PHE B 1 379 ? -13.773 -24.125 -9.102 1 95.44 379 PHE B CA 1
ATOM 6100 C C . PHE B 1 379 ? -12.258 -24.078 -9.289 1 95.44 379 PHE B C 1
ATOM 6102 O O . PHE B 1 379 ? -11.508 -24.016 -8.312 1 95.44 379 PHE B O 1
ATOM 6109 N N . VAL B 1 380 ? -11.789 -24.141 -10.516 1 96.5 380 VAL B N 1
ATOM 6110 C CA . VAL B 1 380 ? -10.398 -24.016 -10.922 1 96.5 380 VAL B CA 1
ATOM 6111 C C . VAL B 1 380 ? -10.266 -22.906 -11.969 1 96.5 380 VAL B C 1
ATOM 6113 O O . VAL B 1 380 ? -11.266 -22.406 -12.484 1 96.5 380 VAL B O 1
ATOM 6116 N N . LEU B 1 381 ? -9.047 -22.469 -12.242 1 95 381 LEU B N 1
ATOM 6117 C CA . LEU B 1 381 ? -8.867 -21.391 -13.195 1 95 381 LEU B CA 1
ATOM 6118 C C . LEU B 1 381 ? -8.453 -21.922 -14.562 1 95 381 LEU B C 1
ATOM 6120 O O . LEU B 1 381 ? -7.559 -22.766 -14.656 1 95 381 LEU B O 1
ATOM 6124 N N . PRO B 1 382 ? -9.117 -21.438 -15.609 1 95.38 382 PRO B N 1
ATOM 6125 C CA . PRO B 1 382 ? -8.703 -21.828 -16.969 1 95.38 382 PRO B CA 1
ATOM 6126 C C . PRO B 1 382 ? -7.34 -21.25 -17.344 1 95.38 382 PRO B C 1
ATOM 6128 O O . PRO B 1 382 ? -6.957 -20.172 -16.859 1 95.38 382 PRO B O 1
ATOM 6131 N N . GLY B 1 383 ? -6.656 -21.953 -18.188 1 95.5 383 GLY B N 1
ATOM 6132 C CA . GLY B 1 383 ? -5.332 -21.547 -18.641 1 95.5 383 GLY B CA 1
ATOM 6133 C C . GLY B 1 383 ? -5.316 -20.188 -19.312 1 95.5 383 GLY B C 1
ATOM 6134 O O . GLY B 1 383 ? -4.316 -19.469 -19.266 1 95.5 383 GLY B O 1
ATOM 6135 N N . GLN B 1 384 ? -6.406 -19.766 -19.891 1 92.81 384 GLN B N 1
ATOM 6136 C CA . GLN B 1 384 ? -6.512 -18.484 -20.562 1 92.81 384 GLN B CA 1
ATOM 6137 C C . GLN B 1 384 ? -6.234 -17.328 -19.594 1 92.81 384 GLN B C 1
ATOM 6139 O O . GLN B 1 384 ? -5.781 -16.266 -20.016 1 92.81 384 GLN B O 1
ATOM 6144 N N . CYS B 1 385 ? -6.477 -17.578 -18.312 1 92.12 385 CYS B N 1
ATOM 6145 C CA . CYS B 1 385 ? -6.168 -16.578 -17.297 1 92.12 385 CYS B CA 1
ATOM 6146 C C . CYS B 1 385 ? -4.672 -16.297 -17.25 1 92.12 385 CYS B C 1
ATOM 6148 O O . CYS B 1 385 ? -4.254 -15.227 -16.781 1 92.12 385 CYS B O 1
ATOM 6150 N N . PHE B 1 386 ? -3.873 -17.203 -17.75 1 94.94 386 PHE B N 1
ATOM 6151 C CA . PHE B 1 386 ? -2.418 -17.109 -17.672 1 94.94 386 PHE B CA 1
ATOM 6152 C C . PHE B 1 386 ? -1.811 -17.094 -19.078 1 94.94 386 PHE B C 1
ATOM 6154 O O . PHE B 1 386 ? -0.611 -17.328 -19.234 1 94.94 386 PHE B O 1
ATOM 6161 N N . ASN B 1 387 ? -2.67 -17.016 -20.094 1 93.19 387 ASN B N 1
ATOM 6162 C CA . ASN B 1 387 ? -2.293 -16.875 -21.5 1 93.19 387 ASN B CA 1
ATOM 6163 C C . ASN B 1 387 ? -1.815 -18.188 -22.094 1 93.19 387 ASN B C 1
ATOM 6165 O O . ASN B 1 387 ? -0.882 -18.219 -22.891 1 93.19 387 ASN B O 1
ATOM 6169 N N . ILE B 1 388 ? -2.342 -19.234 -21.656 1 95.62 388 ILE B N 1
ATOM 6170 C CA . ILE B 1 388 ? -2.098 -20.547 -22.25 1 95.62 388 ILE B CA 1
ATOM 6171 C C . ILE B 1 388 ? -3.414 -21.312 -22.359 1 95.62 388 ILE B C 1
ATOM 6173 O O . ILE B 1 388 ? -4.043 -21.641 -21.359 1 95.62 388 ILE B O 1
ATOM 6177 N N . PRO B 1 389 ? -3.838 -21.609 -23.516 1 94.69 389 PRO B N 1
ATOM 6178 C CA . PRO B 1 389 ? -5.125 -22.281 -23.703 1 94.69 389 PRO B CA 1
ATOM 6179 C C . PRO B 1 389 ? -5.047 -23.781 -23.406 1 94.69 389 PRO B C 1
ATOM 6181 O O . PRO B 1 389 ? -3.955 -24.359 -23.375 1 94.69 389 PRO B O 1
ATOM 6184 N N . ASN B 1 390 ? -6.129 -24.328 -23.125 1 96.81 390 ASN B N 1
ATOM 6185 C CA . ASN B 1 390 ? -6.34 -25.766 -22.984 1 96.81 390 ASN B CA 1
ATOM 6186 C C . ASN B 1 390 ? -5.582 -26.328 -21.781 1 96.81 390 ASN B C 1
ATOM 6188 O O . ASN B 1 390 ? -5.074 -27.453 -21.844 1 96.81 390 ASN B O 1
ATOM 6192 N N . PHE B 1 391 ? -5.395 -25.547 -20.844 1 98.06 391 PHE B N 1
ATOM 6193 C CA . PHE B 1 391 ? -4.93 -25.922 -19.516 1 98.06 391 PHE B CA 1
ATOM 6194 C C . PHE B 1 391 ? -5.871 -25.406 -18.438 1 98.06 391 PHE B C 1
ATOM 6196 O O . PHE B 1 391 ? -6.711 -24.547 -18.719 1 98.06 391 PHE B O 1
ATOM 6203 N N . PHE B 1 392 ? -5.816 -25.938 -17.297 1 97.62 392 PHE B N 1
ATOM 6204 C CA . PHE B 1 392 ? -6.367 -25.312 -16.094 1 97.62 392 PHE B CA 1
ATOM 6205 C C . PHE B 1 392 ? -5.418 -25.469 -14.914 1 97.62 392 PHE B C 1
ATOM 6207 O O . PHE B 1 392 ? -4.605 -26.391 -14.883 1 97.62 392 PHE B O 1
ATOM 6214 N N . ARG B 1 393 ? -5.453 -24.547 -13.992 1 97.81 393 ARG B N 1
ATOM 6215 C CA . ARG B 1 393 ? -4.598 -24.578 -12.812 1 97.81 393 ARG B CA 1
ATOM 6216 C C . ARG B 1 393 ? -5.375 -25.047 -11.586 1 97.81 393 ARG B C 1
ATOM 6218 O O . ARG B 1 393 ? -6.5 -24.609 -11.352 1 97.81 393 ARG B O 1
ATOM 6225 N N . VAL B 1 394 ? -4.789 -25.891 -10.844 1 98.12 394 VAL B N 1
ATOM 6226 C CA . VAL B 1 394 ? -5.309 -26.328 -9.547 1 98.12 394 VAL B CA 1
ATOM 6227 C C . VAL B 1 394 ? -4.391 -25.828 -8.43 1 98.12 394 VAL B C 1
ATOM 6229 O O . VAL B 1 394 ? -3.166 -25.938 -8.531 1 98.12 394 VAL B O 1
ATOM 6232 N N . VAL B 1 395 ? -4.949 -25.266 -7.426 1 97.75 395 VAL B N 1
ATOM 6233 C CA . VAL B 1 395 ? -4.227 -24.953 -6.195 1 97.75 395 VAL B CA 1
ATOM 6234 C C . VAL B 1 395 ? -4.418 -26.094 -5.191 1 97.75 395 VAL B C 1
ATOM 6236 O O . VAL B 1 395 ? -5.547 -26.391 -4.797 1 97.75 395 VAL B O 1
ATOM 6239 N N . PHE B 1 396 ? -3.375 -26.703 -4.754 1 98.19 396 PHE B N 1
ATOM 6240 C CA . PHE B 1 396 ? -3.533 -27.922 -3.979 1 98.19 396 PHE B CA 1
ATOM 6241 C C . PHE B 1 396 ? -3.158 -27.703 -2.518 1 98.19 396 PHE B C 1
ATOM 6243 O O . PHE B 1 396 ? -2.58 -28.578 -1.874 1 98.19 396 PHE B O 1
ATOM 6250 N N . SER B 1 397 ? -3.43 -26.484 -1.996 1 97.19 397 SER B N 1
ATOM 6251 C CA . SER B 1 397 ? -3.158 -26.172 -0.598 1 97.19 397 SER B CA 1
ATOM 6252 C C . SER B 1 397 ? -4.305 -26.609 0.302 1 97.19 397 SER B C 1
ATOM 6254 O O . SER B 1 397 ? -4.219 -26.5 1.527 1 97.19 397 SER B O 1
ATOM 6256 N N . ALA B 1 398 ? -5.438 -27.188 -0.216 1 97.25 398 ALA B N 1
ATOM 6257 C CA . ALA B 1 398 ? -6.582 -27.672 0.549 1 97.25 398 ALA B CA 1
ATOM 6258 C C . ALA B 1 398 ? -6.234 -28.938 1.318 1 97.25 398 ALA B C 1
ATOM 6260 O O . ALA B 1 398 ? -5.23 -29.594 1.022 1 97.25 398 ALA B O 1
ATOM 6261 N N . PRO B 1 399 ? -7.051 -29.234 2.342 1 97.38 399 PRO B N 1
ATOM 6262 C CA . PRO B 1 399 ? -6.887 -30.547 2.961 1 97.38 399 PRO B CA 1
ATOM 6263 C C . PRO B 1 399 ? -6.996 -31.688 1.952 1 97.38 399 PRO B C 1
ATOM 6265 O O . PRO B 1 399 ? -7.781 -31.609 1.005 1 97.38 399 PRO B O 1
ATOM 6268 N N . GLN B 1 400 ? -6.227 -32.688 2.203 1 97.44 400 GLN B N 1
ATOM 6269 C CA . GLN B 1 400 ? -6.113 -33.75 1.199 1 97.44 400 GLN B CA 1
ATOM 6270 C C . GLN B 1 400 ? -7.461 -34.406 0.943 1 97.44 400 GLN B C 1
ATOM 6272 O O . GLN B 1 400 ? -7.742 -34.844 -0.177 1 97.44 400 GLN B O 1
ATOM 6277 N N . ASP B 1 401 ? -8.312 -34.5 1.985 1 97.94 401 ASP B N 1
ATOM 6278 C CA . ASP B 1 401 ? -9.641 -35.094 1.798 1 97.94 401 ASP B CA 1
ATOM 6279 C C . ASP B 1 401 ? -10.477 -34.25 0.838 1 97.94 401 ASP B C 1
ATOM 6281 O O . ASP B 1 401 ? -11.258 -34.781 0.048 1 97.94 401 ASP B O 1
ATOM 6285 N N . LYS B 1 402 ? -10.359 -32.906 0.957 1 97.75 402 LYS B N 1
ATOM 6286 C CA . LYS B 1 402 ? -11.039 -32.031 0.018 1 97.75 402 LYS B CA 1
ATOM 6287 C C . LYS B 1 402 ? -10.484 -32.188 -1.395 1 97.75 402 LYS B C 1
ATOM 6289 O O . LYS B 1 402 ? -11.234 -32.156 -2.371 1 97.75 402 LYS B O 1
ATOM 6294 N N . LEU B 1 403 ? -9.188 -32.375 -1.5 1 98.56 403 LEU B N 1
ATOM 6295 C CA . LEU B 1 403 ? -8.578 -32.656 -2.797 1 98.56 403 LEU B CA 1
ATOM 6296 C C . LEU B 1 403 ? -9.102 -33.969 -3.387 1 98.56 403 LEU B C 1
ATOM 6298 O O . LEU B 1 403 ? -9.414 -34.031 -4.578 1 98.56 403 LEU B O 1
ATOM 6302 N N . ALA B 1 404 ? -9.133 -34.938 -2.549 1 98.62 404 ALA B N 1
ATOM 6303 C CA . ALA B 1 404 ? -9.641 -36.219 -2.994 1 98.62 404 ALA B CA 1
ATOM 6304 C C . ALA B 1 404 ? -11.047 -36.094 -3.566 1 98.62 404 ALA B C 1
ATOM 6306 O O . ALA B 1 404 ? -11.344 -36.656 -4.625 1 98.62 404 ALA B O 1
ATOM 6307 N N . GLU B 1 405 ? -11.852 -35.406 -2.834 1 98.62 405 GLU B N 1
ATOM 6308 C CA . GLU B 1 405 ? -13.219 -35.188 -3.303 1 98.62 405 GLU B CA 1
ATOM 6309 C C . GLU B 1 405 ? -13.234 -34.438 -4.625 1 98.62 405 GLU B C 1
ATOM 6311 O O . GLU B 1 405 ? -13.93 -34.812 -5.562 1 98.62 405 GLU B O 1
ATOM 6316 N N . ALA B 1 406 ? -12.508 -33.375 -4.703 1 98.62 406 ALA B N 1
ATOM 6317 C CA . ALA B 1 406 ? -12.461 -32.562 -5.91 1 98.62 406 ALA B CA 1
ATOM 6318 C C . ALA B 1 406 ? -11.969 -33.375 -7.105 1 98.62 406 ALA B C 1
ATOM 6320 O O . ALA B 1 406 ? -12.508 -33.25 -8.211 1 98.62 406 ALA B O 1
ATOM 6321 N N . TYR B 1 407 ? -10.969 -34.156 -6.914 1 98.75 407 TYR B N 1
ATOM 6322 C CA . TYR B 1 407 ? -10.375 -34.938 -8.008 1 98.75 407 TYR B CA 1
ATOM 6323 C C . TYR B 1 407 ? -11.312 -36.031 -8.477 1 98.75 407 TYR B C 1
ATOM 6325 O O . TYR B 1 407 ? -11.352 -36.375 -9.664 1 98.75 407 TYR B O 1
ATOM 6333 N N . GLU B 1 408 ? -12 -36.625 -7.539 1 98.62 408 GLU B N 1
ATOM 6334 C CA . GLU B 1 408 ? -13.031 -37.562 -7.934 1 98.62 408 GLU B CA 1
ATOM 6335 C C . GLU B 1 408 ? -14.117 -36.906 -8.766 1 98.62 408 GLU B C 1
ATOM 6337 O O . GLU B 1 408 ? -14.586 -37.469 -9.758 1 98.62 408 GLU B O 1
ATOM 6342 N N . ARG B 1 409 ? -14.5 -35.75 -8.383 1 98.5 409 ARG B N 1
ATOM 6343 C CA . ARG B 1 409 ? -15.477 -35 -9.148 1 98.5 409 ARG B CA 1
ATOM 6344 C C . ARG B 1 409 ? -14.953 -34.656 -10.547 1 98.5 409 ARG B C 1
ATOM 6346 O O . ARG B 1 409 ? -15.703 -34.688 -11.523 1 98.5 409 ARG B O 1
ATOM 6353 N N . ILE B 1 410 ? -13.719 -34.344 -10.625 1 98.56 410 ILE B N 1
ATOM 6354 C CA . ILE B 1 410 ? -13.094 -34.094 -11.922 1 98.56 410 ILE B CA 1
ATOM 6355 C C . ILE B 1 410 ? -13.102 -35.344 -12.766 1 98.56 410 ILE B C 1
ATOM 6357 O O . ILE B 1 410 ? -13.391 -35.312 -13.961 1 98.56 410 ILE B O 1
ATOM 6361 N N . ARG B 1 411 ? -12.773 -36.469 -12.109 1 98.31 411 ARG B N 1
ATOM 6362 C CA . ARG B 1 411 ? -12.797 -37.75 -12.805 1 98.31 411 ARG B CA 1
ATOM 6363 C C . ARG B 1 411 ? -14.172 -38.031 -13.398 1 98.31 411 ARG B C 1
ATOM 6365 O O . ARG B 1 411 ? -14.289 -38.344 -14.578 1 98.31 411 ARG B O 1
ATOM 6372 N N . VAL B 1 412 ? -15.219 -37.875 -12.602 1 97.81 412 VAL B N 1
ATOM 6373 C CA . VAL B 1 412 ? -16.594 -38.125 -13.023 1 97.81 412 VAL B CA 1
ATOM 6374 C C . VAL B 1 412 ? -16.969 -37.188 -14.172 1 97.81 412 VAL B C 1
ATOM 6376 O O . VAL B 1 412 ? -17.578 -37.594 -15.148 1 97.81 412 VAL B O 1
ATOM 6379 N N . PHE B 1 413 ? -16.625 -35.969 -14.086 1 97.75 413 PHE B N 1
ATOM 6380 C CA . PHE B 1 413 ? -16.875 -34.969 -15.109 1 97.75 413 PHE B CA 1
ATOM 6381 C C . PHE B 1 413 ? -16.25 -35.375 -16.438 1 97.75 413 PHE B C 1
ATOM 6383 O O . PHE B 1 413 ? -16.922 -35.344 -17.469 1 97.75 413 PHE B O 1
ATOM 6390 N N . CYS B 1 414 ? -14.938 -35.75 -16.359 1 97.69 414 CYS B N 1
ATOM 6391 C CA . CYS B 1 414 ? -14.227 -36.125 -17.562 1 97.69 414 CYS B CA 1
ATOM 6392 C C . CYS B 1 414 ? -14.836 -37.375 -18.188 1 97.69 414 CYS B C 1
ATOM 6394 O O . CYS B 1 414 ? -14.906 -37.5 -19.406 1 97.69 414 CYS B O 1
ATOM 6396 N N . GLN B 1 415 ? -15.266 -38.25 -17.312 1 96.81 415 GLN B N 1
ATOM 6397 C CA . GLN B 1 415 ? -15.93 -39.469 -17.797 1 96.81 415 GLN B CA 1
ATOM 6398 C C . GLN B 1 415 ? -17.219 -39.125 -18.547 1 96.81 415 GLN B C 1
ATOM 6400 O O . GLN B 1 415 ? -17.5 -39.688 -19.594 1 96.81 415 GLN B O 1
ATOM 6405 N N . ARG B 1 416 ? -17.922 -38.219 -17.953 1 96.19 416 ARG B N 1
ATOM 6406 C CA . ARG B 1 416 ? -19.203 -37.781 -18.547 1 96.19 416 ARG B CA 1
ATOM 6407 C C . ARG B 1 416 ? -18.984 -37.125 -19.906 1 96.19 416 ARG B C 1
ATOM 6409 O O . ARG B 1 416 ? -19.812 -37.281 -20.812 1 96.19 416 ARG B O 1
ATOM 6416 N N . HIS B 1 417 ? -17.969 -36.469 -20.047 1 96.38 417 HIS B N 1
ATOM 6417 C CA . HIS B 1 417 ? -17.734 -35.688 -21.266 1 96.38 417 HIS B CA 1
ATOM 6418 C C . HIS B 1 417 ? -16.797 -36.438 -22.219 1 96.38 417 HIS B C 1
ATOM 6420 O O . HIS B 1 417 ? -16.359 -35.875 -23.219 1 96.38 417 HIS B O 1
ATOM 6426 N N . SER B 1 418 ? -16.484 -37.656 -21.891 1 92.38 418 SER B N 1
ATOM 6427 C CA . SER B 1 418 ? -15.578 -38.438 -22.719 1 92.38 418 SER B CA 1
ATOM 6428 C C . SER B 1 418 ? -16.234 -38.875 -24.031 1 92.38 418 SER B C 1
ATOM 6430 O O . SER B 1 418 ? -17.469 -39 -24.094 1 92.38 418 SER B O 1
ATOM 6432 N N . LYS B 1 419 ? -15.438 -38.969 -25.078 1 84.94 419 LYS B N 1
ATOM 6433 C CA . LYS B 1 419 ? -15.922 -39.5 -26.359 1 84.94 419 LYS B CA 1
ATOM 6434 C C . LYS B 1 419 ? -16.031 -41 -26.328 1 84.94 419 LYS B C 1
ATOM 6436 O O . LYS B 1 419 ? -15.258 -41.688 -25.641 1 84.94 419 LYS B O 1
#